Protein 1K1X (pdb70)

Radius of gyration: 34.46 Å; Cα contacts (8 Å, |Δi|>4): 2944; chains: 2; bounding box: 83×90×91 Å

Sequence (1272 aa):
MERINFIFGIHNHQPLGNFGWVFEEAYNRSYRPFMEILEEFPEMKVNVHFSGPLLEWIEENKPDYLDLLRSLIKRGQLEIVVAGFYEPVLAAIPKEDRLVQIEMLKDYARKLGYDAKGVWLTERVWQPELVKSLREAGIEYVVVDDYHFMSAGLSKEELFWPYYTEDGGEVITVFPIDEKLRYLIPFRPVKKTIEYLESLTSDDPSKVAVFHDDGEKFGVWPGTYEWVYEKGWLREFFDAITSNEKINLMTYSEYLSKFTPRGLVYLPIASYFEMSEWSLPAKQAKLFVEFVEQLKEEGKFEKYRVFVRGGIWKNFFFKYPESNFMHKRMLMVSKAVRDNPEARKYILKAQCNDAYWHGVFGGIYLPHLRRTVWENIIKAQRYLKPENKILDVDFDGRAEIMVENDGFIATIKPHYGGSIFELSSKRKAVNYNDVLPRRWEHYHEQIPEEIRRELAYDWQLRAILQDHFIKPEETLDNYRLVKYHELGDFVNQPYEYEMIENGVKLWREGGVYAEEKIPARVEKKIELTEDGFIAKYRVLLEKPYKALFGVEINLAVHSVMEKPEEFEAKEFEVNDPYGIGKVRIELDKAAKVWKFPIKTLSQSEAGWDFIQQGVSYTMLFPIEKELEFTVRFRELERINFIFGIHNHQPLGNFGWVFEEAYNRSYRPFMEILEEFPEMKVNVHFSGPLLEWIEENKPDYLDLLRSLIKRGQLEIVVAGFYEPVLAAIPKEDRLVQIEMLKDYARKLGYDAKGVWLTERVWQPELVKSLREAGIEYVVVDDYHFMSAGLSKEELFWPYYTEDGGEVITVFPIDEKLRYLIPFRPVKKTIEYLESLTSDDPSKVAVFHDDGEKFGVWPGTYEWVYEKGWLREFFDAITSNEKINLMTYSEYLSKFTPRGLVYLPIASYFEMSEWSLPAKQAKLFVEFVEQLKEEGKFEKYRVFVRGGIWKNFFFKYPESNFMHKRMLMVSKAVRDNPEARKYILKAQCNDAYWHGVFGGIYLPHLRRTVWENIIKAQRYLKPENKILDVDFDGRAEIMVENDGFIATIKPHYGGSIFELSSKRKAVNYNDVLPRRWEHYHEVQIPEEIRRELAYDWQLRAILQDHFIKPEETLDNYRLVKYHELGDFVNQPYEYEMIENGVKLWREGGVYAEEKIPARVEKKIELTEDGFIAKYRVLLEKPYKALFGVEINLAVHSVMEKPEEFEAKEFEVNDPYGIGKVRIELDKAAKVWKFPIKTLSQSEAGWDFIQQGVSYTMLFPIEKELEFTVRFREL

Structure (mmCIF, N/CA/C/O backbone):
data_1K1X
#
_entry.id   1K1X
#
_cell.length_a   137.682
_cell.length_b   161.494
_cell.length_c   70.384
_cell.angle_alpha   90.00
_cell.angle_beta   90.00
_cell.angle_gamma   90.00
#
_symmetry.space_group_name_H-M   'P 21 21 2'
#
loop_
_entity.id
_entity.type
_entity.pdbx_description
1 polymer 4-ALPHA-GLUCANOTRANSFERASE
2 non-polymer 'CALCIUM ION'
3 non-polymer 2-AMINO-2-HYDROXYMETHYL-PROPANE-1,3-DIOL
4 water water
#
loop_
_atom_site.group_PDB
_atom_site.id
_atom_site.type_symbol
_atom_site.label_atom_id
_atom_site.label_alt_id
_atom_site.label_comp_id
_atom_site.label_asym_id
_atom_site.label_entity_id
_atom_site.label_seq_id
_atom_site.pdbx_PDB_ins_code
_atom_site.Cartn_x
_atom_site.Cartn_y
_atom_site.Cartn_z
_atom_site.occupancy
_atom_site.B_iso_or_equiv
_atom_site.auth_seq_id
_atom_site.auth_comp_id
_atom_site.auth_asym_id
_atom_site.auth_atom_id
_atom_site.pdbx_PDB_model_num
ATOM 1 N N . MET A 1 1 ? 11.105 30.747 70.847 1.00 89.15 1 MET A N 1
ATOM 2 C CA . MET A 1 1 ? 9.735 30.829 70.264 1.00 89.15 1 MET A CA 1
ATOM 3 C C . MET A 1 1 ? 9.441 32.273 69.856 1.00 89.15 1 MET A C 1
ATOM 4 O O . MET A 1 1 ? 10.277 32.929 69.231 1.00 89.15 1 MET A O 1
ATOM 9 N N . GLU A 1 2 ? 8.255 32.764 70.201 1.00 43.64 2 GLU A N 1
ATOM 10 C CA . GLU A 1 2 ? 7.884 34.136 69.868 1.00 43.64 2 GLU A CA 1
ATOM 11 C C . GLU A 1 2 ? 8.428 35.112 70.898 1.00 43.64 2 GLU A C 1
ATOM 12 O O . GLU A 1 2 ? 8.640 34.743 72.057 1.00 43.64 2 GLU A O 1
ATOM 18 N N . ARG A 1 3 ? 8.650 36.354 70.470 1.00 27.55 3 ARG A N 1
ATOM 19 C CA . ARG A 1 3 ? 9.131 37.407 71.360 1.00 27.55 3 ARG A CA 1
ATOM 20 C C . ARG A 1 3 ? 7.938 37.899 72.160 1.00 27.55 3 ARG A C 1
ATOM 21 O O . ARG A 1 3 ? 6.798 37.762 71.718 1.00 27.55 3 ARG A O 1
ATOM 29 N N . ILE A 1 4 ? 8.186 38.463 73.335 1.00 22.12 4 ILE A N 1
ATOM 30 C CA . ILE A 1 4 ? 7.090 39.017 74.114 1.00 22.12 4 ILE A CA 1
ATOM 31 C C . ILE A 1 4 ? 7.128 40.512 73.809 1.00 22.12 4 ILE A C 1
ATOM 32 O O . ILE A 1 4 ? 8.201 41.109 73.744 1.00 22.12 4 ILE A O 1
ATOM 37 N N . ASN A 1 5 ? 5.967 41.104 73.565 1.00 19.86 5 ASN A N 1
ATOM 38 C CA . ASN A 1 5 ? 5.901 42.533 73.295 1.00 19.86 5 ASN A CA 1
ATOM 39 C C . ASN A 1 5 ? 5.799 43.227 74.659 1.00 19.86 5 ASN A C 1
ATOM 40 O O . ASN A 1 5 ? 5.157 42.714 75.586 1.00 19.86 5 ASN A O 1
ATOM 45 N N . PHE A 1 6 ? 6.445 44.381 74.783 1.00 11.89 6 PHE A N 1
ATOM 46 C CA . PHE A 1 6 ? 6.437 45.128 76.035 1.00 11.89 6 PHE A CA 1
ATOM 47 C C . PHE A 1 6 ? 6.105 46.605 75.802 1.00 11.89 6 PHE A C 1
ATOM 48 O O . PHE A 1 6 ? 6.704 47.277 74.951 1.00 11.89 6 PHE A O 1
ATOM 56 N N . ILE A 1 7 ? 5.127 47.095 76.556 1.00 12.14 7 ILE A N 1
ATOM 57 C CA . ILE A 1 7 ? 4.695 48.486 76.466 1.00 12.14 7 ILE A CA 1
ATOM 58 C C . ILE A 1 7 ? 5.081 49.166 77.777 1.00 12.14 7 ILE A C 1
ATOM 59 O O . ILE A 1 7 ? 4.729 48.696 78.866 1.00 12.14 7 ILE A O 1
ATOM 64 N N . PHE A 1 8 ? 5.838 50.253 77.665 1.00 10.32 8 PHE A N 1
ATOM 65 C CA . PHE A 1 8 ? 6.308 51.010 78.824 1.00 10.32 8 PHE A CA 1
ATOM 66 C C . PHE A 1 8 ? 5.655 52.389 78.874 1.00 10.32 8 PHE A C 1
ATOM 67 O O . PHE A 1 8 ? 5.769 53.171 77.933 1.00 10.32 8 PHE A O 1
ATOM 75 N N . GLY A 1 9 ? 4.975 52.703 79.967 1.00 13.30 9 GLY A N 1
ATOM 76 C CA . GLY A 1 9 ? 4.348 54.011 80.038 1.00 13.30 9 GLY A CA 1
ATOM 77 C C . GLY A 1 9 ? 4.380 54.664 81.398 1.00 13.30 9 GLY A C 1
ATOM 78 O O . GLY A 1 9 ? 4.433 53.987 82.426 1.00 13.30 9 GLY A O 1
ATOM 79 N N . ILE A 1 10 ? 4.367 55.992 81.398 1.00 14.11 10 ILE A N 1
ATOM 80 C CA . ILE A 1 10 ? 4.349 56.753 82.638 1.00 14.11 10 ILE A CA 1
ATOM 81 C C . ILE A 1 10 ? 3.204 57.760 82.594 1.00 14.11 10 ILE A C 1
ATOM 82 O O . ILE A 1 10 ? 2.691 58.111 81.529 1.00 14.11 10 ILE A O 1
ATOM 87 N N . HIS A 1 11 ? 2.815 58.211 83.778 1.00 12.17 11 HIS A N 1
ATOM 88 C CA . HIS A 1 11 ? 1.723 59.145 83.963 1.00 12.17 11 HIS A CA 1
ATOM 89 C C . HIS A 1 11 ? 2.234 60.273 84.874 1.00 12.17 11 HIS A C 1
ATOM 90 O O . HIS A 1 11 ? 2.610 60.036 86.028 1.00 12.17 11 HIS A O 1
ATOM 97 N N . ASN A 1 12 ? 2.259 61.491 84.341 1.00 11.52 12 ASN A N 1
ATOM 98 C CA . ASN A 1 12 ? 2.738 62.645 85.087 1.00 11.52 12 ASN A CA 1
ATOM 99 C C . ASN A 1 12 ? 1.606 63.619 85.349 1.00 11.52 12 ASN A C 1
ATOM 100 O O . ASN A 1 12 ? 1.030 64.198 84.418 1.00 11.52 12 ASN A O 1
ATOM 105 N N . HIS A 1 13 ? 1.292 63.806 86.623 1.00 19.50 13 HIS A N 1
ATOM 106 C CA . HIS A 1 13 ? 0.217 64.699 86.995 1.00 19.50 13 HIS A CA 1
ATOM 107 C C . HIS A 1 13 ? 0.559 65.501 88.236 1.00 19.50 13 HIS A C 1
ATOM 108 O O . HIS A 1 13 ? 1.205 65.009 89.164 1.00 19.50 13 HIS A O 1
ATOM 115 N N . GLN A 1 14 ? 0.113 66.747 88.233 1.00 17.76 14 GLN A N 1
ATOM 116 C CA . GLN A 1 14 ? 0.318 67.656 89.348 1.00 17.76 14 GLN A CA 1
ATOM 117 C C . GLN A 1 14 ? -1.035 68.355 89.482 1.00 17.76 14 GLN A C 1
ATOM 118 O O . GLN A 1 14 ? -1.492 69.028 88.557 1.00 17.76 14 GLN A O 1
ATOM 124 N N . PRO A 1 15 ? -1.716 68.171 90.621 1.00 21.64 15 PRO A N 1
ATOM 125 C CA . PRO A 1 15 ? -3.024 68.811 90.795 1.00 21.64 15 PRO A CA 1
ATOM 126 C C . PRO A 1 15 ? -3.026 70.337 90.898 1.00 21.64 15 PRO A C 1
ATOM 127 O O . PRO A 1 15 ? -2.063 70.944 91.386 1.00 21.64 15 PRO A O 1
ATOM 131 N N . LEU A 1 16 ? -4.110 70.947 90.413 1.00 17.24 16 LEU A N 1
ATOM 132 C CA . LEU A 1 16 ? -4.260 72.398 90.484 1.00 17.24 16 LEU A CA 1
ATOM 133 C C . LEU A 1 16 ? -4.247 72.719 91.966 1.00 17.24 16 LEU A C 1
ATOM 134 O O . LEU A 1 16 ? -4.878 72.014 92.757 1.00 17.24 16 LEU A O 1
ATOM 139 N N . GLY A 1 17 ? -3.528 73.769 92.342 1.00 20.97 17 GLY A N 1
ATOM 140 C CA . GLY A 1 17 ? -3.450 74.136 93.740 1.00 20.97 17 GLY A CA 1
ATOM 141 C C . GLY A 1 17 ? -2.163 73.693 94.413 1.00 20.97 17 GLY A C 1
ATOM 142 O O . GLY A 1 17 ? -1.863 74.135 95.525 1.00 20.97 17 GLY A O 1
ATOM 143 N N . ASN A 1 18 ? -1.392 72.820 93.771 1.00 21.98 18 ASN A N 1
ATOM 144 C CA . ASN A 1 18 ? -0.141 72.383 94.382 1.00 21.98 18 ASN A CA 1
ATOM 145 C C . ASN A 1 18 ? 0.825 73.559 94.517 1.00 21.98 18 ASN A C 1
ATOM 146 O O . ASN A 1 18 ? 0.786 74.505 93.722 1.00 21.98 18 ASN A O 1
ATOM 151 N N . PHE A 1 19 ? 1.677 73.510 95.537 1.00 26.05 19 PHE A N 1
ATOM 152 C CA . PHE A 1 19 ? 2.642 74.583 95.768 1.00 26.05 19 PHE A CA 1
ATOM 153 C C . PHE A 1 19 ? 3.604 74.676 94.592 1.00 26.05 19 PHE A C 1
ATOM 154 O O . PHE A 1 19 ? 3.862 73.686 93.904 1.00 26.05 19 PHE A O 1
ATOM 162 N N . GLY A 1 20 ? 4.126 75.874 94.360 1.00 23.32 20 GLY A N 1
ATOM 163 C CA . GLY A 1 20 ? 5.050 76.069 93.264 1.00 23.32 20 GLY A CA 1
ATOM 164 C C . GLY A 1 20 ? 6.251 75.149 93.332 1.00 23.32 20 GLY A C 1
ATOM 165 O O . GLY A 1 20 ? 6.620 74.547 92.323 1.00 23.32 20 GLY A O 1
ATOM 166 N N . TRP A 1 21 ? 6.852 75.019 94.515 1.00 19.59 21 TRP A N 1
ATOM 167 C CA . TRP A 1 21 ? 8.036 74.180 94.655 1.00 19.59 21 TRP A CA 1
ATOM 168 C C . TRP A 1 21 ? 7.759 72.713 94.356 1.00 19.59 21 TRP A C 1
ATOM 169 O O . TRP A 1 21 ? 8.657 71.982 93.940 1.00 19.59 21 TRP A O 1
ATOM 180 N N . VAL A 1 22 ? 6.522 72.276 94.552 1.00 20.55 22 VAL A N 1
ATOM 181 C CA . VAL A 1 22 ? 6.188 70.887 94.267 1.00 20.55 22 VAL A CA 1
ATOM 182 C C . VAL A 1 22 ? 6.341 70.582 92.766 1.00 20.55 22 VAL A C 1
ATOM 183 O O . VAL A 1 22 ? 6.841 69.520 92.402 1.00 20.55 22 VAL A O 1
ATOM 187 N N . PHE A 1 23 ? 5.924 71.506 91.900 1.00 15.02 23 PHE A N 1
ATOM 188 C CA . PHE A 1 23 ? 6.069 71.299 90.452 1.00 15.02 23 PHE A CA 1
ATOM 189 C C . PHE A 1 23 ? 7.552 71.300 90.110 1.00 15.02 23 PHE A C 1
ATOM 190 O O . PHE A 1 23 ? 8.034 70.461 89.354 1.00 15.02 23 PHE A O 1
ATOM 198 N N . GLU A 1 24 ? 8.265 72.277 90.663 1.00 20.79 24 GLU A N 1
ATOM 199 C CA . GLU A 1 24 ? 9.691 72.438 90.428 1.00 20.79 24 GLU A CA 1
ATOM 200 C C . GLU A 1 24 ? 10.464 71.173 90.818 1.00 20.79 24 GLU A C 1
ATOM 201 O O . GLU A 1 24 ? 11.310 70.691 90.068 1.00 20.79 24 GLU A O 1
ATOM 207 N N . GLU A 1 25 ? 10.168 70.637 91.994 1.00 18.07 25 GLU A N 1
ATOM 208 C CA . GLU A 1 25 ? 10.833 69.432 92.460 1.00 18.07 25 GLU A CA 1
ATOM 209 C C . GLU A 1 25 ? 10.491 68.238 91.557 1.00 18.07 25 GLU A C 1
ATOM 210 O O . GLU A 1 25 ? 11.371 67.463 91.195 1.00 18.07 25 GLU A O 1
ATOM 216 N N . ALA A 1 26 ? 9.218 68.093 91.194 1.00 13.66 26 ALA A N 1
ATOM 217 C CA . ALA A 1 26 ? 8.795 66.978 90.344 1.00 13.66 26 ALA A CA 1
ATOM 218 C C . ALA A 1 26 ? 9.500 67.021 88.995 1.00 13.66 26 ALA A C 1
ATOM 219 O O . ALA A 1 26 ? 9.840 65.983 88.423 1.00 13.66 26 ALA A O 1
ATOM 221 N N . TYR A 1 27 ? 9.723 68.231 88.495 1.00 15.82 27 TYR A N 1
ATOM 222 C CA . TYR A 1 27 ? 10.385 68.425 87.214 1.00 15.82 27 TYR A CA 1
ATOM 223 C C . TYR A 1 27 ? 11.882 68.084 87.241 1.00 15.82 27 TYR A C 1
ATOM 224 O O . TYR A 1 27 ? 12.381 67.362 86.375 1.00 15.82 27 TYR A O 1
ATOM 233 N N . ASN A 1 28 ? 12.592 68.615 88.230 1.00 23.07 28 ASN A N 1
ATOM 234 C CA . ASN A 1 28 ? 14.033 68.383 88.346 1.00 23.07 28 ASN A CA 1
ATOM 235 C C . ASN A 1 28 ? 14.371 66.994 88.883 1.00 23.07 28 ASN A C 1
ATOM 236 O O . ASN A 1 28 ? 15.447 66.463 88.618 1.00 23.07 28 ASN A O 1
ATOM 241 N N . ARG A 1 29 ? 13.436 66.406 89.619 1.00 17.46 29 ARG A N 1
ATOM 242 C CA . ARG A 1 29 ? 13.622 65.092 90.228 1.00 17.46 29 ARG A CA 1
ATOM 243 C C . ARG A 1 29 ? 13.173 63.936 89.335 1.00 17.46 29 ARG A C 1
ATOM 244 O O . ARG A 1 29 ? 13.659 62.813 89.490 1.00 17.46 29 ARG A O 1
ATOM 252 N N . SER A 1 30 ? 12.245 64.207 88.414 1.00 13.10 30 SER A N 1
ATOM 253 C CA . SER A 1 30 ? 11.701 63.150 87.568 1.00 13.10 30 SER A CA 1
ATOM 254 C C . SER A 1 30 ? 11.423 63.458 86.099 1.00 13.10 30 SER A C 1
ATOM 255 O O . SER A 1 30 ? 12.006 62.834 85.211 1.00 13.10 30 SER A O 1
ATOM 258 N N . TYR A 1 31 ? 10.529 64.407 85.841 1.00 14.76 31 TYR A N 1
ATOM 259 C CA . TYR A 1 31 ? 10.157 64.748 84.467 1.00 14.76 31 TYR A CA 1
ATOM 260 C C . TYR A 1 31 ? 11.352 65.032 83.564 1.00 14.76 31 TYR A C 1
ATOM 261 O O . TYR A 1 31 ? 11.416 64.531 82.439 1.00 14.76 31 TYR A O 1
ATOM 270 N N . ARG A 1 32 ? 12.302 65.826 84.051 1.00 12.76 32 ARG A N 1
ATOM 271 C CA . ARG A 1 32 ? 13.469 66.166 83.241 1.00 12.76 32 ARG A CA 1
ATOM 272 C C . ARG A 1 32 ? 14.503 65.039 83.100 1.00 12.76 32 ARG A C 1
ATOM 273 O O . ARG A 1 32 ? 14.824 64.629 81.988 1.00 12.76 32 ARG A O 1
ATOM 281 N N . PRO A 1 33 ? 15.029 64.520 84.226 1.00 14.06 33 PRO A N 1
ATOM 282 C CA . PRO A 1 33 ? 16.026 63.444 84.118 1.00 14.06 33 PRO A CA 1
ATOM 283 C C . PRO A 1 33 ? 15.553 62.219 83.327 1.00 14.06 33 PRO A C 1
ATOM 284 O O . PRO A 1 33 ? 16.297 61.676 82.502 1.00 14.06 33 PRO A O 1
ATOM 288 N N . PHE A 1 34 ? 14.313 61.798 83.556 1.00 15.17 34 PHE A N 1
ATOM 289 C CA . PHE A 1 34 ? 13.754 60.664 82.831 1.00 15.17 34 PHE A CA 1
ATOM 290 C C . PHE A 1 34 ? 13.855 60.867 81.311 1.00 15.17 34 PHE A C 1
ATOM 291 O O . PHE A 1 34 ? 14.281 59.971 80.582 1.00 15.17 34 PHE A O 1
ATOM 299 N N . MET A 1 35 ? 13.451 62.037 80.827 1.00 19.74 35 MET A N 1
ATOM 300 C CA . MET A 1 35 ? 13.497 62.298 79.388 1.00 19.74 35 MET A CA 1
ATOM 301 C C . MET A 1 35 ? 14.913 62.529 78.873 1.00 19.74 35 MET A C 1
ATOM 302 O O . MET A 1 35 ? 15.212 62.224 77.723 1.00 19.74 35 MET A O 1
ATOM 307 N N . GLU A 1 36 ? 15.784 63.077 79.714 1.00 26.79 36 GLU A N 1
ATOM 308 C CA . GLU A 1 36 ? 17.163 63.308 79.300 1.00 26.79 36 GLU A CA 1
ATOM 309 C C . GLU A 1 36 ? 17.840 61.955 79.111 1.00 26.79 36 GLU A C 1
ATOM 310 O O . GLU A 1 36 ? 18.618 61.757 78.175 1.00 26.79 36 GLU A O 1
ATOM 316 N N . ILE A 1 37 ? 17.528 61.017 79.999 1.00 23.79 37 ILE A N 1
ATOM 317 C CA . ILE A 1 37 ? 18.099 59.686 79.906 1.00 23.79 37 ILE A CA 1
ATOM 318 C C . ILE A 1 37 ? 17.448 58.921 78.765 1.00 23.79 37 ILE A C 1
ATOM 319 O O . ILE A 1 37 ? 18.080 58.066 78.146 1.00 23.79 37 ILE A O 1
ATOM 324 N N . LEU A 1 38 ? 16.189 59.238 78.476 1.00 16.57 38 LEU A N 1
ATOM 325 C CA . LEU A 1 38 ? 15.490 58.576 77.383 1.00 16.57 38 LEU A CA 1
ATOM 326 C C . LEU A 1 38 ? 16.156 58.946 76.064 1.00 16.57 38 LEU A C 1
ATOM 327 O O . LEU A 1 38 ? 16.257 58.120 75.154 1.00 16.57 38 LEU A O 1
ATOM 332 N N . GLU A 1 39 ? 16.613 60.189 75.962 1.00 20.19 39 GLU A N 1
ATOM 333 C CA . GLU A 1 39 ? 17.252 60.644 74.733 1.00 20.19 39 GLU A CA 1
ATOM 334 C C . GLU A 1 39 ? 18.562 59.914 74.435 1.00 20.19 39 GLU A C 1
ATOM 335 O O . GLU A 1 39 ? 19.023 59.908 73.294 1.00 20.19 39 GLU A O 1
ATOM 341 N N . GLU A 1 40 ? 19.155 59.299 75.454 1.00 29.15 40 GLU A N 1
ATOM 342 C CA . GLU A 1 40 ? 20.409 58.569 75.282 1.00 29.15 40 GLU A CA 1
ATOM 343 C C . GLU A 1 40 ? 20.213 57.180 74.670 1.00 29.15 40 GLU A C 1
ATOM 344 O O . GLU A 1 40 ? 21.181 56.547 74.263 1.00 29.15 40 GLU A O 1
ATOM 350 N N . PHE A 1 41 ? 18.970 56.707 74.624 1.00 23.46 41 PHE A N 1
ATOM 351 C CA . PHE A 1 41 ? 18.660 55.392 74.068 1.00 23.46 41 PHE A CA 1
ATOM 352 C C . PHE A 1 41 ? 17.643 55.484 72.928 1.00 23.46 41 PHE A C 1
ATOM 353 O O . PHE A 1 41 ? 16.460 55.219 73.113 1.00 23.46 41 PHE A O 1
ATOM 361 N N . PRO A 1 42 ? 18.105 55.847 71.725 1.00 26.71 42 PRO A N 1
ATOM 362 C CA . PRO A 1 42 ? 17.264 55.990 70.533 1.00 26.71 42 PRO A CA 1
ATOM 363 C C . PRO A 1 42 ? 16.229 54.895 70.273 1.00 26.71 42 PRO A C 1
ATOM 364 O O . PRO A 1 42 ? 15.208 55.150 69.637 1.00 26.71 42 PRO A O 1
ATOM 368 N N . GLU A 1 43 ? 16.482 53.683 70.754 1.00 26.40 43 GLU A N 1
ATOM 369 C CA . GLU A 1 43 ? 15.544 52.582 70.529 1.00 26.40 43 GLU A CA 1
ATOM 370 C C . GLU A 1 43 ? 14.472 52.422 71.610 1.00 26.40 43 GLU A C 1
ATOM 371 O O . GLU A 1 43 ? 13.540 51.632 71.458 1.00 26.40 43 GLU A O 1
ATOM 377 N N . MET A 1 44 ? 14.596 53.167 72.698 1.00 15.32 44 MET A N 1
ATOM 378 C CA . MET A 1 44 ? 13.625 53.070 73.776 1.00 15.32 44 MET A CA 1
ATOM 379 C C . MET A 1 44 ? 12.354 53.814 73.407 1.00 15.32 44 MET A C 1
ATOM 380 O O . MET A 1 44 ? 12.405 54.943 72.911 1.00 15.32 44 MET A O 1
ATOM 385 N N . LYS A 1 45 ? 11.215 53.168 73.632 1.00 18.70 45 LYS A N 1
ATOM 386 C CA . LYS A 1 45 ? 9.922 53.765 73.336 1.00 18.70 45 LYS A CA 1
ATOM 387 C C . LYS A 1 45 ? 9.152 53.879 74.650 1.00 18.70 45 LYS A C 1
ATOM 388 O O . LYS A 1 45 ? 9.135 52.946 75.453 1.00 18.70 45 LYS A O 1
ATOM 394 N N . VAL A 1 46 ? 8.528 55.029 74.866 1.00 15.54 46 VAL A N 1
ATOM 395 C CA . VAL A 1 46 ? 7.760 55.266 76.080 1.00 15.54 46 VAL A CA 1
ATOM 396 C C . VAL A 1 46 ? 6.401 55.856 75.721 1.00 15.54 46 VAL A C 1
ATOM 397 O O . VAL A 1 46 ? 6.279 56.619 74.768 1.00 15.54 46 VAL A O 1
ATOM 401 N N . ASN A 1 47 ? 5.381 55.474 76.477 1.00 15.69 47 ASN A N 1
ATOM 402 C CA . ASN A 1 47 ? 4.031 55.981 76.281 1.00 15.69 47 ASN A CA 1
ATOM 403 C C . ASN A 1 47 ? 3.809 56.911 77.472 1.00 15.69 47 ASN A C 1
ATOM 404 O O . ASN A 1 47 ? 3.670 56.463 78.606 1.00 15.69 47 ASN A O 1
ATOM 409 N N . VAL A 1 48 ? 3.780 58.211 77.223 1.00 8.89 48 VAL A N 1
ATOM 410 C CA . VAL A 1 48 ? 3.642 59.154 78.322 1.00 8.89 48 VAL A CA 1
ATOM 411 C C . VAL A 1 48 ? 2.405 60.019 78.304 1.00 8.89 48 VAL A C 1
ATOM 412 O O . VAL A 1 48 ? 1.913 60.423 77.247 1.00 8.89 48 VAL A O 1
ATOM 416 N N . HIS A 1 49 ? 1.904 60.288 79.504 1.00 11.35 49 HIS A N 1
ATOM 417 C CA . HIS A 1 49 ? 0.747 61.143 79.669 1.00 11.35 49 HIS A CA 1
ATOM 418 C C . HIS A 1 49 ? 1.103 62.293 80.607 1.00 11.35 49 HIS A C 1
ATOM 419 O O . HIS A 1 49 ? 1.654 62.071 81.684 1.00 11.35 49 HIS A O 1
ATOM 426 N N . PHE A 1 50 ? 0.803 63.516 80.174 1.00 4.46 50 PHE A N 1
ATOM 427 C CA . PHE A 1 50 ? 1.037 64.713 80.980 1.00 4.46 50 PHE A CA 1
ATOM 428 C C . PHE A 1 50 ? -0.332 65.349 81.211 1.00 4.46 50 PHE A C 1
ATOM 429 O O . PHE A 1 50 ? -1.126 65.454 80.279 1.00 4.46 50 PHE A O 1
ATOM 437 N N . SER A 1 51 ? -0.613 65.765 82.442 1.00 12.45 51 SER A N 1
ATOM 438 C CA . SER A 1 51 ? -1.886 66.408 82.726 1.00 12.45 51 SER A CA 1
ATOM 439 C C . SER A 1 51 ? -1.765 67.850 82.222 1.00 12.45 51 SER A C 1
ATOM 440 O O . SER A 1 51 ? -0.662 68.379 82.108 1.00 12.45 51 SER A O 1
ATOM 443 N N . GLY A 1 52 ? -2.898 68.472 81.913 1.00 16.36 52 GLY A N 1
ATOM 444 C CA . GLY A 1 52 ? -2.906 69.832 81.390 1.00 16.36 52 GLY A CA 1
ATOM 445 C C . GLY A 1 52 ? -2.176 70.897 82.195 1.00 16.36 52 GLY A C 1
ATOM 446 O O . GLY A 1 52 ? -1.345 71.626 81.651 1.00 16.36 52 GLY A O 1
ATOM 447 N N . PRO A 1 53 ? -2.486 71.034 83.488 1.00 16.01 53 PRO A N 1
ATOM 448 C CA . PRO A 1 53 ? -1.816 72.041 84.315 1.00 16.01 53 PRO A CA 1
ATOM 449 C C . PRO A 1 53 ? -0.302 71.869 84.267 1.00 16.01 53 PRO A C 1
ATOM 450 O O . PRO A 1 53 ? 0.437 72.851 84.193 1.00 16.01 53 PRO A O 1
ATOM 454 N N . LEU A 1 54 ? 0.151 70.618 84.301 1.00 12.28 54 LEU A N 1
ATOM 455 C CA . LEU A 1 54 ? 1.575 70.320 84.248 1.00 12.28 54 LEU A CA 1
ATOM 456 C C . LEU A 1 54 ? 2.157 70.864 82.950 1.00 12.28 54 LEU A C 1
ATOM 457 O O . LEU A 1 54 ? 3.177 71.542 82.954 1.00 12.28 54 LEU A O 1
ATOM 462 N N . LEU A 1 55 ? 1.510 70.566 81.832 1.00 17.01 55 LEU A N 1
ATOM 463 C CA . LEU A 1 55 ? 2.003 71.050 80.553 1.00 17.01 55 LEU A CA 1
ATOM 464 C C . LEU A 1 55 ? 2.015 72.576 80.498 1.00 17.01 55 LEU A C 1
ATOM 465 O O . LEU A 1 55 ? 2.847 73.172 79.808 1.00 17.01 55 LEU A O 1
ATOM 470 N N . GLU A 1 56 ? 1.098 73.216 81.213 1.00 15.72 56 GLU A N 1
ATOM 471 C CA . GLU A 1 56 ? 1.069 74.675 81.201 1.00 15.72 56 GLU A CA 1
ATOM 472 C C . GLU A 1 56 ? 2.173 75.262 82.077 1.00 15.72 56 GLU A C 1
ATOM 473 O O . GLU A 1 56 ? 2.774 76.282 81.733 1.00 15.72 56 GLU A O 1
ATOM 479 N N . TRP A 1 57 ? 2.447 74.606 83.200 1.00 15.80 57 TRP A N 1
ATOM 480 C CA . TRP A 1 57 ? 3.510 75.042 84.089 1.00 15.80 57 TRP A CA 1
ATOM 481 C C . TRP A 1 57 ? 4.823 74.910 83.315 1.00 15.80 57 TRP A C 1
ATOM 482 O O . TRP A 1 57 ? 5.696 75.775 83.396 1.00 15.80 57 TRP A O 1
ATOM 493 N N . ILE A 1 58 ? 4.942 73.826 82.550 1.00 13.29 58 ILE A N 1
ATOM 494 C CA . ILE A 1 58 ? 6.141 73.584 81.750 1.00 13.29 58 ILE A CA 1
ATOM 495 C C . ILE A 1 58 ? 6.339 74.595 80.617 1.00 13.29 58 ILE A C 1
ATOM 496 O O . ILE A 1 58 ? 7.465 75.011 80.333 1.00 13.29 58 ILE A O 1
ATOM 501 N N . GLU A 1 59 ? 5.248 74.975 79.961 1.00 22.71 59 GLU A N 1
ATOM 502 C CA . GLU A 1 59 ? 5.315 75.945 78.874 1.00 22.71 59 GLU A CA 1
ATOM 503 C C . GLU A 1 59 ? 5.857 77.275 79.417 1.00 22.71 59 GLU A C 1
ATOM 504 O O . GLU A 1 59 ? 6.755 77.881 78.839 1.00 22.71 59 GLU A O 1
ATOM 510 N N . GLU A 1 60 ? 5.310 77.708 80.544 1.00 18.77 60 GLU A N 1
ATOM 511 C CA . GLU A 1 60 ? 5.706 78.958 81.176 1.00 18.77 60 GLU A CA 1
ATOM 512 C C . GLU A 1 60 ? 7.102 78.970 81.806 1.00 18.77 60 GLU A C 1
ATOM 513 O O . GLU A 1 60 ? 7.758 80.007 81.826 1.00 18.77 60 GLU A O 1
ATOM 519 N N . ASN A 1 61 ? 7.558 77.826 82.305 1.00 16.97 61 ASN A N 1
ATOM 520 C CA . ASN A 1 61 ? 8.845 77.763 82.986 1.00 16.97 61 ASN A CA 1
ATOM 521 C C . ASN A 1 61 ? 9.965 77.005 82.295 1.00 16.97 61 ASN A C 1
ATOM 522 O O . ASN A 1 61 ? 11.113 77.452 82.297 1.00 16.97 61 ASN A O 1
ATOM 527 N N . LYS A 1 62 ? 9.641 75.860 81.705 1.00 20.06 62 LYS A N 1
ATOM 528 C CA . LYS A 1 62 ? 10.651 75.040 81.045 1.00 20.06 62 LYS A CA 1
ATOM 529 C C . LYS A 1 62 ? 10.365 74.769 79.568 1.00 20.06 62 LYS A C 1
ATOM 530 O O . LYS A 1 62 ? 10.313 73.618 79.131 1.00 20.06 62 LYS A O 1
ATOM 536 N N . PRO A 1 63 ? 10.205 75.835 78.776 1.00 17.66 63 PRO A N 1
ATOM 537 C CA . PRO A 1 63 ? 9.921 75.737 77.340 1.00 17.66 63 PRO A CA 1
ATOM 538 C C . PRO A 1 63 ? 10.824 74.755 76.598 1.00 17.66 63 PRO A C 1
ATOM 539 O O . PRO A 1 63 ? 10.374 74.046 75.706 1.00 17.66 63 PRO A O 1
ATOM 543 N N . ASP A 1 64 ? 12.100 74.734 76.962 1.00 19.08 64 ASP A N 1
ATOM 544 C CA . ASP A 1 64 ? 13.060 73.842 76.322 1.00 19.08 64 ASP A CA 1
ATOM 545 C C . ASP A 1 64 ? 12.637 72.382 76.437 1.00 19.08 64 ASP A C 1
ATOM 546 O O . ASP A 1 64 ? 12.901 71.584 75.543 1.00 19.08 64 ASP A O 1
ATOM 551 N N . TYR A 1 65 ? 11.986 72.038 77.543 1.00 14.73 65 TYR A N 1
ATOM 552 C CA . TYR A 1 65 ? 11.538 70.670 77.759 1.00 14.73 65 TYR A CA 1
ATOM 553 C C . TYR A 1 65 ? 10.588 70.243 76.640 1.00 14.73 65 TYR A C 1
ATOM 554 O O . TYR A 1 65 ? 10.684 69.129 76.134 1.00 14.73 65 TYR A O 1
ATOM 563 N N . LEU A 1 66 ? 9.695 71.138 76.229 1.00 12.23 66 LEU A N 1
ATOM 564 C CA . LEU A 1 66 ? 8.739 70.806 75.178 1.00 12.23 66 LEU A CA 1
ATOM 565 C C . LEU A 1 66 ? 9.420 70.547 73.837 1.00 12.23 66 LEU A C 1
ATOM 566 O O . LEU A 1 66 ? 8.976 69.694 73.053 1.00 12.23 66 LEU A O 1
ATOM 571 N N . ASP A 1 67 ? 10.499 71.265 73.551 1.00 18.22 67 ASP A N 1
ATOM 572 C CA . ASP A 1 67 ? 11.185 71.009 72.293 1.00 18.22 67 ASP A CA 1
ATOM 573 C C . ASP A 1 67 ? 11.810 69.626 72.399 1.00 18.22 67 ASP A C 1
ATOM 574 O O . ASP A 1 67 ? 11.893 68.889 71.417 1.00 18.22 67 ASP A O 1
ATOM 579 N N . LEU A 1 68 ? 12.232 69.263 73.604 1.00 17.66 68 LEU A N 1
ATOM 580 C CA . LEU A 1 68 ? 12.810 67.950 73.804 1.00 17.66 68 LEU A CA 1
ATOM 581 C C . LEU A 1 68 ? 11.734 66.899 73.536 1.00 17.66 68 LEU A C 1
ATOM 582 O O . LEU A 1 68 ? 11.995 65.903 72.860 1.00 17.66 68 LEU A O 1
ATOM 587 N N . LEU A 1 69 ? 10.525 67.125 74.049 1.00 16.21 69 LEU A N 1
ATOM 588 C CA . LEU A 1 69 ? 9.434 66.174 73.831 1.00 16.21 69 LEU A CA 1
ATOM 589 C C . LEU A 1 69 ? 9.068 66.097 72.351 1.00 16.21 69 LEU A C 1
ATOM 590 O O . LEU A 1 69 ? 8.749 65.019 71.848 1.00 16.21 69 LEU A O 1
ATOM 595 N N . ARG A 1 70 ? 9.116 67.229 71.652 1.00 23.80 70 ARG A N 1
ATOM 596 C CA . ARG A 1 70 ? 8.801 67.236 70.221 1.00 23.80 70 ARG A CA 1
ATOM 597 C C . ARG A 1 70 ? 9.840 66.416 69.474 1.00 23.80 70 ARG A C 1
ATOM 598 O O . ARG A 1 70 ? 9.517 65.644 68.570 1.00 23.80 70 ARG A O 1
ATOM 606 N N . SER A 1 71 ? 11.091 66.588 69.871 1.00 20.41 71 SER A N 1
ATOM 607 C CA . SER A 1 71 ? 12.200 65.873 69.252 1.00 20.41 71 SER A CA 1
ATOM 608 C C . SER A 1 71 ? 12.060 64.353 69.434 1.00 20.41 71 SER A C 1
ATOM 609 O O . SER A 1 71 ? 12.235 63.582 68.486 1.00 20.41 71 SER A O 1
ATOM 612 N N . LEU A 1 72 ? 11.735 63.928 70.651 1.00 15.12 72 LEU A N 1
ATOM 613 C CA . LEU A 1 72 ? 11.568 62.507 70.942 1.00 15.12 72 LEU A CA 1
ATOM 614 C C . LEU A 1 72 ? 10.324 61.956 70.239 1.00 15.12 72 LEU A C 1
ATOM 615 O O . LEU A 1 72 ? 10.281 60.784 69.865 1.00 15.12 72 LEU A O 1
ATOM 620 N N . ILE A 1 73 ? 9.308 62.793 70.059 1.00 18.59 73 ILE A N 1
ATOM 621 C CA . ILE A 1 73 ? 8.105 62.345 69.354 1.00 18.59 73 ILE A CA 1
ATOM 622 C C . ILE A 1 73 ? 8.532 62.050 67.918 1.00 18.59 73 ILE A C 1
ATOM 623 O O . ILE A 1 73 ? 8.227 60.994 67.359 1.00 18.59 73 ILE A O 1
ATOM 628 N N . LYS A 1 74 ? 9.259 62.999 67.338 1.00 24.96 74 LYS A N 1
ATOM 629 C CA . LYS A 1 74 ? 9.719 62.902 65.959 1.00 24.96 74 LYS A CA 1
ATOM 630 C C . LYS A 1 74 ? 10.589 61.685 65.644 1.00 24.96 74 LYS A C 1
ATOM 631 O O . LYS A 1 74 ? 10.563 61.181 64.521 1.00 24.96 74 LYS A O 1
ATOM 637 N N . ARG A 1 75 ? 11.363 61.206 66.614 1.00 26.68 75 ARG A N 1
ATOM 638 C CA . ARG A 1 75 ? 12.188 60.037 66.346 1.00 26.68 75 ARG A CA 1
ATOM 639 C C . ARG A 1 75 ? 11.501 58.738 66.769 1.00 26.68 75 ARG A C 1
ATOM 640 O O . ARG A 1 75 ? 12.140 57.698 66.930 1.00 26.68 75 ARG A O 1
ATOM 648 N N . GLY A 1 76 ? 10.181 58.814 66.926 1.00 19.13 76 GLY A N 1
ATOM 649 C CA . GLY A 1 76 ? 9.388 57.652 67.294 1.00 19.13 76 GLY A CA 1
ATOM 650 C C . GLY A 1 76 ? 9.669 57.075 68.665 1.00 19.13 76 GLY A C 1
ATOM 651 O O . GLY A 1 76 ? 9.485 55.880 68.881 1.00 19.13 76 GLY A O 1
ATOM 652 N N . GLN A 1 77 ? 10.104 57.911 69.599 1.00 15.48 77 GLN A N 1
ATOM 653 C CA . GLN A 1 77 ? 10.404 57.440 70.944 1.00 15.48 77 GLN A CA 1
ATOM 654 C C . GLN A 1 77 ? 9.286 57.697 71.959 1.00 15.48 77 GLN A C 1
ATOM 655 O O . GLN A 1 77 ? 9.318 57.183 73.078 1.00 15.48 77 GLN A O 1
ATOM 661 N N . LEU A 1 78 ? 8.299 58.493 71.572 1.00 17.57 78 LEU A N 1
ATOM 662 C CA . LEU A 1 78 ? 7.208 58.810 72.479 1.00 17.57 78 LEU A CA 1
ATOM 663 C C . LEU A 1 78 ? 5.826 58.823 71.864 1.00 17.57 78 LEU A C 1
ATOM 664 O O . LEU A 1 78 ? 5.614 59.383 70.786 1.00 17.57 78 LEU A O 1
ATOM 669 N N . GLU A 1 79 ? 4.884 58.192 72.549 1.00 15.29 79 GLU A N 1
ATOM 670 C CA . GLU A 1 79 ? 3.506 58.262 72.110 1.00 15.29 79 GLU A CA 1
ATOM 671 C C . GLU A 1 79 ? 2.879 59.098 73.222 1.00 15.29 79 GLU A C 1
ATOM 672 O O . GLU A 1 79 ? 3.068 58.797 74.399 1.00 15.29 79 GLU A O 1
ATOM 678 N N . ILE A 1 80 ? 2.171 60.163 72.856 1.00 13.79 80 ILE A N 1
ATOM 679 C CA . ILE A 1 80 ? 1.517 61.012 73.849 1.00 13.79 80 ILE A CA 1
ATOM 680 C C . ILE A 1 80 ? 0.142 60.429 74.160 1.00 13.79 80 ILE A C 1
ATOM 681 O O . ILE A 1 80 ? -0.648 60.155 73.251 1.00 13.79 80 ILE A O 1
ATOM 686 N N . VAL A 1 81 ? -0.129 60.246 75.449 1.00 12.61 81 VAL A N 1
ATOM 687 C CA . VAL A 1 81 ? -1.388 59.686 75.911 1.00 12.61 81 VAL A CA 1
ATOM 688 C C . VAL A 1 81 ? -2.147 60.802 76.614 1.00 12.61 81 VAL A C 1
ATOM 689 O O . VAL A 1 81 ? -1.554 61.562 77.378 1.00 12.61 81 VAL A O 1
ATOM 693 N N . VAL A 1 82 ? -3.451 60.906 76.365 1.00 14.20 82 VAL A N 1
ATOM 694 C CA . VAL A 1 82 ? -4.233 61.967 76.985 1.00 14.20 82 VAL A CA 1
ATOM 695 C C . VAL A 1 82 ? -5.246 61.489 78.023 1.00 14.20 82 VAL A C 1
ATOM 696 O O . VAL A 1 82 ? -5.248 60.325 78.419 1.00 14.20 82 VAL A O 1
ATOM 700 N N . ALA A 1 83 ? -6.091 62.421 78.455 1.00 12.89 83 ALA A N 1
ATOM 701 C CA . ALA A 1 83 ? -7.126 62.200 79.459 1.00 12.89 83 ALA A CA 1
ATOM 702 C C . ALA A 1 83 ? -7.852 63.536 79.535 1.00 12.89 83 ALA A C 1
ATOM 703 O O . ALA A 1 83 ? -7.759 64.335 78.607 1.00 12.89 83 ALA A O 1
ATOM 705 N N . GLY A 1 84 ? -8.583 63.776 80.621 1.00 10.10 84 GLY A N 1
ATOM 706 C CA . GLY A 1 84 ? -9.253 65.054 80.775 1.00 10.10 84 GLY A CA 1
ATOM 707 C C . GLY A 1 84 ? -8.184 66.076 81.153 1.00 10.10 84 GLY A C 1
ATOM 708 O O . GLY A 1 84 ? -7.385 65.834 82.057 1.00 10.10 84 GLY A O 1
ATOM 709 N N . PHE A 1 85 ? -8.158 67.213 80.464 1.00 9.29 85 PHE A N 1
ATOM 710 C CA . PHE A 1 85 ? -7.152 68.253 80.720 1.00 9.29 85 PHE A CA 1
ATOM 711 C C . PHE A 1 85 ? -6.800 68.495 82.193 1.00 9.29 85 PHE A C 1
ATOM 712 O O . PHE A 1 85 ? -5.623 68.500 82.550 1.00 9.29 85 PHE A O 1
ATOM 720 N N . TYR A 1 86 ? -7.803 68.687 83.049 1.00 13.21 86 TYR A N 1
ATOM 721 C CA . TYR A 1 86 ? -7.542 68.949 84.470 1.00 13.21 86 TYR A CA 1
ATOM 722 C C . TYR A 1 86 ? -7.595 67.725 85.391 1.00 13.21 86 TYR A C 1
ATOM 723 O O . TYR A 1 86 ? -7.905 67.847 86.583 1.00 13.21 86 TYR A O 1
ATOM 732 N N . GLU A 1 87 ? -7.278 66.556 84.845 1.00 18.85 87 GLU A N 1
ATOM 733 C CA . GLU A 1 87 ? -7.286 65.303 85.607 1.00 18.85 87 GLU A CA 1
ATOM 734 C C . GLU A 1 87 ? -8.549 64.997 86.400 1.00 18.85 87 GLU A C 1
ATOM 735 O O . GLU A 1 87 ? -8.485 64.660 87.578 1.00 18.85 87 GLU A O 1
ATOM 741 N N . PRO A 1 88 ? -9.717 65.118 85.770 1.00 10.36 88 PRO A N 1
ATOM 742 C CA . PRO A 1 88 ? -10.935 64.811 86.528 1.00 10.36 88 PRO A CA 1
ATOM 743 C C . PRO A 1 88 ? -11.170 63.312 86.415 1.00 10.36 88 PRO A C 1
ATOM 744 O O . PRO A 1 88 ? -10.626 62.676 85.518 1.00 10.36 88 PRO A O 1
ATOM 748 N N . VAL A 1 89 ? -11.931 62.730 87.335 1.00 9.02 89 VAL A N 1
ATOM 749 C CA . VAL A 1 89 ? -12.265 61.322 87.198 1.00 9.02 89 VAL A CA 1
ATOM 750 C C . VAL A 1 89 ? -13.422 61.399 86.206 1.00 9.02 89 VAL A C 1
ATOM 751 O O . VAL A 1 89 ? -14.495 61.904 86.529 1.00 9.02 89 VAL A O 1
ATOM 755 N N . LEU A 1 90 ? -13.192 60.937 84.985 1.00 15.16 90 LEU A N 1
ATOM 756 C CA . LEU A 1 90 ? -14.223 61.001 83.957 1.00 15.16 90 LEU A CA 1
ATOM 757 C C . LEU A 1 90 ? -15.626 60.549 84.404 1.00 15.16 90 LEU A C 1
ATOM 758 O O . LEU A 1 90 ? -16.613 61.236 84.134 1.00 15.16 90 LEU A O 1
ATOM 763 N N . ALA A 1 91 ? -15.723 59.408 85.085 1.00 20.87 91 ALA A N 1
ATOM 764 C CA . ALA A 1 91 ? -17.024 58.910 85.534 1.00 20.87 91 ALA A CA 1
ATOM 765 C C . ALA A 1 91 ? -17.758 59.836 86.511 1.00 20.87 91 ALA A C 1
ATOM 766 O O . ALA A 1 91 ? -18.967 59.694 86.712 1.00 20.87 91 ALA A O 1
ATOM 768 N N . ALA A 1 92 ? -17.041 60.783 87.111 1.00 16.45 92 ALA A N 1
ATOM 769 C CA . ALA A 1 92 ? -17.662 61.673 88.081 1.00 16.45 92 ALA A CA 1
ATOM 770 C C . ALA A 1 92 ? -18.028 63.063 87.573 1.00 16.45 92 ALA A C 1
ATOM 771 O O . ALA A 1 92 ? -18.393 63.926 88.364 1.00 16.45 92 ALA A O 1
ATOM 773 N N . ILE A 1 93 ? -17.937 63.288 86.267 1.00 11.82 93 ILE A N 1
ATOM 774 C CA . ILE A 1 93 ? -18.276 64.591 85.723 1.00 11.82 93 ILE A CA 1
ATOM 775 C C . ILE A 1 93 ? -19.250 64.424 84.571 1.00 11.82 93 ILE A C 1
ATOM 776 O O . ILE A 1 93 ? -19.246 63.394 83.905 1.00 11.82 93 ILE A O 1
ATOM 781 N N . PRO A 1 94 ? -20.086 65.442 84.317 1.00 21.84 94 PRO A N 1
ATOM 782 C CA . PRO A 1 94 ? -21.074 65.417 83.237 1.00 21.84 94 PRO A CA 1
ATOM 783 C C . PRO A 1 94 ? -20.446 64.961 81.928 1.00 21.84 94 PRO A C 1
ATOM 784 O O . PRO A 1 94 ? -19.314 65.333 81.618 1.00 21.84 94 PRO A O 1
ATOM 788 N N . LYS A 1 95 ? -21.179 64.156 81.166 1.00 24.31 95 LYS A N 1
ATOM 789 C CA . LYS A 1 95 ? -20.688 63.652 79.885 1.00 24.31 95 LYS A CA 1
ATOM 790 C C . LYS A 1 95 ? -20.220 64.779 78.962 1.00 24.31 95 LYS A C 1
ATOM 791 O O . LYS A 1 95 ? -19.212 64.642 78.267 1.00 24.31 95 LYS A O 1
ATOM 797 N N . GLU A 1 96 ? -20.950 65.891 78.948 1.00 19.71 96 GLU A N 1
ATOM 798 C CA . GLU A 1 96 ? -20.581 67.024 78.102 1.00 19.71 96 GLU A CA 1
ATOM 799 C C . GLU A 1 96 ? -19.207 67.580 78.494 1.00 19.71 96 GLU A C 1
ATOM 800 O O . GLU A 1 96 ? -18.432 68.011 77.636 1.00 19.71 96 GLU A O 1
ATOM 806 N N . ASP A 1 97 ? -18.912 67.578 79.790 1.00 17.97 97 ASP A N 1
ATOM 807 C CA . ASP A 1 97 ? -17.631 68.084 80.270 1.00 17.97 97 ASP A CA 1
ATOM 808 C C . ASP A 1 97 ? -16.505 67.125 79.889 1.00 17.97 97 ASP A C 1
ATOM 809 O O . ASP A 1 97 ? -15.365 67.549 79.674 1.00 17.97 97 ASP A O 1
ATOM 814 N N . ARG A 1 98 ? -16.823 65.835 79.803 1.00 13.33 98 ARG A N 1
ATOM 815 C CA . ARG A 1 98 ? -15.819 64.838 79.439 1.00 13.33 98 ARG A CA 1
ATOM 816 C C . ARG A 1 98 ? -15.231 65.154 78.080 1.00 13.33 98 ARG A C 1
ATOM 817 O O . ARG A 1 98 ? -14.014 65.097 77.896 1.00 13.33 98 ARG A O 1
ATOM 825 N N . LEU A 1 99 ? -16.107 65.483 77.135 1.00 17.73 99 LEU A N 1
ATOM 826 C CA . LEU A 1 99 ? -15.691 65.803 75.774 1.00 17.73 99 LEU A CA 1
ATOM 827 C C . LEU A 1 99 ? -14.753 67.004 75.724 1.00 17.73 99 LEU A C 1
ATOM 828 O O . LEU A 1 99 ? -13.657 66.919 75.181 1.00 17.73 99 LEU A O 1
ATOM 833 N N . VAL A 1 100 ? -15.190 68.118 76.292 1.00 19.27 100 VAL A N 1
ATOM 834 C CA . VAL A 1 100 ? -14.384 69.328 76.299 1.00 19.27 100 VAL A CA 1
ATOM 835 C C . VAL A 1 100 ? -13.048 69.100 77.004 1.00 19.27 100 VAL A C 1
ATOM 836 O O . VAL A 1 100 ? -12.007 69.530 76.512 1.00 19.27 100 VAL A O 1
ATOM 840 N N . GLN A 1 101 ? -13.081 68.416 78.146 1.00 18.59 101 GLN A N 1
ATOM 841 C CA . GLN A 1 101 ? -11.869 68.130 78.913 1.00 18.59 101 GLN A CA 1
ATOM 842 C C . GLN A 1 101 ? -10.851 67.343 78.093 1.00 18.59 101 GLN A C 1
ATOM 843 O O . GLN A 1 101 ? -9.674 67.701 78.042 1.00 18.59 101 GLN A O 1
ATOM 849 N N . ILE A 1 102 ? -11.304 66.272 77.449 1.00 16.26 102 ILE A N 1
ATOM 850 C CA . ILE A 1 102 ? -10.415 65.445 76.650 1.00 16.26 102 ILE A CA 1
ATOM 851 C C . ILE A 1 102 ? -9.899 66.186 75.415 1.00 16.26 102 ILE A C 1
ATOM 852 O O . ILE A 1 102 ? -8.710 66.126 75.096 1.00 16.26 102 ILE A O 1
ATOM 857 N N . GLU A 1 103 ? -10.792 66.888 74.727 1.00 12.04 103 GLU A N 1
ATOM 858 C CA . GLU A 1 103 ? -10.412 67.622 73.526 1.00 12.04 103 GLU A CA 1
ATOM 859 C C . GLU A 1 103 ? -9.366 68.707 73.811 1.00 12.04 103 GLU A C 1
ATOM 860 O O . GLU A 1 103 ? -8.541 69.026 72.951 1.00 12.04 103 GLU A O 1
ATOM 866 N N . MET A 1 104 ? -9.402 69.279 75.010 1.00 16.43 104 MET A N 1
ATOM 867 C CA . MET A 1 104 ? -8.429 70.307 75.374 1.00 16.43 104 MET A CA 1
ATOM 868 C C . MET A 1 104 ? -7.018 69.719 75.427 1.00 16.43 104 MET A C 1
ATOM 869 O O . MET A 1 104 ? -6.052 70.363 75.015 1.00 16.43 104 MET A O 1
ATOM 874 N N . LEU A 1 105 ? -6.909 68.495 75.939 1.00 15.88 105 LEU A N 1
ATOM 875 C CA . LEU A 1 105 ? -5.616 67.849 76.053 1.00 15.88 105 LEU A CA 1
ATOM 876 C C . LEU A 1 105 ? -5.184 67.267 74.708 1.00 15.88 105 LEU A C 1
ATOM 877 O O . LEU A 1 105 ? -3.985 67.139 74.437 1.00 15.88 105 LEU A O 1
ATOM 882 N N . LYS A 1 106 ? -6.153 66.919 73.860 1.00 14.81 106 LYS A N 1
ATOM 883 C CA . LYS A 1 106 ? -5.814 66.389 72.538 1.00 14.81 106 LYS A CA 1
ATOM 884 C C . LYS A 1 106 ? -5.255 67.543 71.723 1.00 14.81 106 LYS A C 1
ATOM 885 O O . LYS A 1 106 ? -4.402 67.368 70.844 1.00 14.81 106 LYS A O 1
ATOM 891 N N . ASP A 1 107 ? -5.743 68.739 72.018 1.00 16.48 107 ASP A N 1
ATOM 892 C CA . ASP A 1 107 ? -5.273 69.900 71.296 1.00 16.48 107 ASP A CA 1
ATOM 893 C C . ASP A 1 107 ? -3.823 70.157 71.709 1.00 16.48 107 ASP A C 1
ATOM 894 O O . ASP A 1 107 ? -2.979 70.505 70.884 1.00 16.48 107 ASP A O 1
ATOM 899 N N . TYR A 1 108 ? -3.529 69.961 72.986 1.00 11.27 108 TYR A N 1
ATOM 900 C CA . TYR A 1 108 ? -2.177 70.179 73.444 1.00 11.27 108 TYR A CA 1
ATOM 901 C C . TYR A 1 108 ? -1.212 69.135 72.875 1.00 11.27 108 TYR A C 1
ATOM 902 O O . TYR A 1 108 ? -0.110 69.478 72.445 1.00 11.27 108 TYR A O 1
ATOM 911 N N . ALA A 1 109 ? -1.627 67.873 72.863 1.00 20.16 109 ALA A N 1
ATOM 912 C CA . ALA A 1 109 ? -0.788 66.797 72.344 1.00 20.16 109 ALA A CA 1
ATOM 913 C C . ALA A 1 109 ? -0.489 67.079 70.885 1.00 20.16 109 ALA A C 1
ATOM 914 O O . ALA A 1 109 ? 0.603 66.800 70.380 1.00 20.16 109 ALA A O 1
ATOM 916 N N . ARG A 1 110 ? -1.486 67.636 70.215 1.00 21.38 110 ARG A N 1
ATOM 917 C CA . ARG A 1 110 ? -1.375 67.980 68.816 1.00 21.38 110 ARG A CA 1
ATOM 918 C C . ARG A 1 110 ? -0.262 69.013 68.644 1.00 21.38 110 ARG A C 1
ATOM 919 O O . ARG A 1 110 ? 0.515 68.947 67.689 1.00 21.38 110 ARG A O 1
ATOM 927 N N . LYS A 1 111 ? -0.171 69.951 69.585 1.00 21.50 111 LYS A N 1
ATOM 928 C CA . LYS A 1 111 ? 0.859 70.986 69.527 1.00 21.50 111 LYS A CA 1
ATOM 929 C C . LYS A 1 111 ? 2.256 70.424 69.765 1.00 21.50 111 LYS A C 1
ATOM 930 O O . LYS A 1 111 ? 3.252 71.094 69.498 1.00 21.50 111 LYS A O 1
ATOM 936 N N . LEU A 1 112 ? 2.332 69.199 70.282 1.00 27.31 112 LEU A N 1
ATOM 937 C CA . LEU A 1 112 ? 3.627 68.571 70.516 1.00 27.31 112 LEU A CA 1
ATOM 938 C C . LEU A 1 112 ? 3.988 67.737 69.294 1.00 27.31 112 LEU A C 1
ATOM 939 O O . LEU A 1 112 ? 5.085 67.194 69.197 1.00 27.31 112 LEU A O 1
ATOM 944 N N . GLY A 1 113 ? 3.055 67.652 68.353 1.00 13.98 113 GLY A N 1
ATOM 945 C CA . GLY A 1 113 ? 3.290 66.896 67.136 1.00 13.98 113 GLY A CA 1
ATOM 946 C C . GLY A 1 113 ? 2.794 65.459 67.172 1.00 13.98 113 GLY A C 1
ATOM 947 O O . GLY A 1 113 ? 3.340 64.598 66.477 1.00 13.98 113 GLY A O 1
ATOM 948 N N . TYR A 1 114 ? 1.766 65.181 67.970 1.00 17.27 114 TYR A N 1
ATOM 949 C CA . TYR A 1 114 ? 1.237 63.823 68.039 1.00 17.27 114 TYR A CA 1
ATOM 950 C C . TYR A 1 114 ? -0.296 63.797 68.039 1.00 17.27 114 TYR A C 1
ATOM 951 O O . TYR A 1 114 ? -0.935 64.606 68.707 1.00 17.27 114 TYR A O 1
ATOM 960 N N . ASP A 1 115 ? -0.876 62.867 67.282 1.00 15.42 115 ASP A N 1
ATOM 961 C CA . ASP A 1 115 ? -2.332 62.700 67.230 1.00 15.42 115 ASP A CA 1
ATOM 962 C C . ASP A 1 115 ? -2.738 61.638 68.250 1.00 15.42 115 ASP A C 1
ATOM 963 O O . ASP A 1 115 ? -2.766 60.448 67.934 1.00 15.42 115 ASP A O 1
ATOM 968 N N . ALA A 1 116 ? -3.069 62.066 69.462 1.00 13.94 116 ALA A N 1
ATOM 969 C CA . ALA A 1 116 ? -3.440 61.134 70.527 1.00 13.94 116 ALA A CA 1
ATOM 970 C C . ALA A 1 116 ? -4.628 60.237 70.210 1.00 13.94 116 ALA A C 1
ATOM 971 O O . ALA A 1 116 ? -5.671 60.699 69.760 1.00 13.94 116 ALA A O 1
ATOM 973 N N . LYS A 1 117 ? -4.459 58.944 70.466 1.00 18.14 117 LYS A N 1
ATOM 974 C CA . LYS A 1 117 ? -5.510 57.970 70.228 1.00 18.14 117 LYS A CA 1
ATOM 975 C C . LYS A 1 117 ? -5.826 57.218 71.514 1.00 18.14 117 LYS A C 1
ATOM 976 O O . LYS A 1 117 ? -6.800 56.474 71.580 1.00 18.14 117 LYS A O 1
ATOM 982 N N . GLY A 1 118 ? -5.007 57.429 72.542 1.00 9.09 118 GLY A N 1
ATOM 983 C CA . GLY A 1 118 ? -5.221 56.736 73.798 1.00 9.09 118 GLY A CA 1
ATOM 984 C C . GLY A 1 118 ? -5.485 57.607 75.011 1.00 9.09 118 GLY A C 1
ATOM 985 O O . GLY A 1 118 ? -5.079 58.771 75.084 1.00 9.09 118 GLY A O 1
ATOM 986 N N . VAL A 1 119 ? -6.173 57.026 75.981 1.00 10.42 119 VAL A N 1
ATOM 987 C CA . VAL A 1 119 ? -6.488 57.734 77.202 1.00 10.42 119 VAL A CA 1
ATOM 988 C C . VAL A 1 119 ? -5.983 57.011 78.435 1.00 10.42 119 VAL A C 1
ATOM 989 O O . VAL A 1 119 ? -6.168 55.799 78.581 1.00 10.42 119 VAL A O 1
ATOM 993 N N . TRP A 1 120 ? -5.323 57.755 79.313 1.00 10.34 120 TRP A N 1
ATOM 994 C CA . TRP A 1 120 ? -4.891 57.192 80.576 1.00 10.34 120 TRP A CA 1
ATOM 995 C C . TRP A 1 120 ? -6.106 57.476 81.462 1.00 10.34 120 TRP A C 1
ATOM 996 O O . TRP A 1 120 ? -6.479 58.632 81.640 1.00 10.34 120 TRP A O 1
ATOM 1007 N N . LEU A 1 121 ? -6.742 56.435 81.984 1.00 15.20 121 LEU A N 1
ATOM 1008 C CA . LEU A 1 121 ? -7.926 56.610 82.821 1.00 15.20 121 LEU A CA 1
ATOM 1009 C C . LEU A 1 121 ? -7.529 57.130 84.190 1.00 15.20 121 LEU A C 1
ATOM 1010 O O . LEU A 1 121 ? -6.877 56.429 84.967 1.00 15.20 121 LEU A O 1
ATOM 1015 N N . THR A 1 122 ? -7.936 58.357 84.493 1.00 16.13 122 THR A N 1
ATOM 1016 C CA . THR A 1 122 ? -7.599 58.969 85.769 1.00 16.13 122 THR A CA 1
ATOM 1017 C C . THR A 1 122 ? -8.096 58.125 86.938 1.00 16.13 122 THR A C 1
ATOM 1018 O O . THR A 1 122 ? -9.293 57.894 87.093 1.00 16.13 122 THR A O 1
ATOM 1022 N N . GLU A 1 123 ? -7.135 57.663 87.736 1.00 16.13 123 GLU A N 1
ATOM 1023 C CA . GLU A 1 123 ? -7.360 56.810 88.895 1.00 16.13 123 GLU A CA 1
ATOM 1024 C C . GLU A 1 123 ? -8.034 55.513 88.462 1.00 16.13 123 GLU A C 1
ATOM 1025 O O . GLU A 1 123 ? -8.626 54.796 89.272 1.00 16.13 123 GLU A O 1
ATOM 1031 N N . ARG A 1 124 ? -7.925 55.229 87.167 1.00 18.96 124 ARG A N 1
ATOM 1032 C CA . ARG A 1 124 ? -8.495 54.031 86.564 1.00 18.96 124 ARG A CA 1
ATOM 1033 C C . ARG A 1 124 ? -9.935 53.729 86.984 1.00 18.96 124 ARG A C 1
ATOM 1034 O O . ARG A 1 124 ? -10.315 52.572 87.147 1.00 18.96 124 ARG A O 1
ATOM 1042 N N . VAL A 1 125 ? -10.745 54.765 87.151 1.00 19.53 125 VAL A N 1
ATOM 1043 C CA . VAL A 1 125 ? -12.127 54.540 87.539 1.00 19.53 125 VAL A CA 1
ATOM 1044 C C . VAL A 1 125 ? -12.955 54.217 86.306 1.00 19.53 125 VAL A C 1
ATOM 1045 O O . VAL A 1 125 ? -13.275 55.095 85.505 1.00 19.53 125 VAL A O 1
ATOM 1049 N N . TRP A 1 126 ? -13.309 52.948 86.157 1.00 25.04 126 TRP A N 1
ATOM 1050 C CA . TRP A 1 126 ? -14.087 52.538 85.009 1.00 25.04 126 TRP A CA 1
ATOM 1051 C C . TRP A 1 126 ? -15.580 52.408 85.238 1.00 25.04 126 TRP A C 1
ATOM 1052 O O . TRP A 1 126 ? -16.036 51.948 86.288 1.00 25.04 126 TRP A O 1
ATOM 1063 N N . GLN A 1 127 ? -16.330 52.828 84.229 1.00 15.75 127 GLN A N 1
ATOM 1064 C CA . GLN A 1 127 ? -17.778 52.724 84.220 1.00 15.75 127 GLN A CA 1
ATOM 1065 C C . GLN A 1 127 ? -18.070 52.391 82.760 1.00 15.75 127 GLN A C 1
ATOM 1066 O O . GLN A 1 127 ? -17.471 52.974 81.863 1.00 15.75 127 GLN A O 1
ATOM 1072 N N . PRO A 1 128 ? -18.972 51.437 82.500 1.00 23.68 128 PRO A N 1
ATOM 1073 C CA . PRO A 1 128 ? -19.315 51.046 81.126 1.00 23.68 128 PRO A CA 1
ATOM 1074 C C . PRO A 1 128 ? -19.603 52.189 80.145 1.00 23.68 128 PRO A C 1
ATOM 1075 O O . PRO A 1 128 ? -19.127 52.174 79.013 1.00 23.68 128 PRO A O 1
ATOM 1079 N N . GLU A 1 129 ? -20.382 53.177 80.570 1.00 29.44 129 GLU A N 1
ATOM 1080 C CA . GLU A 1 129 ? -20.729 54.276 79.675 1.00 29.44 129 GLU A CA 1
ATOM 1081 C C . GLU A 1 129 ? -19.579 55.173 79.241 1.00 29.44 129 GLU A C 1
ATOM 1082 O O . GLU A 1 129 ? -19.765 56.056 78.401 1.00 29.44 129 GLU A O 1
ATOM 1088 N N . LEU A 1 130 ? -18.394 54.968 79.805 1.00 16.48 130 LEU A N 1
ATOM 1089 C CA . LEU A 1 130 ? -17.270 55.787 79.401 1.00 16.48 130 LEU A CA 1
ATOM 1090 C C . LEU A 1 130 ? -16.880 55.447 77.964 1.00 16.48 130 LEU A C 1
ATOM 1091 O O . LEU A 1 130 ? -16.150 56.202 77.321 1.00 16.48 130 LEU A O 1
ATOM 1096 N N . VAL A 1 131 ? -17.378 54.329 77.449 1.00 18.71 131 VAL A N 1
ATOM 1097 C CA . VAL A 1 131 ? -17.040 53.941 76.086 1.00 18.71 131 VAL A CA 1
ATOM 1098 C C . VAL A 1 131 ? -17.581 54.953 75.083 1.00 18.71 131 VAL A C 1
ATOM 1099 O O . VAL A 1 131 ? -16.896 55.325 74.133 1.00 18.71 131 VAL A O 1
ATOM 1103 N N . LYS A 1 132 ? -18.812 55.394 75.306 1.00 20.89 132 LYS A N 1
ATOM 1104 C CA . LYS A 1 132 ? -19.470 56.365 74.437 1.00 20.89 132 LYS A CA 1
ATOM 1105 C C . LYS A 1 132 ? -18.660 57.662 74.419 1.00 20.89 132 LYS A C 1
ATOM 1106 O O . LYS A 1 132 ? -18.258 58.150 73.363 1.00 20.89 132 LYS A O 1
ATOM 1112 N N . SER A 1 133 ? -18.423 58.200 75.609 1.00 18.65 133 SER A N 1
ATOM 1113 C CA . SER A 1 133 ? -17.671 59.440 75.783 1.00 18.65 133 SER A CA 1
ATOM 1114 C C . SER A 1 133 ? -16.302 59.427 75.106 1.00 18.65 133 SER A C 1
ATOM 1115 O O . SER A 1 133 ? -15.982 60.322 74.345 1.00 18.65 133 SER A O 1
ATOM 1118 N N . LEU A 1 134 ? -15.501 58.407 75.397 1.00 12.90 134 LEU A N 1
ATOM 1119 C CA . LEU A 1 134 ? -14.161 58.278 74.832 1.00 12.90 134 LEU A CA 1
ATOM 1120 C C . LEU A 1 134 ? -14.203 58.207 73.311 1.00 12.90 134 LEU A C 1
ATOM 1121 O O . LEU A 1 134 ? -13.364 58.782 72.612 1.00 12.90 134 LEU A O 1
ATOM 1126 N N . ARG A 1 135 ? -15.192 57.482 72.811 1.00 22.69 135 ARG A N 1
ATOM 1127 C CA . ARG A 1 135 ? -15.367 57.306 71.386 1.00 22.69 135 ARG A CA 1
ATOM 1128 C C . ARG A 1 135 ? -15.733 58.635 70.704 1.00 22.69 135 ARG A C 1
ATOM 1129 O O . ARG A 1 135 ? -15.242 58.939 69.612 1.00 22.69 135 ARG A O 1
ATOM 1137 N N . GLU A 1 136 ? -16.583 59.428 71.350 1.00 16.69 136 GLU A N 1
ATOM 1138 C CA . GLU A 1 136 ? -16.972 60.724 70.790 1.00 16.69 136 GLU A CA 1
ATOM 1139 C C . GLU A 1 136 ? -15.767 61.663 70.760 1.00 16.69 136 GLU A C 1
ATOM 1140 O O . GLU A 1 136 ? -15.719 62.602 69.957 1.00 16.69 136 GLU A O 1
ATOM 1146 N N . ALA A 1 137 ? -14.802 61.424 71.647 1.00 18.76 137 ALA A N 1
ATOM 1147 C CA . ALA A 1 137 ? -13.603 62.257 71.700 1.00 18.76 137 ALA A CA 1
ATOM 1148 C C . ALA A 1 137 ? -12.573 61.795 70.678 1.00 18.76 137 ALA A C 1
ATOM 1149 O O . ALA A 1 137 ? -11.534 62.430 70.507 1.00 18.76 137 ALA A O 1
ATOM 1151 N N . GLY A 1 138 ? -12.862 60.689 69.998 1.00 17.68 138 GLY A N 1
ATOM 1152 C CA . GLY A 1 138 ? -11.932 60.180 69.008 1.00 17.68 138 GLY A CA 1
ATOM 1153 C C . GLY A 1 138 ? -10.840 59.310 69.610 1.00 17.68 138 GLY A C 1
ATOM 1154 O O . GLY A 1 138 ? -9.779 59.140 69.012 1.00 17.68 138 GLY A O 1
ATOM 1155 N N . ILE A 1 139 ? -11.086 58.767 70.800 1.00 19.69 139 ILE A N 1
ATOM 1156 C CA . ILE A 1 139 ? -10.108 57.906 71.452 1.00 19.69 139 ILE A CA 1
ATOM 1157 C C . ILE A 1 139 ? -10.360 56.453 71.048 1.00 19.69 139 ILE A C 1
ATOM 1158 O O . ILE A 1 139 ? -11.496 55.979 71.090 1.00 19.69 139 ILE A O 1
ATOM 1163 N N . GLU A 1 140 ? -9.298 55.753 70.664 1.00 14.07 140 GLU A N 1
ATOM 1164 C CA . GLU A 1 140 ? -9.401 54.363 70.241 1.00 14.07 140 GLU A CA 1
ATOM 1165 C C . GLU A 1 140 ? -9.070 53.342 71.341 1.00 14.07 140 GLU A C 1
ATOM 1166 O O . GLU A 1 140 ? -9.472 52.176 71.249 1.00 14.07 140 GLU A O 1
ATOM 1172 N N . TYR A 1 141 ? -8.329 53.758 72.366 1.00 11.21 141 TYR A N 1
ATOM 1173 C CA . TYR A 1 141 ? -8.008 52.834 73.454 1.00 11.21 141 TYR A CA 1
ATOM 1174 C C . TYR A 1 141 ? -7.843 53.546 74.788 1.00 11.21 141 TYR A C 1
ATOM 1175 O O . TYR A 1 141 ? -7.507 54.730 74.850 1.00 11.21 141 TYR A O 1
ATOM 1184 N N . VAL A 1 142 ? -8.097 52.807 75.856 1.00 12.88 142 VAL A N 1
ATOM 1185 C CA . VAL A 1 142 ? -7.976 53.343 77.194 1.00 12.88 142 VAL A CA 1
ATOM 1186 C C . VAL A 1 142 ? -7.126 52.361 77.997 1.00 12.88 142 VAL A C 1
ATOM 1187 O O . VAL A 1 142 ? -7.147 51.152 77.746 1.00 12.88 142 VAL A O 1
ATOM 1191 N N . VAL A 1 143 ? -6.364 52.879 78.946 1.00 10.20 143 VAL A N 1
ATOM 1192 C CA . VAL A 1 143 ? -5.514 52.034 79.763 1.00 10.20 143 VAL A CA 1
ATOM 1193 C C . VAL A 1 143 ? -6.171 51.787 81.111 1.00 10.20 143 VAL A C 1
ATOM 1194 O O . VAL A 1 143 ? -6.616 52.720 81.784 1.00 10.20 143 VAL A O 1
ATOM 1198 N N . VAL A 1 144 ? -6.195 50.521 81.504 1.00 13.16 144 VAL A N 1
ATOM 1199 C CA . VAL A 1 144 ? -6.808 50.117 82.750 1.00 13.16 144 VAL A CA 1
ATOM 1200 C C . VAL A 1 144 ? -5.906 49.067 83.442 1.00 13.16 144 VAL A C 1
ATOM 1201 O O . VAL A 1 144 ? -4.809 48.785 82.966 1.00 13.16 144 VAL A O 1
ATOM 1205 N N . ASP A 1 145 ? -6.342 48.502 84.563 1.00 16.14 145 ASP A N 1
ATOM 1206 C CA . ASP A 1 145 ? -5.530 47.502 85.260 1.00 16.14 145 ASP A CA 1
ATOM 1207 C C . ASP A 1 145 ? -5.987 46.084 84.982 1.00 16.14 145 ASP A C 1
ATOM 1208 O O . ASP A 1 145 ? -7.122 45.858 84.560 1.00 16.14 145 ASP A O 1
ATOM 1213 N N . ASP A 1 146 ? -5.092 45.128 85.215 1.00 16.23 146 ASP A N 1
ATOM 1214 C CA . ASP A 1 146 ? -5.447 43.736 85.026 1.00 16.23 146 ASP A CA 1
ATOM 1215 C C . ASP A 1 146 ? -6.558 43.397 86.031 1.00 16.23 146 ASP A C 1
ATOM 1216 O O . ASP A 1 146 ? -7.421 42.561 85.759 1.00 16.23 146 ASP A O 1
ATOM 1221 N N . TYR A 1 147 ? -6.560 44.089 87.169 1.00 16.72 147 TYR A N 1
ATOM 1222 C CA . TYR A 1 147 ? -7.565 43.865 88.204 1.00 16.72 147 TYR A CA 1
ATOM 1223 C C . TYR A 1 147 ? -8.995 44.049 87.691 1.00 16.72 147 TYR A C 1
ATOM 1224 O O . TYR A 1 147 ? -9.904 43.352 88.145 1.00 16.72 147 TYR A O 1
ATOM 1233 N N . HIS A 1 148 ? -9.199 44.977 86.755 1.00 17.77 148 HIS A N 1
ATOM 1234 C CA . HIS A 1 148 ? -10.532 45.209 86.200 1.00 17.77 148 HIS A CA 1
ATOM 1235 C C . HIS A 1 148 ? -11.011 43.955 85.491 1.00 17.77 148 HIS A C 1
ATOM 1236 O O . HIS A 1 148 ? -12.186 43.589 85.576 1.00 17.77 148 HIS A O 1
ATOM 1243 N N . PHE A 1 149 ? -10.100 43.316 84.765 1.00 17.71 149 PHE A N 1
ATOM 1244 C CA . PHE A 1 149 ? -10.441 42.108 84.030 1.00 17.71 149 PHE A CA 1
ATOM 1245 C C . PHE A 1 149 ? -10.693 40.939 84.972 1.00 17.71 149 PHE A C 1
ATOM 1246 O O . PHE A 1 149 ? -11.554 40.098 84.713 1.00 17.71 149 PHE A O 1
ATOM 1254 N N . MET A 1 150 ? -9.941 40.887 86.065 1.00 27.36 150 MET A N 1
ATOM 1255 C CA . MET A 1 150 ? -10.102 39.826 87.045 1.00 27.36 150 MET A CA 1
ATOM 1256 C C . MET A 1 150 ? -11.456 39.980 87.735 1.00 27.36 150 MET A C 1
ATOM 1257 O O . MET A 1 150 ? -12.099 38.994 88.089 1.00 27.36 150 MET A O 1
ATOM 1262 N N . SER A 1 151 ? -11.894 41.222 87.917 1.00 31.52 151 SER A N 1
ATOM 1263 C CA . SER A 1 151 ? -13.177 41.477 88.560 1.00 31.52 151 SER A CA 1
ATOM 1264 C C . SER A 1 151 ? -14.324 41.085 87.633 1.00 31.52 151 SER A C 1
ATOM 1265 O O . SER A 1 151 ? -15.425 40.779 88.087 1.00 31.52 151 SER A O 1
ATOM 1268 N N . ALA A 1 152 ? -14.057 41.097 86.331 1.00 25.48 152 ALA A N 1
ATOM 1269 C CA . ALA A 1 152 ? -15.064 40.735 85.344 1.00 25.48 152 ALA A CA 1
ATOM 1270 C C . ALA A 1 152 ? -15.208 39.217 85.326 1.00 25.48 152 ALA A C 1
ATOM 1271 O O . ALA A 1 152 ? -16.281 38.685 85.018 1.00 25.48 152 ALA A O 1
ATOM 1273 N N . GLY A 1 153 ? -14.113 38.536 85.659 1.00 35.57 153 GLY A N 1
ATOM 1274 C CA . GLY A 1 153 ? -14.113 37.089 85.696 1.00 35.57 153 GLY A CA 1
ATOM 1275 C C . GLY A 1 153 ? -12.932 36.405 85.030 1.00 35.57 153 GLY A C 1
ATOM 1276 O O . GLY A 1 153 ? -12.809 35.185 85.123 1.00 35.57 153 GLY A O 1
ATOM 1277 N N . LEU A 1 154 ? -12.056 37.160 84.372 1.00 29.59 154 LEU A N 1
ATOM 1278 C CA . LEU A 1 154 ? -10.913 36.550 83.688 1.00 29.59 154 LEU A CA 1
ATOM 1279 C C . LEU A 1 154 ? -9.731 36.251 84.609 1.00 29.59 154 LEU A C 1
ATOM 1280 O O . LEU A 1 154 ? -9.539 36.906 85.638 1.00 29.59 154 LEU A O 1
ATOM 1285 N N . SER A 1 155 ? -8.934 35.258 84.224 1.00 32.86 155 SER A N 1
ATOM 1286 C CA . SER A 1 155 ? -7.762 34.877 85.000 1.00 32.86 155 SER A CA 1
ATOM 1287 C C . SER A 1 155 ? -6.559 35.651 84.467 1.00 32.86 155 SER A C 1
ATOM 1288 O O . SER A 1 155 ? -6.553 36.078 83.315 1.00 32.86 155 SER A O 1
ATOM 1291 N N . LYS A 1 156 ? -5.538 35.820 85.299 1.00 26.20 156 LYS A N 1
ATOM 1292 C CA . LYS A 1 156 ? -4.351 36.559 84.896 1.00 26.20 156 LYS A CA 1
ATOM 1293 C C . LYS A 1 156 ? -3.710 36.047 83.609 1.00 26.20 156 LYS A C 1
ATOM 1294 O O . LYS A 1 156 ? -3.189 36.829 82.814 1.00 26.20 156 LYS A O 1
ATOM 1300 N N . GLU A 1 157 ? -3.753 34.740 83.395 1.00 22.23 157 GLU A N 1
ATOM 1301 C CA . GLU A 1 157 ? -3.148 34.160 82.199 1.00 22.23 157 GLU A CA 1
ATOM 1302 C C . GLU A 1 157 ? -3.756 34.583 80.861 1.00 22.23 157 GLU A C 1
ATOM 1303 O O . GLU A 1 157 ? -3.134 34.408 79.810 1.00 22.23 157 GLU A O 1
ATOM 1309 N N . GLU A 1 158 ? -4.961 35.137 80.881 1.00 18.49 158 GLU A N 1
ATOM 1310 C CA . GLU A 1 158 ? -5.560 35.574 79.632 1.00 18.49 158 GLU A CA 1
ATOM 1311 C C . GLU A 1 158 ? -5.558 37.101 79.523 1.00 18.49 158 GLU A C 1
ATOM 1312 O O . GLU A 1 158 ? -6.256 37.683 78.688 1.00 18.49 158 GLU A O 1
ATOM 1318 N N . LEU A 1 159 ? -4.725 37.735 80.349 1.00 16.05 159 LEU A N 1
ATOM 1319 C CA . LEU A 1 159 ? -4.621 39.188 80.366 1.00 16.05 159 LEU A CA 1
ATOM 1320 C C . LEU A 1 159 ? -3.341 39.743 79.748 1.00 16.05 159 LEU A C 1
ATOM 1321 O O . LEU A 1 159 ? -2.916 40.846 80.081 1.00 16.05 159 LEU A O 1
ATOM 1326 N N . PHE A 1 160 ? -2.724 38.980 78.850 1.00 16.22 160 PHE A N 1
ATOM 1327 C CA . PHE A 1 160 ? -1.522 39.454 78.179 1.00 16.22 160 PHE A CA 1
ATOM 1328 C C . PHE A 1 160 ? -1.827 39.863 76.731 1.00 16.22 160 PHE A C 1
ATOM 1329 O O . PHE A 1 160 ? -1.024 39.675 75.817 1.00 16.22 160 PHE A O 1
ATOM 1337 N N . TRP A 1 161 ? -3.019 40.429 76.555 1.00 15.96 161 TRP A N 1
ATOM 1338 C CA . TRP A 1 161 ? -3.497 40.931 75.270 1.00 15.96 161 TRP A CA 1
ATOM 1339 C C . TRP A 1 161 ? -4.539 41.974 75.616 1.00 15.96 161 TRP A C 1
ATOM 1340 O O . TRP A 1 161 ? -5.184 41.893 76.667 1.00 15.96 161 TRP A O 1
ATOM 1351 N N . PRO A 1 162 ? -4.690 42.993 74.763 1.00 13.15 162 PRO A N 1
ATOM 1352 C CA . PRO A 1 162 ? -5.707 44.009 75.043 1.00 13.15 162 PRO A CA 1
ATOM 1353 C C . PRO A 1 162 ? -7.033 43.364 74.611 1.00 13.15 162 PRO A C 1
ATOM 1354 O O . PRO A 1 162 ? -7.026 42.353 73.903 1.00 13.15 162 PRO A O 1
ATOM 1358 N N . TYR A 1 163 ? -8.159 43.927 75.032 1.00 17.19 163 TYR A N 1
ATOM 1359 C CA . TYR A 1 163 ? -9.464 43.389 74.646 1.00 17.19 163 TYR A CA 1
ATOM 1360 C C . TYR A 1 163 ? -10.394 44.503 74.205 1.00 17.19 163 TYR A C 1
ATOM 1361 O O . TYR A 1 163 ? -10.116 45.684 74.419 1.00 17.19 163 TYR A O 1
ATOM 1370 N N . TYR A 1 164 ? -11.496 44.121 73.569 1.00 14.28 164 TYR A N 1
ATOM 1371 C CA . TYR A 1 164 ? -12.500 45.095 73.168 1.00 14.28 164 TYR A CA 1
ATOM 1372 C C . TYR A 1 164 ? -13.516 45.089 74.300 1.00 14.28 164 TYR A C 1
ATOM 1373 O O . TYR A 1 164 ? -13.593 44.135 75.078 1.00 14.28 164 TYR A O 1
ATOM 1382 N N . THR A 1 165 ? -14.291 46.160 74.390 1.00 7.69 165 THR A N 1
ATOM 1383 C CA . THR A 1 165 ? -15.349 46.250 75.381 1.00 7.69 165 THR A CA 1
ATOM 1384 C C . THR A 1 165 ? -16.385 47.123 74.683 1.00 7.69 165 THR A C 1
ATOM 1385 O O . THR A 1 165 ? -16.026 48.028 73.908 1.00 7.69 165 THR A O 1
ATOM 1389 N N . GLU A 1 166 ? -17.666 46.841 74.903 1.00 25.57 166 GLU A N 1
ATOM 1390 C CA . GLU A 1 166 ? -18.684 47.620 74.217 1.00 25.57 166 GLU A CA 1
ATOM 1391 C C . GLU A 1 166 ? -19.801 48.154 75.072 1.00 25.57 166 GLU A C 1
ATOM 1392 O O . GLU A 1 1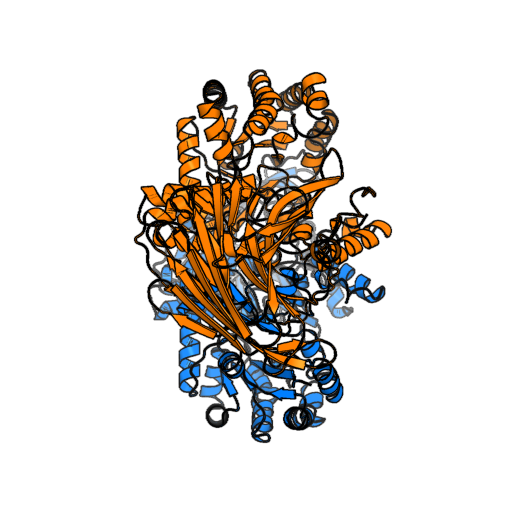66 ? -20.053 47.676 76.176 1.00 25.57 166 GLU A O 1
ATOM 1398 N N . ASP A 1 167 ? -20.460 49.170 74.530 1.00 29.59 167 ASP A N 1
ATOM 1399 C CA . ASP A 1 167 ? -21.576 49.827 75.183 1.00 29.59 167 ASP A CA 1
ATOM 1400 C C . ASP A 1 167 ? -22.223 50.771 74.174 1.00 29.59 167 ASP A C 1
ATOM 1401 O O . ASP A 1 167 ? -21.534 51.506 73.460 1.00 29.59 167 ASP A O 1
ATOM 1406 N N . GLY A 1 168 ? -23.549 50.738 74.110 1.00 38.29 168 GLY A N 1
ATOM 1407 C CA . GLY A 1 168 ? -24.253 51.597 73.180 1.00 38.29 168 GLY A CA 1
ATOM 1408 C C . GLY A 1 168 ? -23.926 51.209 71.753 1.00 38.29 168 GLY A C 1
ATOM 1409 O O . GLY A 1 168 ? -24.070 52.013 70.834 1.00 38.29 168 GLY A O 1
ATOM 1410 N N . GLY A 1 169 ? -23.481 49.970 71.570 1.00 42.07 169 GLY A N 1
ATOM 1411 C CA . GLY A 1 169 ? -23.140 49.498 70.240 1.00 42.07 169 GLY A CA 1
ATOM 1412 C C . GLY A 1 169 ? -21.768 49.965 69.791 1.00 42.07 169 GLY A C 1
ATOM 1413 O O . GLY A 1 169 ? -21.302 49.602 68.706 1.00 42.07 169 GLY A O 1
ATOM 1414 N N . GLU A 1 170 ? -21.123 50.781 70.622 1.00 36.71 170 GLU A N 1
ATOM 1415 C CA . GLU A 1 170 ? -19.793 51.281 70.306 1.00 36.71 170 GLU A CA 1
ATOM 1416 C C . GLU A 1 170 ? -18.743 50.507 71.091 1.00 36.71 170 GLU A C 1
ATOM 1417 O O . GLU A 1 170 ? -18.972 50.093 72.230 1.00 36.71 170 GLU A O 1
ATOM 1423 N N . VAL A 1 171 ? -17.593 50.299 70.463 1.00 20.87 171 VAL A N 1
ATOM 1424 C CA . VAL A 1 171 ? -16.519 49.559 71.095 1.00 20.87 171 VAL A CA 1
ATOM 1425 C C . VAL A 1 171 ? -15.235 50.363 71.196 1.00 20.87 171 VAL A C 1
ATOM 1426 O O . VAL A 1 171 ? -14.997 51.294 70.424 1.00 20.87 171 VAL A O 1
ATOM 1430 N N . ILE A 1 172 ? -14.407 49.983 72.158 1.00 14.99 172 ILE A N 1
ATOM 1431 C CA . ILE A 1 172 ? -13.124 50.633 72.363 1.00 14.99 172 ILE A CA 1
ATOM 1432 C C . ILE A 1 172 ? -12.167 49.561 72.862 1.00 14.99 172 ILE A C 1
ATOM 1433 O O . ILE A 1 172 ? -12.588 48.609 73.512 1.00 14.99 172 ILE A O 1
ATOM 1438 N N . THR A 1 173 ? -10.885 49.711 72.553 1.00 13.35 173 THR A N 1
ATOM 1439 C CA . THR A 1 173 ? -9.888 48.733 72.981 1.00 13.35 173 THR A CA 1
ATOM 1440 C C . THR A 1 173 ? -9.418 49.050 74.398 1.00 13.35 173 THR A C 1
ATOM 1441 O O . THR A 1 173 ? -9.369 50.218 74.786 1.00 13.35 173 THR A O 1
ATOM 1445 N N . VAL A 1 174 ? -9.083 48.011 75.162 1.00 10.80 174 VAL A N 1
ATOM 1446 C CA . VAL A 1 174 ? -8.636 48.166 76.549 1.00 10.80 174 VAL A CA 1
ATOM 1447 C C . VAL A 1 174 ? -7.377 47.365 76.873 1.00 10.80 174 VAL A C 1
ATOM 1448 O O . VAL A 1 174 ? -7.358 46.145 76.693 1.00 10.80 174 VAL A O 1
ATOM 1452 N N . PHE A 1 175 ? -6.342 48.054 77.361 1.00 14.01 175 PHE A N 1
ATOM 1453 C CA . PHE A 1 175 ? -5.075 47.425 77.745 1.00 14.01 175 PHE A CA 1
ATOM 1454 C C . PHE A 1 175 ? -4.997 47.294 79.257 1.00 14.01 175 PHE A C 1
ATOM 1455 O O . PHE A 1 175 ? -5.260 48.256 79.978 1.00 14.01 175 PHE A O 1
ATOM 1463 N N . PRO A 1 176 ? -4.624 46.106 79.761 1.00 16.48 176 PRO A N 1
ATOM 1464 C CA . PRO A 1 176 ? -4.520 45.920 81.214 1.00 16.48 176 PRO A CA 1
ATOM 1465 C C . PRO A 1 176 ? -3.091 46.144 81.714 1.00 16.48 176 PRO A C 1
ATOM 1466 O O . PRO A 1 176 ? -2.142 45.629 81.130 1.00 16.48 176 PRO A O 1
ATOM 1470 N N . ILE A 1 177 ? -2.931 46.925 82.776 1.00 15.65 177 ILE A N 1
ATOM 1471 C CA . ILE A 1 177 ? -1.598 47.144 83.334 1.00 15.65 177 ILE A CA 1
ATOM 1472 C C . ILE A 1 177 ? -1.281 45.920 84.193 1.00 15.65 177 ILE A C 1
ATOM 1473 O O . ILE A 1 177 ? -2.082 45.519 85.034 1.00 15.65 177 ILE A O 1
ATOM 1478 N N . ASP A 1 178 ? -0.126 45.318 83.958 1.00 16.52 178 ASP A N 1
ATOM 1479 C CA . ASP A 1 178 ? 0.298 44.148 84.704 1.00 16.52 178 ASP A CA 1
ATOM 1480 C C . ASP A 1 178 ? 0.731 44.572 86.106 1.00 16.52 178 ASP A C 1
ATOM 1481 O O . ASP A 1 178 ? 1.734 45.263 86.262 1.00 16.52 178 ASP A O 1
ATOM 1486 N N . GLU A 1 179 ? -0.017 44.159 87.124 1.00 20.99 179 GLU A N 1
ATOM 1487 C CA . GLU A 1 179 ? 0.326 44.520 88.498 1.00 20.99 179 GLU A CA 1
ATOM 1488 C C . GLU A 1 179 ? 1.758 44.126 88.869 1.00 20.99 179 GLU A C 1
ATOM 1489 O O . GLU A 1 179 ? 2.444 44.857 89.583 1.00 20.99 179 GLU A O 1
ATOM 1495 N N . LYS A 1 180 ? 2.206 42.971 88.391 1.00 21.23 180 LYS A N 1
ATOM 1496 C CA . LYS A 1 180 ? 3.560 42.518 88.686 1.00 21.23 180 LYS A CA 1
ATOM 1497 C C . LYS A 1 180 ? 4.575 43.563 88.224 1.00 21.23 180 LYS A C 1
ATOM 1498 O O . LYS A 1 180 ? 5.483 43.933 88.971 1.00 21.23 180 LYS A O 1
ATOM 1504 N N . LEU A 1 181 ? 4.419 44.041 86.994 1.00 22.88 181 LEU A N 1
ATOM 1505 C CA . LEU A 1 181 ? 5.339 45.039 86.463 1.00 22.88 181 LEU A CA 1
ATOM 1506 C C . LEU A 1 181 ? 5.353 46.302 87.321 1.00 22.88 181 LEU A C 1
ATOM 1507 O O . LEU A 1 181 ? 6.392 46.944 87.462 1.00 22.88 181 LEU A O 1
ATOM 1512 N N . ARG A 1 182 ? 4.207 46.656 87.898 1.00 18.71 182 ARG A N 1
ATOM 1513 C CA . ARG A 1 182 ? 4.157 47.827 88.761 1.00 18.71 182 ARG A CA 1
ATOM 1514 C C . ARG A 1 182 ? 5.019 47.545 89.994 1.00 18.71 182 ARG A C 1
ATOM 1515 O O . ARG A 1 182 ? 5.677 48.437 90.522 1.00 18.71 182 ARG A O 1
ATOM 1523 N N . TYR A 1 183 ? 5.029 46.296 90.442 1.00 20.53 183 TYR A N 1
ATOM 1524 C CA . TYR A 1 183 ? 5.838 45.918 91.598 1.00 20.53 183 TYR A CA 1
ATOM 1525 C C . TYR A 1 183 ? 7.326 45.949 91.258 1.00 20.53 183 TYR A C 1
ATOM 1526 O O . TYR A 1 183 ? 8.140 46.458 92.035 1.00 20.53 183 TYR A O 1
ATOM 1535 N N . LEU A 1 184 ? 7.672 45.407 90.092 1.00 14.90 184 LEU A N 1
ATOM 1536 C CA . LEU A 1 184 ? 9.066 45.330 89.646 1.00 14.90 184 LEU A CA 1
ATOM 1537 C C . LEU A 1 184 ? 9.716 46.644 89.218 1.00 14.90 184 LEU A C 1
ATOM 1538 O O . LEU A 1 184 ? 10.891 46.890 89.497 1.00 14.90 184 LEU A O 1
ATOM 1543 N N . ILE A 1 185 ? 8.948 47.484 88.535 1.00 19.51 185 ILE A N 1
ATOM 1544 C CA . ILE A 1 185 ? 9.462 48.733 88.011 1.00 19.51 185 ILE A CA 1
ATOM 1545 C C . ILE A 1 185 ? 9.047 49.958 88.812 1.00 19.51 185 ILE A C 1
ATOM 1546 O O . ILE A 1 185 ? 7.853 50.199 89.029 1.00 19.51 185 ILE A O 1
ATOM 1551 N N . PRO A 1 186 ? 10.034 50.755 89.263 1.00 23.44 186 PRO A N 1
ATOM 1552 C CA . PRO A 1 186 ? 11.459 50.508 89.024 1.00 23.44 186 PRO A CA 1
ATOM 1553 C C . PRO A 1 186 ? 12.202 50.177 90.328 1.00 23.44 186 PRO A C 1
ATOM 1554 O O . PRO A 1 186 ? 13.431 50.266 90.389 1.00 23.44 186 PRO A O 1
ATOM 1558 N N . PHE A 1 187 ? 11.460 49.783 91.360 1.00 21.44 187 PHE A N 1
ATOM 1559 C CA . PHE A 1 187 ? 12.059 49.500 92.663 1.00 21.44 187 PHE A CA 1
ATOM 1560 C C . PHE A 1 187 ? 12.788 48.167 92.866 1.00 21.44 187 PHE A C 1
ATOM 1561 O O . PHE A 1 187 ? 13.585 48.040 93.799 1.00 21.44 187 PHE A O 1
ATOM 1569 N N . ARG A 1 188 ? 12.528 47.172 92.022 1.00 22.65 188 ARG A N 1
ATOM 1570 C CA . ARG A 1 188 ? 13.230 45.901 92.167 1.00 22.65 188 ARG A CA 1
ATOM 1571 C C . ARG A 1 188 ? 14.394 45.937 91.188 1.00 22.65 188 ARG A C 1
ATOM 1572 O O . ARG A 1 188 ? 14.370 46.710 90.225 1.00 22.65 188 ARG A O 1
ATOM 1580 N N . PRO A 1 189 ? 15.444 45.128 91.429 1.00 33.48 189 PRO A N 1
ATOM 1581 C CA . PRO A 1 189 ? 16.591 45.123 90.512 1.00 33.48 189 PRO A CA 1
ATOM 1582 C C . PRO A 1 189 ? 16.202 44.818 89.063 1.00 33.48 189 PRO A C 1
ATOM 1583 O O . PRO A 1 189 ? 15.328 43.990 88.804 1.00 33.48 189 PRO A O 1
ATOM 1587 N N . VAL A 1 190 ? 16.858 45.510 88.133 1.00 25.95 190 VAL A N 1
ATOM 1588 C CA . VAL A 1 190 ? 16.607 45.385 86.700 1.00 25.95 190 VAL A CA 1
ATOM 1589 C C . VAL A 1 190 ? 16.462 43.968 86.164 1.00 25.95 190 VAL A C 1
ATOM 1590 O O . VAL A 1 190 ? 15.524 43.670 85.418 1.00 25.95 190 VAL A O 1
ATOM 1594 N N . LYS A 1 191 ? 17.392 43.098 86.532 1.00 25.73 191 LYS A N 1
ATOM 1595 C CA . LYS A 1 191 ? 17.357 41.727 86.040 1.00 25.73 191 LYS A CA 1
ATOM 1596 C C . LYS A 1 191 ? 16.079 40.983 86.428 1.00 25.73 191 LYS A C 1
ATOM 1597 O O . LYS A 1 191 ? 15.745 39.970 85.819 1.00 25.73 191 LYS A O 1
ATOM 1603 N N . LYS A 1 192 ? 15.362 41.488 87.429 1.00 27.58 192 LYS A N 1
ATOM 1604 C CA . LYS A 1 192 ? 14.119 40.855 87.867 1.00 27.58 192 LYS A CA 1
ATOM 1605 C C . LYS A 1 192 ? 13.014 41.059 86.832 1.00 27.58 192 LYS A C 1
ATOM 1606 O O . LYS A 1 192 ? 12.165 40.190 86.641 1.00 27.58 192 LYS A O 1
ATOM 1612 N N . THR A 1 193 ? 13.019 42.213 86.172 1.00 23.49 193 THR A N 1
ATOM 1613 C CA . THR A 1 193 ? 12.013 42.494 85.152 1.00 23.49 193 THR A CA 1
ATOM 1614 C C . THR A 1 193 ? 12.364 41.691 83.907 1.00 23.49 193 THR A C 1
ATOM 1615 O O . THR A 1 193 ? 11.496 41.070 83.280 1.00 23.49 193 THR A O 1
ATOM 1619 N N . ILE A 1 194 ? 13.647 41.703 83.558 1.00 26.81 194 ILE A N 1
ATOM 1620 C CA . ILE A 1 194 ? 14.124 40.966 82.398 1.00 26.81 194 ILE A CA 1
ATOM 1621 C C . ILE A 1 194 ? 13.744 39.494 82.562 1.00 26.81 194 ILE A C 1
ATOM 1622 O O . ILE A 1 194 ? 13.319 38.837 81.611 1.00 26.81 194 ILE A O 1
ATOM 1627 N N . GLU A 1 195 ? 13.890 38.983 83.779 1.00 27.30 195 GLU A N 1
ATOM 1628 C CA . GLU A 1 195 ? 13.561 37.589 84.055 1.00 27.30 195 GLU A CA 1
ATOM 1629 C C . GLU A 1 195 ? 12.065 37.326 83.943 1.00 27.30 195 GLU A C 1
ATOM 1630 O O . GLU A 1 195 ? 11.643 36.332 83.356 1.00 27.30 195 GLU A O 1
ATOM 1636 N N . TYR A 1 196 ? 11.270 38.216 84.525 1.00 19.90 196 TYR A N 1
ATOM 1637 C CA . TYR A 1 196 ? 9.824 38.086 84.488 1.00 19.90 196 TYR A CA 1
ATOM 1638 C C . TYR A 1 196 ? 9.291 38.155 83.060 1.00 19.90 196 TYR A C 1
ATOM 1639 O O . TYR A 1 196 ? 8.424 37.365 82.683 1.00 19.90 196 TYR A O 1
ATOM 1648 N N . LEU A 1 197 ? 9.801 39.103 82.272 1.00 21.78 197 LEU A N 1
ATOM 1649 C CA . LEU A 1 197 ? 9.357 39.257 80.888 1.00 21.78 197 LEU A CA 1
ATOM 1650 C C . LEU A 1 197 ? 9.784 38.077 80.015 1.00 21.78 197 LEU A C 1
ATOM 1651 O O . LEU A 1 197 ? 8.985 37.565 79.229 1.00 21.78 197 LEU A O 1
ATOM 1656 N N . GLU A 1 198 ? 11.033 37.642 80.144 1.00 23.84 198 GLU A N 1
ATOM 1657 C CA . GLU A 1 198 ? 11.495 36.513 79.342 1.00 23.84 198 GLU A CA 1
ATOM 1658 C C . GLU A 1 198 ? 10.637 35.268 79.573 1.00 23.84 198 GLU A C 1
ATOM 1659 O O . GLU A 1 198 ? 10.397 34.491 78.650 1.00 23.84 198 GLU A O 1
ATOM 1665 N N . SER A 1 199 ? 10.157 35.092 80.800 1.00 23.67 199 SER A N 1
ATOM 1666 C CA . SER A 1 199 ? 9.337 33.936 81.134 1.00 23.67 199 SER A CA 1
ATOM 1667 C C . SER A 1 199 ? 7.920 34.012 80.558 1.00 23.67 199 SER A C 1
ATOM 1668 O O . SER A 1 199 ? 7.160 33.050 80.650 1.00 23.67 199 SER A O 1
ATOM 1671 N N . LEU A 1 200 ? 7.560 35.150 79.970 1.00 31.26 200 LEU A N 1
ATOM 1672 C CA . LEU A 1 200 ? 6.223 35.313 79.400 1.00 31.26 200 LEU A CA 1
ATOM 1673 C C . LEU A 1 200 ? 6.136 34.899 77.934 1.00 31.26 200 LEU A C 1
ATOM 1674 O O . LEU A 1 200 ? 5.042 34.672 77.419 1.00 31.26 200 LEU A O 1
ATOM 1679 N N . THR A 1 201 ? 7.278 34.800 77.262 1.00 21.79 201 THR A N 1
ATOM 1680 C CA . THR A 1 201 ? 7.276 34.430 75.852 1.00 21.79 201 THR A CA 1
ATOM 1681 C C . THR A 1 201 ? 6.451 33.174 75.578 1.00 21.79 201 THR A C 1
ATOM 1682 O O . THR A 1 201 ? 6.238 32.349 76.465 1.00 21.79 201 THR A O 1
ATOM 1686 N N . SER A 1 202 ? 5.972 33.042 74.348 1.00 26.63 202 SER A N 1
ATOM 1687 C CA . SER A 1 202 ? 5.168 31.888 73.972 1.00 26.63 202 SER A CA 1
ATOM 1688 C C . SER A 1 202 ? 5.117 31.762 72.458 1.00 26.63 202 SER A C 1
ATOM 1689 O O . SER A 1 202 ? 5.874 32.424 71.740 1.00 26.63 202 SER A O 1
ATOM 1692 N N . ASP A 1 203 ? 4.218 30.911 71.978 1.00 32.55 203 ASP A N 1
ATOM 1693 C CA . ASP A 1 203 ? 4.058 30.696 70.547 1.00 32.55 203 ASP A CA 1
ATOM 1694 C C . ASP A 1 203 ? 3.143 31.742 69.913 1.00 32.55 203 ASP A C 1
ATOM 1695 O O . ASP A 1 203 ? 2.982 31.773 68.692 1.00 32.55 203 ASP A O 1
ATOM 1700 N N . ASP A 1 204 ? 2.546 32.593 70.745 1.00 28.76 204 ASP A N 1
ATOM 1701 C CA . ASP A 1 204 ? 1.652 33.642 70.261 1.00 28.76 204 ASP A CA 1
ATOM 1702 C C . ASP A 1 204 ? 2.452 34.934 70.106 1.00 28.76 204 ASP A C 1
ATOM 1703 O O . ASP A 1 204 ? 2.845 35.552 71.093 1.00 28.76 204 ASP A O 1
ATOM 1708 N N . PRO A 1 205 ? 2.697 35.366 68.861 1.00 29.16 205 PRO A N 1
ATOM 1709 C CA . PRO A 1 205 ? 3.463 36.595 68.631 1.00 29.16 205 PRO A CA 1
ATOM 1710 C C . PRO A 1 205 ? 2.796 37.898 69.083 1.00 29.16 205 PRO A C 1
ATOM 1711 O O . PRO A 1 205 ? 3.465 38.917 69.218 1.00 29.16 205 PRO A O 1
ATOM 1715 N N . SER A 1 206 ? 1.488 37.863 69.331 1.00 18.64 206 SER A N 1
ATOM 1716 C CA . SER A 1 206 ? 0.765 39.063 69.746 1.00 18.64 206 SER A CA 1
ATOM 1717 C C . SER A 1 206 ? 0.757 39.278 71.255 1.00 18.64 206 SER A C 1
ATOM 1718 O O . SER A 1 206 ? 0.304 40.317 71.732 1.00 18.64 206 SER A O 1
ATOM 1721 N N . LYS A 1 207 ? 1.249 38.301 72.007 1.00 20.56 207 LYS A N 1
ATOM 1722 C CA . LYS A 1 207 ? 1.269 38.416 73.464 1.00 20.56 207 LYS A CA 1
ATOM 1723 C C . LYS A 1 207 ? 2.003 39.692 73.874 1.00 20.56 207 LYS A C 1
ATOM 1724 O O . LYS A 1 207 ? 3.001 40.073 73.257 1.00 20.56 207 LYS A O 1
ATOM 1730 N N . VAL A 1 208 ? 1.508 40.353 74.915 1.00 12.87 208 VAL A N 1
ATOM 1731 C CA . VAL A 1 208 ? 2.102 41.595 75.362 1.00 12.87 208 VAL A CA 1
ATOM 1732 C C . VAL A 1 208 ? 1.930 41.830 76.864 1.00 12.87 208 VAL A C 1
ATOM 1733 O O . VAL A 1 208 ? 0.915 41.446 77.470 1.00 12.87 208 VAL A O 1
ATOM 1737 N N . ALA A 1 209 ? 2.941 42.459 77.456 1.00 14.60 209 ALA A N 1
ATOM 1738 C CA . ALA A 1 209 ? 2.933 42.772 78.878 1.00 14.60 209 ALA A CA 1
ATOM 1739 C C . ALA A 1 209 ? 2.990 44.286 78.979 1.00 14.60 209 ALA A C 1
ATOM 1740 O O . ALA A 1 209 ? 3.815 44.929 78.323 1.00 14.60 209 ALA A O 1
ATOM 1742 N N . VAL A 1 210 ? 2.118 44.854 79.804 1.00 11.72 210 VAL A N 1
ATOM 1743 C CA . VAL A 1 210 ? 2.061 46.300 79.940 1.00 11.72 210 VAL A CA 1
ATOM 1744 C C . VAL A 1 210 ? 2.458 46.873 81.279 1.00 11.72 210 VAL A C 1
ATOM 1745 O O . VAL A 1 210 ? 1.990 46.432 82.323 1.00 11.72 210 VAL A O 1
ATOM 1749 N N . PHE A 1 211 ? 3.337 47.864 81.236 1.00 13.87 211 PHE A N 1
ATOM 1750 C CA . PHE A 1 211 ? 3.705 48.570 82.441 1.00 13.87 211 PHE A CA 1
ATOM 1751 C C . PHE A 1 211 ? 3.301 50.025 82.236 1.00 13.87 211 PHE A C 1
ATOM 1752 O O . PHE A 1 211 ? 3.670 50.641 81.235 1.00 13.87 211 PHE A O 1
ATOM 1760 N N . HIS A 1 212 ? 2.534 50.571 83.168 1.00 13.12 212 HIS A N 1
ATOM 1761 C CA . HIS A 1 212 ? 2.163 51.976 83.100 1.00 13.12 212 HIS A CA 1
ATOM 1762 C C . HIS A 1 212 ? 1.930 52.438 84.527 1.00 13.12 212 HIS A C 1
ATOM 1763 O O . HIS A 1 212 ? 1.053 51.916 85.214 1.00 13.12 212 HIS A O 1
ATOM 1770 N N . ASP A 1 213 ? 2.724 53.405 84.981 1.00 9.31 213 ASP A N 1
ATOM 1771 C CA . ASP A 1 213 ? 2.583 53.892 86.346 1.00 9.31 213 ASP A CA 1
ATOM 1772 C C . ASP A 1 213 ? 2.954 55.366 86.485 1.00 9.31 213 ASP A C 1
ATOM 1773 O O . ASP A 1 213 ? 3.373 56.005 85.519 1.00 9.31 213 ASP A O 1
ATOM 1778 N N . ASP A 1 214 ? 2.802 55.885 87.702 1.00 13.36 214 ASP A N 1
ATOM 1779 C CA . ASP A 1 214 ? 3.131 57.268 88.034 1.00 13.36 214 ASP A CA 1
ATOM 1780 C C . ASP A 1 214 ? 4.590 57.605 87.711 1.00 13.36 214 ASP A C 1
ATOM 1781 O O . ASP A 1 214 ? 5.516 56.886 88.119 1.00 13.36 214 ASP A O 1
ATOM 1786 N N . GLY A 1 215 ? 4.788 58.703 86.986 1.00 15.87 215 GLY A N 1
ATOM 1787 C CA . GLY A 1 215 ? 6.132 59.125 86.654 1.00 15.87 215 GLY A CA 1
ATOM 1788 C C . GLY A 1 215 ? 6.831 59.614 87.909 1.00 15.87 215 GLY A C 1
ATOM 1789 O O . GLY A 1 215 ? 8.060 59.646 87.972 1.00 15.87 215 GLY A O 1
ATOM 1790 N N . GLU A 1 216 ? 6.050 59.990 88.919 1.00 17.50 216 GLU A N 1
ATOM 1791 C CA . GLU A 1 216 ? 6.613 60.485 90.164 1.00 17.50 216 GLU A CA 1
ATOM 1792 C C . GLU A 1 216 ? 7.418 59.391 90.857 1.00 17.50 216 GLU A C 1
ATOM 1793 O O . GLU A 1 216 ? 8.255 59.675 91.713 1.00 17.50 216 GLU A O 1
ATOM 1799 N N . LYS A 1 217 ? 7.155 58.141 90.487 1.00 22.29 217 LYS A N 1
ATOM 1800 C CA . LYS A 1 217 ? 7.873 57.006 91.053 1.00 22.29 217 LYS A CA 1
ATOM 1801 C C . LYS A 1 217 ? 9.327 57.023 90.619 1.00 22.29 217 LYS A C 1
ATOM 1802 O O . LYS A 1 217 ? 10.188 56.417 91.261 1.00 22.29 217 LYS A O 1
ATOM 1808 N N . PHE A 1 218 ? 9.594 57.696 89.508 1.00 20.55 218 PHE A N 1
ATOM 1809 C CA . PHE A 1 218 ? 10.948 57.764 88.999 1.00 20.55 218 PHE A CA 1
ATOM 1810 C C . PHE A 1 218 ? 11.680 59.026 89.436 1.00 20.55 218 PHE A C 1
ATOM 1811 O O . PHE A 1 218 ? 12.140 59.804 88.591 1.00 20.55 218 PHE A O 1
ATOM 1819 N N . GLY A 1 219 ? 11.771 59.237 90.753 1.00 22.76 219 GLY A N 1
ATOM 1820 C CA . GLY A 1 219 ? 12.492 60.393 91.259 1.00 22.76 219 GLY A CA 1
ATOM 1821 C C . GLY A 1 219 ? 11.921 61.231 92.391 1.00 22.76 219 GLY A C 1
ATOM 1822 O O . GLY A 1 219 ? 12.681 61.718 93.228 1.00 22.76 219 GLY A O 1
ATOM 1823 N N . VAL A 1 220 ? 10.602 61.410 92.427 1.00 24.73 220 VAL A N 1
ATOM 1824 C CA . VAL A 1 220 ? 9.972 62.236 93.452 1.00 24.73 220 VAL A CA 1
ATOM 1825 C C . VAL A 1 220 ? 9.757 61.560 94.802 1.00 24.73 220 VAL A C 1
ATOM 1826 O O . VAL A 1 220 ? 10.176 62.082 95.834 1.00 24.73 220 VAL A O 1
ATOM 1830 N N . TRP A 1 221 ? 9.079 60.417 94.807 1.00 27.78 221 TRP A N 1
ATOM 1831 C CA . TRP A 1 221 ? 8.838 59.707 96.056 1.00 27.78 221 TRP A CA 1
ATOM 1832 C C . TRP A 1 221 ? 10.168 59.576 96.795 1.00 27.78 221 TRP A C 1
ATOM 1833 O O . TRP A 1 221 ? 11.210 59.373 96.173 1.00 27.78 221 TRP A O 1
ATOM 1844 N N . PRO A 1 222 ? 10.145 59.699 98.133 1.00 27.82 222 PRO A N 1
ATOM 1845 C CA . PRO A 1 222 ? 11.353 59.599 98.958 1.00 27.82 222 PRO A CA 1
ATOM 1846 C C . PRO A 1 222 ? 12.275 58.407 98.684 1.00 27.82 222 PRO A C 1
ATOM 1847 O O . PRO A 1 222 ? 11.848 57.251 98.665 1.00 27.82 222 PRO A O 1
ATOM 1851 N N . GLY A 1 223 ? 13.548 58.717 98.461 1.00 21.55 223 GLY A N 1
ATOM 1852 C CA . GLY A 1 223 ? 14.546 57.699 98.191 1.00 21.55 223 GLY A CA 1
ATOM 1853 C C . GLY A 1 223 ? 14.631 57.231 96.749 1.00 21.55 223 GLY A C 1
ATOM 1854 O O . GLY A 1 223 ? 15.596 56.553 96.382 1.00 21.55 223 GLY A O 1
ATOM 1855 N N . THR A 1 224 ? 13.649 57.596 95.921 1.00 23.61 224 THR A N 1
ATOM 1856 C CA . THR A 1 224 ? 13.643 57.140 94.526 1.00 23.61 224 THR A CA 1
ATOM 1857 C C . THR A 1 224 ? 14.643 57.819 93.597 1.00 23.61 224 THR A C 1
ATOM 1858 O O . THR A 1 224 ? 15.156 57.184 92.674 1.00 23.61 224 THR A O 1
ATOM 1862 N N . TYR A 1 225 ? 14.925 59.096 93.824 1.00 16.32 225 TYR A N 1
ATOM 1863 C CA . TYR A 1 225 ? 15.898 59.782 92.981 1.00 16.32 225 TYR A CA 1
ATOM 1864 C C . TYR A 1 225 ? 17.279 59.099 93.071 1.00 16.32 225 TYR A C 1
ATOM 1865 O O . TYR A 1 225 ? 17.943 58.873 92.055 1.00 16.32 225 TYR A O 1
ATOM 1874 N N . GLU A 1 226 ? 17.705 58.778 94.291 1.00 18.56 226 GLU A N 1
ATOM 1875 C CA . GLU A 1 226 ? 18.996 58.127 94.493 1.00 18.56 226 GLU A CA 1
ATOM 1876 C C . GLU A 1 226 ? 18.996 56.765 93.810 1.00 18.56 226 GLU A C 1
ATOM 1877 O O . GLU A 1 226 ? 19.931 56.406 93.088 1.00 18.56 226 GLU A O 1
ATOM 1883 N N . TRP A 1 227 ? 17.919 56.020 94.036 1.00 20.36 227 TRP A N 1
ATOM 1884 C CA . TRP A 1 227 ? 17.763 54.690 93.466 1.00 20.36 227 TRP A CA 1
ATOM 1885 C C . TRP A 1 227 ? 17.677 54.675 91.943 1.00 20.36 227 TRP A C 1
ATOM 1886 O O . TRP A 1 227 ? 18.370 53.902 91.283 1.00 20.36 227 TRP A O 1
ATOM 1897 N N . VAL A 1 228 ? 16.835 55.541 91.387 1.00 20.64 228 VAL A N 1
ATOM 1898 C CA . VAL A 1 228 ? 16.635 55.587 89.943 1.00 20.64 228 VAL A CA 1
ATOM 1899 C C . VAL A 1 228 ? 17.725 56.276 89.139 1.00 20.64 228 VAL A C 1
ATOM 1900 O O . VAL A 1 228 ? 18.050 55.825 88.040 1.00 20.64 228 VAL A O 1
ATOM 1904 N N . TYR A 1 229 ? 18.297 57.354 89.671 1.00 22.56 229 TYR A N 1
ATOM 1905 C CA . TYR A 1 229 ? 19.334 58.075 88.931 1.00 22.56 229 TYR A CA 1
ATOM 1906 C C . TYR A 1 229 ? 20.765 57.957 89.456 1.00 22.56 229 TYR A C 1
ATOM 1907 O O . TYR A 1 229 ? 21.673 57.611 88.707 1.00 22.56 229 TYR A O 1
ATOM 1916 N N . GLU A 1 230 ? 20.969 58.241 90.736 1.00 29.88 230 GLU A N 1
ATOM 1917 C CA . GLU A 1 230 ? 22.309 58.183 91.300 1.00 29.88 230 GLU A CA 1
ATOM 1918 C C . GLU A 1 230 ? 22.880 56.781 91.227 1.00 29.88 230 GLU A C 1
ATOM 1919 O O . GLU A 1 230 ? 24.042 56.602 90.882 1.00 29.88 230 GLU A O 1
ATOM 1925 N N . LYS A 1 231 ? 22.054 55.786 91.529 1.00 21.66 231 LYS A N 1
ATOM 1926 C CA . LYS A 1 231 ? 22.486 54.394 91.486 1.00 21.66 231 LYS A CA 1
ATOM 1927 C C . LYS A 1 231 ? 22.215 53.772 90.115 1.00 21.66 231 LYS A C 1
ATOM 1928 O O . LYS A 1 231 ? 22.395 52.570 89.915 1.00 21.66 231 LYS A O 1
ATOM 1934 N N . GLY A 1 232 ? 21.766 54.616 89.188 1.00 22.00 232 GLY A N 1
ATOM 1935 C CA . GLY A 1 232 ? 21.517 54.224 87.809 1.00 22.00 232 GLY A CA 1
ATOM 1936 C C . GLY A 1 232 ? 20.525 53.159 87.374 1.00 22.00 232 GLY A C 1
ATOM 1937 O O . GLY A 1 232 ? 20.761 52.512 86.358 1.00 22.00 232 GLY A O 1
ATOM 1938 N N . TRP A 1 233 ? 19.419 52.977 88.087 1.00 19.76 233 TRP A N 1
ATOM 1939 C CA . TRP A 1 233 ? 18.447 51.961 87.686 1.00 19.76 233 TRP A CA 1
ATOM 1940 C C . TRP A 1 233 ? 17.887 52.194 86.274 1.00 19.76 233 TRP A C 1
ATOM 1941 O O . TRP A 1 233 ? 17.806 51.264 85.464 1.00 19.76 233 TRP A O 1
ATOM 1952 N N . LEU A 1 234 ? 17.506 53.436 85.984 1.00 21.99 234 LEU A N 1
ATOM 1953 C CA . LEU A 1 234 ? 16.914 53.781 84.694 1.00 21.99 234 LEU A CA 1
ATOM 1954 C C . LEU A 1 234 ? 17.819 53.558 83.478 1.00 21.99 234 LEU A C 1
ATOM 1955 O O . LEU A 1 234 ? 17.374 53.011 82.465 1.00 21.99 234 LEU A O 1
ATOM 1960 N N . ARG A 1 235 ? 19.079 53.971 83.563 1.00 25.12 235 ARG A N 1
ATOM 1961 C CA . ARG A 1 235 ? 19.994 53.774 82.438 1.00 25.12 235 ARG A CA 1
ATOM 1962 C C . ARG A 1 235 ? 20.294 52.287 82.235 1.00 25.12 235 ARG A C 1
ATOM 1963 O O . ARG A 1 235 ? 20.431 51.813 81.109 1.00 25.12 235 ARG A O 1
ATOM 1971 N N . GLU A 1 236 ? 20.378 51.555 83.337 1.00 21.58 236 GLU A N 1
ATOM 1972 C CA . GLU A 1 236 ? 20.648 50.129 83.288 1.00 21.58 236 GLU A CA 1
ATOM 1973 C C . GLU A 1 236 ? 19.443 49.403 82.685 1.00 21.58 236 GLU A C 1
ATOM 1974 O O . GLU A 1 236 ? 19.593 48.406 81.972 1.00 21.58 236 GLU A O 1
ATOM 1980 N N . PHE A 1 237 ? 18.249 49.911 82.969 1.00 18.41 237 PHE A N 1
ATOM 1981 C CA . PHE A 1 237 ? 17.032 49.303 82.450 1.00 18.41 237 PHE A CA 1
ATOM 1982 C C . PHE A 1 237 ? 16.846 49.583 80.963 1.00 18.41 237 PHE A C 1
ATOM 1983 O O . PHE A 1 237 ? 16.529 48.680 80.188 1.00 18.41 237 PHE A O 1
ATOM 1991 N N . PHE A 1 238 ? 17.044 50.836 80.568 1.00 21.83 238 PHE A N 1
ATOM 1992 C CA . PHE A 1 238 ? 16.892 51.225 79.170 1.00 21.83 238 PHE A CA 1
ATOM 1993 C C . PHE A 1 238 ? 17.877 50.468 78.296 1.00 21.83 238 PHE A C 1
ATOM 1994 O O . PHE A 1 238 ? 17.585 50.132 77.148 1.00 21.83 238 PHE A O 1
ATOM 2002 N N . ASP A 1 239 ? 19.048 50.194 78.850 1.00 21.63 239 ASP A N 1
ATOM 2003 C CA . ASP A 1 239 ? 20.070 49.481 78.110 1.00 21.63 239 ASP A CA 1
ATOM 2004 C C . ASP A 1 239 ? 19.686 48.015 77.957 1.00 21.63 239 ASP A C 1
ATOM 2005 O O . ASP A 1 239 ? 19.751 47.464 76.864 1.00 21.63 239 ASP A O 1
ATOM 2010 N N . ALA A 1 240 ? 19.263 47.396 79.053 1.00 21.36 240 ALA A N 1
ATOM 2011 C CA . ALA A 1 240 ? 18.877 45.990 79.027 1.00 21.36 240 ALA A CA 1
ATOM 2012 C C . ALA A 1 240 ? 17.628 45.743 78.194 1.00 21.36 240 ALA A C 1
ATOM 2013 O O . ALA A 1 240 ? 17.605 44.844 77.344 1.00 21.36 240 ALA A O 1
ATOM 2015 N N . ILE A 1 241 ? 16.595 46.548 78.442 1.00 20.14 241 ILE A N 1
ATOM 2016 C CA . ILE A 1 241 ? 15.321 46.403 77.753 1.00 20.14 241 ILE A CA 1
ATOM 2017 C C . ILE A 1 241 ? 15.385 46.601 76.242 1.00 20.14 241 ILE A C 1
ATOM 2018 O O . ILE A 1 241 ? 14.558 46.050 75.517 1.00 20.14 241 ILE A O 1
ATOM 2023 N N . THR A 1 242 ? 16.354 47.375 75.760 1.00 24.39 242 THR A N 1
ATOM 2024 C CA . THR A 1 242 ? 16.469 47.591 74.320 1.00 24.39 242 THR A CA 1
ATOM 2025 C C . THR A 1 242 ? 17.424 46.611 73.631 1.00 24.39 242 THR A C 1
ATOM 2026 O O . THR A 1 242 ? 17.514 46.595 72.403 1.00 24.39 242 THR A O 1
ATOM 2030 N N . SER A 1 243 ? 18.120 45.787 74.412 1.00 42.17 243 SER A N 1
ATOM 2031 C CA . SER A 1 243 ? 19.066 44.813 73.859 1.00 42.17 243 SER A CA 1
ATOM 2032 C C . SER A 1 243 ? 18.503 43.397 73.800 1.00 42.17 243 SER A C 1
ATOM 2033 O O . SER A 1 243 ? 18.758 42.652 72.859 1.00 42.17 243 SER A O 1
ATOM 2036 N N . ASN A 1 244 ? 17.737 43.032 74.817 1.00 36.31 244 ASN A N 1
ATOM 2037 C CA . ASN A 1 244 ? 17.148 41.707 74.909 1.00 36.31 244 ASN A CA 1
ATOM 2038 C C . ASN A 1 244 ? 16.420 41.295 73.627 1.00 36.31 244 ASN A C 1
ATOM 2039 O O . ASN A 1 244 ? 15.521 41.990 73.159 1.00 36.31 244 ASN A O 1
ATOM 2044 N N . GLU A 1 245 ? 16.804 40.152 73.065 1.00 25.64 245 GLU A N 1
ATOM 2045 C CA . GLU A 1 245 ? 16.189 39.683 71.828 1.00 25.64 245 GLU A CA 1
ATOM 2046 C C . GLU A 1 245 ? 14.845 38.978 71.995 1.00 25.64 245 GLU A C 1
ATOM 2047 O O . GLU A 1 245 ? 14.172 38.696 71.012 1.00 25.64 245 GLU A O 1
ATOM 2053 N N . LYS A 1 246 ? 14.443 38.705 73.231 1.00 25.46 246 LYS A N 1
ATOM 2054 C CA . LYS A 1 246 ? 13.160 38.051 73.463 1.00 25.46 246 LYS A CA 1
ATOM 2055 C C . LYS A 1 246 ? 12.069 39.084 73.800 1.00 25.46 246 LYS A C 1
ATOM 2056 O O . LYS A 1 246 ? 10.883 38.757 73.827 1.00 25.46 246 LYS A O 1
ATOM 2062 N N . ILE A 1 247 ? 12.483 40.330 74.027 1.00 21.52 247 ILE A N 1
ATOM 2063 C CA . ILE A 1 247 ? 11.566 41.404 74.396 1.00 21.52 247 ILE A CA 1
ATOM 2064 C C . ILE A 1 247 ? 11.413 42.470 73.319 1.00 21.52 247 ILE A C 1
ATOM 2065 O O . ILE A 1 247 ? 12.374 43.154 72.968 1.00 21.52 247 ILE A O 1
ATOM 2070 N N . ASN A 1 248 ? 10.197 42.622 72.803 1.00 19.73 248 ASN A N 1
ATOM 2071 C CA . ASN A 1 248 ? 9.953 43.607 71.764 1.00 19.73 248 ASN A CA 1
ATOM 2072 C C . ASN A 1 248 ? 9.211 44.833 72.268 1.00 19.73 248 ASN A C 1
ATOM 2073 O O . ASN A 1 248 ? 8.024 44.772 72.599 1.00 19.73 248 ASN A O 1
ATOM 2078 N N . LEU A 1 249 ? 9.926 45.951 72.296 1.00 22.34 249 LEU A N 1
ATOM 2079 C CA . LEU A 1 249 ? 9.399 47.233 72.747 1.00 22.34 249 LEU A CA 1
ATOM 2080 C C . LEU A 1 249 ? 8.480 47.883 71.725 1.00 22.34 249 LEU A C 1
ATOM 2081 O O . LEU A 1 249 ? 8.775 47.895 70.529 1.00 22.34 249 LEU A O 1
ATOM 2086 N N . MET A 1 250 ? 7.363 48.425 72.190 1.00 20.43 250 MET A N 1
ATOM 2087 C CA . MET A 1 250 ? 6.467 49.132 71.288 1.00 20.43 250 MET A CA 1
ATOM 2088 C C . MET A 1 250 ? 5.467 50.018 72.022 1.00 20.43 250 MET A C 1
ATOM 2089 O O . MET A 1 250 ? 5.264 49.881 73.225 1.00 20.43 250 MET A O 1
ATOM 2094 N N . THR A 1 251 ? 4.892 50.973 71.303 1.00 11.97 251 THR A N 1
ATOM 2095 C CA . THR A 1 251 ? 3.902 51.865 71.898 1.00 11.97 251 THR A CA 1
ATOM 2096 C C . THR A 1 251 ? 2.517 51.242 71.715 1.00 11.97 251 THR A C 1
ATOM 2097 O O . THR A 1 251 ? 2.356 50.312 70.921 1.00 11.97 251 THR A O 1
ATOM 2101 N N . TYR A 1 252 ? 1.523 51.731 72.452 1.00 14.15 252 TYR A N 1
ATOM 2102 C CA . TYR A 1 252 ? 0.169 51.188 72.323 1.00 14.15 252 TYR A CA 1
ATOM 2103 C C . TYR A 1 252 ? -0.300 51.248 70.857 1.00 14.15 252 TYR A C 1
ATOM 2104 O O . TYR A 1 252 ? -0.743 50.252 70.301 1.00 14.15 252 TYR A O 1
ATOM 2113 N N . SER A 1 253 ? -0.189 52.423 70.242 1.00 11.86 253 SER A N 1
ATOM 2114 C CA . SER A 1 253 ? -0.611 52.611 68.854 1.00 11.86 253 SER A CA 1
ATOM 2115 C C . SER A 1 253 ? 0.119 51.685 67.904 1.00 11.86 253 SER A C 1
ATOM 2116 O O . SER A 1 253 ? -0.470 51.186 66.946 1.00 11.86 253 SER A O 1
ATOM 2119 N N . GLU A 1 254 ? 1.403 51.458 68.161 1.00 22.27 254 GLU A N 1
ATOM 2120 C CA . GLU A 1 254 ? 2.175 50.550 67.323 1.00 22.27 254 GLU A CA 1
ATOM 2121 C C . GLU A 1 254 ? 1.585 49.138 67.460 1.00 22.27 254 GLU A C 1
ATOM 2122 O O . GLU A 1 254 ? 1.354 48.455 66.465 1.00 22.27 254 GLU A O 1
ATOM 2128 N N . TYR A 1 255 ? 1.334 48.707 68.692 1.00 19.45 255 TYR A N 1
ATOM 2129 C CA . TYR A 1 255 ? 0.768 47.382 68.925 1.00 19.45 255 TYR A CA 1
ATOM 2130 C C . TYR A 1 255 ? -0.539 47.194 68.162 1.00 19.45 255 TYR A C 1
ATOM 2131 O O . TYR A 1 255 ? -0.761 46.162 67.537 1.00 19.45 255 TYR A O 1
ATOM 2140 N N . LEU A 1 256 ? -1.413 48.191 68.239 1.00 22.06 256 LEU A N 1
ATOM 2141 C CA . LEU A 1 256 ? -2.695 48.110 67.564 1.00 22.06 256 LEU A CA 1
ATOM 2142 C C . LEU A 1 256 ? -2.578 48.148 66.047 1.00 22.06 256 LEU A C 1
ATOM 2143 O O . LEU A 1 256 ? -3.484 47.705 65.344 1.00 22.06 256 LEU A O 1
ATOM 2148 N N . SER A 1 257 ? -1.465 48.660 65.535 1.00 25.87 257 SER A N 1
ATOM 2149 C CA . SER A 1 257 ? -1.284 48.729 64.090 1.00 25.87 257 SER A CA 1
ATOM 2150 C C . SER A 1 257 ? -0.801 47.389 63.544 1.00 25.87 257 SER A C 1
ATOM 2151 O O . SER A 1 257 ? -0.719 47.203 62.332 1.00 25.87 257 SER A O 1
ATOM 2154 N N . LYS A 1 258 ? -0.484 46.458 64.440 1.00 25.45 258 LYS A N 1
ATOM 2155 C CA . LYS A 1 258 ? 0.025 45.159 64.018 1.00 25.45 258 LYS A CA 1
ATOM 2156 C C . LYS A 1 258 ? -0.774 43.960 64.516 1.00 25.45 258 LYS A C 1
ATOM 2157 O O . LYS A 1 258 ? -0.780 42.912 63.876 1.00 25.45 258 LYS A O 1
ATOM 2163 N N . PHE A 1 259 ? -1.442 44.113 65.655 1.00 20.98 259 PHE A N 1
ATOM 2164 C CA . PHE A 1 259 ? -2.243 43.034 66.222 1.00 20.98 259 PHE A CA 1
ATOM 2165 C C . PHE A 1 259 ? -3.636 43.526 66.598 1.00 20.98 259 PHE A C 1
ATOM 2166 O O . PHE A 1 259 ? -3.806 44.666 67.029 1.00 20.98 259 PHE A O 1
ATOM 2174 N N . THR A 1 260 ? -4.636 42.669 66.438 1.00 23.71 260 THR A N 1
ATOM 2175 C CA . THR A 1 260 ? -5.992 43.055 66.795 1.00 23.71 260 THR A CA 1
ATOM 2176 C C . THR A 1 260 ? -6.277 42.471 68.181 1.00 23.71 260 THR A C 1
ATOM 2177 O O . THR A 1 260 ? -5.761 41.410 68.526 1.00 23.71 260 THR A O 1
ATOM 2181 N N . PRO A 1 261 ? -7.075 43.176 69.002 1.00 18.79 261 PRO A N 1
ATOM 2182 C CA . PRO A 1 261 ? -7.420 42.711 70.354 1.00 18.79 261 PRO A CA 1
ATOM 2183 C C . PRO A 1 261 ? -7.872 41.246 70.343 1.00 18.79 261 PRO A C 1
ATOM 2184 O O . PRO A 1 261 ? -8.427 40.777 69.355 1.00 18.79 261 PRO A O 1
ATOM 2188 N N . ARG A 1 262 ? -7.635 40.539 71.444 1.00 26.99 262 ARG A N 1
ATOM 2189 C CA . ARG A 1 262 ? -7.976 39.122 71.564 1.00 26.99 262 ARG A CA 1
ATOM 2190 C C . ARG A 1 262 ? -9.468 38.782 71.464 1.00 26.99 262 ARG A C 1
ATOM 2191 O O . ARG A 1 262 ? -9.836 37.739 70.925 1.00 26.99 262 ARG A O 1
ATOM 2199 N N . GLY A 1 263 ? -10.323 39.656 71.983 1.00 24.11 263 GLY A N 1
ATOM 2200 C CA . GLY A 1 263 ? -11.746 39.390 71.939 1.00 24.11 263 GLY A CA 1
ATOM 2201 C C . GLY A 1 263 ? -12.559 40.432 72.680 1.00 24.11 263 GLY A C 1
ATOM 2202 O O . GLY A 1 263 ? -12.082 41.532 72.969 1.00 24.11 263 GLY A O 1
ATOM 2203 N N . LEU A 1 264 ? -13.796 40.075 72.997 1.00 20.65 264 LEU A N 1
ATOM 2204 C CA . LEU A 1 264 ? -14.706 40.972 73.689 1.00 20.65 264 LEU A CA 1
ATOM 2205 C C . LEU A 1 264 ? -14.838 40.631 75.169 1.00 20.65 264 LEU A C 1
ATOM 2206 O O . LEU A 1 264 ? -14.888 39.460 75.541 1.00 20.65 264 LEU A O 1
ATOM 2211 N N . VAL A 1 265 ? -14.904 41.663 76.008 1.00 16.35 265 VAL A N 1
ATOM 2212 C CA . VAL A 1 265 ? -15.038 41.471 77.449 1.00 16.35 265 VAL A CA 1
ATOM 2213 C C . VAL A 1 265 ? -15.833 42.628 78.058 1.00 16.35 265 VAL A C 1
ATOM 2214 O O . VAL A 1 265 ? -15.878 43.717 77.498 1.00 16.35 265 VAL A O 1
ATOM 2218 N N . TYR A 1 266 ? -16.479 42.394 79.192 1.00 15.68 266 TYR A N 1
ATOM 2219 C CA . TYR A 1 266 ? -17.245 43.456 79.841 1.00 15.68 266 TYR A CA 1
ATOM 2220 C C . TYR A 1 266 ? -16.646 43.706 81.205 1.00 15.68 266 TYR A C 1
ATOM 2221 O O . TYR A 1 266 ? -16.338 42.765 81.924 1.00 15.68 266 TYR A O 1
ATOM 2230 N N . LEU A 1 267 ? -16.476 44.971 81.566 1.00 22.53 267 LEU A N 1
ATOM 2231 C CA . LEU A 1 267 ? -15.867 45.280 82.848 1.00 22.53 267 LEU A CA 1
ATOM 2232 C C . LEU A 1 267 ? -16.833 45.888 83.849 1.00 22.53 267 LEU A C 1
ATOM 2233 O O . LEU A 1 267 ? -17.773 46.587 83.479 1.00 22.53 267 LEU A O 1
ATOM 2238 N N . PRO A 1 268 ? -16.619 45.610 85.140 1.00 13.50 268 PRO A N 1
ATOM 2239 C CA . PRO A 1 268 ? -17.469 46.142 86.205 1.00 13.50 268 PRO A CA 1
ATOM 2240 C C . PRO A 1 268 ? -16.922 47.503 86.611 1.00 13.50 268 PRO A C 1
ATOM 2241 O O . PRO A 1 268 ? -15.899 47.953 86.080 1.00 13.50 268 PRO A O 1
ATOM 2245 N N . ILE A 1 269 ? -17.613 48.167 87.530 1.00 23.72 269 ILE A N 1
ATOM 2246 C CA . ILE A 1 269 ? -17.132 49.439 88.023 1.00 23.72 269 ILE A CA 1
ATOM 2247 C C . ILE A 1 269 ? -15.943 49.053 88.902 1.00 23.72 269 ILE A C 1
ATOM 2248 O O . ILE A 1 269 ? -16.094 48.318 89.879 1.00 23.72 269 ILE A O 1
ATOM 2253 N N . ALA A 1 270 ? -14.757 49.522 88.542 1.00 12.26 270 ALA A N 1
ATOM 2254 C CA . ALA A 1 270 ? -13.570 49.187 89.312 1.00 12.26 270 ALA A CA 1
ATOM 2255 C C . ALA A 1 270 ? -12.460 50.199 89.114 1.00 12.26 270 ALA A C 1
ATOM 2256 O O . ALA A 1 270 ? -12.585 51.142 88.342 1.00 12.26 270 ALA A O 1
ATOM 2258 N N . SER A 1 271 ? -11.372 49.978 89.832 1.00 20.16 271 SER A N 1
ATOM 2259 C CA . SER A 1 271 ? -10.206 50.836 89.785 1.00 20.16 271 SER A CA 1
ATOM 2260 C C . SER A 1 271 ? -9.049 49.874 90.013 1.00 20.16 271 SER A C 1
ATOM 2261 O O . SER A 1 271 ? -9.258 48.659 90.000 1.00 20.16 271 SER A O 1
ATOM 2264 N N . TYR A 1 272 ? -7.836 50.385 90.195 1.00 10.90 272 TYR A N 1
ATOM 2265 C CA . TYR A 1 272 ? -6.723 49.487 90.453 1.00 10.90 272 TYR A CA 1
ATOM 2266 C C . TYR A 1 272 ? -7.010 48.930 91.842 1.00 10.90 272 TYR A C 1
ATOM 2267 O O . TYR A 1 272 ? -7.780 49.528 92.597 1.00 10.90 272 TYR A O 1
ATOM 2276 N N . PHE A 1 273 ? -6.421 47.781 92.159 1.00 21.97 273 PHE A N 1
ATOM 2277 C CA . PHE A 1 273 ? -6.656 47.105 93.432 1.00 21.97 273 PHE A CA 1
ATOM 2278 C C . PHE A 1 273 ? -6.592 47.936 94.709 1.00 21.97 273 PHE A C 1
ATOM 2279 O O . PHE A 1 273 ? -7.497 47.864 95.544 1.00 21.97 273 PHE A O 1
ATOM 2287 N N . GLU A 1 274 ? -5.520 48.700 94.872 1.00 14.79 274 GLU A N 1
ATOM 2288 C CA . GLU A 1 274 ? -5.334 49.518 96.067 1.00 14.79 274 GLU A CA 1
ATOM 2289 C C . GLU A 1 274 ? -6.550 50.381 96.412 1.00 14.79 274 GLU A C 1
ATOM 2290 O O . GLU A 1 274 ? -6.864 50.582 97.585 1.00 14.79 274 GLU A O 1
ATOM 2296 N N . MET A 1 275 ? -7.243 50.872 95.389 1.00 16.48 275 MET A N 1
ATOM 2297 C CA . MET A 1 275 ? -8.415 51.722 95.597 1.00 16.48 275 MET A CA 1
ATOM 2298 C C . MET A 1 275 ? -9.554 50.996 96.329 1.00 16.48 275 MET A C 1
ATOM 2299 O O . MET A 1 275 ? -10.379 51.632 96.990 1.00 16.48 275 MET A O 1
ATOM 2304 N N . SER A 1 276 ? -9.601 49.671 96.199 1.00 22.42 276 SER A N 1
ATOM 2305 C CA . SER A 1 276 ? -10.644 48.876 96.849 1.00 22.42 276 SER A CA 1
ATOM 2306 C C . SER A 1 276 ? -10.604 49.084 98.350 1.00 22.42 276 SER A C 1
ATOM 2307 O O . SER A 1 276 ? -11.626 49.002 99.030 1.00 22.42 276 SER A O 1
ATOM 2310 N N . GLU A 1 277 ? -9.409 49.350 98.866 1.00 21.54 277 GLU A N 1
ATOM 2311 C CA . GLU A 1 277 ? -9.227 49.561 100.292 1.00 21.54 277 GLU A CA 1
ATOM 2312 C C . GLU A 1 277 ? -9.722 50.933 100.732 1.00 21.54 277 GLU A C 1
ATOM 2313 O O . GLU A 1 277 ? -10.589 51.044 101.597 1.00 21.54 277 GLU A O 1
ATOM 2319 N N . TRP A 1 278 ? -9.163 51.972 100.120 1.00 17.00 278 TRP A N 1
ATOM 2320 C CA . TRP A 1 278 ? -9.484 53.348 100.475 1.00 17.00 278 TRP A CA 1
ATOM 2321 C C . TRP A 1 278 ? -10.930 53.783 100.248 1.00 17.00 278 TRP A C 1
ATOM 2322 O O . TRP A 1 278 ? -11.492 54.500 101.072 1.00 17.00 278 TRP A O 1
ATOM 2333 N N . SER A 1 279 ? -11.530 53.357 99.141 1.00 29.42 279 SER A N 1
ATOM 2334 C CA . SER A 1 279 ? -12.897 53.752 98.823 1.00 29.42 279 SER A CA 1
ATOM 2335 C C . SER A 1 279 ? -13.964 53.182 99.755 1.00 29.42 279 SER A C 1
ATOM 2336 O O . SER A 1 279 ? -15.154 53.414 99.551 1.00 29.42 279 SER A O 1
ATOM 2339 N N . LEU A 1 280 ? -13.541 52.450 100.781 1.00 16.79 280 LEU A N 1
ATOM 2340 C CA . LEU A 1 280 ? -14.466 51.856 101.751 1.00 16.79 280 LEU A CA 1
ATOM 2341 C C . LEU A 1 280 ? -14.596 52.697 103.010 1.00 16.79 280 LEU A C 1
ATOM 2342 O O . LEU A 1 280 ? -13.644 53.358 103.421 1.00 16.79 280 LEU A O 1
ATOM 2347 N N . PRO A 1 281 ? -15.781 52.695 103.640 1.00 18.30 281 PRO A N 1
ATOM 2348 C CA . PRO A 1 281 ? -15.888 53.495 104.862 1.00 18.30 281 PRO A CA 1
ATOM 2349 C C . PRO A 1 281 ? -14.874 52.950 105.878 1.00 18.30 281 PRO A C 1
ATOM 2350 O O . PRO A 1 281 ? -14.567 51.756 105.876 1.00 18.30 281 PRO A O 1
ATOM 2354 N N . ALA A 1 282 ? -14.351 53.831 106.723 1.00 23.05 282 ALA A N 1
ATOM 2355 C CA . ALA A 1 282 ? -13.327 53.481 107.709 1.00 23.05 282 ALA A CA 1
ATOM 2356 C C . ALA A 1 282 ? -13.371 52.071 108.307 1.00 23.05 282 ALA A C 1
ATOM 2357 O O . ALA A 1 282 ? -12.408 51.313 108.168 1.00 23.05 282 ALA A O 1
ATOM 2359 N N . LYS A 1 283 ? -14.474 51.726 108.969 1.00 27.38 283 LYS A N 1
ATOM 2360 C CA . LYS A 1 283 ? -14.622 50.413 109.594 1.00 27.38 283 LYS A CA 1
ATOM 2361 C C . LYS A 1 283 ? -14.383 49.244 108.651 1.00 27.38 283 LYS A C 1
ATOM 2362 O O . LYS A 1 283 ? -13.656 48.307 108.986 1.00 27.38 283 LYS A O 1
ATOM 2368 N N . GLN A 1 284 ? -14.991 49.295 107.472 1.00 18.09 284 GLN A N 1
ATOM 2369 C CA . GLN A 1 284 ? -14.831 48.213 106.512 1.00 18.09 284 GLN A CA 1
ATOM 2370 C C . GLN A 1 284 ? -13.435 48.132 105.908 1.00 18.09 284 GLN A C 1
ATOM 2371 O O . GLN A 1 284 ? -12.947 47.035 105.621 1.00 18.09 284 GLN A O 1
ATOM 2377 N N . ALA A 1 285 ? -12.796 49.285 105.711 1.00 21.55 285 ALA A N 1
ATOM 2378 C CA . ALA A 1 285 ? -11.451 49.316 105.142 1.00 21.55 285 ALA A CA 1
ATOM 2379 C C . ALA A 1 285 ? -10.493 48.569 106.059 1.00 21.55 285 ALA A C 1
ATOM 2380 O O . ALA A 1 285 ? -9.585 47.860 105.599 1.00 21.55 285 ALA A O 1
ATOM 2382 N N . LYS A 1 286 ? -10.688 48.732 107.363 1.00 22.24 286 LYS A N 1
ATOM 2383 C CA . LYS A 1 286 ? -9.839 48.049 108.326 1.00 22.24 286 LYS A CA 1
ATOM 2384 C C . LYS A 1 286 ? -9.997 46.549 108.110 1.00 22.24 286 LYS A C 1
ATOM 2385 O O . LYS A 1 286 ? -9.008 45.812 108.007 1.00 22.24 286 LYS A O 1
ATOM 2391 N N . LEU A 1 287 ? -11.247 46.104 108.021 1.00 22.79 287 LEU A N 1
ATOM 2392 C CA . LEU A 1 287 ? -11.545 44.693 107.808 1.00 22.79 287 LEU A CA 1
ATOM 2393 C C . LEU A 1 287 ? -10.905 44.223 106.515 1.00 22.79 287 LEU A C 1
ATOM 2394 O O . LEU A 1 287 ? -10.293 43.155 106.463 1.00 22.79 287 LEU A O 1
ATOM 2399 N N . PHE A 1 288 ? -11.045 45.034 105.472 1.00 21.57 288 PHE A N 1
ATOM 2400 C CA . PHE A 1 288 ? -10.482 44.700 104.172 1.00 21.57 288 PHE A CA 1
ATOM 2401 C C . PHE A 1 288 ? -8.978 44.469 104.273 1.00 21.57 288 PHE A C 1
ATOM 2402 O O . PHE A 1 288 ? -8.457 43.496 103.723 1.00 21.57 288 PHE A O 1
ATOM 2410 N N . VAL A 1 289 ? -8.289 45.371 104.970 1.00 23.47 289 VAL A N 1
ATOM 2411 C CA . VAL A 1 289 ? -6.839 45.276 105.149 1.00 23.47 289 VAL A CA 1
ATOM 2412 C C . VAL A 1 289 ? -6.498 44.010 105.932 1.00 23.47 289 VAL A C 1
ATOM 2413 O O . VAL A 1 289 ? -5.540 43.308 105.609 1.00 23.47 289 VAL A O 1
ATOM 2417 N N . GLU A 1 290 ? -7.285 43.719 106.959 1.00 26.78 290 GLU A N 1
ATOM 2418 C CA . GLU A 1 290 ? -7.071 42.519 107.757 1.00 26.78 290 GLU A CA 1
ATOM 2419 C C . GLU A 1 290 ? -7.159 41.290 106.838 1.00 26.78 290 GLU A C 1
ATOM 2420 O O . GLU A 1 290 ? -6.266 40.438 106.822 1.00 26.78 290 GLU A O 1
ATOM 2426 N N . PHE A 1 291 ? -8.238 41.216 106.064 1.00 22.27 291 PHE A N 1
ATOM 2427 C CA . PHE A 1 291 ? -8.446 40.108 105.144 1.00 22.27 291 PHE A CA 1
ATOM 2428 C C . PHE A 1 291 ? -7.256 39.963 104.204 1.00 22.27 291 PHE A C 1
ATOM 2429 O O . PHE A 1 291 ? -6.701 38.878 104.053 1.00 22.27 291 PHE A O 1
ATOM 2437 N N . VAL A 1 292 ? -6.860 41.061 103.576 1.00 32.35 292 VAL A N 1
ATOM 2438 C CA . VAL A 1 292 ? -5.743 41.020 102.651 1.00 32.35 292 VAL A CA 1
ATOM 2439 C C . VAL A 1 292 ? -4.437 40.588 103.313 1.00 32.35 292 VAL A C 1
ATOM 2440 O O . VAL A 1 292 ? -3.694 39.789 102.749 1.00 32.35 292 VAL A O 1
ATOM 2444 N N . GLU A 1 293 ? -4.154 41.108 104.504 1.00 45.33 293 GLU A N 1
ATOM 2445 C CA . GLU A 1 293 ? -2.927 40.737 105.205 1.00 45.33 293 GLU A CA 1
ATOM 2446 C C . GLU A 1 293 ? -2.973 39.288 105.661 1.00 45.33 293 GLU A C 1
ATOM 2447 O O . GLU A 1 293 ? -1.974 38.577 105.582 1.00 45.33 293 GLU A O 1
ATOM 2453 N N . GLN A 1 294 ? -4.136 38.852 106.136 1.00 49.64 294 GLN A N 1
ATOM 2454 C CA . GLN A 1 294 ? -4.292 37.483 106.605 1.00 49.64 294 GLN A CA 1
ATOM 2455 C C . GLN A 1 294 ? -4.293 36.489 105.447 1.00 49.64 294 GLN A C 1
ATOM 2456 O O . GLN A 1 294 ? -4.258 35.280 105.662 1.00 49.64 294 GLN A O 1
ATOM 2462 N N . LEU A 1 295 ? -4.334 37.000 104.220 1.00 48.24 295 LEU A N 1
ATOM 2463 C CA . LEU A 1 295 ? -4.305 36.144 103.036 1.00 48.24 295 LEU A CA 1
ATOM 2464 C C . LEU A 1 295 ? -2.859 35.917 102.628 1.00 48.24 295 LEU A C 1
ATOM 2465 O O . LEU A 1 295 ? -2.518 34.890 102.045 1.00 48.24 295 LEU A O 1
ATOM 2470 N N . LYS A 1 296 ? -2.013 36.891 102.935 1.00 70.19 296 LYS A N 1
ATOM 2471 C CA . LYS A 1 296 ? -0.599 36.802 102.609 1.00 70.19 296 LYS A CA 1
ATOM 2472 C C . LYS A 1 296 ? 0.138 36.025 103.694 1.00 70.19 296 LYS A C 1
ATOM 2473 O O . LYS A 1 296 ? 1.143 35.364 103.424 1.00 70.19 296 LYS A O 1
ATOM 2479 N N . GLU A 1 297 ? -0.376 36.100 104.919 1.00 84.72 297 GLU A N 1
ATOM 2480 C CA . GLU A 1 297 ? 0.224 35.395 106.043 1.00 84.72 297 GLU A CA 1
ATOM 2481 C C . GLU A 1 297 ? -0.013 33.895 105.901 1.00 84.72 297 GLU A C 1
ATOM 2482 O O . GLU A 1 297 ? 0.759 33.085 106.411 1.00 84.72 297 GLU A O 1
ATOM 2488 N N . GLU A 1 298 ? -1.089 33.534 105.208 1.00 43.66 298 GLU A N 1
ATOM 2489 C CA . GLU A 1 298 ? -1.421 32.134 104.969 1.00 43.66 298 GLU A CA 1
ATOM 2490 C C . GLU A 1 298 ? -1.009 31.771 103.543 1.00 43.66 298 GLU A C 1
ATOM 2491 O O . GLU A 1 298 ? -1.499 30.796 102.969 1.00 43.66 298 GLU A O 1
ATOM 2497 N N . GLY A 1 299 ? -0.105 32.574 102.984 1.00 59.21 299 GLY A N 1
ATOM 2498 C CA . GLY A 1 299 ? 0.388 32.349 101.637 1.00 59.21 299 GLY A CA 1
ATOM 2499 C C . GLY A 1 299 ? -0.645 31.841 100.648 1.00 59.21 299 GLY A C 1
ATOM 2500 O O . GLY A 1 299 ? -0.407 30.852 99.956 1.00 59.21 299 GLY A O 1
ATOM 2501 N N . LYS A 1 300 ? -1.791 32.513 100.577 1.00 69.51 300 LYS A N 1
ATOM 2502 C CA . LYS A 1 300 ? -2.855 32.115 99.660 1.00 69.51 300 LYS A CA 1
ATOM 2503 C C . LYS A 1 300 ? -3.494 33.322 98.963 1.00 69.51 300 LYS A C 1
ATOM 2504 O O . LYS A 1 300 ? -4.618 33.245 98.463 1.00 69.51 300 LYS A O 1
ATOM 2510 N N . PHE A 1 301 ? -2.763 34.432 98.926 1.00 47.51 301 PHE A N 1
ATOM 2511 C CA . PHE A 1 301 ? -3.244 35.653 98.294 1.00 47.51 301 PHE A CA 1
ATOM 2512 C C . PHE A 1 301 ? -3.194 35.520 96.778 1.00 47.51 301 PHE A C 1
ATOM 2513 O O . PHE A 1 301 ? -4.179 35.789 96.092 1.00 47.51 301 PHE A O 1
ATOM 2521 N N . GLU A 1 302 ? -2.044 35.094 96.263 1.00 51.33 302 GLU A N 1
ATOM 2522 C CA . GLU A 1 302 ? -1.846 34.938 94.823 1.00 51.33 302 GLU A CA 1
ATOM 2523 C C . GLU A 1 302 ? -2.918 34.149 94.076 1.00 51.33 302 GLU A C 1
ATOM 2524 O O . GLU A 1 302 ? -3.424 34.608 93.051 1.00 51.33 302 GLU A O 1
ATOM 2530 N N . LYS A 1 303 ? -3.268 32.970 94.579 1.00 66.25 303 LYS A N 1
ATOM 2531 C CA . LYS A 1 303 ? -4.273 32.148 93.914 1.00 66.25 303 LYS A CA 1
ATOM 2532 C C . LYS A 1 303 ? -5.712 32.557 94.225 1.00 66.25 303 LYS A C 1
ATOM 2533 O O . LYS A 1 303 ? -6.646 32.038 93.613 1.00 66.25 303 LYS A O 1
ATOM 2539 N N . TYR A 1 304 ? -5.901 33.488 95.159 1.00 40.53 304 TYR A N 1
ATOM 2540 C CA . TYR A 1 304 ? -7.249 33.908 95.526 1.00 40.53 304 TYR A CA 1
ATOM 2541 C C . TYR A 1 304 ? -7.522 35.408 95.411 1.00 40.53 304 TYR A C 1
ATOM 2542 O O . TYR A 1 304 ? -8.615 35.876 95.730 1.00 40.53 304 TYR A O 1
ATOM 2551 N N . ARG A 1 305 ? -6.537 36.162 94.945 1.00 35.84 305 ARG A N 1
ATOM 2552 C CA . ARG A 1 305 ? -6.705 37.604 94.813 1.00 35.84 305 ARG A CA 1
ATOM 2553 C C . ARG A 1 305 ? -7.793 37.951 93.793 1.00 35.84 305 ARG A C 1
ATOM 2554 O O . ARG A 1 305 ? -8.544 38.913 93.975 1.00 35.84 305 ARG A O 1
ATOM 2562 N N . VAL A 1 306 ? -7.877 37.158 92.729 1.00 23.89 306 VAL A N 1
ATOM 2563 C CA . VAL A 1 306 ? -8.867 37.380 91.673 1.00 23.89 306 VAL A CA 1
ATOM 2564 C C . VAL A 1 306 ? -10.302 37.461 92.192 1.00 23.89 306 VAL A C 1
ATOM 2565 O O . VAL A 1 306 ? -11.187 37.951 91.489 1.00 23.89 306 VAL A O 1
ATOM 2569 N N . PHE A 1 307 ? -10.519 36.997 93.424 1.00 23.23 307 PHE A N 1
ATOM 2570 C CA . PHE A 1 307 ? -11.845 37.003 94.033 1.00 23.23 307 PHE A CA 1
ATOM 2571 C C . PHE A 1 307 ? -12.021 38.024 95.147 1.00 23.23 307 PHE A C 1
ATOM 2572 O O . PHE A 1 307 ? -13.101 38.113 95.739 1.00 23.23 307 PHE A O 1
ATOM 2580 N N . VAL A 1 308 ? -10.973 38.790 95.443 1.00 27.24 308 VAL A N 1
ATOM 2581 C CA . VAL A 1 308 ? -11.066 39.787 96.502 1.00 27.24 308 VAL A CA 1
ATOM 2582 C C . VAL A 1 308 ? -11.662 41.083 95.965 1.00 27.24 308 VAL A C 1
ATOM 2583 O O . VAL A 1 308 ? -11.266 41.569 94.907 1.00 27.24 308 VAL A O 1
ATOM 2587 N N . ARG A 1 309 ? -12.614 41.638 96.708 1.00 25.24 309 ARG A N 1
ATOM 2588 C CA . ARG A 1 309 ? -13.288 42.866 96.304 1.00 25.24 309 ARG A CA 1
ATOM 2589 C C . ARG A 1 309 ? -13.403 43.837 97.467 1.00 25.24 309 ARG A C 1
ATOM 2590 O O . ARG A 1 309 ? -13.402 43.437 98.632 1.00 25.24 309 ARG A O 1
ATOM 2598 N N . GLY A 1 310 ? -13.517 45.114 97.130 1.00 18.82 310 GLY A N 1
ATOM 2599 C CA . GLY A 1 310 ? -13.645 46.158 98.130 1.00 18.82 310 GLY A CA 1
ATOM 2600 C C . GLY A 1 310 ? -14.628 47.210 97.646 1.00 18.82 310 GLY A C 1
ATOM 2601 O O . GLY A 1 310 ? -15.606 46.891 96.965 1.00 18.82 310 GLY A O 1
ATOM 2602 N N . GLY A 1 311 ? -14.361 48.469 97.975 1.00 15.58 311 GLY A N 1
ATOM 2603 C CA . GLY A 1 311 ? -15.256 49.538 97.585 1.00 15.58 311 GLY A CA 1
ATOM 2604 C C . GLY A 1 311 ? -15.042 50.028 96.173 1.00 15.58 311 GLY A C 1
ATOM 2605 O O . GLY A 1 311 ? -14.234 49.475 95.418 1.00 15.58 311 GLY A O 1
ATOM 2606 N N . ILE A 1 312 ? -15.809 51.051 95.810 1.00 10.91 312 ILE A N 1
ATOM 2607 C CA . ILE A 1 312 ? -15.701 51.678 94.504 1.00 10.91 312 ILE A CA 1
ATOM 2608 C C . ILE A 1 312 ? -15.455 53.157 94.794 1.00 10.91 312 ILE A C 1
ATOM 2609 O O . ILE A 1 312 ? -15.894 53.685 95.834 1.00 10.91 312 ILE A O 1
ATOM 2614 N N . TRP A 1 313 ? -14.745 53.814 93.880 1.00 11.11 313 TRP A N 1
ATOM 2615 C CA . TRP A 1 313 ? -14.368 55.217 94.042 1.00 11.11 313 TRP A CA 1
ATOM 2616 C C . TRP A 1 313 ? -15.500 56.196 94.357 1.00 11.11 313 TRP A C 1
ATOM 2617 O O . TRP A 1 313 ? -15.364 57.033 95.247 1.00 11.11 313 TRP A O 1
ATOM 2628 N N . LYS A 1 314 ? -16.612 56.102 93.638 1.00 13.31 314 LYS A N 1
ATOM 2629 C CA . LYS A 1 314 ? -17.729 57.028 93.863 1.00 13.31 314 LYS A CA 1
ATOM 2630 C C . LYS A 1 314 ? -18.168 57.117 95.330 1.00 13.31 314 LYS A C 1
ATOM 2631 O O . LYS A 1 314 ? -18.672 58.150 95.771 1.00 13.31 314 LYS A O 1
ATOM 2637 N N . ASN A 1 315 ? -17.975 56.052 96.097 1.00 13.96 315 ASN A N 1
ATOM 2638 C CA . ASN A 1 315 ? -18.398 56.090 97.491 1.00 13.96 315 ASN A CA 1
ATOM 2639 C C . ASN A 1 315 ? -17.560 56.957 98.428 1.00 13.96 315 ASN A C 1
ATOM 2640 O O . ASN A 1 315 ? -17.776 56.955 99.651 1.00 13.96 315 ASN A O 1
ATOM 2645 N N . PHE A 1 316 ? -16.600 57.690 97.863 1.00 12.07 316 PHE A N 1
ATOM 2646 C CA . PHE A 1 316 ? -15.821 58.611 98.679 1.00 12.07 316 PHE A CA 1
ATOM 2647 C C . PHE A 1 316 ? -16.820 59.720 99.024 1.00 12.07 316 PHE A C 1
ATOM 2648 O O . PHE A 1 316 ? -16.688 60.403 100.046 1.00 12.07 316 PHE A O 1
ATOM 2656 N N . PHE A 1 317 ? -17.833 59.872 98.169 1.00 11.04 317 PHE A N 1
ATOM 2657 C CA . PHE A 1 317 ? -18.877 60.867 98.382 1.00 11.04 317 PHE A CA 1
ATOM 2658 C C . PHE A 1 317 ? -19.720 60.466 99.605 1.00 11.04 317 PHE A C 1
ATOM 2659 O O . PHE A 1 317 ? -20.384 61.305 100.223 1.00 11.04 317 PHE A O 1
ATOM 2667 N N . PHE A 1 318 ? -19.685 59.181 99.958 1.00 15.44 318 PHE A N 1
ATOM 2668 C CA . PHE A 1 318 ? -20.416 58.693 101.128 1.00 15.44 318 PHE A CA 1
ATOM 2669 C C . PHE A 1 318 ? -19.514 58.844 102.351 1.00 15.44 318 PHE A C 1
ATOM 2670 O O . PHE A 1 318 ? -19.930 59.344 103.380 1.00 15.44 318 PHE A O 1
ATOM 2678 N N . LYS A 1 319 ? -18.268 58.406 102.214 1.00 20.25 319 LYS A N 1
ATOM 2679 C CA . LYS A 1 319 ? -17.282 58.470 103.289 1.00 20.25 319 LYS A CA 1
ATOM 2680 C C . LYS A 1 319 ? -17.031 59.907 103.741 1.00 20.25 319 LYS A C 1
ATOM 2681 O O . LYS A 1 319 ? -16.898 60.190 104.937 1.00 20.25 319 LYS A O 1
ATOM 2687 N N . TYR A 1 320 ? -16.963 60.810 102.769 1.00 20.04 320 TYR A N 1
ATOM 2688 C CA . TYR A 1 320 ? -16.710 62.212 103.040 1.00 20.04 320 TYR A CA 1
ATOM 2689 C C . TYR A 1 320 ? -17.822 63.116 102.524 1.00 20.04 320 TYR A C 1
ATOM 2690 O O . TYR A 1 320 ? -17.843 63.491 101.352 1.00 20.04 320 TYR A O 1
ATOM 2699 N N . PRO A 1 321 ? -18.765 63.478 103.405 1.00 17.22 321 PRO A N 1
ATOM 2700 C CA . PRO A 1 321 ? -19.908 64.349 103.086 1.00 17.22 321 PRO A CA 1
ATOM 2701 C C . PRO A 1 321 ? -19.442 65.672 102.465 1.00 17.22 321 PRO A C 1
ATOM 2702 O O . PRO A 1 321 ? -20.079 66.206 101.560 1.00 17.22 321 PRO A O 1
ATOM 2706 N N . GLU A 1 322 ? -18.333 66.202 102.973 1.00 17.46 322 GLU A N 1
ATOM 2707 C CA . GLU A 1 322 ? -17.786 67.457 102.472 1.00 17.46 322 GLU A CA 1
ATOM 2708 C C . GLU A 1 322 ? -17.393 67.330 100.999 1.00 17.46 322 GLU A C 1
ATOM 2709 O O . GLU A 1 322 ? -17.537 68.272 100.215 1.00 17.46 322 GLU A O 1
ATOM 2715 N N . SER A 1 323 ? -16.895 66.161 100.622 1.00 8.57 323 SER A N 1
ATOM 2716 C CA . SER A 1 323 ? -16.509 65.935 99.244 1.00 8.57 323 SER A CA 1
ATOM 2717 C C . SER A 1 323 ? -17.761 65.843 98.386 1.00 8.57 323 SER A C 1
ATOM 2718 O O . SER A 1 323 ? -17.813 66.372 97.265 1.00 8.57 323 SER A O 1
ATOM 2721 N N . ASN A 1 324 ? -18.772 65.164 98.917 1.00 12.03 324 ASN A N 1
ATOM 2722 C CA . ASN A 1 324 ? -20.029 65.002 98.200 1.00 12.03 324 ASN A CA 1
ATOM 2723 C C . ASN A 1 324 ? -20.676 66.375 97.974 1.00 12.03 324 ASN A C 1
ATOM 2724 O O . ASN A 1 324 ? -21.112 66.705 96.862 1.00 12.03 324 ASN A O 1
ATOM 2729 N N . PHE A 1 325 ? -20.734 67.169 99.035 1.00 14.81 325 PHE A N 1
ATOM 2730 C CA . PHE A 1 325 ? -21.316 68.499 98.939 1.00 14.81 325 PHE A CA 1
ATOM 2731 C C . PHE A 1 325 ? -20.593 69.298 97.848 1.00 14.81 325 PHE A C 1
ATOM 2732 O O . PHE A 1 325 ? -21.213 69.883 96.958 1.00 14.81 325 PHE A O 1
ATOM 2740 N N . MET A 1 326 ? -19.271 69.301 97.932 1.00 13.24 326 MET A N 1
ATOM 2741 C CA . MET A 1 326 ? -18.415 69.989 96.975 1.00 13.24 326 MET A CA 1
ATOM 2742 C C . MET A 1 326 ? -18.711 69.513 95.546 1.00 13.24 326 MET A C 1
ATOM 2743 O O . MET A 1 326 ? -18.892 70.318 94.635 1.00 13.24 326 MET A O 1
ATOM 2748 N N . HIS A 1 327 ? -18.763 68.197 95.367 1.00 12.12 327 HIS A N 1
ATOM 2749 C CA . HIS A 1 327 ? -19.025 67.584 94.069 1.00 12.12 327 HIS A CA 1
ATOM 2750 C C . HIS A 1 327 ? -20.384 68.001 93.490 1.00 12.12 327 HIS A C 1
ATOM 2751 O O . HIS A 1 327 ? -20.463 68.488 92.353 1.00 12.12 327 HIS A O 1
ATOM 2758 N N . LYS A 1 328 ? -21.449 67.839 94.274 1.00 13.90 328 LYS A N 1
ATOM 2759 C CA . LYS A 1 328 ? -22.787 68.183 93.803 1.00 13.90 328 LYS A CA 1
ATOM 2760 C C . LYS A 1 328 ? -22.937 69.672 93.529 1.00 13.90 328 LYS A C 1
ATOM 2761 O O . LYS A 1 328 ? -23.689 70.073 92.636 1.00 13.90 328 LYS A O 1
ATOM 2767 N N . ARG A 1 329 ? -22.222 70.493 94.291 1.00 14.53 329 ARG A N 1
ATOM 2768 C CA . ARG A 1 329 ? -22.270 71.930 94.060 1.00 14.53 329 ARG A CA 1
ATOM 2769 C C . ARG A 1 329 ? -21.641 72.188 92.695 1.00 14.53 329 ARG A C 1
ATOM 2770 O O . ARG A 1 329 ? -22.161 72.974 91.901 1.00 14.53 329 ARG A O 1
ATOM 2778 N N . MET A 1 330 ? -20.541 71.503 92.389 1.00 15.03 330 MET A N 1
ATOM 2779 C CA . MET A 1 330 ? -19.923 71.725 91.081 1.00 15.03 330 MET A CA 1
ATOM 2780 C C . MET A 1 330 ? -20.796 71.174 89.945 1.00 15.03 330 MET A C 1
ATOM 2781 O O . MET A 1 330 ? -20.833 71.750 88.860 1.00 15.03 330 MET A O 1
ATOM 2786 N N . LEU A 1 331 ? -21.502 70.070 90.175 1.00 15.17 331 LEU A N 1
ATOM 2787 C CA . LEU A 1 331 ? -22.377 69.543 89.122 1.00 15.17 331 LEU A CA 1
ATOM 2788 C C . LEU A 1 331 ? -23.477 70.564 88.851 1.00 15.17 331 LEU A C 1
ATOM 2789 O O . LEU A 1 331 ? -23.890 70.782 87.715 1.00 15.17 331 LEU A O 1
ATOM 2794 N N . MET A 1 332 ? -23.931 71.199 89.920 1.00 21.27 332 MET A N 1
ATOM 2795 C CA . MET A 1 332 ? -24.968 72.215 89.849 1.00 21.27 332 MET A CA 1
ATOM 2796 C C . MET A 1 332 ? -24.489 73.376 88.964 1.00 21.27 332 MET A C 1
ATOM 2797 O O . MET A 1 332 ? -25.179 73.789 88.033 1.00 21.27 332 MET A O 1
ATOM 2802 N N . VAL A 1 333 ? -23.296 73.888 89.253 1.00 12.82 333 VAL A N 1
ATOM 2803 C CA . VAL A 1 333 ? -22.744 75.010 88.497 1.00 12.82 333 VAL A CA 1
ATOM 2804 C C . VAL A 1 333 ? -22.363 74.637 87.070 1.00 12.82 333 VAL A C 1
ATOM 2805 O O . VAL A 1 333 ? -22.583 75.419 86.140 1.00 12.82 333 VAL A O 1
ATOM 2809 N N . SER A 1 334 ? -21.810 73.442 86.885 1.00 15.24 334 SER A N 1
ATOM 2810 C CA . SER A 1 334 ? -21.420 73.019 85.546 1.00 15.24 334 SER A CA 1
ATOM 2811 C C . SER A 1 334 ? -22.595 73.122 84.590 1.00 15.24 334 SER A C 1
ATOM 2812 O O . SER A 1 334 ? -22.460 73.636 83.479 1.00 15.24 334 SER A O 1
ATOM 2815 N N . LYS A 1 335 ? -23.750 72.633 85.027 1.00 18.68 335 LYS A N 1
ATOM 2816 C CA . LYS A 1 335 ? -24.951 72.657 84.197 1.00 18.68 335 LYS A CA 1
ATOM 2817 C C . LYS A 1 335 ? -25.418 74.082 83.875 1.00 18.68 335 LYS A C 1
ATOM 2818 O O . LYS A 1 335 ? -25.692 74.407 82.722 1.00 18.68 335 LYS A O 1
ATOM 2824 N N . ALA A 1 336 ? -25.498 74.920 84.902 1.00 19.79 336 ALA A N 1
ATOM 2825 C CA . ALA A 1 336 ? -25.949 76.299 84.746 1.00 19.79 336 ALA A CA 1
ATOM 2826 C C . ALA A 1 336 ? -24.980 77.177 83.967 1.00 19.79 336 ALA A C 1
ATOM 2827 O O . ALA A 1 336 ? -25.360 78.236 83.470 1.00 19.79 336 ALA A O 1
ATOM 2829 N N . VAL A 1 337 ? -23.738 76.724 83.851 1.00 17.38 337 VAL A N 1
ATOM 2830 C CA . VAL A 1 337 ? -22.686 77.485 83.187 1.00 17.38 337 VAL A CA 1
ATOM 2831 C C . VAL A 1 337 ? -22.225 76.869 81.847 1.00 17.38 337 VAL A C 1
ATOM 2832 O O . VAL A 1 337 ? -21.385 77.434 81.134 1.00 17.38 337 VAL A O 1
ATOM 2836 N N . ARG A 1 338 ? -22.815 75.730 81.496 1.00 21.91 338 ARG A N 1
ATOM 2837 C CA . ARG A 1 338 ? -22.468 75.003 80.280 1.00 21.91 338 ARG A CA 1
ATOM 2838 C C . ARG A 1 338 ? -22.373 75.796 78.982 1.00 21.91 338 ARG A C 1
ATOM 2839 O O . ARG A 1 338 ? -21.624 75.412 78.084 1.00 21.91 338 ARG A O 1
ATOM 2847 N N . ASP A 1 339 ? -23.117 76.891 78.870 1.00 22.88 339 ASP A N 1
ATOM 2848 C CA . ASP A 1 339 ? -23.084 77.675 77.640 1.00 22.88 339 ASP A CA 1
ATOM 2849 C C . ASP A 1 339 ? -22.169 78.897 77.665 1.00 22.88 339 ASP A C 1
ATOM 2850 O O . ASP A 1 339 ? -22.066 79.611 76.666 1.00 22.88 339 ASP A O 1
ATOM 2855 N N . ASN A 1 340 ? -21.506 79.137 78.797 1.00 19.11 340 ASN A N 1
ATOM 2856 C CA . ASN A 1 340 ? -20.587 80.271 78.919 1.00 19.11 340 ASN A CA 1
ATOM 2857 C C . ASN A 1 340 ? -19.145 79.737 78.973 1.00 19.11 340 ASN A C 1
ATOM 2858 O O . ASN A 1 340 ? -18.671 79.303 80.022 1.00 19.11 340 ASN A O 1
ATOM 2863 N N . PRO A 1 341 ? -18.436 79.767 77.834 1.00 20.93 341 PRO A N 1
ATOM 2864 C CA . PRO A 1 341 ? -17.052 79.290 77.715 1.00 20.93 341 PRO A CA 1
ATOM 2865 C C . PRO A 1 341 ? -16.104 79.795 78.803 1.00 20.93 341 PRO A C 1
ATOM 2866 O O . PRO A 1 341 ? -15.338 79.020 79.372 1.00 20.93 341 PRO A O 1
ATOM 2870 N N . GLU A 1 342 ? -16.154 81.092 79.086 1.00 16.03 342 GLU A N 1
ATOM 2871 C CA . GLU A 1 342 ? -15.286 81.674 80.104 1.00 16.03 342 GLU A CA 1
ATOM 2872 C C . GLU A 1 342 ? -15.600 81.122 81.500 1.00 16.03 342 GLU A C 1
ATOM 2873 O O . GLU A 1 342 ? -14.694 80.703 82.230 1.00 16.03 342 GLU A O 1
ATOM 2879 N N . ALA A 1 343 ? -16.881 81.122 81.863 1.00 13.02 343 ALA A N 1
ATOM 2880 C CA . ALA A 1 343 ? -17.298 80.627 83.170 1.00 13.02 343 ALA A CA 1
ATOM 2881 C C . ALA A 1 343 ? -17.004 79.138 83.285 1.00 13.02 343 ALA A C 1
ATOM 2882 O O . ALA A 1 343 ? -16.449 78.678 84.285 1.00 13.02 343 ALA A O 1
ATOM 2884 N N . ARG A 1 344 ? -17.362 78.401 82.240 1.00 13.32 344 ARG A N 1
ATOM 2885 C CA . ARG A 1 344 ? -17.157 76.960 82.187 1.00 13.32 344 ARG A CA 1
ATOM 2886 C C . ARG A 1 344 ? -15.713 76.506 82.424 1.00 13.32 344 ARG A C 1
ATOM 2887 O O . ARG A 1 344 ? -15.488 75.470 83.045 1.00 13.32 344 ARG A O 1
ATOM 2895 N N . LYS A 1 345 ? -14.738 77.261 81.926 1.00 14.78 345 LYS A N 1
ATOM 2896 C CA . LYS A 1 345 ? -13.339 76.879 82.121 1.00 14.78 345 LYS A CA 1
ATOM 2897 C C . LYS A 1 345 ? -13.039 76.731 83.615 1.00 14.78 345 LYS A C 1
ATOM 2898 O O . LYS A 1 345 ? -12.272 75.855 84.027 1.00 14.78 345 LYS A O 1
ATOM 2904 N N . TYR A 1 346 ? -13.660 77.578 84.429 1.00 14.47 346 TYR A N 1
ATOM 2905 C CA . TYR A 1 346 ? -13.465 77.512 85.878 1.00 14.47 346 TYR A CA 1
ATOM 2906 C C . TYR A 1 346 ? -14.044 76.234 86.459 1.00 14.47 346 TYR A C 1
ATOM 2907 O O . TYR A 1 346 ? -13.442 75.628 87.355 1.00 14.47 346 TYR A O 1
ATOM 2916 N N . ILE A 1 347 ? -15.204 75.813 85.953 1.00 9.24 347 ILE A N 1
ATOM 2917 C CA . ILE A 1 347 ? -15.831 74.613 86.490 1.00 9.24 347 ILE A CA 1
ATOM 2918 C C . ILE A 1 347 ? -15.067 73.363 86.053 1.00 9.24 347 ILE A C 1
ATOM 2919 O O . ILE A 1 347 ? -15.036 72.361 86.770 1.00 9.24 347 ILE A O 1
ATOM 2924 N N . LEU A 1 348 ? -14.434 73.426 84.884 1.00 13.36 348 LEU A N 1
ATOM 2925 C 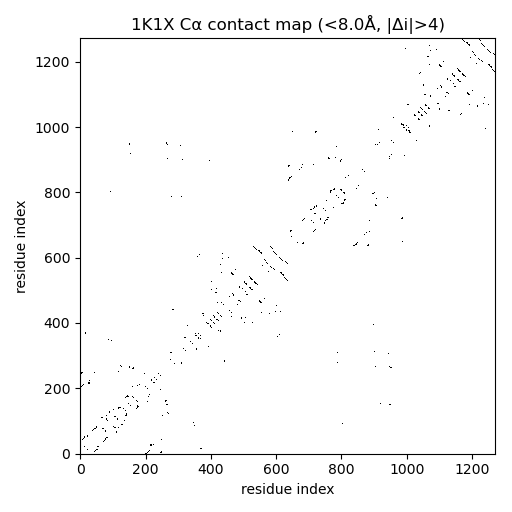CA . LEU A 1 348 ? -13.654 72.290 84.407 1.00 13.36 348 LEU A CA 1
ATOM 2926 C C . LEU A 1 348 ? -12.437 72.149 85.325 1.00 13.36 348 LEU A C 1
ATOM 2927 O O . LEU A 1 348 ? -12.045 71.036 85.673 1.00 13.36 348 LEU A O 1
ATOM 2932 N N . LYS A 1 349 ? -11.845 73.282 85.704 1.00 14.25 349 LYS A N 1
ATOM 2933 C CA . LYS A 1 349 ? -10.691 73.290 86.608 1.00 14.25 349 LYS A CA 1
ATOM 2934 C C . LYS A 1 349 ? -11.096 72.721 87.961 1.00 14.25 349 LYS A C 1
ATOM 2935 O O . LYS A 1 349 ? -10.316 72.022 88.605 1.00 14.25 349 LYS A O 1
ATOM 2941 N N . ALA A 1 350 ? -12.320 73.018 88.390 1.00 13.71 350 ALA A N 1
ATOM 2942 C CA . ALA A 1 350 ? -12.810 72.532 89.679 1.00 13.71 350 ALA A CA 1
ATOM 2943 C C . ALA A 1 350 ? -12.969 71.013 89.730 1.00 13.71 350 ALA A C 1
ATOM 2944 O O . ALA A 1 350 ? -13.091 70.434 90.810 1.00 13.71 350 ALA A O 1
ATOM 2946 N N . GLN A 1 351 ? -12.957 70.363 88.570 1.00 10.75 351 GLN A N 1
ATOM 2947 C CA . GLN A 1 351 ? -13.140 68.917 88.522 1.00 10.75 351 GLN A CA 1
ATOM 2948 C C . GLN A 1 351 ? -11.853 68.134 88.734 1.00 10.75 351 GLN A C 1
ATOM 2949 O O . GLN A 1 351 ? -11.842 66.914 88.593 1.00 10.75 351 GLN A O 1
ATOM 2955 N N . CYS A 1 352 ? -10.766 68.829 89.072 1.00 14.82 352 CYS A N 1
ATOM 2956 C CA . CYS A 1 352 ? -9.499 68.148 89.341 1.00 14.82 352 CYS A CA 1
ATOM 2957 C C . CYS A 1 352 ? -9.821 67.199 90.497 1.00 14.82 352 CYS A C 1
ATOM 2958 O O . CYS A 1 352 ? -10.251 67.633 91.560 1.00 14.82 352 CYS A O 1
ATOM 2961 N N . ASN A 1 353 ? -9.592 65.908 90.269 1.00 17.83 353 ASN A N 1
ATOM 2962 C CA . ASN A 1 353 ? -9.930 64.827 91.206 1.00 17.83 353 ASN A CA 1
ATOM 2963 C C . ASN A 1 353 ? -9.305 64.736 92.595 1.00 17.83 353 ASN A C 1
ATOM 2964 O O . ASN A 1 353 ? -9.972 64.358 93.557 1.00 17.83 353 ASN A O 1
ATOM 2969 N N . ASP A 1 354 ? -8.027 65.064 92.696 1.00 16.97 354 ASP A N 1
ATOM 2970 C CA . ASP A 1 354 ? -7.286 64.949 93.946 1.00 16.97 354 ASP A CA 1
ATOM 2971 C C . ASP A 1 354 ? -7.953 65.352 95.265 1.00 16.97 354 ASP A C 1
ATOM 2972 O O . ASP A 1 354 ? -7.866 64.616 96.253 1.00 16.97 354 ASP A O 1
ATOM 2977 N N . ALA A 1 355 ? -8.619 66.500 95.290 1.00 15.40 355 ALA A N 1
ATOM 2978 C CA . ALA A 1 355 ? -9.250 66.984 96.515 1.00 15.40 355 ALA A CA 1
ATOM 2979 C C . ALA A 1 355 ? -10.562 66.309 96.896 1.00 15.40 355 ALA A C 1
ATOM 2980 O O . ALA A 1 355 ? -11.092 66.558 97.974 1.00 15.40 355 ALA A O 1
ATOM 2982 N N . TYR A 1 356 ? -11.077 65.450 96.026 1.00 13.71 356 TYR A N 1
ATOM 2983 C CA . TYR A 1 356 ? -12.339 64.770 96.284 1.00 13.71 356 TYR A CA 1
ATOM 2984 C C . TYR A 1 356 ? -12.245 63.443 97.033 1.00 13.71 356 TYR A C 1
ATOM 2985 O O . TYR A 1 356 ? -13.269 62.867 97.411 1.00 13.71 356 TYR A O 1
ATOM 2994 N N . TRP A 1 357 ? -11.033 62.945 97.240 1.00 16.47 357 TRP A N 1
ATOM 2995 C CA . TRP A 1 357 ? -10.886 61.671 97.922 1.00 16.47 357 TRP A CA 1
ATOM 2996 C C . TRP A 1 357 ? -9.579 61.578 98.671 1.00 16.47 357 TRP A C 1
ATOM 2997 O O . TRP A 1 357 ? -8.753 62.504 98.655 1.00 16.47 357 TRP A O 1
ATOM 3008 N N . HIS A 1 358 ? -9.394 60.442 99.328 1.00 19.75 358 HIS A N 1
ATOM 3009 C CA . HIS A 1 358 ? -8.178 60.216 100.077 1.00 19.75 358 HIS A CA 1
ATOM 3010 C C . HIS A 1 358 ? -7.802 58.741 100.126 1.00 19.75 358 HIS A C 1
ATOM 3011 O O . HIS A 1 358 ? -8.560 57.904 100.611 1.00 19.75 358 HIS A O 1
ATOM 3018 N N . GLY A 1 359 ? -6.630 58.441 99.582 1.00 20.14 359 GLY A N 1
ATOM 3019 C CA . GLY A 1 359 ? -6.121 57.088 99.579 1.00 20.14 359 GLY A CA 1
ATOM 3020 C C . GLY A 1 359 ? -4.868 57.134 100.421 1.00 20.14 359 GLY A C 1
ATOM 3021 O O . GLY A 1 359 ? -4.928 56.971 101.639 1.00 20.14 359 GLY A O 1
ATOM 3022 N N . VAL A 1 360 ? -3.735 57.381 99.772 1.00 39.73 360 VAL A N 1
ATOM 3023 C CA . VAL A 1 360 ? -2.460 57.480 100.463 1.00 39.73 360 VAL A CA 1
ATOM 3024 C C . VAL A 1 360 ? -1.996 58.939 100.435 1.00 39.73 360 VAL A C 1
ATOM 3025 O O . VAL A 1 360 ? -1.526 59.466 101.446 1.00 39.73 360 VAL A O 1
ATOM 3029 N N . PHE A 1 361 ? -2.128 59.594 99.282 1.00 25.81 361 PHE A N 1
ATOM 3030 C CA . PHE A 1 361 ? -1.752 61.003 99.179 1.00 25.81 361 PHE A CA 1
ATOM 3031 C C . PHE A 1 361 ? -2.830 61.806 99.924 1.00 25.81 361 PHE A C 1
ATOM 3032 O O . PHE A 1 361 ? -4.003 61.420 99.929 1.00 25.81 361 PHE A O 1
ATOM 3040 N N . GLY A 1 362 ? -2.430 62.905 100.564 1.00 15.73 362 GLY A N 1
ATOM 3041 C CA . GLY A 1 362 ? -3.371 63.726 101.314 1.00 15.73 362 GLY A CA 1
ATOM 3042 C C . GLY A 1 362 ? -4.707 63.993 100.635 1.00 15.73 362 GLY A C 1
ATOM 3043 O O . GLY A 1 362 ? -5.772 63.843 101.238 1.00 15.73 362 GLY A O 1
ATOM 3044 N N . GLY A 1 363 ? -4.658 64.397 99.373 1.00 15.19 363 GLY A N 1
ATOM 3045 C CA . GLY A 1 363 ? -5.888 64.675 98.654 1.00 15.19 363 GLY A CA 1
ATOM 3046 C C . GLY A 1 363 ? -6.816 65.658 99.354 1.00 15.19 363 GLY A C 1
ATOM 3047 O O . GLY A 1 363 ? -6.440 66.801 99.643 1.00 15.19 363 GLY A O 1
ATOM 3048 N N . ILE A 1 364 ? -8.038 65.207 99.633 1.00 18.40 364 ILE A N 1
ATOM 3049 C CA . ILE A 1 364 ? -9.036 66.050 100.282 1.00 18.40 364 ILE A CA 1
ATOM 3050 C C . ILE A 1 364 ? -8.540 66.640 101.602 1.00 18.40 364 ILE A C 1
ATOM 3051 O O . ILE A 1 364 ? -9.011 67.694 102.040 1.00 18.40 364 ILE A O 1
ATOM 3056 N N . TYR A 1 365 ? -7.586 65.964 102.229 1.00 16.86 365 TYR A N 1
ATOM 3057 C CA . TYR A 1 365 ? -7.050 66.423 103.503 1.00 16.86 365 TYR A CA 1
ATOM 3058 C C . TYR A 1 365 ? -6.126 67.634 103.399 1.00 16.86 365 TYR A C 1
ATOM 3059 O O . TYR A 1 365 ? -5.794 68.259 104.408 1.00 16.86 365 TYR A O 1
ATOM 3068 N N . LEU A 1 366 ? -5.729 67.972 102.179 1.00 21.17 366 LEU A N 1
ATOM 3069 C CA . LEU A 1 366 ? -4.867 69.120 101.952 1.00 21.17 366 LEU A CA 1
ATOM 3070 C C . LEU A 1 366 ? -5.748 70.335 101.706 1.00 21.17 366 LEU A C 1
ATOM 3071 O O . LEU A 1 366 ? -6.433 70.424 100.687 1.00 21.17 366 LEU A O 1
ATOM 3076 N N . PRO A 1 367 ? -5.746 71.293 102.639 1.00 20.63 367 PRO A N 1
ATOM 3077 C CA . PRO A 1 367 ? -6.574 72.489 102.469 1.00 20.63 367 PRO A CA 1
ATOM 3078 C C . PRO A 1 367 ? -6.339 73.235 101.159 1.00 20.63 367 PRO A C 1
ATOM 3079 O O . PRO A 1 367 ? -7.298 73.691 100.527 1.00 20.63 367 PRO A O 1
ATOM 3083 N N . HIS A 1 368 ? -5.082 73.357 100.738 1.00 22.67 368 HIS A N 1
ATOM 3084 C CA . HIS A 1 368 ? -4.806 74.088 99.504 1.00 22.67 368 HIS A CA 1
ATOM 3085 C C . HIS A 1 368 ? -5.389 73.453 98.243 1.00 22.67 368 HIS A C 1
ATOM 3086 O O . HIS A 1 368 ? -5.642 74.155 97.264 1.00 22.67 368 HIS A O 1
ATOM 3093 N N . LEU A 1 369 ? -5.597 72.137 98.247 1.00 10.77 369 LEU A N 1
ATOM 3094 C CA . LEU A 1 369 ? -6.191 71.493 97.076 1.00 10.77 369 LEU A CA 1
ATOM 3095 C C . LEU A 1 369 ? -7.702 71.721 97.118 1.00 10.77 369 LEU A C 1
ATOM 3096 O O . LEU A 1 369 ? -8.346 71.922 96.085 1.00 10.77 369 LEU A O 1
ATOM 3101 N N . ARG A 1 370 ? -8.256 71.713 98.323 1.00 14.72 370 ARG A N 1
ATOM 3102 C CA . ARG A 1 370 ? -9.687 71.914 98.518 1.00 14.72 370 ARG A CA 1
ATOM 3103 C C . ARG A 1 370 ? -10.143 73.329 98.173 1.00 14.72 370 ARG A C 1
ATOM 3104 O O . ARG A 1 370 ? -11.154 73.519 97.493 1.00 14.72 370 ARG A O 1
ATOM 3112 N N . ARG A 1 371 ? -9.407 74.329 98.646 1.00 17.62 371 ARG A N 1
ATOM 3113 C CA . ARG A 1 371 ? -9.794 75.707 98.388 1.00 17.62 371 ARG A CA 1
ATOM 3114 C C . ARG A 1 371 ? -9.678 76.004 96.908 1.00 17.62 371 ARG A C 1
ATOM 3115 O O . ARG A 1 371 ? -10.330 76.908 96.397 1.00 17.62 371 ARG A O 1
ATOM 3123 N N . THR A 1 372 ? -8.843 75.241 96.214 1.00 12.28 372 THR A N 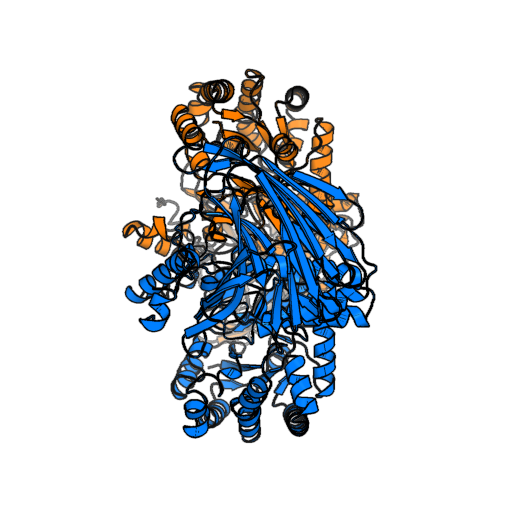1
ATOM 3124 C CA . THR A 1 372 ? -8.671 75.464 94.790 1.00 12.28 372 THR A CA 1
ATOM 3125 C C . THR A 1 372 ? -9.947 75.039 94.085 1.00 12.28 372 THR A C 1
ATOM 3126 O O . THR A 1 372 ? -10.436 75.746 93.200 1.00 12.28 372 THR A O 1
ATOM 3130 N N . VAL A 1 373 ? -10.494 73.893 94.482 1.00 12.94 373 VAL A N 1
ATOM 3131 C CA . VAL A 1 373 ? -11.746 73.412 93.903 1.00 12.94 373 VAL A CA 1
ATOM 3132 C C . VAL A 1 373 ? -12.863 74.429 94.182 1.00 12.94 373 VAL A C 1
ATOM 3133 O O . VAL A 1 373 ? -13.605 74.802 93.277 1.00 12.94 373 VAL A O 1
ATOM 3137 N N . TRP A 1 374 ? -12.981 74.868 95.435 1.00 11.90 374 TRP A N 1
ATOM 3138 C CA . TRP A 1 374 ? -14.022 75.834 95.804 1.00 11.90 374 TRP A CA 1
ATOM 3139 C C . TRP A 1 374 ? -13.815 77.139 95.068 1.00 11.90 374 TRP A C 1
ATOM 3140 O O . TRP A 1 374 ? -14.757 77.751 94.561 1.00 11.90 374 TRP A O 1
ATOM 3151 N N . GLU A 1 375 ? -12.564 77.555 95.013 1.00 14.90 375 GLU A N 1
ATOM 3152 C CA . GLU A 1 375 ? -12.202 78.768 94.323 1.00 14.90 375 GLU A CA 1
ATOM 3153 C C . GLU A 1 375 ? -12.811 78.736 92.915 1.00 14.90 375 GLU A C 1
ATOM 3154 O O . GLU A 1 375 ? -13.437 79.695 92.473 1.00 14.90 375 GLU A O 1
ATOM 3160 N N . ASN A 1 376 ? -12.638 77.615 92.226 1.00 11.69 376 ASN A N 1
ATOM 3161 C CA . ASN A 1 376 ? -13.127 77.498 90.865 1.00 11.69 376 ASN A CA 1
ATOM 3162 C C . ASN A 1 376 ? -14.627 77.338 90.725 1.00 11.69 376 ASN A C 1
ATOM 3163 O O . ASN A 1 376 ? -15.208 77.744 89.704 1.00 11.69 376 ASN A O 1
ATOM 3168 N N . ILE A 1 377 ? -15.257 76.754 91.740 1.00 11.82 377 ILE A N 1
ATOM 3169 C CA . ILE A 1 377 ? -16.699 76.596 91.706 1.00 11.82 377 ILE A CA 1
ATOM 3170 C C . ILE A 1 377 ? -17.301 77.985 91.876 1.00 11.82 377 ILE A C 1
ATOM 3171 O O . ILE A 1 377 ? -18.244 78.356 91.183 1.00 11.82 377 ILE A O 1
ATOM 3176 N N . ILE A 1 378 ? -16.738 78.753 92.800 1.00 20.68 378 ILE A N 1
ATOM 3177 C CA . ILE A 1 378 ? -17.229 80.095 93.076 1.00 20.68 378 ILE A CA 1
ATOM 3178 C C . ILE A 1 378 ? -17.053 81.035 91.882 1.00 20.68 378 ILE A C 1
ATOM 3179 O O . ILE A 1 378 ? -17.987 81.754 91.504 1.00 20.68 378 ILE A O 1
ATOM 3184 N N . LYS A 1 379 ? -15.874 81.022 91.272 1.00 16.84 379 LYS A N 1
ATOM 3185 C CA . LYS A 1 379 ? -15.652 81.884 90.122 1.00 16.84 379 LYS A CA 1
ATOM 3186 C C . LYS A 1 379 ? -16.577 81.523 88.969 1.00 16.84 379 LYS A C 1
ATOM 3187 O O . LYS A 1 379 ? -17.022 82.399 88.240 1.00 16.84 379 LYS A O 1
ATOM 3193 N N . ALA A 1 380 ? -16.887 80.242 88.797 1.00 18.52 380 ALA A N 1
ATOM 3194 C CA . ALA A 1 380 ? -17.791 79.875 87.716 1.00 18.52 380 ALA A CA 1
ATOM 3195 C C . ALA A 1 380 ? -19.200 80.361 88.029 1.00 18.52 380 ALA A C 1
ATOM 3196 O O . ALA A 1 380 ? -19.894 80.870 87.150 1.00 18.52 380 ALA A O 1
ATOM 3198 N N . GLN A 1 381 ? -19.620 80.221 89.284 1.00 22.15 381 GLN A N 1
ATOM 3199 C CA . GLN A 1 381 ? -20.966 80.637 89.666 1.00 22.15 381 GLN A CA 1
ATOM 3200 C C . GLN A 1 381 ? -21.148 82.155 89.691 1.00 22.15 381 GLN A C 1
ATOM 3201 O O . GLN A 1 381 ? -22.249 82.655 89.454 1.00 22.15 381 GLN A O 1
ATOM 3207 N N . ARG A 1 382 ? -20.072 82.887 89.969 1.00 25.01 382 ARG A N 1
ATOM 3208 C CA . ARG A 1 382 ? -20.163 84.339 90.038 1.00 25.01 382 ARG A CA 1
ATOM 3209 C C . ARG A 1 382 ? -20.756 84.939 88.771 1.00 25.01 382 ARG A C 1
ATOM 3210 O O . ARG A 1 382 ? -21.274 86.052 88.792 1.00 25.01 382 ARG A O 1
ATOM 3218 N N . TYR A 1 383 ? -20.682 84.202 87.668 1.00 27.07 383 TYR A N 1
ATOM 3219 C CA . TYR A 1 383 ? -21.226 84.679 86.400 1.00 27.07 383 TYR A CA 1
ATOM 3220 C C . TYR A 1 383 ? -22.754 84.602 86.342 1.00 27.07 383 TYR A C 1
ATOM 3221 O O . TYR A 1 383 ? -23.381 85.198 85.465 1.00 27.07 383 TYR A O 1
ATOM 3230 N N . LEU A 1 384 ? -23.351 83.871 87.273 1.00 23.07 384 LEU A N 1
ATOM 3231 C CA . LEU A 1 384 ? -24.795 83.711 87.277 1.00 23.07 384 LEU A CA 1
ATOM 3232 C C . LEU A 1 384 ? -25.514 84.743 88.136 1.00 23.07 384 LEU A C 1
ATOM 3233 O O . LEU A 1 384 ? -24.952 85.296 89.082 1.00 23.07 384 LEU A O 1
ATOM 3238 N N . LYS A 1 385 ? -26.766 85.005 87.784 1.00 31.94 385 LYS A N 1
ATOM 3239 C CA . LYS A 1 385 ? -27.582 85.933 88.543 1.00 31.94 385 LYS A CA 1
ATOM 3240 C C . LYS A 1 385 ? -27.845 85.267 89.892 1.00 31.94 385 LYS A C 1
ATOM 3241 O O . LYS A 1 385 ? -28.183 84.084 89.951 1.00 31.94 385 LYS A O 1
ATOM 3247 N N . PRO A 1 386 ? -27.677 86.011 90.993 1.00 26.44 386 PRO A N 1
ATOM 3248 C CA . PRO A 1 386 ? -27.921 85.423 92.315 1.00 26.44 386 PRO A CA 1
ATOM 3249 C C . PRO A 1 386 ? -29.406 85.091 92.454 1.00 26.44 386 PRO A C 1
ATOM 3250 O O . PRO A 1 386 ? -30.258 85.855 92.005 1.00 26.44 386 PRO A O 1
ATOM 3254 N N . GLU A 1 387 ? -29.718 83.957 93.068 1.00 44.28 387 GLU A N 1
ATOM 3255 C CA . GLU A 1 387 ? -31.111 83.581 93.256 1.00 44.28 387 GLU A CA 1
ATOM 3256 C C . GLU A 1 387 ? -31.271 82.621 94.423 1.00 44.28 387 GLU A C 1
ATOM 3257 O O . GLU A 1 387 ? -30.536 81.641 94.538 1.00 44.28 387 GLU A O 1
ATOM 3263 N N . ASN A 1 388 ? -32.227 82.910 95.296 1.00 35.08 388 ASN A N 1
ATOM 3264 C CA . ASN A 1 388 ? -32.465 82.042 96.433 1.00 35.08 388 ASN A CA 1
ATOM 3265 C C . ASN A 1 388 ? -33.253 80.832 95.959 1.00 35.08 388 ASN A C 1
ATOM 3266 O O . ASN A 1 388 ? -34.131 80.951 95.108 1.00 35.08 388 ASN A O 1
ATOM 3271 N N . LYS A 1 389 ? -32.935 79.665 96.506 1.00 39.57 389 LYS A N 1
ATOM 3272 C CA . LYS A 1 389 ? -33.638 78.447 96.126 1.00 39.57 389 LYS A CA 1
ATOM 3273 C C . LYS A 1 389 ? -33.580 77.368 97.206 1.00 39.57 389 LYS A C 1
ATOM 3274 O O . LYS A 1 389 ? -32.628 77.296 97.983 1.00 39.57 389 LYS A O 1
ATOM 3280 N N . ILE A 1 390 ? -34.626 76.551 97.263 1.00 28.88 390 ILE A N 1
ATOM 3281 C CA . ILE A 1 390 ? -34.717 75.461 98.227 1.00 28.88 390 ILE A CA 1
ATOM 3282 C C . ILE A 1 390 ? -34.608 74.173 97.427 1.00 28.88 390 ILE A C 1
ATOM 3283 O O . ILE A 1 390 ? -35.394 73.944 96.510 1.00 28.88 390 ILE A O 1
ATOM 3288 N N . LEU A 1 391 ? -33.632 73.337 97.761 1.00 22.18 391 LEU A N 1
ATOM 3289 C CA . LEU A 1 391 ? -33.462 72.082 97.046 1.00 22.18 391 LEU A CA 1
ATOM 3290 C C . LEU A 1 391 ? -32.484 71.163 97.754 1.00 22.18 391 LEU A C 1
ATOM 3291 O O . LEU A 1 391 ? -31.653 71.611 98.549 1.00 22.18 391 LEU A O 1
ATOM 3296 N N . ASP A 1 392 ? -32.595 69.871 97.463 1.00 33.88 392 ASP A N 1
ATOM 3297 C CA . ASP A 1 392 ? -31.707 68.881 98.051 1.00 33.88 392 ASP A CA 1
ATOM 3298 C C . ASP A 1 392 ? -30.429 68.865 97.212 1.00 33.88 392 ASP A C 1
ATOM 3299 O O . ASP A 1 392 ? -30.383 68.260 96.145 1.00 33.88 392 ASP A O 1
ATOM 3304 N N . VAL A 1 393 ? -29.393 69.537 97.698 1.00 27.64 393 VAL A N 1
ATOM 3305 C CA . VAL A 1 393 ? -28.128 69.611 96.974 1.00 27.64 393 VAL A CA 1
ATOM 3306 C C . VAL A 1 393 ? -27.286 68.340 97.033 1.00 27.64 393 VAL A C 1
ATOM 3307 O O . VAL A 1 393 ? -26.854 67.842 96.001 1.00 27.64 393 VAL A O 1
ATOM 3311 N N . ASP A 1 394 ? -27.064 67.813 98.231 1.00 30.49 394 ASP A N 1
ATOM 3312 C CA . ASP A 1 394 ? -26.240 66.619 98.403 1.00 30.49 394 ASP A CA 1
ATOM 3313 C C . ASP A 1 394 ? -27.010 65.289 98.456 1.00 30.49 394 ASP A C 1
ATOM 3314 O O . ASP A 1 394 ? -26.475 64.267 98.898 1.00 30.49 394 ASP A O 1
ATOM 3319 N N . PHE A 1 395 ? -28.263 65.315 98.012 1.00 28.03 395 PHE A N 1
ATOM 3320 C CA . PHE A 1 395 ? -29.127 64.136 97.960 1.00 28.03 395 PHE A CA 1
ATOM 3321 C C . PHE A 1 395 ? -29.262 63.279 99.212 1.00 28.03 395 PHE A C 1
ATOM 3322 O O . PHE A 1 395 ? -29.023 62.070 99.168 1.00 28.03 395 PHE A O 1
ATOM 3330 N N . ASP A 1 396 ? -29.659 63.884 100.323 1.00 30.78 396 ASP A N 1
ATOM 3331 C CA . ASP A 1 396 ? -29.849 63.116 101.549 1.00 30.78 396 ASP A CA 1
ATOM 3332 C C . ASP A 1 396 ? -31.325 63.137 101.964 1.00 30.78 396 ASP A C 1
ATOM 3333 O O . ASP A 1 396 ? -31.687 62.691 103.059 1.00 30.78 396 ASP A O 1
ATOM 3338 N N . GLY A 1 397 ? -32.168 63.668 101.080 1.00 35.25 397 GLY A N 1
ATOM 3339 C CA . GLY A 1 397 ? -33.597 63.729 101.338 1.00 35.25 397 GLY A CA 1
ATOM 3340 C C . GLY A 1 397 ? -34.068 64.851 102.244 1.00 35.25 397 GLY A C 1
ATOM 3341 O O . GLY A 1 397 ? -35.158 64.773 102.818 1.00 35.25 397 GLY A O 1
ATOM 3342 N N . ARG A 1 398 ? -33.260 65.898 102.375 1.00 35.67 398 ARG A N 1
ATOM 3343 C CA . ARG A 1 398 ? -33.616 67.027 103.227 1.00 35.67 398 ARG A CA 1
ATOM 3344 C C . ARG A 1 398 ? -33.093 68.310 102.591 1.00 35.67 398 ARG A C 1
ATOM 3345 O O . ARG A 1 398 ? -31.931 68.641 102.729 1.00 35.67 398 ARG A O 1
ATOM 3353 N N . ALA A 1 399 ? -33.970 69.034 101.905 1.00 32.42 399 ALA A N 1
ATOM 3354 C CA . ALA A 1 399 ? -33.607 70.267 101.210 1.00 32.42 399 ALA A CA 1
ATOM 3355 C C . ALA A 1 399 ? -32.685 71.255 101.926 1.00 32.42 399 ALA A C 1
ATOM 3356 O O . ALA A 1 399 ? -32.737 71.430 103.147 1.00 32.42 399 ALA A O 1
ATOM 3358 N N . GLU A 1 400 ? -31.831 71.894 101.132 1.00 24.24 400 GLU A N 1
ATOM 3359 C CA . GLU A 1 400 ? -30.906 72.914 101.626 1.00 24.24 400 GLU A CA 1
ATOM 3360 C C . GLU A 1 400 ? -31.521 74.247 101.242 1.00 24.24 400 GLU A C 1
ATOM 3361 O O . GLU A 1 400 ? -32.363 74.314 100.345 1.00 24.24 400 GLU A O 1
ATOM 3367 N N . ILE A 1 401 ? -31.104 75.305 101.919 1.00 19.40 401 ILE A N 1
ATOM 3368 C CA . ILE A 1 401 ? -31.595 76.632 101.584 1.00 19.40 401 ILE A CA 1
ATOM 3369 C C . ILE A 1 401 ? -30.387 77.435 101.131 1.00 19.40 401 ILE A C 1
ATOM 3370 O O . ILE A 1 401 ? -29.413 77.570 101.873 1.00 19.40 401 ILE A O 1
ATOM 3375 N N . MET A 1 402 ? -30.443 77.941 99.904 1.00 27.36 402 MET A N 1
ATOM 3376 C CA . MET A 1 402 ? -29.353 78.739 99.364 1.00 27.36 402 MET A CA 1
ATOM 3377 C C . MET A 1 402 ? -29.765 80.194 99.220 1.00 27.36 402 MET A C 1
ATOM 3378 O O . MET A 1 402 ? -30.587 80.541 98.371 1.00 27.36 402 MET A O 1
ATOM 3383 N N . VAL A 1 403 ? -29.198 81.037 100.073 1.00 25.65 403 VAL A N 1
ATOM 3384 C CA . VAL A 1 403 ? -29.470 82.466 100.050 1.00 25.65 403 VAL A CA 1
ATOM 3385 C C . VAL A 1 403 ? -28.236 83.129 99.460 1.00 25.65 403 VAL A C 1
ATOM 3386 O O . VAL A 1 403 ? -27.111 82.771 99.807 1.00 25.65 403 VAL A O 1
ATOM 3390 N N . GLU A 1 404 ? -28.435 84.086 98.566 1.00 29.83 404 GLU A N 1
ATOM 3391 C CA . GLU A 1 404 ? -27.295 84.751 97.967 1.00 29.83 404 GLU A CA 1
ATOM 3392 C C . GLU A 1 404 ? -27.559 86.164 97.476 1.00 29.83 404 GLU A C 1
ATOM 3393 O O . GLU A 1 404 ? -28.661 86.506 97.047 1.00 29.83 404 GLU A O 1
ATOM 3399 N N . ASN A 1 405 ? -26.533 86.995 97.583 1.00 29.78 405 ASN A N 1
ATOM 3400 C CA . ASN A 1 405 ? -26.622 88.356 97.112 1.00 29.78 405 ASN A CA 1
ATOM 3401 C C . ASN A 1 405 ? -25.431 88.561 96.185 1.00 29.78 405 ASN A C 1
ATOM 3402 O O . ASN A 1 405 ? -24.780 87.593 95.785 1.00 29.78 405 ASN A O 1
ATOM 3407 N N . ASP A 1 406 ? -25.136 89.806 95.842 1.00 32.29 406 ASP A N 1
ATOM 3408 C CA . ASP A 1 406 ? -24.040 90.075 94.926 1.00 32.29 406 ASP A CA 1
ATOM 3409 C C . ASP A 1 406 ? -22.658 89.679 95.420 1.00 32.29 406 ASP A C 1
ATOM 3410 O O . ASP A 1 406 ? -21.739 89.508 94.623 1.00 32.29 406 ASP A O 1
ATOM 3415 N N . GLY A 1 407 ? -22.506 89.508 96.725 1.00 20.55 407 GLY A N 1
ATOM 3416 C CA . GLY A 1 407 ? -21.198 89.150 97.236 1.00 20.55 407 GLY A CA 1
ATOM 3417 C C . GLY A 1 407 ? -21.062 87.803 97.924 1.00 20.55 407 GLY A C 1
ATOM 3418 O O . GLY A 1 407 ? -19.944 87.309 98.110 1.00 20.55 407 GLY A O 1
ATOM 3419 N N . PHE A 1 408 ? -22.183 87.196 98.297 1.00 22.14 408 PHE A N 1
ATOM 3420 C CA . PHE A 1 408 ? -22.117 85.923 98.992 1.00 22.14 408 PHE A CA 1
ATOM 3421 C C . PHE A 1 408 ? -23.131 84.866 98.583 1.00 22.14 408 PHE A C 1
ATOM 3422 O O . PHE A 1 408 ? -24.176 85.151 97.992 1.00 22.14 408 PHE A O 1
ATOM 3430 N N . ILE A 1 409 ? -22.778 83.630 98.913 1.00 29.53 409 ILE A N 1
ATOM 3431 C CA . ILE A 1 409 ? -23.608 82.467 98.667 1.00 29.53 409 ILE A CA 1
ATOM 3432 C C . ILE A 1 409 ? -23.527 81.668 99.957 1.00 29.53 409 ILE A C 1
ATOM 3433 O O . ILE A 1 409 ? -22.448 81.235 100.361 1.00 29.53 409 ILE A O 1
ATOM 3438 N N . ALA A 1 410 ? -24.664 81.510 100.622 1.00 19.99 410 ALA A N 1
ATOM 3439 C CA . ALA A 1 410 ? -24.722 80.760 101.870 1.00 19.99 410 ALA A CA 1
ATOM 3440 C C . ALA A 1 410 ? -25.652 79.583 101.676 1.00 19.99 410 ALA A C 1
ATOM 3441 O O . ALA A 1 410 ? -26.694 79.698 101.023 1.00 19.99 410 ALA A O 1
ATOM 3443 N N . THR A 1 411 ? -25.262 78.443 102.224 1.00 22.82 411 THR A N 1
ATOM 3444 C CA . THR A 1 411 ? -26.078 77.249 102.130 1.00 22.82 411 THR A CA 1
ATOM 3445 C C . THR A 1 411 ? -26.389 76.819 103.548 1.00 22.82 411 THR A C 1
ATOM 3446 O O . THR A 1 411 ? -25.490 76.553 104.355 1.00 22.82 411 THR A O 1
ATOM 3450 N N . ILE A 1 412 ? -27.678 76.770 103.849 1.00 28.98 412 ILE A N 1
ATOM 3451 C CA . ILE A 1 412 ? -28.130 76.403 105.173 1.00 28.98 412 ILE A CA 1
ATOM 3452 C C . ILE A 1 412 ? -28.774 75.028 105.199 1.00 28.98 412 ILE A C 1
ATOM 3453 O O . ILE A 1 412 ? -29.497 74.647 104.281 1.00 28.98 412 ILE A O 1
ATOM 3458 N N . LYS A 1 413 ? -28.494 74.284 106.259 1.00 25.47 413 LYS A N 1
ATOM 3459 C CA . LYS A 1 413 ? -29.069 72.960 106.428 1.00 25.47 413 LYS A CA 1
ATOM 3460 C C . LYS A 1 413 ? -29.985 72.973 107.645 1.00 25.47 413 LYS A C 1
ATOM 3461 O O . LYS A 1 413 ? -29.534 72.848 108.783 1.00 25.47 413 LYS A O 1
ATOM 3467 N N . PRO A 1 414 ? -31.292 73.163 107.414 1.00 31.53 414 PRO A N 1
ATOM 3468 C CA . PRO A 1 414 ? -32.269 73.190 108.506 1.00 31.53 414 PRO A CA 1
ATOM 3469 C C . PRO A 1 414 ? -32.205 71.889 109.302 1.00 31.53 414 PRO A C 1
ATOM 3470 O O . PRO A 1 414 ? -32.170 71.904 110.533 1.00 31.53 414 PRO A O 1
ATOM 3474 N N . HIS A 1 415 ? -32.166 70.767 108.590 1.00 32.27 415 HIS A N 1
ATOM 3475 C CA . HIS A 1 415 ? -32.111 69.458 109.236 1.00 32.27 415 HIS A CA 1
ATOM 3476 C C . HIS A 1 415 ? -30.916 69.253 110.166 1.00 32.27 415 HIS A C 1
ATOM 3477 O O . HIS A 1 415 ? -30.963 68.405 111.055 1.00 32.27 415 HIS A O 1
ATOM 3484 N N . TYR A 1 416 ? -29.844 70.018 109.978 1.00 31.76 416 TYR A N 1
ATOM 3485 C CA . TYR A 1 416 ? -28.690 69.859 110.855 1.00 31.76 416 TYR A CA 1
ATOM 3486 C C . TYR A 1 416 ? -28.360 71.128 111.638 1.00 31.76 416 TYR A C 1
ATOM 3487 O O . TYR A 1 416 ? -27.460 71.887 111.273 1.00 31.76 416 TYR A O 1
ATOM 3496 N N . GLY A 1 417 ? -29.099 71.343 112.724 1.00 28.46 417 GLY A N 1
ATOM 3497 C CA . GLY A 1 417 ? -28.869 72.494 113.578 1.00 28.46 417 GLY A CA 1
ATOM 3498 C C . GLY A 1 417 ? -29.146 73.838 112.939 1.00 28.46 417 GLY A C 1
ATOM 3499 O O . GLY A 1 417 ? -28.775 74.869 113.498 1.00 28.46 417 GLY A O 1
ATOM 3500 N N . GLY A 1 418 ? -29.801 73.835 111.779 1.00 33.80 418 GLY A N 1
ATOM 3501 C CA . GLY A 1 418 ? -30.097 75.084 111.096 1.00 33.80 418 GLY A CA 1
ATOM 3502 C C . GLY A 1 418 ? -28.842 75.919 110.907 1.00 33.80 418 GLY A C 1
ATOM 3503 O O . GLY A 1 418 ? -28.877 77.151 110.964 1.00 33.80 418 GLY A O 1
ATOM 3504 N N . SER A 1 419 ? -27.723 75.238 110.682 1.00 25.25 419 SER A N 1
ATOM 3505 C CA . SER A 1 419 ? -26.449 75.911 110.498 1.00 25.25 419 SER A CA 1
ATOM 3506 C C . SER A 1 419 ? -26.152 76.235 109.037 1.00 25.25 419 SER A C 1
ATOM 3507 O O . SER A 1 419 ? -26.826 75.751 108.122 1.00 25.25 419 SER A O 1
ATOM 3510 N N . ILE A 1 420 ? -25.147 77.080 108.840 1.00 22.89 420 ILE A N 1
ATOM 3511 C CA . ILE A 1 420 ? -24.706 77.479 107.513 1.00 22.89 420 ILE A CA 1
ATOM 3512 C C . ILE A 1 420 ? -23.563 76.524 107.169 1.00 22.89 420 ILE A C 1
ATOM 3513 O O . ILE A 1 420 ? -22.529 76.519 107.845 1.00 22.89 420 ILE A O 1
ATOM 3518 N N . PHE A 1 421 ? -23.748 75.701 106.144 1.00 20.70 421 PHE A N 1
ATOM 3519 C CA . PHE A 1 421 ? -22.698 74.762 105.775 1.00 20.70 421 PHE A CA 1
ATOM 3520 C C . PHE A 1 421 ? -21.763 75.289 104.700 1.00 20.70 421 PHE A C 1
ATOM 3521 O O . PHE A 1 421 ? -20.701 74.725 104.464 1.00 20.70 421 PHE A O 1
ATOM 3529 N N . GLU A 1 422 ? -22.166 76.374 104.053 1.00 23.93 422 GLU A N 1
ATOM 3530 C CA . GLU A 1 422 ? -21.346 77.002 103.031 1.00 23.93 422 GLU A CA 1
ATOM 3531 C C . GLU A 1 422 ? -21.524 78.510 103.077 1.00 23.93 422 GLU A C 1
ATOM 3532 O O . GLU A 1 422 ? -22.648 79.020 103.021 1.00 23.93 422 GLU A O 1
ATOM 3538 N N . LEU A 1 423 ? -20.412 79.222 103.201 1.00 17.38 423 LEU A N 1
ATOM 3539 C CA . LEU A 1 423 ? -20.448 80.676 103.184 1.00 17.38 423 LEU A CA 1
ATOM 3540 C C . LEU A 1 423 ? -19.366 81.052 102.182 1.00 17.38 423 LEU A C 1
ATOM 3541 O O . LEU A 1 423 ? -18.187 81.187 102.523 1.00 17.38 423 LEU A O 1
ATOM 3546 N N . SER A 1 424 ? -19.776 81.198 100.930 1.00 16.68 424 SER A N 1
ATOM 3547 C CA . SER A 1 424 ? -18.835 81.523 99.872 1.00 16.68 424 SER A CA 1
ATOM 3548 C C . SER A 1 424 ? -18.762 82.990 99.482 1.00 16.68 424 SER A C 1
ATOM 3549 O O . SER A 1 424 ? -19.761 83.609 99.107 1.00 16.68 424 SER A O 1
ATOM 3552 N N . SER A 1 425 ? -17.555 83.533 99.577 1.00 16.19 425 SER A N 1
ATOM 3553 C CA . SER A 1 425 ? -17.299 84.914 99.209 1.00 16.19 425 SER A CA 1
ATOM 3554 C C . SER A 1 425 ? -17.013 85.007 97.717 1.00 16.19 425 SER A C 1
ATOM 3555 O O . SER A 1 425 ? -16.084 84.374 97.216 1.00 16.19 425 SER A O 1
ATOM 3558 N N . LYS A 1 426 ? -17.800 85.797 97.004 1.00 20.43 426 LYS A N 1
ATOM 3559 C CA . LYS A 1 426 ? -17.577 85.957 95.574 1.00 20.43 426 LYS A CA 1
ATOM 3560 C C . LYS A 1 426 ? -16.370 86.855 95.310 1.00 20.43 426 LYS A C 1
ATOM 3561 O O . LYS A 1 426 ? -15.795 86.824 94.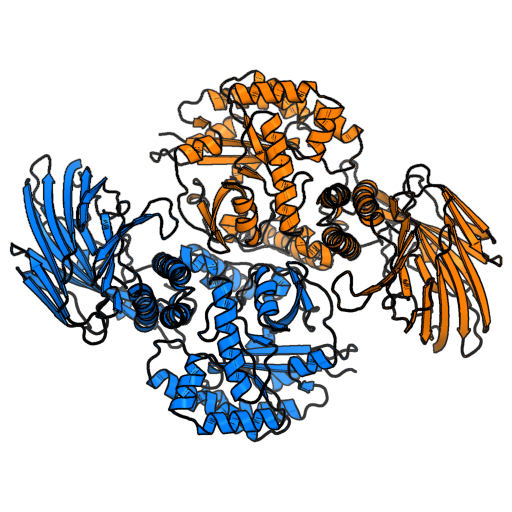222 1.00 20.43 426 LYS A O 1
ATOM 3567 N N . ARG A 1 427 ? -15.985 87.651 96.305 1.00 24.49 427 ARG A N 1
ATOM 3568 C CA . ARG A 1 427 ? -14.841 88.548 96.148 1.00 24.49 427 ARG A CA 1
ATOM 3569 C C . ARG A 1 427 ? -13.499 87.848 96.358 1.00 24.49 427 ARG A C 1
ATOM 3570 O O . ARG A 1 427 ? -12.551 88.077 95.606 1.00 24.49 427 ARG A O 1
ATOM 3578 N N . LYS A 1 428 ? -13.417 86.997 97.376 1.00 15.92 428 LYS A N 1
ATOM 3579 C CA . LYS A 1 428 ? -12.178 86.282 97.663 1.00 15.92 428 LYS A CA 1
ATOM 3580 C C . LYS A 1 428 ? -12.194 84.908 97.014 1.00 15.92 428 LYS A C 1
ATOM 3581 O O . LYS A 1 428 ? -11.169 84.240 96.933 1.00 15.92 428 LYS A O 1
ATOM 3587 N N . ALA A 1 429 ? -13.369 84.487 96.564 1.00 13.04 429 ALA A N 1
ATOM 3588 C CA . ALA A 1 429 ? -13.521 83.168 95.963 1.00 13.04 429 ALA A CA 1
ATOM 3589 C C . ALA A 1 429 ? -13.093 82.070 96.954 1.00 13.04 429 ALA A C 1
ATOM 3590 O O . ALA A 1 429 ? -12.384 81.121 96.599 1.00 13.04 429 ALA A O 1
ATOM 3592 N N . VAL A 1 430 ? -13.505 82.229 98.210 1.00 9.55 430 VAL A N 1
ATOM 3593 C CA . VAL A 1 430 ? -13.216 81.226 99.233 1.00 9.55 430 VAL A CA 1
ATOM 3594 C C . VAL A 1 430 ? -14.513 80.831 99.927 1.00 9.55 430 VAL A C 1
ATOM 3595 O O . VAL A 1 430 ? -15.475 81.594 99.950 1.00 9.55 430 VAL A O 1
ATOM 3599 N N . ASN A 1 431 ? -14.535 79.628 100.475 1.00 14.28 431 ASN A N 1
ATOM 3600 C CA . ASN A 1 431 ? -15.687 79.144 101.214 1.00 14.28 431 ASN A CA 1
ATOM 3601 C C . ASN A 1 431 ? -15.204 79.185 102.654 1.00 14.28 431 ASN A C 1
ATOM 3602 O O . ASN A 1 431 ? -14.300 78.447 103.026 1.00 14.28 431 ASN A O 1
ATOM 3607 N N . TYR A 1 432 ? -15.790 80.068 103.457 1.00 16.98 432 TYR A N 1
ATOM 3608 C CA . TYR A 1 432 ? -15.386 80.207 104.847 1.00 16.98 432 TYR A CA 1
ATOM 3609 C C . TYR A 1 432 ? -15.520 78.928 105.671 1.00 16.98 432 TYR A C 1
ATOM 3610 O O . TYR A 1 432 ? -14.851 78.781 106.699 1.00 16.98 432 TYR A O 1
ATOM 3619 N N . ASN A 1 433 ? -16.372 78.006 105.226 1.00 20.61 433 ASN A N 1
ATOM 3620 C CA . ASN A 1 433 ? -16.553 76.745 105.945 1.00 20.61 433 ASN A CA 1
ATOM 3621 C C . ASN A 1 433 ? -15.838 75.577 105.263 1.00 20.61 433 ASN A C 1
ATOM 3622 O O . ASN A 1 433 ? -16.201 74.417 105.463 1.00 20.61 433 ASN A O 1
ATOM 3627 N N . ASP A 1 434 ? -14.821 75.884 104.462 1.00 17.19 434 ASP A N 1
ATOM 3628 C CA . ASP A 1 434 ? -14.059 74.847 103.768 1.00 17.19 434 ASP A CA 1
ATOM 3629 C C . ASP A 1 434 ? -13.210 74.099 104.800 1.00 17.19 434 ASP A C 1
ATOM 3630 O O . ASP A 1 434 ? -11.983 74.107 104.742 1.00 17.19 434 ASP A O 1
ATOM 3635 N N . VAL A 1 435 ? -13.892 73.453 105.740 1.00 23.25 435 VAL A N 1
ATOM 3636 C CA . VAL A 1 435 ? -13.257 72.710 106.818 1.00 23.25 435 VAL A CA 1
ATOM 3637 C C . VAL A 1 435 ? -13.641 71.226 106.754 1.00 23.25 435 VAL A C 1
ATOM 3638 O O . VAL A 1 435 ? -14.522 70.827 105.985 1.00 23.25 435 VAL A O 1
ATOM 3642 N N . LEU A 1 436 ? -12.963 70.419 107.562 1.00 24.14 436 LEU A N 1
ATOM 3643 C CA . LEU A 1 436 ? -13.222 68.992 107.648 1.00 24.14 436 LEU A CA 1
ATOM 3644 C C . LEU A 1 436 ? -13.285 68.619 109.120 1.00 24.14 436 LEU A C 1
ATOM 3645 O O . LEU A 1 436 ? -12.469 69.088 109.911 1.00 24.14 436 LEU A O 1
ATOM 3650 N N . PRO A 1 437 ? -14.259 67.777 109.511 1.00 19.30 437 PRO A N 1
ATOM 3651 C CA . PRO A 1 437 ? -14.374 67.364 110.917 1.00 19.30 437 PRO A CA 1
ATOM 3652 C C . PRO A 1 437 ? -13.277 66.337 111.171 1.00 19.30 437 PRO A C 1
ATOM 3653 O O . PRO A 1 437 ? -12.723 65.774 110.228 1.00 19.30 437 PRO A O 1
ATOM 3657 N N . ARG A 1 438 ? -12.969 66.083 112.433 1.00 24.89 438 ARG A N 1
ATOM 3658 C CA . ARG A 1 438 ? -11.941 65.105 112.764 1.00 24.89 438 ARG A CA 1
ATOM 3659 C C . ARG A 1 438 ? -12.536 63.689 112.822 1.00 24.89 438 ARG A C 1
ATOM 3660 O O . ARG A 1 438 ? -13.407 63.399 113.642 1.00 24.89 438 ARG A O 1
ATOM 3668 N N . ARG A 1 439 ? -12.070 62.819 111.928 1.00 18.54 439 ARG A N 1
ATOM 3669 C CA . ARG A 1 439 ? -12.567 61.451 111.858 1.00 18.54 439 ARG A CA 1
ATOM 3670 C C . ARG A 1 439 ? -11.463 60.406 111.961 1.00 18.54 439 ARG A C 1
ATOM 3671 O O . ARG A 1 439 ? -10.296 60.665 111.658 1.00 18.54 439 ARG A O 1
ATOM 3679 N N . TRP A 1 440 ? -11.854 59.213 112.389 1.00 16.51 440 TRP A N 1
ATOM 3680 C CA . TRP A 1 440 ? -10.925 58.109 112.520 1.00 16.51 440 TRP A CA 1
ATOM 3681 C C . TRP A 1 440 ? -10.749 57.505 111.133 1.00 16.51 440 TRP A C 1
ATOM 3682 O O . TRP A 1 440 ? -11.712 57.398 110.378 1.00 16.51 440 TRP A O 1
ATOM 3693 N N . GLU A 1 441 ? -9.519 57.139 110.790 1.00 22.52 441 GLU A N 1
ATOM 3694 C CA . GLU A 1 441 ? -9.227 56.518 109.501 1.00 22.52 441 GLU A CA 1
ATOM 3695 C C . GLU A 1 441 ? -8.773 55.099 109.839 1.00 22.52 441 GLU A C 1
ATOM 3696 O O . GLU A 1 441 ? -8.115 54.888 110.864 1.00 22.52 441 GLU A O 1
ATOM 3702 N N . HIS A 1 442 ? -9.111 54.129 108.997 1.00 24.06 442 HIS A N 1
ATOM 3703 C CA . HIS A 1 442 ? -8.737 52.748 109.286 1.00 24.06 442 HIS A CA 1
ATOM 3704 C C . HIS A 1 442 ? -7.247 52.542 109.570 1.00 24.06 442 HIS A C 1
ATOM 3705 O O . HIS A 1 442 ? -6.875 51.557 110.208 1.00 24.06 442 HIS A O 1
ATOM 3712 N N . TYR A 1 443 ? -6.389 53.460 109.123 1.00 26.96 443 TYR A N 1
ATOM 3713 C CA . TYR A 1 443 ? -4.957 53.295 109.368 1.00 26.96 443 TYR A CA 1
ATOM 3714 C C . TYR A 1 443 ? -4.473 53.942 110.663 1.00 26.96 443 TYR A C 1
ATOM 3715 O O . TYR A 1 443 ? -3.271 54.011 110.916 1.00 26.96 443 TYR A O 1
ATOM 3724 N N . HIS A 1 444 ? -5.407 54.432 111.476 1.00 31.99 444 HIS A N 1
ATOM 3725 C CA . HIS A 1 444 ? -5.042 55.018 112.762 1.00 31.99 444 HIS A CA 1
ATOM 3726 C C . HIS A 1 444 ? -4.950 53.838 113.724 1.00 31.99 444 HIS A C 1
ATOM 3727 O O . HIS A 1 444 ? -5.769 52.916 113.662 1.00 31.99 444 HIS A O 1
ATOM 3734 N N . GLU A 1 445 ? -3.957 53.865 114.606 1.00 93.55 445 GLU A N 1
ATOM 3735 C CA . GLU A 1 445 ? -3.748 52.779 115.561 1.00 93.55 445 GLU A CA 1
ATOM 3736 C C . GLU A 1 445 ? -3.217 51.533 114.851 1.00 93.55 445 GLU A C 1
ATOM 3737 O O . GLU A 1 445 ? -2.035 51.447 114.515 1.00 93.55 445 GLU A O 1
ATOM 3743 N N . GLN A 1 469 ? 4.124 54.081 113.939 1.00 103.06 469 GLN A N 1
ATOM 3744 C CA . GLN A 1 469 ? 3.059 54.260 114.917 1.00 103.06 469 GLN A CA 1
ATOM 3745 C C . GLN A 1 469 ? 2.967 55.712 115.382 1.00 103.06 469 GLN A C 1
ATOM 3746 O O . GLN A 1 469 ? 3.983 56.378 115.574 1.00 103.06 469 GLN A O 1
ATOM 3752 N N . ILE A 1 470 ? 1.739 56.188 115.566 1.00 77.91 470 ILE A N 1
ATOM 3753 C CA . ILE A 1 470 ? 1.480 57.558 116.000 1.00 77.91 470 ILE A CA 1
ATOM 3754 C C . ILE A 1 470 ? 2.303 57.957 117.228 1.00 77.91 470 ILE A C 1
ATOM 3755 O O . ILE A 1 470 ? 2.221 57.318 118.277 1.00 77.91 470 ILE A O 1
ATOM 3760 N N . PRO A 1 471 ? 3.107 59.027 117.111 1.00 76.67 471 PRO A N 1
ATOM 3761 C CA . PRO A 1 471 ? 3.932 59.489 118.231 1.00 76.67 471 PRO A CA 1
ATOM 3762 C C . PRO A 1 471 ? 3.071 60.033 119.369 1.00 76.67 471 PRO A C 1
ATOM 3763 O O . PRO A 1 471 ? 1.871 60.243 119.200 1.00 76.67 471 PRO A O 1
ATOM 3767 N N . GLU A 1 472 ? 3.690 60.266 120.523 1.00 73.92 472 GLU A N 1
ATOM 3768 C CA . GLU A 1 472 ? 2.981 60.767 121.697 1.00 73.92 472 GLU A CA 1
ATOM 3769 C C . GLU A 1 472 ? 2.533 62.218 121.568 1.00 73.92 472 GLU A C 1
ATOM 3770 O O . GLU A 1 472 ? 1.434 62.572 121.995 1.00 73.92 472 GLU A O 1
ATOM 3776 N N . GLU A 1 473 ? 3.386 63.055 120.987 1.00 76.20 473 GLU A N 1
ATOM 3777 C CA . GLU A 1 473 ? 3.071 64.469 120.815 1.00 76.20 473 GLU A CA 1
ATOM 3778 C C . GLU A 1 473 ? 1.778 64.672 120.031 1.00 76.20 473 GLU A C 1
ATOM 3779 O O . GLU A 1 473 ? 0.949 65.507 120.396 1.00 76.20 473 GLU A O 1
ATOM 3785 N N . ILE A 1 474 ? 1.606 63.906 118.958 1.00 41.21 474 ILE A N 1
ATOM 3786 C CA . ILE A 1 474 ? 0.398 64.008 118.145 1.00 41.21 474 ILE A CA 1
ATOM 3787 C C . ILE A 1 474 ? -0.761 63.287 118.836 1.00 41.21 474 ILE A C 1
ATOM 3788 O O . ILE A 1 474 ? -1.903 63.739 118.781 1.00 41.21 474 ILE A O 1
ATOM 3793 N N . ARG A 1 475 ? -0.456 62.169 119.489 1.00 35.05 475 ARG A N 1
ATOM 3794 C CA . ARG A 1 475 ? -1.461 61.383 120.204 1.00 35.05 475 ARG A CA 1
ATOM 3795 C C . ARG A 1 475 ? -2.257 62.213 121.208 1.00 35.05 475 ARG A C 1
ATOM 3796 O O . ARG A 1 475 ? -3.480 62.106 121.281 1.00 35.05 475 ARG A O 1
ATOM 3804 N N . ARG A 1 476 ? -1.561 63.037 121.983 1.00 45.91 476 ARG A N 1
ATOM 3805 C CA . ARG A 1 476 ? -2.212 63.868 122.990 1.00 45.91 476 ARG A CA 1
ATOM 3806 C C . ARG A 1 476 ? -3.116 64.939 122.391 1.00 45.91 476 ARG A C 1
ATOM 3807 O O . ARG A 1 476 ? -3.970 65.497 123.082 1.00 45.91 476 ARG A O 1
ATOM 3815 N N . GLU A 1 477 ? -2.935 65.221 121.106 1.00 49.45 477 GLU A N 1
ATOM 3816 C CA . GLU A 1 477 ? -3.742 66.231 120.429 1.00 49.45 477 GLU A CA 1
ATOM 3817 C C . GLU A 1 477 ? -4.836 65.627 119.550 1.00 49.45 477 GLU A C 1
ATOM 3818 O O . GLU A 1 477 ? -5.632 66.353 118.955 1.00 49.45 477 GLU A O 1
ATOM 3824 N N . LEU A 1 478 ? -4.876 64.300 119.476 1.00 30.54 478 LEU A N 1
ATOM 3825 C CA . LEU A 1 478 ? -5.876 63.608 118.669 1.00 30.54 478 LEU A CA 1
ATOM 3826 C C . LEU A 1 478 ? -7.252 63.568 119.319 1.00 30.54 478 LEU A C 1
ATOM 3827 O O . LEU A 1 478 ? -7.393 63.279 120.509 1.00 30.54 478 LEU A O 1
ATOM 3832 N N . ALA A 1 479 ? -8.267 63.856 118.516 1.00 25.15 479 ALA A N 1
ATOM 3833 C CA . ALA A 1 479 ? -9.646 63.857 118.973 1.00 25.15 479 ALA A CA 1
ATOM 3834 C C . ALA A 1 479 ? -10.541 63.686 117.754 1.00 25.15 479 ALA A C 1
ATOM 3835 O O . ALA A 1 479 ? -10.261 64.239 116.684 1.00 25.15 479 ALA A O 1
ATOM 3837 N N . TYR A 1 480 ? -11.609 62.916 117.916 1.00 26.07 480 TYR A N 1
ATOM 3838 C CA . TYR A 1 480 ? -12.539 62.655 116.827 1.00 26.07 480 TYR A CA 1
ATOM 3839 C C . TYR A 1 480 ? -13.893 63.300 117.101 1.00 26.07 480 TYR A C 1
ATOM 3840 O O . TYR A 1 480 ? -14.429 63.173 118.196 1.00 26.07 480 TYR A O 1
ATOM 3849 N N . ASP A 1 481 ? -14.442 63.985 116.101 1.00 23.75 481 ASP A N 1
ATOM 3850 C CA . ASP A 1 481 ? -15.729 64.662 116.241 1.00 23.75 481 ASP A CA 1
ATOM 3851 C C . ASP A 1 481 ? -16.960 63.774 116.062 1.00 23.75 481 ASP A C 1
ATOM 3852 O O . ASP A 1 481 ? -16.909 62.733 115.411 1.00 23.75 481 ASP A O 1
ATOM 3857 N N . TRP A 1 482 ? -18.068 64.204 116.654 1.00 24.20 482 TRP A N 1
ATOM 3858 C CA . TRP A 1 482 ? -19.342 63.512 116.519 1.00 24.20 482 TRP A CA 1
ATOM 3859 C C . TRP A 1 482 ? -20.255 64.496 115.800 1.00 24.20 482 TRP A C 1
ATOM 3860 O O . TRP A 1 482 ? -21.347 64.146 115.351 1.00 24.20 482 TRP A O 1
ATOM 3871 N N . GLN A 1 483 ? -19.788 65.736 115.700 1.00 24.13 483 GLN A N 1
ATOM 3872 C CA . GLN A 1 483 ? -20.542 66.798 115.050 1.00 24.13 483 GLN A CA 1
ATOM 3873 C C . GLN A 1 483 ? -19.927 67.167 113.705 1.00 24.13 483 GLN A C 1
ATOM 3874 O O . GLN A 1 483 ? -18.707 67.120 113.533 1.00 24.13 483 GLN A O 1
ATOM 3880 N N . LEU A 1 484 ? -20.769 67.521 112.745 1.00 31.67 484 LEU A N 1
ATOM 3881 C CA . LEU A 1 484 ? -20.253 67.970 111.464 1.00 31.67 484 LEU A CA 1
ATOM 3882 C C . LEU A 1 484 ? -19.847 69.393 111.823 1.00 31.67 484 LEU A C 1
ATOM 3883 O O . LEU A 1 484 ? -20.315 69.922 112.828 1.00 31.67 484 LEU A O 1
ATOM 3888 N N . ARG A 1 485 ? -18.970 70.014 111.045 1.00 25.69 485 ARG A N 1
ATOM 3889 C CA . ARG A 1 485 ? -18.562 71.369 111.383 1.00 25.69 485 ARG A CA 1
ATOM 3890 C C . ARG A 1 485 ? -19.051 72.414 110.400 1.00 25.69 485 ARG A C 1
ATOM 3891 O O . ARG A 1 485 ? -18.770 72.349 109.201 1.00 25.69 485 ARG A O 1
ATOM 3899 N N . ALA A 1 486 ? -19.806 73.375 110.926 1.00 19.24 486 ALA A N 1
ATOM 3900 C CA . ALA A 1 486 ? -20.367 74.435 110.110 1.00 19.24 486 ALA A CA 1
ATOM 3901 C C . ALA A 1 486 ? -20.254 75.802 110.781 1.00 19.24 486 ALA A C 1
ATOM 3902 O O . ALA A 1 486 ? -19.355 76.034 111.592 1.00 19.24 486 ALA A O 1
ATOM 3904 N N . ILE A 1 487 ? -21.159 76.706 110.417 1.00 22.75 487 ILE A N 1
ATOM 3905 C CA . ILE A 1 487 ? -21.189 78.057 110.963 1.00 22.75 487 ILE A CA 1
ATOM 3906 C C . ILE A 1 487 ? -22.555 78.305 111.611 1.00 22.75 487 ILE A C 1
ATOM 3907 O O . ILE A 1 487 ? -23.599 78.142 110.969 1.00 22.75 487 ILE A O 1
ATOM 3912 N N . LEU A 1 488 ? -22.524 78.704 112.885 1.00 23.56 488 LEU A N 1
ATOM 3913 C CA . LEU A 1 488 ? -23.718 78.957 113.699 1.00 23.56 488 LEU A CA 1
ATOM 3914 C C . LEU A 1 488 ? -24.274 77.637 114.210 1.00 23.56 488 LEU A C 1
ATOM 3915 O O . LEU A 1 488 ? -25.389 77.237 113.870 1.00 23.56 488 LEU A O 1
ATOM 3920 N N . GLN A 1 489 ? -23.466 76.957 115.015 1.00 32.06 489 GLN A N 1
ATOM 3921 C CA . GLN A 1 489 ? -23.849 75.685 115.608 1.00 32.06 489 GLN A CA 1
ATOM 3922 C C . GLN A 1 489 ? -24.141 75.968 117.076 1.00 32.06 489 GLN A C 1
ATOM 3923 O O . GLN A 1 489 ? -23.255 76.366 117.835 1.00 32.06 489 GLN A O 1
ATOM 3929 N N . ASP A 1 490 ? -25.396 75.762 117.461 1.00 39.97 490 ASP A N 1
ATOM 3930 C CA . ASP A 1 490 ? -25.864 76.046 118.813 1.00 39.97 490 ASP A CA 1
ATOM 3931 C C . ASP A 1 490 ? -25.579 74.995 119.888 1.00 39.97 490 ASP A C 1
ATOM 3932 O O . ASP A 1 490 ? -26.084 73.874 119.838 1.00 39.97 490 ASP A O 1
ATOM 3937 N N . HIS A 1 491 ? -24.770 75.390 120.868 1.00 40.13 491 HIS A N 1
ATOM 3938 C CA . HIS A 1 491 ? -24.371 74.527 121.976 1.00 40.13 491 HIS A CA 1
ATOM 3939 C C . HIS A 1 491 ? -25.027 74.906 123.310 1.00 40.13 491 HIS A C 1
ATOM 3940 O O . HIS A 1 491 ? -25.703 75.930 123.426 1.00 40.13 491 HIS A O 1
ATOM 3947 N N . PHE A 1 492 ? -24.789 74.060 124.310 1.00 50.02 492 PHE A N 1
ATOM 3948 C CA . PHE A 1 492 ? -25.290 74.229 125.673 1.00 50.02 492 PHE A CA 1
ATOM 3949 C C . PHE A 1 492 ? -24.318 73.482 126.578 1.00 50.02 492 PHE A C 1
ATOM 3950 O O . PHE A 1 492 ? -24.313 72.254 126.597 1.00 50.02 492 PHE A O 1
ATOM 3958 N N . ILE A 1 493 ? -23.494 74.208 127.324 1.00 54.37 493 ILE A N 1
ATOM 3959 C CA . ILE A 1 493 ? -22.531 73.549 128.196 1.00 54.37 493 ILE A CA 1
ATOM 3960 C C . ILE A 1 493 ? -22.549 74.061 129.630 1.00 54.37 493 ILE A C 1
ATOM 3961 O O . ILE A 1 493 ? -23.062 75.141 129.908 1.00 54.37 493 ILE A O 1
ATOM 3966 N N . LYS A 1 494 ? -21.982 73.272 130.536 1.00 67.66 494 LYS A N 1
ATOM 3967 C CA . LYS A 1 494 ? -21.926 73.637 131.946 1.00 67.66 494 LYS A CA 1
ATOM 3968 C C . LYS A 1 494 ? -20.899 74.744 132.182 1.00 67.66 494 LYS A C 1
ATOM 3969 O O . LYS A 1 494 ? -19.796 74.712 131.632 1.00 67.66 494 LYS A O 1
ATOM 3975 N N . PRO A 1 495 ? -21.253 75.738 133.016 1.00 45.64 495 PRO A N 1
ATOM 3976 C CA . PRO A 1 495 ? -20.399 76.880 133.357 1.00 45.64 495 PRO A CA 1
ATOM 3977 C C . PRO A 1 495 ? -18.953 76.509 133.680 1.00 45.64 495 PRO A C 1
ATOM 3978 O O . PRO A 1 495 ? -18.017 77.197 133.264 1.00 45.64 495 PRO A O 1
ATOM 3982 N N . GLU A 1 496 ? -18.775 75.418 134.417 1.00 52.95 496 GLU A N 1
ATOM 3983 C CA . GLU A 1 496 ? -17.444 74.971 134.808 1.00 52.95 496 GLU A CA 1
ATOM 3984 C C . GLU A 1 496 ? -16.702 74.198 133.725 1.00 52.95 496 GLU A C 1
ATOM 3985 O O . GLU A 1 496 ? -15.563 73.776 133.929 1.00 52.95 496 GLU A O 1
ATOM 3991 N N . GLU A 1 497 ? -17.335 74.016 132.571 1.00 37.46 497 GLU A N 1
ATOM 3992 C CA . GLU A 1 497 ? -16.690 73.287 131.489 1.00 37.46 497 GLU A CA 1
ATOM 3993 C C . GLU A 1 497 ? -15.410 73.998 131.050 1.00 37.46 497 GLU A C 1
ATOM 3994 O O . GLU A 1 497 ? -15.359 75.231 131.007 1.00 37.46 497 GLU A O 1
ATOM 4000 N N . THR A 1 498 ? -14.377 73.220 130.730 1.00 42.68 498 THR A N 1
ATOM 4001 C CA . THR A 1 498 ? -13.099 73.784 130.302 1.00 42.68 498 THR A CA 1
ATOM 4002 C C . THR A 1 498 ? -12.881 73.717 128.792 1.00 42.68 498 THR A C 1
ATOM 4003 O O . THR A 1 498 ? -13.549 72.963 128.081 1.00 42.68 498 THR A O 1
ATOM 4007 N N . LEU A 1 499 ? -11.931 74.517 128.317 1.00 52.59 499 LEU A N 1
ATOM 4008 C CA . LEU A 1 499 ? -11.604 74.576 126.900 1.00 52.59 499 LEU A CA 1
ATOM 4009 C C . LEU A 1 499 ? -11.062 73.231 126.429 1.00 52.59 499 LEU A C 1
ATOM 4010 O O . LEU A 1 499 ? -11.588 72.649 125.485 1.00 52.59 499 LEU A O 1
ATOM 4015 N N . ASP A 1 500 ? -10.017 72.739 127.092 1.00 54.36 500 ASP A N 1
ATOM 4016 C CA . ASP A 1 500 ? -9.419 71.456 126.733 1.00 54.36 500 ASP A CA 1
ATOM 4017 C C . ASP A 1 500 ? -10.472 70.367 126.568 1.00 54.36 500 ASP A C 1
ATOM 4018 O O . ASP A 1 500 ? -10.430 69.593 125.612 1.00 54.36 500 ASP A O 1
ATOM 4023 N N . ASN A 1 501 ? -11.412 70.301 127.504 1.00 36.50 501 ASN A N 1
ATOM 4024 C CA . ASN A 1 501 ? -12.471 69.308 127.429 1.00 36.50 501 ASN A CA 1
ATOM 4025 C C . ASN A 1 501 ? -13.199 69.487 126.104 1.00 36.50 501 ASN A C 1
ATOM 4026 O O . ASN A 1 501 ? -13.434 68.525 125.372 1.00 36.50 501 ASN A O 1
ATOM 4031 N N . TYR A 1 502 ? -13.536 70.739 125.810 1.00 36.64 502 TYR A N 1
ATOM 4032 C CA . TYR A 1 502 ? -14.248 71.111 124.595 1.00 36.64 502 TYR A CA 1
ATOM 4033 C C . TYR A 1 502 ? -13.373 70.922 123.361 1.00 36.64 502 TYR A C 1
ATOM 4034 O O . TYR A 1 502 ? -13.810 70.348 122.366 1.00 36.64 502 TYR A O 1
ATOM 4043 N N . ARG A 1 503 ? -12.144 71.425 123.438 1.00 53.30 503 ARG A N 1
ATOM 4044 C CA . ARG A 1 503 ? -11.167 71.327 122.356 1.00 53.30 503 ARG A CA 1
ATOM 4045 C C . ARG A 1 503 ? -11.152 69.873 121.910 1.00 53.30 503 ARG A C 1
ATOM 4046 O O . ARG A 1 503 ? -11.390 69.555 120.740 1.00 53.30 503 ARG A O 1
ATOM 4054 N N . LEU A 1 504 ? -10.859 68.991 122.857 1.00 54.91 504 LEU A N 1
ATOM 4055 C CA . LEU A 1 504 ? -10.865 67.569 122.577 1.00 54.91 504 LEU A CA 1
ATOM 4056 C C . LEU A 1 504 ? -12.361 67.297 122.644 1.00 54.91 504 LEU A C 1
ATOM 4057 O O . LEU A 1 504 ? -13.128 68.200 122.961 1.00 54.91 504 LEU A O 1
ATOM 4062 N N . VAL A 1 505 ? -12.803 66.089 122.346 1.00 41.58 505 VAL A N 1
ATOM 4063 C CA . VAL A 1 505 ? -14.239 65.854 122.388 1.00 41.58 505 VAL A CA 1
ATOM 4064 C C . VAL A 1 505 ? -14.615 65.100 123.658 1.00 41.58 505 VAL A C 1
ATOM 4065 O O . VAL A 1 505 ? -15.092 63.969 123.611 1.00 41.58 505 VAL A O 1
ATOM 4069 N N . LYS A 1 506 ? -14.389 65.750 124.796 1.00 68.57 506 LYS A N 1
ATOM 4070 C CA . LYS A 1 506 ? -14.682 65.168 126.099 1.00 68.57 506 LYS A CA 1
ATOM 4071 C C . LYS A 1 506 ? -15.878 65.855 126.750 1.00 68.57 506 LYS A C 1
ATOM 4072 O O . LYS A 1 506 ? -16.785 65.198 127.256 1.00 68.57 506 LYS A O 1
ATOM 4078 N N . TYR A 1 507 ? -15.859 67.183 126.727 1.00 56.95 507 TYR A N 1
ATOM 4079 C CA . TYR A 1 507 ? -16.905 68.015 127.311 1.00 56.95 507 TYR A CA 1
ATOM 4080 C C . TYR A 1 507 ? -18.303 67.407 127.251 1.00 56.95 507 TYR A C 1
ATOM 4081 O O . TYR A 1 507 ? -18.589 66.554 126.413 1.00 56.95 507 TYR A O 1
ATOM 4090 N N . HIS A 1 508 ? -19.176 67.869 128.140 1.00 43.51 508 HIS A N 1
ATOM 4091 C CA . HIS A 1 508 ? -20.543 67.377 128.192 1.00 43.51 508 HIS A CA 1
ATOM 4092 C C . HIS A 1 508 ? -21.472 68.308 127.418 1.00 43.51 508 HIS A C 1
ATOM 4093 O O . HIS A 1 508 ? -21.718 69.442 127.833 1.00 43.51 508 HIS A O 1
ATOM 4100 N N . GLU A 1 509 ? -21.976 67.834 126.284 1.00 52.16 509 GLU A N 1
ATOM 4101 C CA . GLU A 1 509 ? -22.896 68.634 125.490 1.00 52.16 509 GLU A CA 1
ATOM 4102 C C . GLU A 1 509 ? -24.273 68.450 126.110 1.00 52.16 509 GLU A C 1
ATOM 4103 O O . GLU A 1 509 ? -24.825 67.349 126.098 1.00 52.16 509 GLU A O 1
ATOM 4109 N N . LEU A 1 510 ? -24.815 69.534 126.653 1.00 49.83 510 LEU A N 1
ATOM 4110 C CA . LEU A 1 510 ? -26.116 69.514 127.313 1.00 49.83 510 LEU A CA 1
ATOM 4111 C C . LEU A 1 510 ? -27.305 69.670 126.372 1.00 49.83 510 LEU A C 1
ATOM 4112 O O . LEU A 1 510 ? -28.364 69.096 126.611 1.00 49.83 510 LEU A O 1
ATOM 4117 N N . GLY A 1 511 ? -27.136 70.450 125.309 1.00 44.60 511 GLY A N 1
ATOM 4118 C CA . GLY A 1 511 ? -28.231 70.656 124.376 1.00 44.60 511 GLY A CA 1
ATOM 4119 C C . GLY A 1 511 ? -28.295 69.631 123.260 1.00 44.60 511 GLY A C 1
ATOM 4120 O O . GLY A 1 511 ? -27.361 68.853 123.059 1.00 44.60 511 GLY A O 1
ATOM 4121 N N . ASP A 1 512 ? -29.412 69.630 122.538 1.00 40.85 512 ASP A N 1
ATOM 4122 C CA . ASP A 1 512 ? -29.614 68.722 121.415 1.00 40.85 512 ASP A CA 1
ATOM 4123 C C . ASP A 1 512 ? -30.003 69.555 120.186 1.00 40.85 512 ASP A C 1
ATOM 4124 O O . ASP A 1 512 ? -30.942 69.219 119.455 1.00 40.85 512 ASP A O 1
ATOM 4129 N N . PHE A 1 513 ? -29.274 70.647 119.966 1.00 45.91 513 PHE A N 1
ATOM 4130 C CA . PHE A 1 513 ? -29.559 71.536 118.843 1.00 45.91 513 PHE A CA 1
ATOM 4131 C C . PHE A 1 513 ? -28.483 71.521 117.761 1.00 45.91 513 PHE A C 1
ATOM 4132 O O . PHE A 1 513 ? -28.718 71.967 116.640 1.00 45.91 513 PHE A O 1
ATOM 4140 N N . VAL A 1 514 ? -27.304 71.011 118.099 1.00 35.01 514 VAL A N 1
ATOM 4141 C CA . VAL A 1 514 ? -26.205 70.949 117.145 1.00 35.01 514 VAL A CA 1
ATOM 4142 C C . VAL A 1 514 ? -26.510 70.086 115.925 1.00 35.01 514 VAL A C 1
ATOM 4143 O O . VAL A 1 514 ? -26.404 70.553 114.792 1.00 35.01 514 VAL A O 1
ATOM 4147 N N . ASN A 1 515 ? -26.892 68.834 116.153 1.00 31.64 515 ASN A N 1
ATOM 4148 C CA . ASN A 1 515 ? -27.178 67.922 115.049 1.00 31.64 515 ASN A CA 1
ATOM 4149 C C . ASN A 1 515 ? -28.644 67.531 114.872 1.00 31.64 515 ASN A C 1
ATOM 4150 O O . ASN A 1 515 ? -28.943 66.452 114.362 1.00 31.64 515 ASN A O 1
ATOM 4155 N N . GLN A 1 516 ? -29.557 68.401 115.289 1.00 37.25 516 GLN A N 1
ATOM 4156 C CA . GLN A 1 516 ? -30.983 68.120 115.144 1.00 37.25 516 GLN A CA 1
ATOM 4157 C C . GLN A 1 516 ? -31.667 69.180 114.277 1.00 37.25 516 GLN A C 1
ATOM 4158 O O . GLN A 1 516 ? -31.208 70.315 114.185 1.00 37.25 516 GLN A O 1
ATOM 4164 N N . PRO A 1 517 ? -32.785 68.818 113.636 1.00 34.18 517 PRO A N 1
ATOM 4165 C CA . PRO A 1 517 ? -33.530 69.732 112.768 1.00 34.18 517 PRO A CA 1
ATOM 4166 C C . PRO A 1 517 ? -34.140 70.981 113.404 1.00 34.18 517 PRO A C 1
ATOM 4167 O O . PRO A 1 517 ? -34.407 71.029 114.605 1.00 34.18 517 PRO A O 1
ATOM 4171 N N . TYR A 1 518 ? -34.337 71.995 112.564 1.00 40.04 518 TYR A N 1
ATOM 4172 C CA . TYR A 1 518 ? -34.932 73.274 112.949 1.00 40.04 518 TYR A CA 1
ATOM 4173 C C . TYR A 1 518 ? -36.004 73.599 111.923 1.00 40.04 518 TYR A C 1
ATOM 4174 O O . TYR A 1 518 ? -35.888 73.219 110.759 1.00 40.04 518 TYR A O 1
ATOM 4183 N N . GLU A 1 519 ? -37.042 74.307 112.355 1.00 34.00 519 GLU A N 1
ATOM 4184 C CA . GLU A 1 519 ? -38.099 74.720 111.444 1.00 34.00 519 GLU A CA 1
ATOM 4185 C C . GLU A 1 519 ? -37.569 76.020 110.834 1.00 34.00 519 GLU A C 1
ATOM 4186 O O . GLU A 1 519 ? -36.672 76.649 111.402 1.00 34.00 519 GLU A O 1
ATOM 4192 N N . TYR A 1 520 ? -38.109 76.439 109.697 1.00 41.30 520 TYR A N 1
ATOM 4193 C CA . TYR A 1 520 ? -37.618 77.668 109.090 1.00 41.30 520 TYR A CA 1
ATOM 4194 C C . TYR A 1 520 ? -38.691 78.440 108.356 1.00 41.30 520 TYR A C 1
ATOM 4195 O O . TYR A 1 520 ? -39.724 77.886 107.981 1.00 41.30 520 TYR A O 1
ATOM 4204 N N . GLU A 1 521 ? -38.429 79.725 108.154 1.00 38.41 521 GLU A N 1
ATOM 4205 C CA . GLU A 1 521 ? -39.341 80.601 107.434 1.00 38.41 521 GLU A CA 1
ATOM 4206 C C . GLU A 1 521 ? -38.487 81.525 106.574 1.00 38.41 521 GLU A C 1
ATOM 4207 O O . GLU A 1 521 ? -37.577 82.195 107.079 1.00 38.41 521 GLU A O 1
ATOM 4213 N N . MET A 1 522 ? -38.764 81.542 105.275 1.00 44.74 522 MET A N 1
ATOM 4214 C CA . MET A 1 522 ? -38.017 82.391 104.360 1.00 44.74 522 MET A CA 1
ATOM 4215 C C . MET A 1 522 ? -38.364 83.861 104.579 1.00 44.74 522 MET A C 1
ATOM 4216 O O . MET A 1 522 ? -39.530 84.221 104.748 1.00 44.74 522 MET A O 1
ATOM 4221 N N . ILE A 1 523 ? -37.340 84.705 104.590 1.00 57.16 523 ILE A N 1
ATOM 4222 C CA . ILE A 1 523 ? -37.533 86.136 104.766 1.00 57.16 523 ILE A CA 1
ATOM 4223 C C . ILE A 1 523 ? -36.625 86.856 103.780 1.00 57.16 523 ILE A C 1
ATOM 4224 O O . ILE A 1 523 ? -35.599 86.320 103.365 1.00 57.16 523 ILE A O 1
ATOM 4229 N N . GLU A 1 524 ? -37.007 88.065 103.393 1.00 63.82 524 GLU A N 1
ATOM 4230 C CA . GLU A 1 524 ? -36.207 88.835 102.452 1.00 63.82 524 GLU A CA 1
ATOM 4231 C C . GLU A 1 524 ? -34.759 88.917 102.922 1.00 63.82 524 GLU A C 1
ATOM 4232 O O . GLU A 1 524 ? -34.479 89.400 104.021 1.00 63.82 524 GLU A O 1
ATOM 4238 N N . ASN A 1 525 ? -33.850 88.417 102.089 1.00 43.89 525 ASN A N 1
ATOM 4239 C CA . ASN A 1 525 ? -32.416 88.436 102.378 1.00 43.89 525 ASN A CA 1
ATOM 4240 C C . ASN A 1 525 ? -31.951 87.479 103.477 1.00 43.89 525 ASN A C 1
ATOM 4241 O O . ASN A 1 525 ? -30.869 87.652 104.040 1.00 43.89 525 ASN A O 1
ATOM 4246 N N . GLY A 1 526 ? -32.750 86.467 103.789 1.00 29.74 526 GLY A N 1
ATOM 4247 C CA . GLY A 1 526 ? -32.326 85.545 104.823 1.00 29.74 526 GLY A CA 1
ATOM 4248 C C . GLY A 1 526 ? -33.315 84.458 105.174 1.00 29.74 526 GLY A C 1
ATOM 4249 O O . GLY A 1 526 ? -34.179 84.102 104.372 1.00 29.74 526 GLY A O 1
ATOM 4250 N N . VAL A 1 527 ? -33.183 83.924 106.384 1.00 33.25 527 VAL A N 1
ATOM 4251 C CA . VAL A 1 527 ? -34.064 82.862 106.850 1.00 33.25 527 VAL A CA 1
ATOM 4252 C C . VAL A 1 527 ? -34.229 82.924 108.356 1.00 33.25 527 VAL A C 1
ATOM 4253 O O . VAL A 1 527 ? -33.315 83.322 109.078 1.00 33.25 527 VAL A O 1
ATOM 4257 N N . LYS A 1 528 ? -35.406 82.522 108.819 1.00 52.55 528 LYS A N 1
ATOM 4258 C CA . LYS A 1 528 ? -35.707 82.489 110.240 1.00 52.55 528 LYS A CA 1
ATOM 4259 C C . LYS A 1 528 ? -35.852 81.017 110.615 1.00 52.55 528 LYS A C 1
ATOM 4260 O O . LYS A 1 528 ? -36.657 80.293 110.026 1.00 52.55 528 LYS A O 1
ATOM 4266 N N . LEU A 1 529 ? -35.054 80.572 111.578 1.00 40.73 529 LEU A N 1
ATOM 4267 C CA . LEU A 1 529 ? -35.103 79.184 112.020 1.00 40.73 529 LEU A CA 1
ATOM 4268 C C . LEU A 1 529 ? -35.316 79.113 113.524 1.00 40.73 529 LEU A C 1
ATOM 4269 O O . LEU A 1 529 ? -34.950 80.034 114.257 1.00 40.73 529 LEU A O 1
ATOM 4274 N N . TRP A 1 530 ? -35.909 78.014 113.977 1.00 39.30 530 TRP A N 1
ATOM 4275 C CA . TRP A 1 530 ? -36.156 77.809 115.396 1.00 39.30 530 TRP A CA 1
ATOM 4276 C C . TRP A 1 530 ? -36.303 76.316 115.657 1.00 39.30 530 TRP A C 1
ATOM 4277 O O . TRP A 1 530 ? -36.742 75.564 114.783 1.00 39.30 530 TRP A O 1
ATOM 4288 N N . ARG A 1 531 ? -35.920 75.888 116.856 1.00 41.15 531 ARG A N 1
ATOM 4289 C CA . ARG A 1 531 ? -36.030 74.483 117.220 1.00 41.15 531 ARG A CA 1
ATOM 4290 C C . ARG A 1 531 ? -36.547 74.285 118.636 1.00 41.15 531 ARG A C 1
ATOM 4291 O O . ARG A 1 531 ? -36.016 74.861 119.588 1.00 41.15 531 ARG A O 1
ATOM 4299 N N . GLU A 1 532 ? -37.579 73.458 118.764 1.00 60.80 532 GLU A N 1
ATOM 4300 C CA . GLU A 1 532 ? -38.143 73.138 120.068 1.00 60.80 532 GLU A CA 1
ATOM 4301 C C . GLU A 1 532 ? -37.413 71.902 120.580 1.00 60.80 532 GLU A C 1
ATOM 4302 O O . GLU A 1 532 ? -37.851 70.774 120.361 1.00 60.80 532 GLU A O 1
ATOM 4308 N N . GLY A 1 533 ? -36.283 72.121 121.243 1.00 52.51 533 GLY A N 1
ATOM 4309 C CA . GLY A 1 533 ? -35.511 71.013 121.773 1.00 52.51 533 GLY A CA 1
ATOM 4310 C C . GLY A 1 533 ? -35.553 70.984 123.285 1.00 52.51 533 GLY A C 1
ATOM 4311 O O . GLY A 1 533 ? -36.613 71.173 123.887 1.00 52.51 533 GLY A O 1
ATOM 4312 N N . GLY A 1 534 ? -34.399 70.744 123.900 1.00 45.11 534 GLY A N 1
ATOM 4313 C CA . GLY A 1 534 ? -34.329 70.705 125.348 1.00 45.11 534 GLY A CA 1
ATOM 4314 C C . GLY A 1 534 ? -32.904 70.671 125.869 1.00 45.11 534 GLY A C 1
ATOM 4315 O O . GLY A 1 534 ? -31.977 70.317 125.141 1.00 45.11 534 GLY A O 1
ATOM 4316 N N . VAL A 1 535 ? -32.725 71.054 127.129 1.00 74.25 535 VAL A N 1
ATOM 4317 C CA . VAL A 1 535 ? -31.407 71.036 127.750 1.00 74.25 535 VAL A CA 1
ATOM 4318 C C . VAL A 1 535 ? -31.350 69.910 128.777 1.00 74.25 535 VAL A C 1
ATOM 4319 O O . VAL A 1 535 ? -31.833 70.048 129.903 1.00 74.25 535 VAL A O 1
ATOM 4323 N N . TYR A 1 536 ? -30.754 68.795 128.370 1.00 49.63 536 TYR A N 1
ATOM 4324 C CA . TYR A 1 536 ? -30.627 67.625 129.224 1.00 49.63 536 TYR A CA 1
ATOM 4325 C C . TYR A 1 536 ? -29.412 67.700 130.146 1.00 49.63 536 TYR A C 1
ATOM 4326 O O . TYR A 1 536 ? -28.283 67.916 129.702 1.00 49.63 536 TYR A O 1
ATOM 4335 N N . ALA A 1 537 ? -29.667 67.534 131.439 1.00 102.20 537 ALA A N 1
ATOM 4336 C CA . ALA A 1 537 ? -28.624 67.555 132.459 1.00 102.20 537 ALA A CA 1
ATOM 4337 C C . ALA A 1 537 ? -29.020 66.550 133.533 1.00 102.20 537 ALA A C 1
ATOM 4338 O O . ALA A 1 537 ? -28.663 65.379 133.453 1.00 102.20 537 ALA A O 1
ATOM 4340 N N . GLU A 1 538 ? -29.766 67.006 134.533 1.00 119.61 538 GLU A N 1
ATOM 4341 C CA . GLU A 1 538 ? -30.220 66.129 135.605 1.00 119.61 538 GLU A CA 1
ATOM 4342 C C . GLU A 1 538 ? -31.671 65.765 135.296 1.00 119.61 538 GLU A C 1
ATOM 4343 O O . GLU A 1 538 ? -32.220 64.815 135.859 1.00 119.61 538 GLU A O 1
ATOM 4349 N N . GLU A 1 539 ? -32.272 66.544 134.397 1.00 89.91 539 GLU A N 1
ATOM 4350 C CA . GLU A 1 539 ? -33.643 66.348 133.952 1.00 89.91 539 GLU A CA 1
ATOM 4351 C C . GLU A 1 539 ? -33.818 67.144 132.661 1.00 89.91 539 GLU A C 1
ATOM 4352 O O . GLU A 1 539 ? -33.091 68.113 132.419 1.00 89.91 539 GLU A O 1
ATOM 4358 N N . LYS A 1 540 ? -34.782 66.744 131.840 1.00 69.24 540 LYS A N 1
ATOM 4359 C CA . LYS A 1 540 ? -35.022 67.429 130.578 1.00 69.24 540 LYS A CA 1
ATOM 4360 C C . LYS A 1 540 ? -35.701 68.771 130.784 1.00 69.24 540 LYS A C 1
ATOM 4361 O O . LYS A 1 540 ? -36.887 68.829 131.094 1.00 69.24 540 LYS A O 1
ATOM 4367 N N . ILE A 1 541 ? -34.939 69.845 130.611 1.00 71.74 541 ILE A N 1
ATOM 4368 C CA . ILE A 1 541 ? -35.476 71.193 130.745 1.00 71.74 541 ILE A CA 1
ATOM 4369 C C . ILE A 1 541 ? -35.733 71.668 129.324 1.00 71.74 541 ILE A C 1
ATOM 4370 O O . ILE A 1 541 ? -34.844 72.214 128.677 1.00 71.74 541 ILE A O 1
ATOM 4375 N N . PRO A 1 542 ? -36.957 71.456 128.819 1.00 65.83 542 PRO A N 1
ATOM 4376 C CA . PRO A 1 542 ? -37.327 71.862 127.459 1.00 65.83 542 PRO A CA 1
ATOM 4377 C C . PRO A 1 542 ? -36.960 73.311 127.149 1.00 65.83 542 PRO A C 1
ATOM 4378 O O . PRO A 1 542 ? -37.315 74.228 127.890 1.00 65.83 542 PRO A O 1
ATOM 4382 N N . ALA A 1 543 ? -36.236 73.505 126.052 1.00 86.57 543 ALA A N 1
ATOM 4383 C CA . ALA A 1 543 ? -35.808 74.835 125.640 1.00 86.57 543 ALA A CA 1
ATOM 4384 C C . ALA A 1 543 ? -36.132 75.093 124.175 1.00 86.57 543 ALA A C 1
ATOM 4385 O O . ALA A 1 543 ? -36.552 74.191 123.450 1.00 86.57 543 ALA A O 1
ATOM 4387 N N . ARG A 1 544 ? -35.934 76.336 123.751 1.00 64.07 544 ARG A N 1
ATOM 4388 C CA . ARG A 1 544 ? -36.201 76.739 122.376 1.00 64.07 544 ARG A CA 1
ATOM 4389 C C . ARG A 1 544 ? -35.133 77.692 121.869 1.00 64.07 544 ARG A C 1
ATOM 4390 O O . ARG A 1 544 ? -34.768 78.650 122.554 1.00 64.07 544 ARG A O 1
ATOM 4398 N N . VAL A 1 545 ? -34.634 77.424 120.666 1.00 48.91 545 VAL A N 1
ATOM 4399 C CA . VAL A 1 545 ? -33.630 78.284 120.063 1.00 48.91 545 VAL A CA 1
ATOM 4400 C C . VAL A 1 545 ? -34.205 78.938 118.814 1.00 48.91 545 VAL A C 1
ATOM 4401 O O . VAL A 1 545 ? -34.789 78.271 117.955 1.00 48.91 545 VAL A O 1
ATOM 4405 N N . GLU A 1 546 ? -34.054 80.257 118.742 1.00 42.17 546 GLU A N 1
ATOM 4406 C CA . GLU A 1 546 ? -34.531 81.040 117.611 1.00 42.17 546 GLU A CA 1
ATOM 4407 C C . GLU A 1 546 ? -33.349 81.805 117.041 1.00 42.17 546 GLU A C 1
ATOM 4408 O O . GLU A 1 546 ? -32.611 82.464 117.776 1.00 42.17 546 GLU A O 1
ATOM 4414 N N . LYS A 1 547 ? -33.171 81.717 115.730 1.00 42.66 547 LYS A N 1
ATOM 4415 C CA . LYS A 1 547 ? -32.081 82.416 115.076 1.00 42.66 547 LYS A CA 1
ATOM 4416 C C . LYS A 1 547 ? -32.570 83.053 113.788 1.00 42.66 547 LYS A C 1
ATOM 4417 O O . LYS A 1 547 ? -33.192 82.393 112.948 1.00 42.66 547 LYS A O 1
ATOM 4423 N N . LYS A 1 548 ? -32.307 84.348 113.650 1.00 38.84 548 LYS A N 1
ATOM 4424 C CA . LYS A 1 548 ? -32.689 85.082 112.454 1.00 38.84 548 LYS A CA 1
ATOM 4425 C C . LYS A 1 548 ? -31.409 85.322 111.657 1.00 38.84 548 LYS A C 1
ATOM 4426 O O . LYS A 1 548 ? -30.519 86.049 112.100 1.00 38.84 548 LYS A O 1
ATOM 4432 N N . ILE A 1 549 ? -31.305 84.694 110.491 1.00 30.92 549 ILE A N 1
ATOM 4433 C CA . ILE A 1 549 ? -30.113 84.862 109.671 1.00 30.92 549 ILE A CA 1
ATOM 4434 C C . ILE A 1 549 ? -30.406 85.664 108.413 1.00 30.92 549 ILE A C 1
ATOM 4435 O O . ILE A 1 549 ? -31.292 85.325 107.625 1.00 30.92 549 ILE A O 1
ATOM 4440 N N . GLU A 1 550 ? -29.652 86.739 108.235 1.00 24.91 550 GLU A N 1
ATOM 4441 C CA . GLU A 1 550 ? -29.829 87.586 107.073 1.00 24.91 550 GLU A CA 1
ATOM 4442 C C . GLU A 1 550 ? -28.489 87.881 106.416 1.00 24.91 550 GLU A C 1
ATOM 4443 O O . GLU A 1 550 ? -27.476 88.072 107.094 1.00 24.91 550 GLU A O 1
ATOM 4449 N N . LEU A 1 551 ? -28.487 87.891 105.089 1.00 33.01 551 LEU A N 1
ATOM 4450 C CA . LEU A 1 551 ? -27.282 88.200 104.341 1.00 33.01 551 LEU A CA 1
ATOM 4451 C C . LEU A 1 551 ? -27.138 89.712 104.286 1.00 33.01 551 LEU A C 1
ATOM 4452 O O . LEU A 1 551 ? -28.126 90.439 104.145 1.00 33.01 551 LEU A O 1
ATOM 4457 N N . THR A 1 552 ? -25.901 90.172 104.403 1.00 38.81 552 THR A N 1
ATOM 4458 C CA . THR A 1 552 ? -25.593 91.588 104.345 1.00 38.81 552 THR A CA 1
ATOM 4459 C C . THR A 1 552 ? -24.586 91.753 103.213 1.00 38.81 552 THR A C 1
ATOM 4460 O O . THR A 1 552 ? -23.985 90.776 102.771 1.00 38.81 552 THR A O 1
ATOM 4464 N N . GLU A 1 553 ? -24.390 92.976 102.742 1.00 31.65 553 GLU A N 1
ATOM 4465 C CA . GLU A 1 553 ? -23.459 93.197 101.649 1.00 31.65 553 GLU A CA 1
ATOM 4466 C C . GLU A 1 553 ? -22.023 92.781 101.955 1.00 31.65 553 GLU A C 1
ATOM 4467 O O . GLU A 1 553 ? -21.207 92.651 101.039 1.00 31.65 553 GLU A O 1
ATOM 4473 N N . ASP A 1 554 ? -21.705 92.564 103.228 1.00 27.02 554 ASP A N 1
ATOM 4474 C CA . ASP A 1 554 ? -20.345 92.170 103.585 1.00 27.02 554 ASP A CA 1
ATOM 4475 C C . ASP A 1 554 ? -20.295 90.967 104.520 1.00 27.02 554 ASP A C 1
ATOM 4476 O O . ASP A 1 554 ? -19.362 90.820 105.310 1.00 27.02 554 ASP A O 1
ATOM 4481 N N . GLY A 1 555 ? -21.294 90.095 104.413 1.00 18.00 555 GLY A N 1
ATOM 4482 C CA . GLY A 1 555 ? -21.336 88.915 105.262 1.00 18.00 555 GLY A CA 1
ATOM 4483 C C . GLY A 1 555 ? -22.760 88.566 105.646 1.00 18.00 555 GLY A C 1
ATOM 4484 O O . GLY A 1 555 ? -23.643 88.468 104.786 1.00 18.00 555 GLY A O 1
ATOM 4485 N N . PHE A 1 556 ? -22.991 88.372 106.939 1.00 24.82 556 PHE A N 1
ATOM 4486 C CA . PHE A 1 556 ? -24.327 88.049 107.412 1.00 24.82 556 PHE A CA 1
ATOM 4487 C C . PHE A 1 556 ? -24.494 88.477 108.856 1.00 24.82 556 PHE A C 1
ATOM 4488 O O . PHE A 1 556 ? -23.514 88.740 109.565 1.00 24.82 556 PHE A O 1
ATOM 4496 N N . ILE A 1 557 ? -25.746 88.562 109.285 1.00 27.88 557 ILE A N 1
ATOM 4497 C CA . ILE A 1 557 ? -26.046 88.919 110.660 1.00 27.88 557 ILE A CA 1
ATOM 4498 C C . ILE A 1 557 ? -27.058 87.898 111.169 1.00 27.88 557 ILE A C 1
ATOM 4499 O O . ILE A 1 557 ? -27.988 87.513 110.451 1.00 27.88 557 ILE A O 1
ATOM 4504 N N . ALA A 1 558 ? -26.858 87.440 112.399 1.00 33.26 558 ALA A N 1
ATOM 4505 C CA . ALA A 1 558 ? -27.755 86.465 112.997 1.00 33.26 558 ALA A CA 1
ATOM 4506 C C . ALA A 1 558 ? -28.213 86.935 114.378 1.00 33.26 558 ALA A C 1
ATOM 4507 O O . ALA A 1 558 ? -27.395 87.136 115.281 1.00 33.26 558 ALA A O 1
ATOM 4509 N N . LYS A 1 559 ? -29.525 87.112 114.522 1.00 39.78 559 LYS A N 1
ATOM 4510 C CA . LYS A 1 559 ? -30.134 87.556 115.775 1.00 39.78 559 LYS A CA 1
ATOM 4511 C C . LYS A 1 559 ? -30.647 86.346 116.554 1.00 39.78 559 LYS A C 1
ATOM 4512 O O . LYS A 1 559 ? -31.550 85.637 116.097 1.00 39.78 559 LYS A O 1
ATOM 4518 N N . TYR A 1 560 ? -30.067 86.116 117.731 1.00 52.53 560 TYR A N 1
ATOM 4519 C CA . TYR A 1 560 ? -30.449 84.983 118.568 1.00 52.53 560 TYR A CA 1
ATOM 4520 C C . TYR A 1 560 ? -31.406 85.305 119.710 1.00 52.53 560 TYR A C 1
ATOM 4521 O O . TYR A 1 560 ? -31.434 86.422 120.227 1.00 52.53 560 TYR A O 1
ATOM 4530 N N . ARG A 1 561 ? -32.182 84.295 120.093 1.00 52.69 561 ARG A N 1
ATOM 4531 C CA . ARG A 1 561 ? -33.145 84.386 121.186 1.00 52.69 561 ARG A CA 1
ATOM 4532 C C . ARG A 1 561 ? -33.341 82.988 121.771 1.00 52.69 561 ARG A C 1
ATOM 4533 O O . ARG A 1 561 ? -34.089 82.179 121.224 1.00 52.69 561 ARG A O 1
ATOM 4541 N N . VAL A 1 562 ? -32.656 82.709 122.879 1.00 52.79 562 VAL A N 1
ATOM 4542 C CA . VAL A 1 562 ? -32.744 81.410 123.549 1.00 52.79 562 VAL A CA 1
ATOM 4543 C C . VAL A 1 562 ? -33.677 81.492 124.759 1.00 52.79 562 VAL A C 1
ATOM 4544 O O . VAL A 1 562 ? -33.562 82.409 125.579 1.00 52.79 562 VAL A O 1
ATOM 4548 N N . LEU A 1 563 ? -34.587 80.527 124.875 1.00 74.88 563 LEU A N 1
ATOM 4549 C CA . LEU A 1 563 ? -35.545 80.507 125.977 1.00 74.88 563 LEU A CA 1
ATOM 4550 C C . LEU A 1 563 ? -35.705 79.140 126.647 1.00 74.88 563 LEU A C 1
ATOM 4551 O O . LEU A 1 563 ? -36.089 78.163 126.003 1.00 74.88 563 LEU A O 1
ATOM 4556 N N . LEU A 1 564 ? -35.415 79.082 127.945 1.00 99.26 564 LEU A N 1
ATOM 4557 C CA . LEU A 1 564 ? -35.544 77.844 128.715 1.00 99.26 564 LEU A CA 1
ATOM 4558 C C . LEU A 1 564 ? -36.877 77.885 129.457 1.00 99.26 564 LEU A C 1
ATOM 4559 O O . LEU A 1 564 ? -37.211 78.891 130.080 1.00 99.26 564 LEU A O 1
ATOM 4564 N N . GLU A 1 565 ? -37.632 76.793 129.398 1.00 86.10 565 GLU A N 1
ATOM 4565 C CA . GLU A 1 565 ? -38.935 76.735 130.056 1.00 86.10 565 GLU A CA 1
ATOM 4566 C C . GLU A 1 565 ? -38.856 76.897 131.573 1.00 86.10 565 GLU A C 1
ATOM 4567 O O . GLU A 1 565 ? -39.817 77.334 132.207 1.00 86.10 565 GLU A O 1
ATOM 4573 N N . LYS A 1 566 ? -37.713 76.537 132.146 1.00 70.59 566 LYS A N 1
ATOM 4574 C CA . LYS A 1 566 ? -37.506 76.646 133.582 1.00 70.59 566 LYS A CA 1
ATOM 4575 C C . LYS A 1 566 ? -36.062 77.042 133.871 1.00 70.59 566 LYS A C 1
ATOM 4576 O O . LYS A 1 566 ? -35.149 76.691 133.124 1.00 70.59 566 LYS A O 1
ATOM 4582 N N . PRO A 1 567 ? -35.839 77.791 134.962 1.00 76.32 567 PRO A N 1
ATOM 4583 C CA . PRO A 1 567 ? -34.509 78.254 135.374 1.00 76.32 567 PRO A CA 1
ATOM 4584 C C . PRO A 1 567 ? -33.436 77.166 135.450 1.00 76.32 567 PRO A C 1
ATOM 4585 O O . PRO A 1 567 ? -33.689 76.067 135.937 1.00 76.32 567 PRO A O 1
ATOM 4589 N N . TYR A 1 568 ? -32.239 77.492 134.964 1.00 60.26 568 TYR A N 1
ATOM 4590 C CA . TYR A 1 568 ? -31.102 76.574 134.975 1.00 60.26 568 TYR A CA 1
ATOM 4591 C C . TYR A 1 568 ? -29.843 77.326 134.558 1.00 60.26 568 TYR A C 1
ATOM 4592 O O . TYR A 1 568 ? -29.800 77.920 133.481 1.00 60.26 568 TYR A O 1
ATOM 4601 N N . LYS A 1 569 ? -28.820 77.293 135.408 1.00 49.61 569 LYS A N 1
ATOM 4602 C CA . LYS A 1 569 ? -27.565 77.994 135.141 1.00 49.61 569 LYS A CA 1
ATOM 4603 C C . LYS A 1 569 ? -26.656 77.264 134.148 1.00 49.61 569 LYS A C 1
ATOM 4604 O O . LYS A 1 569 ? -26.039 76.250 134.479 1.00 49.61 569 LYS A O 1
ATOM 4610 N N . ALA A 1 570 ? -26.569 77.797 132.934 1.00 78.68 570 ALA A N 1
ATOM 4611 C CA . ALA A 1 570 ? -25.738 77.205 131.895 1.00 78.68 570 ALA A CA 1
ATOM 4612 C C . ALA A 1 570 ? -25.138 78.264 130.989 1.00 78.68 570 ALA A C 1
ATOM 4613 O O . ALA A 1 570 ? -25.343 79.459 131.186 1.00 78.68 570 ALA A O 1
ATOM 4615 N N . LEU A 1 571 ? -24.396 77.808 129.987 1.00 63.57 571 LEU A N 1
ATOM 4616 C CA . LEU A 1 571 ? -23.765 78.698 129.023 1.00 63.57 571 LEU A CA 1
ATOM 4617 C C . LEU A 1 571 ? -24.195 78.329 127.607 1.00 63.57 571 LEU A C 1
ATOM 4618 O O . LEU A 1 571 ? -23.919 77.223 127.138 1.00 63.57 571 LEU A O 1
ATOM 4623 N N . PHE A 1 572 ? -24.880 79.246 126.930 1.00 49.11 572 PHE A N 1
ATOM 4624 C CA . PHE A 1 572 ? -25.291 78.998 125.555 1.00 49.11 572 PHE A CA 1
ATOM 4625 C C . PHE A 1 572 ? -24.097 79.324 124.663 1.00 49.11 572 PHE A C 1
ATOM 4626 O O . PHE A 1 572 ? -23.409 80.324 124.872 1.00 49.11 572 PHE A O 1
ATOM 4634 N N . GLY A 1 573 ? -23.839 78.477 123.675 1.00 43.46 573 GLY A N 1
ATOM 4635 C CA . GLY A 1 573 ? -22.707 78.730 122.806 1.00 43.46 573 GLY A CA 1
ATOM 4636 C C . GLY A 1 573 ? -22.997 78.684 121.320 1.00 43.46 573 GLY A C 1
ATOM 4637 O O . GLY A 1 573 ? -23.647 77.763 120.820 1.00 43.46 573 GLY A O 1
ATOM 4638 N N . VAL A 1 574 ? -22.526 79.703 120.613 1.00 34.12 574 VAL A N 1
ATOM 4639 C CA . VAL A 1 574 ? -22.695 79.770 119.169 1.00 34.12 574 VAL A CA 1
ATOM 4640 C C . VAL A 1 574 ? -21.326 79.481 118.576 1.00 34.12 574 VAL A C 1
ATOM 4641 O O . VAL A 1 574 ? -20.383 80.247 118.783 1.00 34.12 574 VAL A O 1
ATOM 4645 N N . GLU A 1 575 ? -21.208 78.369 117.855 1.00 28.68 575 GLU A N 1
ATOM 4646 C CA . GLU A 1 575 ? -19.926 78.016 117.260 1.00 28.68 575 GLU A CA 1
ATOM 4647 C C . GLU A 1 575 ? -19.842 78.385 115.784 1.00 28.68 575 GLU A C 1
ATOM 4648 O O . GLU A 1 575 ? -20.796 78.219 115.024 1.00 28.68 575 GLU A O 1
ATOM 4654 N N . ILE A 1 576 ? -18.686 78.904 115.397 1.00 26.40 576 ILE A N 1
ATOM 4655 C CA . ILE A 1 576 ? -18.439 79.296 114.024 1.00 26.40 576 ILE A CA 1
ATOM 4656 C C . ILE A 1 576 ? -17.105 78.718 113.601 1.00 26.40 576 ILE A C 1
ATOM 4657 O O . ILE A 1 576 ? -16.053 79.135 114.095 1.00 26.40 576 ILE A O 1
ATOM 4662 N N . ASN A 1 577 ? -17.149 77.747 112.695 1.00 27.14 577 ASN A N 1
ATOM 4663 C CA . ASN A 1 577 ? -15.927 77.133 112.199 1.00 27.14 577 ASN A CA 1
ATOM 4664 C C . ASN A 1 577 ? -15.497 77.920 110.973 1.00 27.14 577 ASN A C 1
ATOM 4665 O O . ASN A 1 577 ? -16.334 78.357 110.186 1.00 27.14 577 ASN A O 1
ATOM 4670 N N . LEU A 1 578 ? -14.192 78.115 110.828 1.00 19.07 578 LEU A N 1
ATOM 4671 C CA . LEU A 1 578 ? -13.650 78.869 109.710 1.00 19.07 578 LEU A CA 1
ATOM 4672 C C . LEU A 1 578 ? -12.424 78.188 109.132 1.00 19.07 578 LEU A C 1
ATOM 4673 O O . LEU A 1 578 ? -11.595 77.639 109.863 1.00 19.07 578 LEU A O 1
ATOM 4678 N N . ALA A 1 579 ? -12.319 78.239 107.810 1.00 15.01 579 ALA A N 1
ATOM 4679 C CA . ALA A 1 579 ? -11.209 77.634 107.092 1.00 15.01 579 ALA A CA 1
ATOM 4680 C C . ALA A 1 579 ? -9.907 78.439 107.210 1.00 15.01 579 ALA A C 1
ATOM 4681 O O . ALA A 1 579 ? -9.288 78.783 106.197 1.00 15.01 579 ALA A O 1
ATOM 4683 N N . VAL A 1 580 ? -9.499 78.743 108.441 1.00 22.96 580 VAL A N 1
ATOM 4684 C CA . VAL A 1 580 ? -8.256 79.472 108.668 1.00 22.96 580 VAL A CA 1
ATOM 4685 C C . VAL A 1 580 ? -7.168 78.445 108.404 1.00 22.96 580 VAL A C 1
ATOM 4686 O O . VAL A 1 580 ? -7.087 77.444 109.110 1.00 22.96 580 VAL A O 1
ATOM 4690 N N . HIS A 1 581 ? -6.319 78.688 107.411 1.00 22.01 581 HIS A N 1
ATOM 4691 C CA . HIS A 1 581 ? -5.282 77.722 107.078 1.00 22.01 581 HIS A CA 1
ATOM 4692 C C . HIS A 1 581 ? -3.839 78.170 107.261 1.00 22.01 581 HIS A C 1
ATOM 4693 O O . HIS A 1 581 ? -2.946 77.336 107.465 1.00 22.01 581 HIS A O 1
ATOM 4700 N N . SER A 1 582 ? -3.606 79.475 107.208 1.00 35.98 582 SER A N 1
ATOM 4701 C CA . SER A 1 582 ? -2.257 79.999 107.358 1.00 35.98 582 SER A CA 1
ATOM 4702 C C . SER A 1 582 ? -2.047 80.667 108.706 1.00 35.98 582 SER A C 1
ATOM 4703 O O . SER A 1 582 ? -1.222 81.572 108.831 1.00 35.98 582 SER A O 1
ATOM 4706 N N . VAL A 1 583 ? -2.793 80.226 109.713 1.00 74.14 583 VAL A N 1
ATOM 4707 C CA . VAL A 1 583 ? -2.678 80.792 111.053 1.00 74.14 583 VAL A CA 1
ATOM 4708 C C . VAL A 1 583 ? -2.523 79.680 112.078 1.00 74.14 583 VAL A C 1
ATOM 4709 O O . VAL A 1 583 ? -3.508 79.219 112.648 1.00 74.14 583 VAL A O 1
ATOM 4713 N N . MET A 1 584 ? -1.289 79.242 112.304 1.00 57.06 584 MET A N 1
ATOM 4714 C CA . MET A 1 584 ? -1.049 78.191 113.272 1.00 57.06 584 MET A CA 1
ATOM 4715 C C . MET A 1 584 ? -1.573 78.660 114.613 1.00 57.06 584 MET A C 1
ATOM 4716 O O . MET A 1 584 ? -0.827 79.161 115.456 1.00 57.06 584 MET A O 1
ATOM 4721 N N . GLU A 1 585 ? -2.878 78.491 114.788 1.00 62.27 585 GLU A N 1
ATOM 4722 C CA . GLU A 1 585 ? -3.573 78.886 115.999 1.00 62.27 585 GLU A CA 1
ATOM 4723 C C . GLU A 1 585 ? -3.431 77.800 117.052 1.00 62.27 585 GLU A C 1
ATOM 4724 O O . GLU A 1 585 ? -3.182 76.640 116.730 1.00 62.27 585 GLU A O 1
ATOM 4730 N N . LYS A 1 586 ? -3.594 78.194 118.309 1.00 62.52 586 LYS A N 1
ATOM 4731 C CA . LYS A 1 586 ? -3.496 77.283 119.439 1.00 62.52 586 LYS A CA 1
ATOM 4732 C C . LYS A 1 586 ? -4.647 77.567 120.402 1.00 62.52 586 LYS A C 1
ATOM 4733 O O . LYS A 1 586 ? -5.253 78.636 120.353 1.00 62.52 586 LYS A O 1
ATOM 4739 N N . PRO A 1 587 ? -4.974 76.608 121.283 1.00 45.02 587 PRO A N 1
ATOM 4740 C CA . PRO A 1 587 ? -6.070 76.795 122.242 1.00 45.02 587 PRO A CA 1
ATOM 4741 C C . PRO A 1 587 ? -5.963 78.152 122.930 1.00 45.02 587 PRO A C 1
ATOM 4742 O O . PRO A 1 587 ? -4.889 78.543 123.384 1.00 45.02 587 PRO A O 1
ATOM 4746 N N . GLU A 1 588 ? -7.078 78.866 123.008 1.00 48.27 588 GLU A N 1
ATOM 4747 C CA . GLU A 1 588 ? -7.074 80.187 123.616 1.00 48.27 588 GLU A CA 1
ATOM 4748 C C . GLU A 1 588 ? -8.486 80.652 123.945 1.00 48.27 588 GLU A C 1
ATOM 4749 O O . GLU A 1 588 ? -9.409 80.470 123.152 1.00 48.27 588 GLU A O 1
ATOM 4755 N N . GLU A 1 589 ? -8.651 81.246 125.121 1.00 59.08 589 GLU A N 1
ATOM 4756 C CA . GLU A 1 589 ? -9.951 81.753 125.532 1.00 59.08 589 GLU A CA 1
ATOM 4757 C C . GLU A 1 589 ? -9.809 83.204 125.971 1.00 59.08 589 GLU A C 1
ATOM 4758 O O . GLU A 1 589 ? -8.769 83.609 126.497 1.00 59.08 589 GLU A O 1
ATOM 4764 N N . PHE A 1 590 ? -10.854 83.989 125.748 1.00 38.46 590 PHE A N 1
ATOM 4765 C CA . PHE A 1 590 ? -10.823 85.391 126.126 1.00 38.46 590 PHE A CA 1
ATOM 4766 C C . PHE A 1 590 ? -12.211 86.011 126.098 1.00 38.46 590 PHE A C 1
ATOM 4767 O O . PHE A 1 590 ? -13.132 85.467 125.492 1.00 38.46 590 PHE A O 1
ATOM 4775 N N . GLU A 1 591 ? -12.353 87.142 126.782 1.00 57.77 591 GLU A N 1
ATOM 4776 C CA . GLU A 1 591 ? -13.617 87.869 126.844 1.00 57.77 591 GLU A CA 1
ATOM 4777 C C . GLU A 1 591 ? -13.607 88.815 125.646 1.00 57.77 591 GLU A C 1
ATOM 4778 O O . GLU A 1 591 ? -12.606 89.493 125.405 1.00 57.77 591 GLU A O 1
ATOM 4784 N N . ALA A 1 592 ? -14.698 88.862 124.888 1.00 34.23 592 ALA A N 1
ATOM 4785 C CA . ALA A 1 592 ? -14.732 89.747 123.730 1.00 34.23 592 ALA A CA 1
ATOM 4786 C C . ALA A 1 592 ? -16.118 90.161 123.251 1.00 34.23 592 ALA A C 1
ATOM 4787 O O . ALA A 1 592 ? -17.087 89.399 123.328 1.00 34.23 592 ALA A O 1
ATOM 4789 N N . LYS A 1 593 ? -16.202 91.388 122.755 1.00 41.03 593 LYS A N 1
ATOM 4790 C CA . LYS A 1 593 ? -17.452 91.905 122.229 1.00 41.03 593 LYS A CA 1
ATOM 4791 C C . LYS A 1 593 ? -17.308 91.845 120.713 1.00 41.03 593 LYS A C 1
ATOM 4792 O O . LYS A 1 593 ? -18.286 91.711 119.978 1.00 41.03 593 LYS A O 1
ATOM 4798 N N . GLU A 1 594 ? -16.063 91.933 120.258 1.00 35.42 594 GLU A N 1
ATOM 4799 C CA . GLU A 1 594 ? -15.748 91.892 118.838 1.00 35.42 594 GLU A CA 1
ATOM 4800 C C . GLU A 1 594 ? -14.290 91.480 118.681 1.00 35.42 594 GLU A C 1
ATOM 4801 O O . GLU A 1 594 ? -13.449 91.861 119.492 1.00 35.42 594 GLU A O 1
ATOM 4807 N N . PHE A 1 595 ? -13.990 90.692 117.652 1.00 31.58 595 PHE A N 1
ATOM 4808 C CA . PHE A 1 595 ? -12.615 90.282 117.397 1.00 31.58 595 PHE A CA 1
ATOM 4809 C C . PHE A 1 595 ? -12.378 90.078 115.907 1.00 31.58 595 PHE A C 1
ATOM 4810 O O . PHE A 1 595 ? -13.319 89.892 115.135 1.00 31.58 595 PHE A O 1
ATOM 4818 N N . GLU A 1 596 ? -11.114 90.117 115.510 1.00 35.04 596 GLU A N 1
ATOM 4819 C CA . GLU A 1 596 ? -10.751 89.989 114.106 1.00 35.04 596 GLU A CA 1
ATOM 4820 C C . GLU A 1 596 ? -9.839 88.783 113.840 1.00 35.04 596 GLU A C 1
ATOM 4821 O O . GLU A 1 596 ? -9.091 88.349 114.722 1.00 35.04 596 GLU A O 1
ATOM 4827 N N . VAL A 1 597 ? -9.921 88.245 112.621 1.00 33.49 597 VAL A N 1
ATOM 4828 C CA . VAL A 1 597 ? -9.097 87.110 112.200 1.00 33.49 597 VAL A CA 1
ATOM 4829 C C . VAL A 1 597 ? -8.335 87.508 110.940 1.00 33.49 597 VAL A C 1
ATOM 4830 O O . VAL A 1 597 ? -8.912 88.098 110.029 1.00 33.49 597 VAL A O 1
ATOM 4834 N N . ASN A 1 598 ? -7.047 87.184 110.885 1.00 30.58 598 ASN A N 1
ATOM 4835 C CA . ASN A 1 598 ? -6.240 87.525 109.722 1.00 30.58 598 ASN A CA 1
ATOM 4836 C C . ASN A 1 598 ? -5.506 86.314 109.173 1.00 30.58 598 ASN A C 1
ATOM 4837 O O . ASN A 1 598 ? -4.472 85.907 109.694 1.00 30.58 598 ASN A O 1
ATOM 4842 N N . ASP A 1 599 ? -6.045 85.760 108.096 1.00 30.53 599 ASP A N 1
ATOM 4843 C CA . ASP A 1 599 ? -5.498 84.570 107.460 1.00 30.53 599 ASP A CA 1
ATOM 4844 C C . ASP A 1 599 ? -5.130 84.892 106.006 1.00 30.53 599 ASP A C 1
ATOM 4845 O O . ASP A 1 599 ? -5.855 84.546 105.074 1.00 30.53 599 ASP A O 1
ATOM 4850 N N . PRO A 1 600 ? -3.976 85.546 105.801 1.00 25.05 600 PRO A N 1
ATOM 4851 C CA . PRO A 1 600 ? -3.459 85.956 104.489 1.00 25.05 600 PRO A CA 1
ATOM 4852 C C . PRO A 1 600 ? -3.464 84.939 103.355 1.00 25.05 600 PRO A C 1
ATOM 4853 O O . PRO A 1 600 ? -3.776 85.283 102.215 1.00 25.05 600 PRO A O 1
ATOM 4857 N N . TYR A 1 601 ? -3.117 83.694 103.643 1.00 33.83 601 TYR A N 1
ATOM 4858 C CA . TYR A 1 601 ? -3.096 82.697 102.586 1.00 33.83 601 TYR A CA 1
ATOM 4859 C C . TYR A 1 601 ? -4.376 81.875 102.524 1.00 33.83 601 TYR A C 1
ATOM 4860 O O . TYR A 1 601 ? -4.531 81.031 101.645 1.00 33.83 601 TYR A O 1
ATOM 4869 N N . GLY A 1 602 ? -5.298 82.135 103.445 1.00 25.53 602 GLY A N 1
ATOM 4870 C CA . GLY A 1 602 ? -6.548 81.399 103.461 1.00 25.53 602 GLY A CA 1
ATOM 4871 C C . GLY A 1 602 ? -7.789 82.242 103.216 1.00 25.53 602 GLY A C 1
ATOM 4872 O O . GLY A 1 602 ? -8.033 82.676 102.095 1.00 25.53 602 GLY A O 1
ATOM 4873 N N . ILE A 1 603 ? -8.572 82.479 104.266 1.00 31.02 603 ILE A N 1
ATOM 4874 C CA . ILE A 1 603 ? -9.801 83.257 104.147 1.00 31.02 603 ILE A CA 1
ATOM 4875 C C . ILE A 1 603 ? -9.608 84.768 104.275 1.00 31.02 603 ILE A C 1
ATOM 4876 O O . ILE A 1 603 ? -10.581 85.519 104.338 1.00 31.02 603 ILE A O 1
ATOM 4881 N N . GLY A 1 604 ? -8.360 85.213 104.326 1.00 30.77 604 GLY A N 1
ATOM 4882 C CA . GLY A 1 604 ? -8.098 86.637 104.437 1.00 30.77 604 GLY A CA 1
ATOM 4883 C C . GLY A 1 604 ? -8.500 87.245 105.767 1.00 30.77 604 GLY A C 1
ATOM 4884 O O . GLY A 1 604 ? -8.261 86.665 106.827 1.00 30.77 604 GLY A O 1
ATOM 4885 N N . LYS A 1 605 ? -9.116 88.422 105.714 1.00 29.58 605 LYS A N 1
ATOM 4886 C CA . LYS A 1 605 ? -9.532 89.124 106.923 1.00 29.58 605 LYS A CA 1
ATOM 4887 C C . LYS A 1 605 ? -11.036 89.117 107.150 1.00 29.58 605 LYS A C 1
ATOM 4888 O O . LYS A 1 605 ? -11.816 89.408 106.245 1.00 29.58 605 LYS A O 1
ATOM 4894 N N . VAL A 1 606 ? -11.435 88.792 108.371 1.00 22.59 606 VAL A N 1
ATOM 4895 C CA . VAL A 1 606 ? -12.842 88.771 108.732 1.00 22.59 606 VAL A CA 1
ATOM 4896 C C . VAL A 1 606 ? -12.947 89.265 110.162 1.00 22.59 606 VAL A C 1
ATOM 4897 O O . VAL A 1 606 ? -11.970 89.239 110.908 1.00 22.59 606 VAL A O 1
ATOM 4901 N N . ARG A 1 607 ? -14.132 89.715 110.543 1.00 27.17 607 ARG A N 1
ATOM 4902 C CA . ARG A 1 607 ? -14.351 90.202 111.894 1.00 27.17 607 ARG A CA 1
ATOM 4903 C C . ARG A 1 607 ? -15.699 89.716 112.391 1.00 27.17 607 ARG A C 1
ATOM 4904 O O . ARG A 1 607 ? -16.686 89.711 111.650 1.00 27.17 607 ARG A O 1
ATOM 4912 N N . ILE A 1 608 ? -15.738 89.293 113.645 1.00 37.06 608 ILE A N 1
ATOM 4913 C CA . ILE A 1 608 ? -16.984 88.840 114.233 1.00 37.06 608 ILE A CA 1
ATOM 4914 C C . ILE A 1 608 ? -17.369 89.892 115.261 1.00 37.06 608 ILE A C 1
ATOM 4915 O O . ILE A 1 608 ? -16.584 90.223 116.155 1.00 37.06 608 ILE A O 1
ATOM 4920 N N . GLU A 1 609 ? -18.567 90.443 115.108 1.00 42.70 609 GLU A N 1
ATOM 4921 C CA . GLU A 1 609 ? -19.041 91.474 116.018 1.00 42.70 609 GLU A CA 1
ATOM 4922 C C . GLU A 1 609 ? -20.278 91.028 116.784 1.00 42.70 609 GLU A C 1
ATOM 4923 O O . GLU A 1 609 ? -21.246 90.538 116.202 1.00 42.70 609 GLU A O 1
ATOM 4929 N N . LEU A 1 610 ? -20.229 91.194 118.100 1.00 44.41 610 LEU A N 1
ATOM 4930 C CA . LEU A 1 610 ? -21.345 90.837 118.960 1.00 44.41 610 LEU A CA 1
ATOM 4931 C C . LEU A 1 610 ? -21.890 92.137 119.539 1.00 44.41 610 LEU A C 1
ATOM 4932 O O . LEU A 1 610 ? -21.195 93.152 119.556 1.00 44.41 610 LEU A O 1
ATOM 4937 N N . ASP A 1 611 ? -23.134 92.110 119.999 1.00 63.17 611 ASP A N 1
ATOM 4938 C CA . ASP A 1 611 ? -23.742 93.297 120.586 1.00 63.17 611 ASP A CA 1
ATOM 4939 C C . ASP A 1 611 ? -23.673 93.153 122.102 1.00 63.17 611 ASP A C 1
ATOM 4940 O O . ASP A 1 611 ? -24.412 93.803 122.838 1.00 63.17 611 ASP A O 1
ATOM 4945 N N . LYS A 1 612 ? -22.767 92.296 122.557 1.00 53.10 612 LYS A N 1
ATOM 4946 C CA . LYS A 1 612 ? -22.597 92.033 123.978 1.00 53.10 612 LYS A CA 1
ATOM 4947 C C . LYS A 1 612 ? -21.393 91.119 124.176 1.00 53.10 612 LYS A C 1
ATOM 4948 O O . LYS A 1 612 ? -21.274 90.097 123.505 1.00 53.10 612 LYS A O 1
ATOM 4954 N N . ALA A 1 613 ? -20.501 91.493 125.089 1.00 44.01 613 ALA A N 1
ATOM 4955 C CA . ALA A 1 613 ? -19.306 90.701 125.359 1.00 44.01 613 ALA A CA 1
ATOM 4956 C C . ALA A 1 613 ? -19.640 89.237 125.617 1.00 44.01 613 ALA A C 1
ATOM 4957 O O . ALA A 1 613 ? -20.730 88.906 126.086 1.00 44.01 613 ALA A O 1
ATOM 4959 N N . ALA A 1 614 ? -18.694 88.359 125.301 1.00 47.15 614 ALA A N 1
ATOM 4960 C CA . ALA A 1 614 ? -18.896 86.929 125.501 1.00 47.15 614 ALA A CA 1
ATOM 4961 C C . ALA A 1 614 ? -17.570 86.213 125.709 1.00 47.15 614 ALA A C 1
ATOM 4962 O O . ALA A 1 614 ? -16.506 86.760 125.420 1.00 47.15 614 ALA A O 1
ATOM 4964 N N . LYS A 1 615 ? -17.644 84.991 126.227 1.00 39.83 615 LYS A N 1
ATOM 4965 C CA . LYS A 1 615 ? -16.456 84.176 126.449 1.00 39.83 615 LYS A CA 1
ATOM 4966 C C . LYS A 1 615 ? -16.180 83.486 125.117 1.00 39.83 615 LYS A C 1
ATOM 4967 O O . LYS A 1 615 ? -17.027 82.756 124.602 1.00 39.83 615 LYS A O 1
ATOM 4973 N N . VAL A 1 616 ? -15.005 83.725 124.554 1.00 39.14 616 VAL A N 1
ATOM 4974 C CA . VAL A 1 616 ? -14.667 83.121 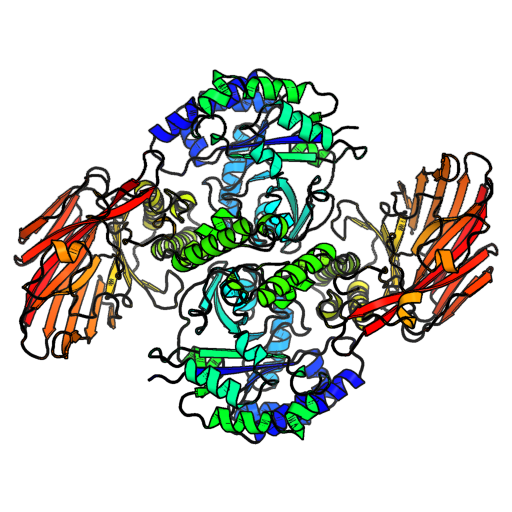123.279 1.00 39.14 616 VAL A CA 1
ATOM 4975 C C . VAL A 1 616 ? -13.619 82.019 123.370 1.00 39.14 616 VAL A C 1
ATOM 4976 O O . VAL A 1 616 ? -12.490 82.245 123.805 1.00 39.14 616 VAL A O 1
ATOM 4980 N N . TRP A 1 617 ? -14.017 80.818 122.959 1.00 42.70 617 TRP A N 1
ATOM 4981 C CA . TRP A 1 617 ? -13.124 79.666 122.947 1.00 42.70 617 TRP A CA 1
ATOM 4982 C C . TRP A 1 617 ? -12.650 79.463 121.514 1.00 42.70 617 TRP A C 1
ATOM 4983 O O . TRP A 1 617 ? -13.452 79.423 120.579 1.00 42.70 617 TRP A O 1
ATOM 4994 N N . LYS A 1 618 ? -11.339 79.343 121.353 1.00 28.54 618 LYS A N 1
ATOM 4995 C CA . LYS A 1 618 ? -10.729 79.169 120.043 1.00 28.54 618 LYS A CA 1
ATOM 4996 C C . LYS A 1 618 ? -9.729 78.017 120.029 1.00 28.54 618 LYS A C 1
ATOM 4997 O O . LYS A 1 618 ? -8.917 77.884 120.943 1.00 28.54 618 LYS A O 1
ATOM 5003 N N . PHE A 1 619 ? -9.791 77.190 118.987 1.00 28.32 619 PHE A N 1
ATOM 5004 C CA . PHE A 1 619 ? -8.876 76.062 118.858 1.00 28.32 619 PHE A CA 1
ATOM 5005 C C . PHE A 1 619 ? -8.824 75.563 117.420 1.00 28.32 619 PHE A C 1
ATOM 5006 O O . PHE A 1 619 ? -9.840 75.519 116.725 1.00 28.32 619 PHE A O 1
ATOM 5014 N N . PRO A 1 620 ? -7.631 75.174 116.955 1.00 31.32 620 PRO A N 1
ATOM 5015 C CA . PRO A 1 620 ? -7.482 74.682 115.588 1.00 31.32 620 PRO A CA 1
ATOM 5016 C C . PRO A 1 620 ? -8.066 73.277 115.441 1.00 31.32 620 PRO A C 1
ATOM 5017 O O . PRO A 1 620 ? -7.960 72.449 116.352 1.00 31.32 620 PRO A O 1
ATOM 5021 N N . ILE A 1 621 ? -8.689 73.022 114.297 1.00 27.06 621 ILE A N 1
ATOM 5022 C CA . ILE A 1 621 ? -9.263 71.719 114.018 1.00 27.06 621 ILE A CA 1
ATOM 5023 C C . ILE A 1 621 ? -8.132 70.912 113.400 1.00 27.06 621 ILE A C 1
ATOM 5024 O O . ILE A 1 621 ? -7.770 71.121 112.242 1.00 27.06 621 ILE A O 1
ATOM 5029 N N . LYS A 1 622 ? -7.573 70.003 114.196 1.00 27.33 622 LYS A N 1
ATOM 5030 C CA . LYS A 1 622 ? -6.442 69.173 113.794 1.00 27.33 622 LYS A CA 1
ATOM 5031 C C . LYS A 1 622 ? -6.786 67.763 113.322 1.00 27.33 622 LYS A C 1
ATOM 5032 O O . LYS A 1 622 ? -7.443 66.988 114.021 1.00 27.33 622 LYS A O 1
ATOM 5038 N N . THR A 1 623 ? -6.287 67.435 112.138 1.00 17.74 623 THR A N 1
ATOM 5039 C CA . THR A 1 623 ? -6.515 66.144 111.509 1.00 17.74 623 THR A CA 1
ATOM 5040 C C . THR A 1 623 ? -5.218 65.368 111.298 1.00 17.74 623 THR A C 1
ATOM 5041 O O . THR A 1 623 ? -4.187 65.947 110.951 1.00 17.74 623 THR A O 1
ATOM 5045 N N . LEU A 1 624 ? -5.279 64.055 111.498 1.00 27.90 624 LEU A N 1
ATOM 5046 C CA . LEU A 1 624 ? -4.118 63.189 111.308 1.00 27.90 624 LEU A CA 1
ATOM 5047 C C . LEU A 1 624 ? -4.284 62.499 109.961 1.00 27.90 624 LEU A C 1
ATOM 5048 O O . LEU A 1 624 ? -5.259 61.772 109.732 1.00 27.90 624 LEU A O 1
ATOM 5053 N N . SER A 1 625 ? -3.328 62.707 109.066 1.00 35.00 625 SER A N 1
ATOM 5054 C CA . SER A 1 625 ? -3.446 62.130 107.740 1.00 35.00 625 SER A CA 1
ATOM 5055 C C . SER A 1 625 ? -2.244 61.319 107.270 1.00 35.00 625 SER A C 1
ATOM 5056 O O . SER A 1 625 ? -1.113 61.518 107.716 1.00 35.00 625 SER A O 1
ATOM 5059 N N . GLN A 1 626 ? -2.520 60.401 106.354 1.00 30.21 626 GLN A N 1
ATOM 5060 C CA . GLN A 1 626 ? -1.513 59.535 105.768 1.00 30.21 626 GLN A CA 1
ATOM 5061 C C . GLN A 1 626 ? -1.023 60.193 104.477 1.00 30.21 626 GLN A C 1
ATOM 5062 O O . GLN A 1 626 ? -1.822 60.764 103.728 1.00 30.21 626 GLN A O 1
ATOM 5068 N N . SER A 1 627 ? 0.285 60.132 104.231 1.00 33.29 627 SER A N 1
ATOM 5069 C CA . SER A 1 627 ? 0.856 60.701 103.012 1.00 33.29 627 SER A CA 1
ATOM 5070 C C . SER A 1 627 ? 1.944 59.774 102.480 1.00 33.29 627 SER A C 1
ATOM 5071 O O . SER A 1 627 ? 2.223 58.728 103.066 1.00 33.29 627 SER A O 1
ATOM 5074 N N . GLU A 1 628 ? 2.556 60.159 101.365 1.00 42.30 628 GLU A N 1
ATOM 5075 C CA . GLU A 1 628 ? 3.608 59.349 100.770 1.00 42.30 628 GLU A CA 1
ATOM 5076 C C . GLU A 1 628 ? 4.928 59.559 101.505 1.00 42.30 628 GLU A C 1
ATOM 5077 O O . GLU A 1 628 ? 5.864 58.773 101.347 1.00 42.30 628 GLU A O 1
ATOM 5083 N N . ALA A 1 629 ? 4.986 60.606 102.329 1.00 48.21 629 ALA A N 1
ATOM 5084 C CA . ALA A 1 629 ? 6.193 60.924 103.091 1.00 48.21 629 ALA A CA 1
ATOM 5085 C C . ALA A 1 629 ? 5.936 61.207 104.577 1.00 48.21 629 ALA A C 1
ATOM 5086 O O . ALA A 1 629 ? 6.237 62.299 105.069 1.00 48.21 629 ALA A O 1
ATOM 5088 N N . GLY A 1 630 ? 5.389 60.220 105.284 1.00 44.64 630 GLY A N 1
ATOM 5089 C CA . GLY A 1 630 ? 5.121 60.372 106.704 1.00 44.64 630 GLY A CA 1
ATOM 5090 C C . GLY A 1 630 ? 3.728 60.850 107.057 1.00 44.64 630 GLY A C 1
ATOM 5091 O O . GLY A 1 630 ? 2.869 61.002 106.187 1.00 44.64 630 GLY A O 1
ATOM 5092 N N . TRP A 1 631 ? 3.507 61.086 108.347 1.00 57.34 631 TRP A N 1
ATOM 5093 C CA . TRP A 1 631 ? 2.220 61.558 108.845 1.00 57.34 631 TRP A CA 1
ATOM 5094 C C . TRP A 1 631 ? 1.958 63.005 108.442 1.00 57.34 631 TRP A C 1
ATOM 5095 O O . TRP A 1 631 ? 2.886 63.780 108.201 1.00 57.34 631 TRP A O 1
ATOM 5106 N N . ASP A 1 632 ? 0.683 63.362 108.374 1.00 36.40 632 ASP A N 1
ATOM 5107 C CA . ASP A 1 632 ? 0.286 64.721 108.045 1.00 36.40 632 ASP A CA 1
ATOM 5108 C C . ASP A 1 632 ? -0.686 65.215 109.105 1.00 36.40 632 ASP A C 1
ATOM 5109 O O . ASP A 1 632 ? -1.860 64.843 109.090 1.00 36.40 632 ASP A O 1
ATOM 5114 N N . PHE A 1 633 ? -0.193 66.024 110.042 1.00 33.99 633 PHE A N 1
ATOM 5115 C CA . PHE A 1 633 ? -1.054 66.575 111.083 1.00 33.99 633 PHE A CA 1
ATOM 5116 C C . PHE A 1 633 ? -1.388 67.991 110.624 1.00 33.99 633 PHE A C 1
ATOM 5117 O O . PHE A 1 633 ? -0.633 68.938 110.858 1.00 33.99 633 PHE A O 1
ATOM 5125 N N . ILE A 1 634 ? -2.537 68.119 109.971 1.00 27.46 634 ILE A N 1
ATOM 5126 C CA . ILE A 1 634 ? -2.960 69.385 109.386 1.00 27.46 634 ILE A CA 1
ATOM 5127 C C . ILE A 1 634 ? -4.112 70.124 110.052 1.00 27.46 634 ILE A C 1
ATOM 5128 O O . ILE A 1 634 ? -5.084 69.515 110.504 1.00 27.46 634 ILE A O 1
ATOM 5133 N N . GLN A 1 635 ? -3.982 71.449 110.106 1.00 21.49 635 GLN A N 1
ATOM 5134 C CA . GLN A 1 635 ? -5.023 72.313 110.650 1.00 21.49 635 GLN A CA 1
ATOM 5135 C C . GLN A 1 635 ? -6.003 72.569 109.496 1.00 21.49 635 GLN A C 1
ATOM 5136 O O . GLN A 1 635 ? -5.663 73.266 108.541 1.00 21.49 635 GLN A O 1
ATOM 5142 N N . GLN A 1 636 ? -7.202 71.998 109.587 1.00 18.00 636 GLN A N 1
ATOM 5143 C CA . GLN A 1 636 ? -8.221 72.154 108.548 1.00 18.00 636 GLN A CA 1
ATOM 5144 C C . GLN A 1 636 ? -9.058 73.413 108.765 1.00 18.00 636 GLN A C 1
ATOM 5145 O O . GLN A 1 636 ? -9.903 73.765 107.932 1.00 18.00 636 GLN A O 1
ATOM 5151 N N . GLY A 1 637 ? -8.822 74.084 109.887 1.00 22.97 637 GLY A N 1
ATOM 5152 C CA . GLY A 1 637 ? -9.558 75.291 110.198 1.00 22.97 637 GLY A CA 1
ATOM 5153 C C . GLY A 1 637 ? -9.491 75.607 111.678 1.00 22.97 637 GLY A C 1
ATOM 5154 O O . GLY A 1 637 ? -8.775 74.954 112.432 1.00 22.97 637 GLY A O 1
ATOM 5155 N N . VAL A 1 638 ? -10.231 76.623 112.097 1.00 24.60 638 VAL A N 1
ATOM 5156 C CA . VAL A 1 638 ? -10.251 77.007 113.499 1.00 24.60 638 VAL A CA 1
ATOM 5157 C C . VAL A 1 638 ? -11.684 77.199 113.954 1.00 24.60 638 VAL A C 1
ATOM 5158 O O . VAL A 1 638 ? -12.490 77.805 113.247 1.00 24.60 638 VAL A O 1
ATOM 5162 N N . SER A 1 639 ? -11.998 76.671 115.132 1.00 22.92 639 SER A N 1
ATOM 5163 C CA . SER A 1 639 ? -13.333 76.807 115.700 1.00 22.92 639 SER A CA 1
ATOM 5164 C C . SER A 1 639 ? -13.384 78.000 116.640 1.00 22.92 639 SER A C 1
ATOM 5165 O O . SER A 1 639 ? -12.492 78.184 117.469 1.00 22.92 639 SER A O 1
ATOM 5168 N N . TYR A 1 640 ? -14.420 78.816 116.495 1.00 22.80 640 TYR A N 1
ATOM 5169 C CA . TYR A 1 640 ? -14.617 79.980 117.350 1.00 22.80 640 TYR A CA 1
ATOM 5170 C C . TYR A 1 640 ? -16.018 79.841 117.890 1.00 22.80 640 TYR A C 1
ATOM 5171 O O . TYR A 1 640 ? -16.984 79.794 117.125 1.00 22.80 640 TYR A O 1
ATOM 5180 N N . THR A 1 641 ? -16.134 79.757 119.207 1.00 35.62 641 THR A N 1
ATOM 5181 C CA . THR A 1 641 ? -17.444 79.632 119.809 1.00 35.62 641 THR A CA 1
ATOM 5182 C C . THR A 1 641 ? -17.621 80.646 120.939 1.00 35.62 641 THR A C 1
ATOM 5183 O O . THR A 1 641 ? -16.859 80.679 121.907 1.00 35.62 641 THR A O 1
ATOM 5187 N N . MET A 1 642 ? -18.622 81.502 120.762 1.00 35.73 642 MET A N 1
ATOM 5188 C CA . MET A 1 642 ? -18.957 82.558 121.709 1.00 35.73 642 MET A CA 1
ATOM 5189 C C . MET A 1 642 ? -19.909 82.036 122.782 1.00 35.73 642 MET A C 1
ATOM 5190 O O . MET A 1 642 ? -21.016 81.590 122.475 1.00 35.73 642 MET A O 1
ATOM 5195 N N . LEU A 1 643 ? -19.475 82.100 124.038 1.00 42.01 643 LEU A N 1
ATOM 5196 C CA . LEU A 1 643 ? -20.287 81.628 125.157 1.00 42.01 643 LEU A CA 1
ATOM 5197 C C . LEU A 1 643 ? -20.996 82.759 125.902 1.00 42.01 643 LEU A C 1
ATOM 5198 O O . LEU A 1 643 ? -20.395 83.784 126.227 1.00 42.01 643 LEU A O 1
ATOM 5203 N N . PHE A 1 644 ? -22.279 82.557 126.178 1.00 51.35 644 PHE A N 1
ATOM 5204 C CA . PHE A 1 644 ? -23.073 83.534 126.907 1.00 51.35 644 PHE A CA 1
ATOM 5205 C C . PHE A 1 644 ? -23.815 82.805 128.019 1.00 51.35 644 PHE A C 1
ATOM 5206 O O . PHE A 1 644 ? -24.453 81.783 127.774 1.00 51.35 644 PHE A O 1
ATOM 5214 N N . PRO A 1 645 ? -23.739 83.316 129.259 1.00 51.68 645 PRO A N 1
ATOM 5215 C CA . PRO A 1 645 ? -24.431 82.672 130.381 1.00 51.68 645 PRO A CA 1
ATOM 5216 C C . PRO A 1 645 ? -25.945 82.806 130.248 1.00 51.68 645 PRO A C 1
ATOM 5217 O O . PRO A 1 645 ? -26.448 83.873 129.900 1.00 51.68 645 PRO A O 1
ATOM 5221 N N . ILE A 1 646 ? -26.664 81.719 130.516 1.00 55.73 646 ILE A N 1
ATOM 5222 C CA . ILE A 1 646 ? -28.123 81.722 130.426 1.00 55.73 646 ILE A CA 1
ATOM 5223 C C . ILE A 1 646 ? -28.754 80.973 131.602 1.00 55.73 646 ILE A C 1
ATOM 5224 O O . ILE A 1 646 ? -28.238 79.945 132.047 1.00 55.73 646 ILE A O 1
ATOM 5229 N N . GLU A 1 647 ? -29.871 81.494 132.100 1.00 76.54 647 GLU A N 1
ATOM 5230 C CA . GLU A 1 647 ? -30.571 80.878 133.222 1.00 76.54 647 GLU A CA 1
ATOM 5231 C C . GLU A 1 647 ? -32.053 80.714 132.914 1.00 76.54 647 GLU A C 1
ATOM 5232 O O . GLU A 1 647 ? -32.720 79.842 133.468 1.00 76.54 647 GLU A O 1
ATOM 5238 N N . LYS A 1 648 ? -32.562 81.553 132.020 1.00 50.14 648 LYS A N 1
ATOM 5239 C CA . LYS A 1 648 ? -33.970 81.509 131.645 1.00 50.14 648 LYS A CA 1
ATOM 5240 C C . LYS A 1 648 ? -34.205 82.177 130.289 1.00 50.14 648 LYS A C 1
ATOM 5241 O O . LYS A 1 648 ? -34.909 81.637 129.429 1.00 50.14 648 LYS A O 1
ATOM 5247 N N . GLU A 1 649 ? -33.606 83.352 130.109 1.00 63.46 649 GLU A N 1
ATOM 5248 C CA . GLU A 1 649 ? -33.744 84.121 128.877 1.00 63.46 649 GLU A CA 1
ATOM 5249 C C . GLU A 1 649 ? -32.383 84.607 128.384 1.00 63.46 649 GLU A C 1
ATOM 5250 O O . GLU A 1 649 ? -31.504 84.927 129.184 1.00 63.46 649 GLU A O 1
ATOM 5256 N N . LEU A 1 650 ? -32.217 84.657 127.063 1.00 65.02 650 LEU A N 1
ATOM 5257 C CA . LEU A 1 650 ? -30.969 85.114 126.454 1.00 65.02 650 LEU A CA 1
ATOM 5258 C C . LEU A 1 650 ? -31.210 85.738 125.081 1.00 65.02 650 LEU A C 1
ATOM 5259 O O . LEU A 1 650 ? -31.959 85.198 124.266 1.00 65.02 650 LEU A O 1
ATOM 5264 N N . GLU A 1 651 ? -30.576 86.881 124.832 1.00 49.27 651 GLU A N 1
ATOM 5265 C CA . GLU A 1 651 ? -30.715 87.569 123.553 1.00 49.27 651 GLU A CA 1
ATOM 5266 C C . GLU A 1 651 ? -29.439 88.284 123.128 1.00 49.27 651 GLU A C 1
ATOM 5267 O O . GLU A 1 651 ? -28.864 89.064 123.895 1.00 49.27 651 GLU A O 1
ATOM 5273 N N . PHE A 1 652 ? -29.002 88.014 121.898 1.00 44.05 652 PHE A N 1
ATOM 5274 C CA . PHE A 1 652 ? -27.795 88.637 121.361 1.00 44.05 652 PHE A CA 1
ATOM 5275 C C . PHE A 1 652 ? -27.761 88.610 119.836 1.00 44.05 652 PHE A C 1
ATOM 5276 O O . PHE A 1 652 ? -28.615 88.006 119.183 1.00 44.05 652 PHE A O 1
ATOM 5284 N N . THR A 1 653 ? -26.758 89.276 119.278 1.00 38.56 653 THR A N 1
ATOM 5285 C CA . THR A 1 653 ? -26.586 89.346 117.837 1.00 38.56 653 THR A CA 1
ATOM 5286 C C . THR A 1 653 ? -25.141 89.061 117.433 1.00 38.56 653 THR A C 1
ATOM 5287 O O . THR A 1 653 ? -24.196 89.577 118.035 1.00 38.56 653 THR A O 1
ATOM 5291 N N . VAL A 1 654 ? -24.975 88.225 116.416 1.00 30.58 654 VAL A N 1
ATOM 5292 C CA . VAL A 1 654 ? -23.646 87.896 115.913 1.00 30.58 654 VAL A CA 1
ATOM 5293 C C . VAL A 1 654 ? -23.592 88.349 114.462 1.00 30.58 654 VAL A C 1
ATOM 5294 O O . VAL A 1 654 ? -24.463 87.999 113.657 1.00 30.58 654 VAL A O 1
ATOM 5298 N N . ARG A 1 655 ? -22.583 89.143 114.133 1.00 26.54 655 ARG A N 1
ATOM 5299 C CA . ARG A 1 655 ? -22.428 89.623 112.768 1.00 26.54 655 ARG A CA 1
ATOM 5300 C C . ARG A 1 655 ? -21.074 89.195 112.210 1.00 26.54 655 ARG A C 1
ATOM 5301 O O . ARG A 1 655 ? -20.031 89.396 112.845 1.00 26.54 655 ARG A O 1
ATOM 5309 N N . PHE A 1 656 ? -21.094 88.598 111.024 1.00 19.88 656 PHE A N 1
ATOM 5310 C CA . PHE A 1 656 ? -19.863 88.147 110.382 1.00 19.88 656 PHE A CA 1
ATOM 5311 C C . PHE A 1 656 ? -19.510 89.185 109.330 1.00 19.88 656 PHE A C 1
ATOM 5312 O O . PHE A 1 656 ? -20.337 89.520 108.487 1.00 19.88 656 PHE A O 1
ATOM 5320 N N . ARG A 1 657 ? -18.285 89.690 109.360 1.00 29.25 657 ARG A N 1
ATOM 5321 C CA . ARG A 1 657 ? -17.913 90.719 108.401 1.00 29.25 657 ARG A CA 1
ATOM 5322 C C . ARG A 1 657 ? -16.661 90.429 107.593 1.00 29.25 657 ARG A C 1
ATOM 5323 O O . ARG A 1 657 ? -15.598 90.132 108.139 1.00 29.25 657 ARG A O 1
ATOM 5331 N N . GLU A 1 658 ? -16.807 90.533 106.280 1.00 34.04 658 GLU A N 1
ATOM 5332 C CA . GLU A 1 658 ? -15.709 90.309 105.360 1.00 34.04 658 GLU A CA 1
ATOM 5333 C C . GLU A 1 658 ? -14.918 91.609 105.212 1.00 34.04 658 GLU A C 1
ATOM 5334 O O . GLU A 1 658 ? -15.481 92.653 104.877 1.00 34.04 658 GLU A O 1
ATOM 5340 N N . LEU A 1 659 ? -13.617 91.542 105.473 1.00 41.74 659 LEU A N 1
ATOM 5341 C CA . LEU A 1 659 ? -12.750 92.711 105.353 1.00 41.74 659 LEU A CA 1
ATOM 5342 C C . LEU A 1 659 ? -11.788 92.533 104.177 1.00 41.74 659 LEU A C 1
ATOM 5343 O O . LEU A 1 659 ? -11.799 91.441 103.568 1.00 41.74 659 LEU A O 1
ATOM 5349 N N . GLU B 1 2 ? -43.385 52.621 119.753 1.00 55.37 2 GLU B N 1
ATOM 5350 C CA . GLU B 1 2 ? -42.288 52.301 118.793 1.00 55.37 2 GLU B CA 1
ATOM 5351 C C . GLU B 1 2 ? -42.718 51.225 117.800 1.00 55.37 2 GLU B C 1
ATOM 5352 O O . GLU B 1 2 ? -43.195 50.157 118.193 1.00 55.37 2 GLU B O 1
ATOM 5358 N N . ARG B 1 3 ? -42.544 51.507 116.512 1.00 35.68 3 ARG B N 1
ATOM 5359 C CA . ARG B 1 3 ? -42.939 50.560 115.480 1.00 35.68 3 ARG B CA 1
ATOM 5360 C C . ARG B 1 3 ? -41.890 50.360 114.388 1.00 35.68 3 ARG B C 1
ATOM 5361 O O . ARG B 1 3 ? -40.802 50.931 114.427 1.00 35.68 3 ARG B O 1
ATOM 5369 N N . ILE B 1 4 ? -42.239 49.528 113.417 1.00 23.88 4 ILE B N 1
ATOM 5370 C CA . ILE B 1 4 ? -41.371 49.226 112.296 1.00 23.88 4 ILE B CA 1
ATOM 5371 C C . ILE B 1 4 ? -42.256 49.060 111.072 1.00 23.88 4 ILE B C 1
ATOM 5372 O O . ILE B 1 4 ? -43.283 48.372 111.120 1.00 23.88 4 ILE B O 1
ATOM 5377 N N . ASN B 1 5 ? -41.880 49.734 109.991 1.00 17.78 5 ASN B N 1
ATOM 5378 C CA . ASN B 1 5 ? -42.623 49.634 108.745 1.00 17.78 5 ASN B CA 1
ATOM 5379 C C . ASN B 1 5 ? -42.157 48.358 108.061 1.00 17.78 5 ASN B C 1
ATOM 5380 O O . ASN B 1 5 ? -40.972 48.012 108.106 1.00 17.78 5 ASN B O 1
ATOM 5385 N N . PHE B 1 6 ? -43.098 47.652 107.446 1.00 21.12 6 PHE B N 1
ATOM 5386 C CA . PHE B 1 6 ? -42.787 46.412 106.752 1.00 21.12 6 PHE B CA 1
ATOM 5387 C C . PHE B 1 6 ? -43.399 46.457 105.363 1.00 21.12 6 PHE B C 1
ATOM 5388 O O . PHE B 1 6 ? -44.565 46.835 105.193 1.00 21.12 6 PHE B O 1
ATOM 5396 N N . ILE B 1 7 ? -42.583 46.103 104.373 1.00 21.28 7 ILE B N 1
ATOM 5397 C CA . ILE B 1 7 ? -43.004 46.069 102.981 1.00 21.28 7 ILE B CA 1
ATOM 5398 C C . ILE B 1 7 ? -42.791 44.636 102.507 1.00 21.28 7 ILE B C 1
ATOM 5399 O O . ILE B 1 7 ? -41.698 44.088 102.642 1.00 21.28 7 ILE B O 1
ATOM 5404 N N . PHE B 1 8 ? -43.859 44.037 101.980 1.00 11.53 8 PHE B N 1
ATOM 5405 C CA . PHE B 1 8 ? -43.865 42.649 101.507 1.00 11.53 8 PHE B CA 1
ATOM 5406 C C . PHE B 1 8 ? -44.110 42.594 100.007 1.00 11.53 8 PHE B C 1
ATOM 5407 O O . PHE B 1 8 ? -45.118 43.108 99.509 1.00 11.53 8 PHE B O 1
ATOM 5415 N N . GLY B 1 9 ? -43.189 41.963 99.287 1.00 11.63 9 GLY B N 1
ATOM 5416 C CA . GLY B 1 9 ? -43.331 41.866 97.848 1.00 11.63 9 GLY B CA 1
ATOM 5417 C C . GLY B 1 9 ? -42.906 40.530 97.276 1.00 11.63 9 GLY B C 1
ATOM 5418 O O . GLY B 1 9 ? -42.172 39.760 97.916 1.00 11.63 9 GLY B O 1
ATOM 5419 N N . ILE B 1 10 ? -43.380 40.252 96.063 1.00 13.21 10 ILE B N 1
ATOM 5420 C CA . ILE B 1 10 ? -43.034 39.019 95.374 1.00 13.21 10 ILE B CA 1
ATOM 5421 C C . ILE B 1 10 ? -42.766 39.311 93.903 1.00 13.21 10 ILE B C 1
ATOM 5422 O O . ILE B 1 10 ? -43.279 40.287 93.345 1.00 13.21 10 ILE B O 1
ATOM 5427 N N . HIS B 1 11 ? -41.948 38.455 93.296 1.00 18.58 11 HIS B N 1
ATOM 5428 C CA . HIS B 1 11 ? -41.557 38.559 91.891 1.00 18.58 11 HIS B CA 1
ATOM 5429 C C . HIS B 1 11 ? -41.993 37.270 91.191 1.00 18.58 11 HIS B C 1
ATOM 5430 O O . HIS B 1 11 ? -41.465 36.194 91.483 1.00 18.58 11 HIS B O 1
ATOM 5437 N N . ASN B 1 12 ? -42.973 37.381 90.293 1.00 24.72 12 ASN B N 1
ATOM 5438 C CA . ASN B 1 12 ? -43.484 36.220 89.557 1.00 24.72 12 ASN B CA 1
ATOM 5439 C C . ASN B 1 12 ? -43.012 36.245 88.108 1.00 24.72 12 ASN B C 1
ATOM 5440 O O . ASN B 1 12 ? -43.278 37.198 87.375 1.00 24.72 12 ASN B O 1
ATOM 5445 N N . HIS B 1 13 ? -42.330 35.185 87.691 1.00 19.66 13 HIS B N 1
ATOM 5446 C CA . HIS B 1 13 ? -41.822 35.121 86.333 1.00 19.66 13 HIS B CA 1
ATOM 5447 C C . HIS B 1 13 ? -41.751 33.726 85.750 1.00 19.66 13 HIS B C 1
ATOM 5448 O O . HIS B 1 13 ? -41.574 32.738 86.454 1.00 19.66 13 HIS B O 1
ATOM 5455 N N . GLN B 1 14 ? -41.873 33.671 84.434 1.00 28.25 14 GLN B N 1
ATOM 5456 C CA . GLN B 1 14 ? -41.783 32.430 83.696 1.00 28.25 14 GLN B CA 1
ATOM 5457 C C . GLN B 1 14 ? -41.183 32.908 82.378 1.00 28.25 14 GLN B C 1
ATOM 5458 O O . GLN B 1 14 ? -41.722 33.816 81.743 1.00 28.25 14 GLN B O 1
ATOM 5464 N N . PRO B 1 15 ? -40.044 32.329 81.965 1.00 27.72 15 PRO B N 1
ATOM 5465 C CA . PRO B 1 15 ? -39.378 32.720 80.714 1.00 27.72 15 PRO B CA 1
ATOM 5466 C C . PRO B 1 15 ? -40.211 32.546 79.440 1.00 27.72 15 PRO B C 1
ATOM 5467 O O . PRO B 1 15 ? -41.005 31.607 79.328 1.00 27.72 15 PRO B O 1
ATOM 5471 N N . LEU B 1 16 ? -40.020 33.458 78.486 1.00 24.76 16 LEU B N 1
ATOM 5472 C CA . LEU B 1 16 ? -40.743 33.416 77.213 1.00 24.76 16 LEU B CA 1
ATOM 5473 C C . LEU B 1 16 ? -40.525 32.086 76.497 1.00 24.76 16 LEU B C 1
ATOM 5474 O O . LEU B 1 16 ? -39.386 31.653 76.294 1.00 24.76 16 LEU B O 1
ATOM 5479 N N . GLY B 1 17 ? -41.623 31.439 76.120 1.00 29.50 17 GLY B N 1
ATOM 5480 C CA . GLY B 1 17 ? -41.521 30.174 75.423 1.00 29.50 17 GLY B CA 1
ATOM 5481 C C . GLY B 1 17 ? -41.343 28.975 76.330 1.00 29.50 17 GLY B C 1
ATOM 5482 O O . GLY B 1 17 ? -40.873 27.929 75.893 1.00 29.50 17 GLY B O 1
ATOM 5483 N N . ASN B 1 18 ? -41.702 29.114 77.599 1.00 29.44 18 ASN B N 1
ATOM 5484 C CA . ASN B 1 18 ? -41.572 27.989 78.516 1.00 29.44 18 ASN B CA 1
ATOM 5485 C C . ASN B 1 18 ? -42.747 27.042 78.246 1.00 29.44 18 ASN B C 1
ATOM 5486 O O . ASN B 1 18 ? -43.810 27.475 77.794 1.00 29.44 18 ASN B O 1
ATOM 5491 N N . PHE B 1 19 ? -42.541 25.752 78.489 1.00 27.62 19 PHE B N 1
ATOM 5492 C CA . PHE B 1 19 ? -43.585 24.756 78.267 1.00 27.62 19 PHE B CA 1
ATOM 5493 C C . PHE B 1 19 ? -44.898 25.210 78.882 1.00 27.62 19 PHE B C 1
ATOM 5494 O O . PHE B 1 19 ? -44.932 25.695 80.015 1.00 27.62 19 PHE B O 1
ATOM 5502 N N . GLY B 1 20 ? -45.978 25.065 78.124 1.00 29.20 20 GLY B N 1
ATOM 5503 C CA . GLY B 1 20 ? -47.278 25.474 78.612 1.00 29.20 20 GLY B CA 1
ATOM 5504 C C . GLY B 1 20 ? -47.647 24.858 79.947 1.00 29.20 20 GLY B C 1
ATOM 5505 O O . GLY B 1 20 ? -48.299 25.510 80.765 1.00 29.20 20 GLY B O 1
ATOM 5506 N N . TRP B 1 21 ? -47.225 23.616 80.187 1.00 27.85 21 TRP B N 1
ATOM 5507 C CA . TRP B 1 21 ? -47.568 22.951 81.436 1.00 27.85 21 TRP B CA 1
ATOM 5508 C C . TRP B 1 21 ? -46.841 23.510 82.651 1.00 27.85 21 TRP B C 1
ATOM 5509 O O . TRP B 1 21 ? -47.341 23.408 83.775 1.00 27.85 21 TRP B O 1
ATOM 5520 N N . VAL B 1 22 ? -45.666 24.099 82.441 1.00 36.17 22 VAL B N 1
ATOM 5521 C CA . VAL B 1 22 ? -44.939 24.682 83.563 1.00 36.17 22 VAL B CA 1
ATOM 5522 C C . VAL B 1 22 ? -45.713 25.917 84.030 1.00 36.17 22 VAL B C 1
ATOM 5523 O O . VAL B 1 22 ? -45.853 26.147 85.230 1.00 36.17 22 VAL B O 1
ATOM 5527 N N . PHE B 1 23 ? -46.229 26.703 83.087 1.00 27.41 23 PHE B N 1
ATOM 5528 C CA . PHE B 1 23 ? -47.020 27.883 83.444 1.00 27.41 23 PHE B CA 1
ATOM 5529 C C . PHE B 1 23 ? -48.231 27.407 84.244 1.00 27.41 23 PHE B C 1
ATOM 5530 O O . PHE B 1 23 ? -48.609 28.014 85.249 1.00 27.41 23 PHE B O 1
ATOM 5538 N N . GLU B 1 24 ? -48.845 26.320 83.773 1.00 27.21 24 GLU B N 1
ATOM 5539 C CA . GLU B 1 24 ? -50.024 25.751 84.421 1.00 27.21 24 GLU B CA 1
ATOM 5540 C C . GLU B 1 24 ? -49.701 25.345 85.851 1.00 27.21 24 GLU B C 1
ATOM 5541 O O . GLU B 1 24 ? -50.445 25.658 86.774 1.00 27.21 24 GLU B O 1
ATOM 5547 N N . GLU B 1 25 ? -48.581 24.651 86.024 1.00 33.18 25 GLU B N 1
ATOM 5548 C CA . GLU B 1 25 ? -48.149 24.203 87.341 1.00 33.18 25 GLU B CA 1
ATOM 5549 C C . GLU B 1 25 ? -47.879 25.381 88.285 1.00 33.18 25 GLU B C 1
ATOM 5550 O O . GLU B 1 25 ? -48.400 25.421 89.397 1.00 33.18 25 GLU B O 1
ATOM 5556 N N . ALA B 1 26 ? -47.079 26.345 87.837 1.00 27.22 26 ALA B N 1
ATOM 5557 C CA . ALA B 1 26 ? -46.751 27.506 88.659 1.00 27.22 26 ALA B CA 1
ATOM 5558 C C . ALA B 1 26 ? -47.999 28.318 88.979 1.00 27.22 26 ALA B C 1
ATOM 5559 O O . ALA B 1 26 ? -48.072 29.000 90.005 1.00 27.22 26 ALA B O 1
ATOM 5561 N N . TYR B 1 27 ? -48.985 28.246 88.096 1.00 24.84 27 TYR B N 1
ATOM 5562 C CA . TYR B 1 27 ? -50.214 28.982 88.303 1.00 24.84 27 TYR B CA 1
ATOM 5563 C C . TYR B 1 27 ? -51.065 28.381 89.427 1.00 24.84 27 TYR B C 1
ATOM 5564 O O . TYR B 1 27 ? -51.525 29.100 90.320 1.00 24.84 27 TYR B O 1
ATOM 5573 N N . ASN B 1 28 ? -51.270 27.066 89.382 1.00 28.59 28 ASN B N 1
ATOM 5574 C CA . ASN B 1 28 ? -52.088 26.391 90.386 1.00 28.59 28 ASN B CA 1
ATOM 5575 C C . ASN B 1 28 ? -51.430 26.199 91.748 1.00 28.59 28 ASN B C 1
ATOM 5576 O O . ASN B 1 28 ? -52.110 26.223 92.769 1.00 28.59 28 ASN B O 1
ATOM 5581 N N . ARG B 1 29 ? -50.115 26.010 91.768 1.00 30.84 29 ARG B N 1
ATOM 5582 C CA . ARG B 1 29 ? -49.398 25.797 93.019 1.00 30.84 29 ARG B CA 1
ATOM 5583 C C . ARG B 1 29 ? -48.907 27.080 93.692 1.00 30.84 29 ARG B C 1
ATOM 5584 O O . ARG B 1 29 ? -48.511 27.047 94.855 1.00 30.84 29 ARG B O 1
ATOM 5592 N N . SER B 1 30 ? -48.934 28.208 92.984 1.00 25.93 30 SER B N 1
ATOM 5593 C CA . SER B 1 30 ? -48.438 29.450 93.582 1.00 25.93 30 SER B CA 1
ATOM 5594 C C . SER B 1 30 ? -49.166 30.747 93.242 1.00 25.93 30 SER B C 1
ATOM 5595 O O . SER B 1 30 ? -49.773 31.364 94.116 1.00 25.93 30 SER B O 1
ATOM 5598 N N . TYR B 1 31 ? -49.094 31.173 91.984 1.00 22.60 31 TYR B N 1
ATOM 5599 C CA . TYR B 1 31 ? -49.738 32.422 91.571 1.00 22.60 31 TYR B CA 1
ATOM 5600 C C . TYR B 1 31 ? -51.201 32.490 91.997 1.00 22.60 31 TYR B C 1
ATOM 5601 O O . TYR B 1 31 ? -51.642 33.482 92.582 1.00 22.60 31 TYR B O 1
ATOM 5610 N N . ARG B 1 32 ? -51.950 31.431 91.703 1.00 23.41 32 ARG B N 1
ATOM 5611 C CA . ARG B 1 32 ? -53.369 31.381 92.039 1.00 23.41 32 ARG B CA 1
ATOM 5612 C C . ARG B 1 32 ? -53.633 31.311 93.555 1.00 23.41 32 ARG B C 1
ATOM 5613 O O . ARG B 1 32 ? -54.320 32.169 94.106 1.00 23.41 32 ARG B O 1
ATOM 5621 N N . PRO B 1 33 ? -53.073 30.303 94.249 1.00 27.19 33 PRO B N 1
ATOM 5622 C CA . PRO B 1 33 ? -53.283 30.170 95.698 1.00 27.19 33 PRO B CA 1
ATOM 5623 C C . PRO B 1 33 ? -52.930 31.444 96.464 1.00 27.19 33 PRO B C 1
ATOM 5624 O O . PRO B 1 33 ? -53.685 31.902 97.321 1.00 27.19 33 PRO B O 1
ATOM 5628 N N . PHE B 1 34 ? -51.770 32.006 96.147 1.00 22.24 34 PHE B N 1
ATOM 5629 C CA . PHE B 1 34 ? -51.298 33.216 96.799 1.00 22.24 34 PHE B CA 1
ATOM 5630 C C . PHE B 1 34 ? -52.342 34.324 96.814 1.00 22.24 34 PHE B C 1
ATOM 5631 O O . PHE B 1 34 ? -52.658 34.868 97.871 1.00 22.24 34 PHE B O 1
ATOM 5639 N N . MET B 1 35 ? -52.868 34.666 95.641 1.00 24.19 35 MET B N 1
ATOM 5640 C CA . MET B 1 35 ? -53.852 35.741 95.537 1.00 24.19 35 MET B CA 1
ATOM 5641 C C . MET B 1 35 ? -55.208 35.403 96.134 1.00 24.19 35 MET B C 1
ATOM 5642 O O . MET B 1 35 ? -55.923 36.292 96.608 1.00 24.19 35 MET B O 1
ATOM 5647 N N . GLU B 1 36 ? -55.576 34.126 96.107 1.00 28.53 36 GLU B N 1
ATOM 5648 C CA . GLU B 1 36 ? -56.852 33.726 96.684 1.00 28.53 36 GLU B CA 1
ATOM 5649 C C . GLU B 1 36 ? -56.794 34.026 98.180 1.00 28.53 36 GLU B C 1
ATOM 5650 O O . GLU B 1 36 ? -57.724 34.600 98.745 1.00 28.53 36 GLU B O 1
ATOM 5656 N N . ILE B 1 37 ? -55.682 33.654 98.809 1.00 27.02 37 ILE B N 1
ATOM 5657 C CA . ILE B 1 37 ? -55.499 33.894 100.235 1.00 27.02 37 ILE B CA 1
ATOM 5658 C C . ILE B 1 37 ? -55.337 35.380 100.547 1.00 27.02 37 ILE B C 1
ATOM 5659 O O . ILE B 1 37 ? -55.830 35.858 101.571 1.00 27.02 37 ILE B O 1
ATOM 5664 N N . LEU B 1 38 ? -54.659 36.118 99.671 1.00 21.07 38 LEU B N 1
ATOM 5665 C CA . LEU B 1 38 ? -54.485 37.551 99.906 1.00 21.07 38 LEU B CA 1
ATOM 5666 C C . LEU B 1 38 ? -55.851 38.210 100.022 1.00 21.07 38 LEU B C 1
ATOM 5667 O O . LEU B 1 38 ? -56.043 39.131 100.814 1.00 21.07 38 LEU B O 1
ATOM 5672 N N . GLU B 1 39 ? -56.797 37.723 99.225 1.00 32.58 39 GLU B N 1
ATOM 5673 C CA . GLU B 1 39 ? -58.159 38.246 99.202 1.00 32.58 39 GLU B CA 1
ATOM 5674 C C . GLU B 1 39 ? -58.857 38.109 100.559 1.00 32.58 39 GLU B C 1
ATOM 5675 O O . GLU B 1 39 ? -59.732 38.906 100.888 1.00 32.58 39 GLU B O 1
ATOM 5681 N N . GLU B 1 40 ? -58.457 37.115 101.352 1.00 35.06 40 GLU B N 1
ATOM 5682 C CA . GLU B 1 40 ? -59.059 36.887 102.668 1.00 35.06 40 GLU B CA 1
ATOM 5683 C C . GLU B 1 40 ? -58.647 37.903 103.734 1.00 35.06 40 GLU B C 1
ATOM 5684 O O . GLU B 1 40 ? -59.336 38.055 104.748 1.00 35.06 40 GLU B O 1
ATOM 5690 N N . PHE B 1 41 ? -57.521 38.582 103.524 1.00 33.70 41 PHE B N 1
ATOM 5691 C CA . PHE B 1 41 ? -57.054 39.568 104.491 1.00 33.70 41 PHE B CA 1
ATOM 5692 C C . PHE B 1 41 ? -56.963 40.970 103.885 1.00 33.70 41 PHE B C 1
ATOM 5693 O O . PHE B 1 41 ? -55.911 41.397 103.406 1.00 33.70 41 PHE B O 1
ATOM 5701 N N . PRO B 1 42 ? -58.082 41.709 103.915 1.00 33.41 42 PRO B N 1
ATOM 5702 C CA . PRO B 1 42 ? -58.235 43.069 103.395 1.00 33.41 42 PRO B CA 1
ATOM 5703 C C . PRO B 1 42 ? -57.170 44.052 103.861 1.00 33.41 42 PRO B C 1
ATOM 5704 O O . PRO B 1 42 ? -56.936 45.068 103.211 1.00 33.41 42 PRO B O 1
ATOM 5708 N N . GLU B 1 43 ? -56.539 43.751 104.990 1.00 30.86 43 GLU B N 1
ATOM 5709 C CA . GLU B 1 43 ? -55.512 44.622 105.550 1.00 30.86 43 GLU B CA 1
ATOM 5710 C C . GLU B 1 43 ? -54.131 44.374 104.959 1.00 30.86 43 GLU B C 1
ATOM 5711 O O . GLU B 1 43 ? -53.272 45.253 104.981 1.00 30.86 43 GLU B O 1
ATOM 5717 N N . MET B 1 44 ? -53.918 43.174 104.435 1.00 22.00 44 MET B N 1
ATOM 5718 C CA . MET B 1 44 ? -52.626 42.812 103.879 1.00 22.00 44 MET B CA 1
ATOM 5719 C C . MET B 1 44 ? -52.274 43.551 102.591 1.00 22.00 44 MET B C 1
ATOM 5720 O O . MET B 1 44 ? -53.041 43.559 101.629 1.00 22.00 44 MET B O 1
ATOM 5725 N N . LYS B 1 45 ? -51.102 44.178 102.585 1.00 21.66 45 LYS B N 1
ATOM 5726 C CA . LYS B 1 45 ? -50.627 44.907 101.414 1.00 21.66 45 LYS B CA 1
ATOM 5727 C C . LYS B 1 45 ? -49.446 44.142 100.816 1.00 21.66 45 LYS B C 1
ATOM 5728 O O . LYS B 1 45 ? -48.536 43.725 101.535 1.00 21.66 45 LYS B O 1
ATOM 5734 N N . VAL B 1 46 ? -49.476 43.947 99.501 1.00 19.70 46 VAL B N 1
ATOM 5735 C CA . VAL B 1 46 ? -48.424 43.222 98.799 1.00 19.70 46 VAL B CA 1
ATOM 5736 C C . VAL B 1 46 ? -47.955 43.989 97.558 1.00 19.70 46 VAL B C 1
ATOM 5737 O O . VAL B 1 46 ? -48.766 44.574 96.839 1.00 19.70 46 VAL B O 1
ATOM 5741 N N . ASN B 1 47 ? -46.646 43.991 97.320 1.00 19.47 47 ASN B N 1
ATOM 5742 C CA . ASN B 1 47 ? -46.064 44.665 96.155 1.00 19.47 47 ASN B CA 1
ATOM 5743 C C . ASN B 1 47 ? -45.644 43.541 95.219 1.00 19.47 47 ASN B C 1
ATOM 5744 O O . ASN B 1 47 ? -44.743 42.756 95.528 1.00 19.47 47 ASN B O 1
ATOM 5749 N N . VAL B 1 48 ? -46.295 43.456 94.069 1.00 14.51 48 VAL B N 1
ATOM 5750 C CA . VAL B 1 48 ? -45.995 42.364 93.168 1.00 14.51 48 VAL B CA 1
ATOM 5751 C C . VAL B 1 48 ? -45.522 42.739 91.786 1.00 14.51 48 VAL B C 1
ATOM 5752 O O . VAL B 1 48 ? -45.963 43.728 91.191 1.00 14.51 48 VAL B O 1
ATOM 5756 N N . HIS B 1 49 ? -44.592 41.938 91.287 1.00 18.44 49 HIS B N 1
ATOM 5757 C CA . HIS B 1 49 ? -44.092 42.131 89.948 1.00 18.44 49 HIS B CA 1
ATOM 5758 C C . HIS B 1 49 ? -44.408 40.881 89.151 1.00 18.44 49 HIS B C 1
ATOM 5759 O O . HIS B 1 49 ? -43.990 39.779 89.517 1.00 18.44 49 HIS B O 1
ATOM 5766 N N . PHE B 1 50 ? -45.179 41.056 88.084 1.00 16.65 50 PHE B N 1
ATOM 5767 C CA . PHE B 1 50 ? -45.507 39.956 87.189 1.00 16.65 50 PHE B CA 1
ATOM 5768 C C . PHE B 1 50 ? -44.701 40.300 85.947 1.00 16.65 50 PHE B C 1
ATOM 5769 O O . PHE B 1 50 ? -44.720 41.448 85.502 1.00 16.65 50 PHE B O 1
ATOM 5777 N N . SER B 1 51 ? -43.986 39.332 85.394 1.00 21.11 51 SER B N 1
ATOM 5778 C CA . SER B 1 51 ? -43.224 39.612 84.200 1.00 21.11 51 SER B CA 1
ATOM 5779 C C . SER B 1 51 ? -44.194 39.569 83.025 1.00 21.11 51 SER B C 1
ATOM 5780 O O . SER B 1 51 ? -45.254 38.931 83.104 1.00 21.11 51 SER B O 1
ATOM 5783 N N . GLY B 1 52 ? -43.836 40.258 81.946 1.00 25.55 52 GLY B N 1
ATOM 5784 C CA . GLY B 1 52 ? -44.679 40.300 80.763 1.00 25.55 52 GLY B CA 1
ATOM 5785 C C . GLY B 1 52 ? -45.073 38.939 80.211 1.00 25.55 52 GLY B C 1
ATOM 5786 O O . GLY B 1 52 ? -46.245 38.730 79.900 1.00 25.55 52 GLY B O 1
ATOM 5787 N N . PRO B 1 53 ? -44.127 37.998 80.068 1.00 29.29 53 PRO B N 1
ATOM 5788 C CA . PRO B 1 53 ? -44.436 36.665 79.543 1.00 29.29 53 PRO B CA 1
ATOM 5789 C C . PRO B 1 53 ? -45.545 35.993 80.345 1.00 29.29 53 PRO B C 1
ATOM 5790 O O . PRO B 1 53 ? -46.490 35.448 79.776 1.00 29.29 53 PRO B O 1
ATOM 5794 N N . LEU B 1 54 ? -45.425 36.047 81.667 1.00 27.58 54 LEU B N 1
ATOM 5795 C CA . LEU B 1 54 ? -46.408 35.437 82.555 1.00 27.58 54 LEU B CA 1
ATOM 5796 C C . LEU B 1 54 ? -47.777 36.076 82.355 1.00 27.58 54 LEU B C 1
ATOM 5797 O O . LEU B 1 54 ? -48.785 35.375 82.285 1.00 27.58 54 LEU B O 1
ATOM 5802 N N . LEU B 1 55 ? -47.806 37.405 82.279 1.00 28.30 55 LEU B N 1
ATOM 5803 C CA . LEU B 1 55 ? -49.049 38.149 82.095 1.00 28.30 55 LEU B CA 1
ATOM 5804 C C . LEU B 1 55 ? -49.737 37.831 80.767 1.00 28.30 55 LEU B C 1
ATOM 5805 O O . LEU B 1 55 ? -50.967 37.816 80.688 1.00 28.30 55 LEU B O 1
ATOM 5810 N N . GLU B 1 56 ? -48.947 37.593 79.724 1.00 31.33 56 GLU B N 1
ATOM 5811 C CA . GLU B 1 56 ? -49.506 37.264 78.421 1.00 31.33 56 GLU B CA 1
ATOM 5812 C C . GLU B 1 56 ? -50.209 35.912 78.519 1.00 31.33 56 GLU B C 1
ATOM 5813 O O . GLU B 1 56 ? -51.303 35.726 77.984 1.00 31.33 56 GLU B O 1
ATOM 5819 N N . TRP B 1 57 ? -49.579 34.977 79.222 1.00 29.98 57 TRP B N 1
ATOM 5820 C CA . TRP B 1 57 ? -50.138 33.647 79.391 1.00 29.98 57 TRP B CA 1
ATOM 5821 C C . TRP B 1 57 ? -51.426 33.699 80.209 1.00 29.98 57 TRP B C 1
ATOM 5822 O O . TRP B 1 57 ? -52.434 33.084 79.852 1.00 29.98 57 TRP B O 1
ATOM 5833 N N . ILE B 1 58 ? -51.381 34.439 81.311 1.00 27.15 58 ILE B N 1
ATOM 5834 C CA . ILE B 1 58 ? -52.528 34.566 82.195 1.00 27.15 58 ILE B CA 1
ATOM 5835 C C . ILE B 1 58 ? -53.729 35.170 81.471 1.00 27.15 58 ILE B C 1
ATOM 5836 O O . ILE B 1 58 ? -54.844 34.659 81.573 1.00 27.15 58 ILE B O 1
ATOM 5841 N N . GLU B 1 59 ? -53.500 36.253 80.739 1.00 35.81 59 GLU B N 1
ATOM 5842 C CA . GLU B 1 59 ? -54.578 36.910 80.013 1.00 35.81 59 GLU B CA 1
ATOM 5843 C C . GLU B 1 59 ? -55.229 35.995 78.970 1.00 35.81 59 GLU B C 1
ATOM 5844 O O . GLU B 1 59 ? -56.401 36.168 78.634 1.00 35.81 59 GLU B O 1
ATOM 5850 N N . GLU B 1 60 ? -54.466 35.026 78.470 1.00 34.62 60 GLU B N 1
ATOM 5851 C CA . GLU B 1 60 ? -54.955 34.092 77.461 1.00 34.62 60 GLU B CA 1
ATOM 5852 C C . GLU B 1 60 ? -55.600 32.834 78.052 1.00 34.62 60 GLU B C 1
ATOM 5853 O O . GLU B 1 60 ? -56.647 32.386 77.585 1.00 34.62 60 GLU B O 1
ATOM 5859 N N . ASN B 1 61 ? -54.974 32.275 79.083 1.00 36.72 61 ASN B N 1
ATOM 5860 C CA . ASN B 1 61 ? -55.463 31.057 79.714 1.00 36.72 61 ASN B CA 1
ATOM 5861 C C . ASN B 1 61 ? -56.319 31.239 80.966 1.00 36.72 61 ASN B C 1
ATOM 5862 O O . ASN B 1 61 ? -57.212 30.432 81.224 1.00 36.72 61 ASN B O 1
ATOM 5867 N N . LYS B 1 62 ? -56.049 32.285 81.741 1.00 34.07 62 LYS B N 1
ATOM 5868 C CA . LYS B 1 62 ? -56.792 32.537 82.977 1.00 34.07 62 LYS B CA 1
ATOM 5869 C C . LYS B 1 62 ? -57.217 33.995 83.152 1.00 34.07 62 LYS B C 1
ATOM 5870 O O . LYS B 1 62 ? -56.915 34.614 84.169 1.00 34.07 62 LYS B O 1
ATOM 5876 N N . PRO B 1 63 ? -57.949 34.553 82.178 1.00 37.40 63 PRO B N 1
ATOM 5877 C CA . PRO B 1 63 ? -58.398 35.948 82.253 1.00 37.40 63 PRO B CA 1
ATOM 5878 C C . PRO B 1 63 ? -59.100 36.374 83.540 1.00 37.40 63 PRO B C 1
ATOM 5879 O O . PRO B 1 63 ? -59.123 37.559 83.868 1.00 37.40 63 PRO B O 1
ATOM 5883 N N . ASP B 1 64 ? -59.679 35.420 84.262 1.00 37.07 64 ASP B N 1
ATOM 5884 C CA . ASP B 1 64 ? -60.375 35.736 85.512 1.00 37.07 64 ASP B CA 1
ATOM 5885 C C . ASP B 1 64 ? -59.391 36.192 86.593 1.00 37.07 64 ASP B C 1
ATOM 5886 O O . ASP B 1 64 ? -59.744 36.945 87.509 1.00 37.07 64 ASP B O 1
ATOM 5891 N N . TYR B 1 65 ? -58.154 35.725 86.481 1.00 28.34 65 TYR B N 1
ATOM 5892 C CA . TYR B 1 65 ? -57.107 36.094 87.421 1.00 28.34 65 TYR B CA 1
ATOM 5893 C C . TYR B 1 65 ? -56.926 37.613 87.371 1.00 28.34 65 TYR B C 1
ATOM 5894 O O . TYR B 1 65 ? -56.803 38.265 88.407 1.00 28.34 65 TYR B O 1
ATOM 5903 N N . LEU B 1 66 ? -56.939 38.172 86.160 1.00 25.16 66 LEU B N 1
ATOM 5904 C CA . LEU B 1 66 ? -56.754 39.611 85.981 1.00 25.16 66 LEU B CA 1
ATOM 5905 C C . LEU B 1 66 ? -57.872 40.427 86.630 1.00 25.16 66 LEU B C 1
ATOM 5906 O O . LEU B 1 66 ? -57.653 41.567 87.062 1.00 25.16 66 LEU B O 1
ATOM 5911 N N . ASP B 1 67 ? -59.067 39.847 86.701 1.00 30.48 67 ASP B N 1
ATOM 5912 C CA . ASP B 1 67 ? -60.191 40.533 87.330 1.00 30.48 67 ASP B CA 1
ATOM 5913 C C . ASP B 1 67 ? -59.931 40.613 88.830 1.00 30.48 67 ASP B C 1
ATOM 5914 O O . ASP B 1 67 ? -60.240 41.613 89.477 1.00 30.48 67 ASP B O 1
ATOM 5919 N N . LEU B 1 68 ? -59.351 39.548 89.372 1.00 36.76 68 LEU B N 1
ATOM 5920 C CA . LEU B 1 68 ? -59.026 39.489 90.787 1.00 36.76 68 LEU B CA 1
ATOM 5921 C C . LEU B 1 68 ? -57.966 40.543 91.117 1.00 36.76 68 LEU B C 1
ATOM 5922 O O . LEU B 1 68 ? -58.091 41.278 92.103 1.00 36.76 68 LEU B O 1
ATOM 5927 N N . LEU B 1 69 ? -56.927 40.618 90.288 1.00 28.23 69 LEU B N 1
ATOM 5928 C CA . LEU B 1 69 ? -55.862 41.596 90.499 1.00 28.23 69 LEU B CA 1
ATOM 5929 C C . LEU B 1 69 ? -56.462 42.998 90.478 1.00 28.23 69 LEU B C 1
ATOM 5930 O O . LEU B 1 69 ? -56.100 43.849 91.294 1.00 28.23 69 LEU B O 1
ATOM 5935 N N . ARG B 1 70 ? -57.391 43.237 89.557 1.00 28.65 70 ARG B N 1
ATOM 5936 C CA . ARG B 1 70 ? -58.023 44.551 89.472 1.00 28.65 70 ARG B CA 1
ATOM 5937 C C . ARG B 1 70 ? -58.686 44.925 90.785 1.00 28.65 70 ARG B C 1
ATOM 5938 O O . ARG B 1 70 ? -58.612 46.076 91.224 1.00 28.65 70 ARG B O 1
ATOM 5946 N N . SER B 1 71 ? -59.339 43.946 91.406 1.00 24.36 71 SER B N 1
ATOM 5947 C CA . SER B 1 71 ? -60.034 44.165 92.672 1.00 24.36 71 SER B CA 1
ATOM 5948 C C . SER B 1 71 ? -59.048 44.438 93.794 1.00 24.36 71 SER B C 1
ATOM 5949 O O . SER B 1 71 ? -59.185 45.417 94.530 1.00 24.36 71 SER B O 1
ATOM 5952 N N . LEU B 1 72 ? -58.058 43.561 93.927 1.00 24.02 72 LEU B N 1
ATOM 5953 C CA . LEU B 1 72 ? -57.046 43.721 94.961 1.00 24.02 72 LEU B CA 1
ATOM 5954 C C . LEU B 1 72 ? -56.361 45.082 94.839 1.00 24.02 72 LEU B C 1
ATOM 5955 O O . LEU B 1 72 ? -55.991 45.696 95.843 1.00 24.02 72 LEU B O 1
ATOM 5960 N N . ILE B 1 73 ? -56.206 45.552 93.605 1.00 25.95 73 ILE B N 1
ATOM 5961 C CA . ILE B 1 73 ? -55.586 46.848 93.362 1.00 25.95 73 ILE B CA 1
ATOM 5962 C C . ILE B 1 73 ? -56.554 47.948 93.778 1.00 25.95 73 ILE B C 1
ATOM 5963 O O . ILE B 1 73 ? -56.168 48.920 94.426 1.00 25.95 73 ILE B O 1
ATOM 5968 N N . LYS B 1 74 ? -57.820 47.780 93.412 1.00 36.68 74 LYS B N 1
ATOM 5969 C CA . LYS B 1 74 ? -58.835 48.774 93.733 1.00 36.68 74 LYS B CA 1
ATOM 5970 C C . LYS B 1 74 ? -59.074 48.920 95.239 1.00 36.68 74 LYS B C 1
ATOM 5971 O O . LYS B 1 74 ? -59.460 49.992 95.712 1.00 36.68 74 LYS B O 1
ATOM 5977 N N . ARG B 1 75 ? -58.840 47.853 95.994 1.00 35.36 75 ARG B N 1
ATOM 5978 C CA . ARG B 1 75 ? -59.033 47.921 97.439 1.00 35.36 75 ARG B CA 1
ATOM 5979 C C . ARG B 1 75 ? -57.722 48.187 98.190 1.00 35.36 75 ARG B C 1
ATOM 5980 O O . ARG B 1 75 ? -57.606 47.894 99.382 1.00 35.36 75 ARG B O 1
ATOM 5988 N N . GLY B 1 76 ? -56.741 48.741 97.478 1.00 29.18 76 GLY B N 1
ATOM 5989 C CA . GLY B 1 76 ? -55.453 49.071 98.074 1.00 29.18 76 GLY B CA 1
ATOM 5990 C C . GLY B 1 76 ? -54.588 47.936 98.601 1.00 29.18 76 GLY B C 1
ATOM 5991 O O . GLY B 1 76 ? -53.669 48.174 99.385 1.00 29.18 76 GLY B O 1
ATOM 5992 N N . GLN B 1 77 ? -54.856 46.706 98.182 1.00 30.54 77 GLN B N 1
ATOM 5993 C CA . GLN B 1 77 ? -54.066 45.575 98.652 1.00 30.54 77 GLN B CA 1
ATOM 5994 C C . GLN B 1 77 ? -52.869 45.248 97.764 1.00 30.54 77 GLN B C 1
ATOM 5995 O O . GLN B 1 77 ? -51.978 44.492 98.164 1.00 30.54 77 GLN B O 1
ATOM 6001 N N . LEU B 1 78 ? -52.841 45.808 96.562 1.00 30.78 78 LEU B N 1
ATOM 6002 C CA . LEU B 1 78 ? -51.748 45.519 95.648 1.00 30.78 78 LEU B CA 1
ATOM 6003 C C . LEU B 1 78 ? -51.104 46.715 94.978 1.00 30.78 78 LEU B C 1
ATOM 6004 O O . LEU B 1 78 ? -51.778 47.631 94.515 1.00 30.78 78 LEU B O 1
ATOM 6009 N N . GLU B 1 79 ? -49.782 46.691 94.939 1.00 23.26 79 GLU B N 1
ATOM 6010 C CA . GLU B 1 79 ? -49.016 47.714 94.249 1.00 23.26 79 GLU B CA 1
ATOM 6011 C C . GLU B 1 79 ? -48.381 46.891 93.134 1.00 23.26 79 GLU B C 1
ATOM 6012 O O . GLU B 1 79 ? -47.809 45.828 93.400 1.00 23.26 79 GLU B O 1
ATOM 6018 N N . ILE B 1 80 ? -48.525 47.338 91.889 1.00 18.36 80 ILE B N 1
ATOM 6019 C CA . ILE B 1 80 ? -47.930 46.606 90.778 1.00 18.36 80 ILE B CA 1
ATOM 6020 C C . ILE B 1 80 ? -46.525 47.138 90.527 1.00 18.36 80 ILE B C 1
ATOM 6021 O O . ILE B 1 80 ? -46.322 48.338 90.326 1.00 18.36 80 ILE B O 1
ATOM 6026 N N . VAL B 1 81 ? -45.547 46.243 90.561 1.00 20.42 81 VAL B N 1
ATOM 6027 C CA . VAL B 1 81 ? -44.171 46.644 90.338 1.00 20.42 81 VAL B CA 1
ATOM 6028 C C . VAL B 1 81 ? -43.800 46.248 88.919 1.00 20.42 81 VAL B C 1
ATOM 6029 O O . VAL B 1 81 ? -44.159 45.167 88.444 1.00 20.42 81 VAL B O 1
ATOM 6033 N N . VAL B 1 82 ? -43.068 47.131 88.251 1.00 15.20 82 VAL B N 1
ATOM 6034 C CA . VAL B 1 82 ? -42.698 46.929 86.863 1.00 15.20 82 VAL B CA 1
ATOM 6035 C C . VAL B 1 82 ? -41.234 46.529 86.601 1.00 15.20 82 VAL B C 1
ATOM 6036 O O . VAL B 1 82 ? -40.475 46.271 87.535 1.00 15.20 82 VAL B O 1
ATOM 6040 N N . ALA B 1 83 ? -40.873 46.454 85.322 1.00 15.15 83 ALA B N 1
ATOM 6041 C CA . ALA B 1 83 ? -39.543 46.083 84.844 1.00 15.15 83 ALA B CA 1
ATOM 6042 C C . ALA B 1 83 ? -39.645 46.130 83.322 1.00 15.15 83 ALA B C 1
ATOM 6043 O O . ALA B 1 83 ? -40.526 46.802 82.772 1.00 15.15 83 ALA B O 1
ATOM 6045 N N . GLY B 1 84 ? -38.748 45.424 82.638 1.00 18.22 84 GLY B N 1
ATOM 6046 C CA . GLY B 1 84 ? -38.837 45.361 81.190 1.00 18.22 84 GLY B CA 1
ATOM 6047 C C . GLY B 1 84 ? -39.873 44.282 80.865 1.00 18.22 84 GLY B C 1
ATOM 6048 O O . GLY B 1 84 ? -39.759 43.148 81.342 1.00 18.22 84 GLY B O 1
ATOM 6049 N N . PHE B 1 85 ? -40.873 44.619 80.050 1.00 18.34 85 PHE B N 1
ATOM 6050 C CA . PHE B 1 85 ? -41.948 43.676 79.706 1.00 18.34 85 PHE B CA 1
ATOM 6051 C C . PHE B 1 85 ? -41.546 42.223 79.487 1.00 18.34 85 PHE B C 1
ATOM 6052 O O . PHE B 1 85 ? -42.125 41.330 80.094 1.00 18.34 85 PHE B O 1
ATOM 6060 N N . TYR B 1 86 ? -40.573 41.967 78.620 1.00 15.91 86 TYR B N 1
ATOM 6061 C CA . TYR B 1 86 ? -40.171 40.592 78.365 1.00 15.91 86 TYR B CA 1
ATOM 6062 C C . TYR B 1 86 ? -39.063 40.071 79.265 1.00 15.91 86 TYR B C 1
ATOM 6063 O O . TYR B 1 86 ? -38.336 39.138 78.903 1.00 15.91 86 TYR B O 1
ATOM 6072 N N . GLU B 1 87 ? -38.942 40.680 80.439 1.00 16.51 87 GLU B N 1
ATOM 6073 C CA . GLU B 1 87 ? -37.948 40.288 81.436 1.00 16.51 87 GLU B CA 1
ATOM 6074 C C . GLU B 1 87 ? -36.486 40.282 80.958 1.00 16.51 87 GLU B C 1
ATOM 6075 O O . GLU B 1 87 ? -35.760 39.311 81.149 1.00 16.51 87 GLU B O 1
ATOM 6081 N N . PRO B 1 88 ? -36.037 41.365 80.312 1.00 12.79 88 PRO B N 1
ATOM 6082 C CA . PRO B 1 88 ? -34.642 41.393 79.852 1.00 12.79 88 PRO B CA 1
ATOM 6083 C C . PRO B 1 88 ? -33.754 41.919 80.981 1.00 12.79 88 PRO B C 1
ATOM 6084 O O . PRO B 1 88 ? -34.238 42.586 81.897 1.00 12.79 88 PRO B O 1
ATOM 6088 N N . VAL B 1 89 ? -32.469 41.599 80.942 1.00 15.90 89 VAL B N 1
ATOM 6089 C CA . VAL B 1 89 ? -31.570 42.172 81.923 1.00 15.90 89 VAL B CA 1
ATOM 6090 C C . VAL B 1 89 ? -31.389 43.548 81.275 1.00 15.90 89 VAL B C 1
ATOM 6091 O O . VAL B 1 89 ? -30.737 43.673 80.240 1.00 15.90 89 VAL B O 1
ATOM 6095 N N . LEU B 1 90 ? -32.015 44.564 81.855 1.00 16.56 90 LEU B N 1
ATOM 6096 C CA . LEU B 1 90 ? -31.970 45.912 81.309 1.00 16.56 90 LEU B CA 1
ATOM 6097 C C . LEU B 1 90 ? -30.604 46.410 80.850 1.00 16.56 90 LEU B C 1
ATOM 6098 O O . LEU B 1 90 ? -30.497 47.050 79.797 1.00 16.56 90 LEU B O 1
ATOM 6103 N N . ALA B 1 91 ? -29.564 46.117 81.621 1.00 27.86 91 ALA B N 1
ATOM 6104 C CA . ALA B 1 91 ? -28.223 46.563 81.265 1.00 27.86 91 ALA B CA 1
ATOM 6105 C C . ALA B 1 91 ? -27.675 45.842 80.033 1.00 27.86 91 ALA B C 1
ATOM 6106 O O . ALA B 1 91 ? -26.624 46.208 79.512 1.00 27.86 91 ALA B O 1
ATOM 6108 N N . ALA B 1 92 ? -28.394 44.831 79.555 1.00 22.99 92 ALA B N 1
ATOM 6109 C CA . ALA B 1 92 ? -27.937 44.058 78.408 1.00 22.99 92 ALA B CA 1
ATOM 6110 C C . ALA B 1 92 ? -28.651 44.347 77.094 1.00 22.99 92 ALA B C 1
ATOM 6111 O O . ALA B 1 92 ? -28.471 43.618 76.117 1.00 22.99 92 ALA B O 1
ATOM 6113 N N . ILE B 1 93 ? -29.468 45.392 77.059 1.00 18.48 93 ILE B N 1
ATOM 6114 C CA . ILE B 1 93 ? -30.159 45.739 75.828 1.00 18.48 93 ILE B CA 1
ATOM 6115 C C . ILE B 1 93 ? -29.960 47.234 75.581 1.00 18.48 93 ILE B C 1
ATOM 6116 O O . ILE B 1 93 ? -29.658 47.983 76.511 1.00 18.48 93 ILE B O 1
ATOM 6121 N N . PRO B 1 94 ? -30.113 47.683 74.323 1.00 35.52 94 PRO B N 1
ATOM 6122 C CA . PRO B 1 94 ? -29.945 49.098 73.970 1.00 35.52 94 PRO B CA 1
ATOM 6123 C C . PRO B 1 94 ? -30.808 49.988 74.864 1.00 35.52 94 PRO B C 1
ATOM 6124 O O . PRO B 1 94 ? -31.894 49.581 75.288 1.00 35.52 94 PRO B O 1
ATOM 6128 N N . LYS B 1 95 ? -30.335 51.196 75.151 1.00 27.20 95 LYS B N 1
ATOM 6129 C CA . LYS B 1 95 ? -31.086 52.113 76.007 1.00 27.20 95 LYS B CA 1
ATOM 6130 C C . LYS B 1 95 ? -32.453 52.471 75.423 1.00 27.20 95 LYS B C 1
ATOM 6131 O O . LYS B 1 95 ? -33.392 52.775 76.164 1.00 27.20 95 LYS B O 1
ATOM 6137 N N . GLU B 1 96 ? -32.558 52.442 74.095 1.00 27.21 96 GLU B N 1
ATOM 6138 C CA . GLU B 1 96 ? -33.817 52.750 73.420 1.00 27.21 96 GLU B CA 1
ATOM 6139 C C . GLU B 1 96 ? -34.850 51.669 73.741 1.00 27.21 96 GLU B C 1
ATOM 6140 O O . GLU B 1 96 ? -36.019 51.965 74.021 1.00 27.21 96 GLU B O 1
ATOM 6146 N N . ASP B 1 97 ? -34.409 50.415 73.696 1.00 23.34 97 ASP B N 1
ATOM 6147 C CA . ASP B 1 97 ? -35.285 49.290 73.975 1.00 23.34 97 ASP B CA 1
ATOM 6148 C C . ASP B 1 97 ? -35.693 49.230 75.447 1.00 23.34 97 ASP B C 1
ATOM 6149 O O . ASP B 1 97 ? -36.787 48.766 75.764 1.00 23.34 97 ASP B O 1
ATOM 6154 N N . ARG B 1 98 ? -34.823 49.703 76.338 1.00 20.32 98 ARG B N 1
ATOM 6155 C CA . ARG B 1 98 ? -35.125 49.706 77.771 1.00 20.32 98 ARG B CA 1
ATOM 6156 C C . ARG B 1 98 ? -36.399 50.499 78.000 1.00 20.32 98 ARG B C 1
ATOM 6157 O O . ARG B 1 98 ? -37.256 50.117 78.797 1.00 20.32 98 ARG B O 1
ATOM 6165 N N . LEU B 1 99 ? -36.500 51.614 77.287 1.00 25.90 99 LEU B N 1
ATOM 6166 C CA . LEU B 1 99 ? -37.639 52.512 77.385 1.00 25.90 99 LEU B CA 1
ATOM 6167 C C . LEU B 1 99 ? -38.956 51.849 76.987 1.00 25.90 99 LEU B C 1
ATOM 6168 O O . LEU B 1 99 ? -39.916 51.846 77.758 1.00 25.90 99 LEU B O 1
ATOM 6173 N N . VAL B 1 100 ? -38.997 51.299 75.779 1.00 23.60 100 VAL B N 1
ATOM 6174 C CA . VAL B 1 100 ? -40.191 50.630 75.278 1.00 23.60 100 VAL B CA 1
ATOM 6175 C C . VAL B 1 100 ? -40.526 49.423 76.151 1.00 23.60 100 VAL B C 1
ATOM 6176 O O . VAL B 1 100 ? -41.683 49.200 76.488 1.00 23.60 100 VAL B O 1
ATOM 6180 N N . GLN B 1 101 ? -39.507 48.649 76.513 1.00 25.85 101 GLN B N 1
ATOM 6181 C CA . GLN B 1 101 ? -39.689 47.475 77.362 1.00 25.85 101 GLN B CA 1
ATOM 6182 C C . GLN B 1 101 ? -40.419 47.834 78.665 1.00 25.85 101 GLN B C 1
ATOM 6183 O O . GLN B 1 101 ? -41.366 47.154 79.070 1.00 25.85 101 GLN B O 1
ATOM 6189 N N . ILE B 1 102 ? -39.984 48.910 79.310 1.00 21.61 102 ILE B N 1
ATOM 6190 C CA . ILE B 1 102 ? -40.589 49.326 80.564 1.00 21.61 102 ILE B CA 1
ATOM 6191 C C . ILE B 1 102 ? -41.941 49.977 80.353 1.00 21.61 102 ILE B C 1
ATOM 6192 O O . ILE B 1 102 ? -42.896 49.687 81.082 1.00 21.61 102 ILE B O 1
ATOM 6197 N N . GLU B 1 103 ? -42.026 50.857 79.361 1.00 24.39 103 GLU B N 1
ATOM 6198 C CA . GLU B 1 103 ? -43.283 51.534 79.071 1.00 24.39 103 GLU B CA 1
ATOM 6199 C C . GLU B 1 103 ? -44.394 50.518 78.786 1.00 24.39 103 GLU B C 1
ATOM 6200 O O . GLU B 1 103 ? -45.551 50.736 79.143 1.00 24.39 103 GLU B O 1
ATOM 6206 N N . MET B 1 104 ? -44.035 49.412 78.140 1.00 23.11 104 MET B N 1
ATOM 6207 C CA . MET B 1 104 ? -44.999 48.368 77.819 1.00 23.11 104 MET B CA 1
ATOM 6208 C C . MET B 1 104 ? -45.654 47.772 79.065 1.00 23.11 104 MET B C 1
ATOM 6209 O O . MET B 1 104 ? -46.877 47.650 79.130 1.00 23.11 104 MET B O 1
ATOM 6214 N N . LEU B 1 105 ? -44.839 47.393 80.045 1.00 23.27 105 LEU B N 1
ATOM 6215 C CA . LEU B 1 105 ? -45.347 46.798 81.278 1.00 23.27 105 LEU B CA 1
ATOM 6216 C C . LEU B 1 105 ? -45.998 47.855 82.171 1.00 23.27 105 LEU B C 1
ATOM 6217 O O . LEU B 1 105 ? -46.861 47.557 82.989 1.00 23.27 105 LEU B O 1
ATOM 6222 N N . LYS B 1 106 ? -45.583 49.099 81.997 1.00 24.20 106 LYS B N 1
ATOM 6223 C CA . LYS B 1 106 ? -46.121 50.207 82.767 1.00 24.20 106 LYS B CA 1
ATOM 6224 C C . LYS B 1 106 ? -47.556 50.422 82.281 1.00 24.20 106 LYS B C 1
ATOM 6225 O O . LYS B 1 106 ? -48.480 50.668 83.065 1.00 24.20 106 LYS B O 1
ATOM 6231 N N . ASP B 1 107 ? -47.725 50.305 80.972 1.00 24.89 107 ASP B N 1
ATOM 6232 C CA . ASP B 1 107 ? -49.020 50.469 80.336 1.00 24.89 107 ASP B CA 1
ATOM 6233 C C . ASP B 1 107 ? -49.919 49.286 80.697 1.00 24.89 107 ASP B C 1
ATOM 6234 O O . ASP B 1 107 ? -51.130 49.446 80.871 1.00 24.89 107 ASP B O 1
ATOM 6239 N N . TYR B 1 108 ? -49.328 48.103 80.818 1.00 24.10 108 TYR B N 1
ATOM 6240 C CA . TYR B 1 108 ? -50.103 46.923 81.172 1.00 24.10 108 TYR B CA 1
ATOM 6241 C C . TYR B 1 108 ? -50.612 47.066 82.611 1.00 24.10 108 TYR B C 1
ATOM 6242 O O . TYR B 1 108 ? -51.731 46.665 82.934 1.00 24.10 108 TYR B O 1
ATOM 6251 N N . ALA B 1 109 ? -49.774 47.639 83.467 1.00 28.31 109 ALA B N 1
ATOM 6252 C CA . ALA B 1 109 ? -50.120 47.860 84.865 1.00 28.31 109 ALA B CA 1
ATOM 6253 C C . ALA B 1 109 ? -51.255 48.873 84.940 1.00 28.31 109 ALA B C 1
ATOM 6254 O O . ALA B 1 109 ? -52.096 48.821 85.836 1.00 28.31 109 ALA B O 1
ATOM 6256 N N . ARG B 1 110 ? -51.269 49.802 83.994 1.00 27.07 110 ARG B N 1
ATOM 6257 C CA . ARG B 1 110 ? -52.302 50.823 83.971 1.00 27.07 110 ARG B CA 1
ATOM 6258 C C . ARG B 1 110 ? -53.643 50.170 83.609 1.00 27.07 110 ARG B C 1
ATOM 6259 O O . ARG B 1 110 ? -54.690 50.541 84.145 1.00 27.07 110 ARG B O 1
ATOM 6267 N N . LYS B 1 111 ? -53.602 49.190 82.709 1.00 33.47 111 LYS B N 1
ATOM 6268 C CA . LYS B 1 111 ? -54.809 48.480 82.301 1.00 33.47 111 LYS B CA 1
ATOM 6269 C C . LYS B 1 111 ? -55.417 47.748 83.492 1.00 33.47 111 LYS B C 1
ATOM 6270 O O . LYS B 1 111 ? -56.624 47.506 83.529 1.00 33.47 111 LYS B O 1
ATOM 6276 N N . LEU B 1 112 ? -54.575 47.395 84.460 1.00 27.92 112 LEU B N 1
ATOM 6277 C CA . LEU B 1 112 ? -55.030 46.693 85.652 1.00 27.92 112 LEU B CA 1
ATOM 6278 C C . LEU B 1 112 ? -55.546 47.660 86.699 1.00 27.92 112 LEU B C 1
ATOM 6279 O O . LEU B 1 112 ? -56.184 47.254 87.667 1.00 27.92 112 LEU B O 1
ATOM 6284 N N . GLY B 1 113 ? -55.247 48.940 86.511 1.00 29.72 113 GLY B N 1
ATOM 6285 C CA . GLY B 1 113 ? -55.700 49.948 87.450 1.00 29.72 113 GLY B CA 1
ATOM 6286 C C . GLY B 1 113 ? -54.617 50.554 88.321 1.00 29.72 113 GLY B C 1
ATOM 6287 O O . GLY B 1 113 ? -54.927 51.277 89.264 1.00 29.72 113 GLY B O 1
ATOM 6288 N N . TYR B 1 114 ? -53.350 50.280 88.026 1.00 26.38 114 TYR B N 1
ATOM 6289 C CA . TYR B 1 114 ? -52.279 50.841 88.850 1.00 26.38 114 TYR B CA 1
ATOM 6290 C C . TYR B 1 114 ? -51.240 51.663 88.086 1.00 26.38 114 TYR B C 1
ATOM 6291 O O . TYR B 1 114 ? -50.788 51.271 87.011 1.00 26.38 114 TYR B O 1
ATOM 6300 N N . ASP B 1 115 ? -50.868 52.804 88.661 1.00 30.59 115 ASP B N 1
ATOM 6301 C CA . ASP B 1 115 ? -49.864 53.692 88.076 1.00 30.59 115 ASP B CA 1
ATOM 6302 C C . ASP B 1 115 ? -48.510 53.299 88.679 1.00 30.59 115 ASP B C 1
ATOM 6303 O O . ASP B 1 115 ? -48.119 53.809 89.737 1.00 30.59 115 ASP B O 1
ATOM 6308 N N . ALA B 1 116 ? -47.805 52.393 88.005 1.00 19.95 116 ALA B N 1
ATOM 6309 C CA . ALA B 1 116 ? -46.514 51.896 88.481 1.00 19.95 116 ALA B CA 1
ATOM 6310 C C . ALA B 1 116 ? -45.430 52.962 88.620 1.00 19.95 116 ALA B C 1
ATOM 6311 O O . ALA B 1 116 ? -45.274 53.826 87.755 1.00 19.95 116 ALA B O 1
ATOM 6313 N N . LYS B 1 117 ? -44.680 52.886 89.719 1.00 26.57 117 LYS B N 1
ATOM 6314 C CA . LYS B 1 117 ? -43.602 53.834 89.994 1.00 26.57 117 LYS B CA 1
ATOM 6315 C C . LYS B 1 117 ? -42.316 53.102 90.350 1.00 26.57 117 LYS B C 1
ATOM 6316 O O . LYS B 1 117 ? -41.240 53.699 90.406 1.00 26.57 117 LYS B O 1
ATOM 6322 N N . GLY B 1 118 ? -42.426 51.801 90.585 1.00 19.67 118 GLY B N 1
ATOM 6323 C CA . GLY B 1 118 ? -41.252 51.038 90.952 1.00 19.67 118 GLY B CA 1
ATOM 6324 C C . GLY B 1 118 ? -40.839 49.969 89.968 1.00 19.67 118 GLY B C 1
ATOM 6325 O O . GLY B 1 118 ? -41.634 49.511 89.145 1.00 19.67 118 GLY B O 1
ATOM 6326 N N . VAL B 1 119 ? -39.578 49.565 90.063 1.00 15.00 119 VAL B N 1
ATOM 6327 C CA . VAL B 1 119 ? -39.040 48.543 89.184 1.00 15.00 119 VAL B CA 1
ATOM 6328 C C . VAL B 1 119 ? -38.289 47.476 89.953 1.00 15.00 119 VAL B C 1
ATOM 6329 O O . VAL B 1 119 ? -37.651 47.748 90.970 1.00 15.00 119 VAL B O 1
ATOM 6333 N N . TRP B 1 120 ? -38.393 46.253 89.440 1.00 14.87 120 TRP B N 1
ATOM 6334 C CA . TRP B 1 120 ? -37.725 45.088 89.985 1.00 14.87 120 TRP B CA 1
ATOM 6335 C C . TRP B 1 120 ? -36.550 44.808 89.055 1.00 14.87 120 TRP B C 1
ATOM 6336 O O . TRP B 1 120 ? -36.709 44.806 87.834 1.00 14.87 120 TRP B O 1
ATOM 6347 N N . LEU B 1 121 ? -35.373 44.575 89.625 1.00 21.21 121 LEU B N 1
ATOM 6348 C CA . LEU B 1 121 ? -34.192 44.288 88.820 1.00 21.21 121 LEU B CA 1
ATOM 6349 C C . LEU B 1 121 ? -34.147 42.823 88.454 1.00 21.21 121 LEU B C 1
ATOM 6350 O O . LEU B 1 121 ? -33.983 41.970 89.323 1.00 21.21 121 LEU B O 1
ATOM 6355 N N . THR B 1 122 ? -34.275 42.534 87.164 1.00 19.20 122 THR B N 1
ATOM 6356 C CA . THR B 1 122 ? -34.251 41.160 86.694 1.00 19.20 122 THR B CA 1
ATOM 6357 C C . THR B 1 122 ? -32.893 40.548 87.014 1.00 19.20 122 THR B C 1
ATOM 6358 O O . THR B 1 122 ? -31.861 41.133 86.724 1.00 19.20 122 THR B O 1
ATOM 6362 N N . GLU B 1 123 ? -32.907 39.365 87.619 1.00 24.30 123 GLU B N 1
ATOM 6363 C CA . GLU B 1 123 ? -31.682 38.683 88.028 1.00 24.30 123 GLU B CA 1
ATOM 6364 C C . GLU B 1 123 ? -30.811 39.559 88.940 1.00 24.30 123 GLU B C 1
ATOM 6365 O O . GLU B 1 123 ? -29.614 39.312 89.096 1.00 24.30 123 GLU B O 1
ATOM 6371 N N . ARG B 1 124 ? -31.424 40.585 89.530 1.00 29.43 124 ARG B N 1
ATOM 6372 C CA . ARG B 1 124 ? -30.727 41.474 90.460 1.00 29.43 124 ARG B CA 1
ATOM 6373 C C . ARG B 1 124 ? -29.493 42.180 89.879 1.00 29.43 124 ARG B C 1
ATOM 6374 O O . ARG B 1 124 ? -28.627 42.625 90.632 1.00 29.43 124 ARG B O 1
ATOM 6382 N N . VAL B 1 125 ? -29.414 42.303 88.557 1.00 17.76 125 VAL B N 1
ATOM 6383 C CA . VAL B 1 125 ? -28.254 42.930 87.928 1.00 17.76 125 VAL B CA 1
ATOM 6384 C C . VAL B 1 125 ? -28.279 44.462 87.894 1.00 17.76 125 VAL B C 1
ATOM 6385 O O . VAL B 1 125 ? -29.128 45.078 87.242 1.00 17.76 125 VAL B O 1
ATOM 6389 N N . TRP B 1 126 ? -27.330 45.078 88.592 1.00 18.78 126 TRP B N 1
ATOM 6390 C CA . TRP B 1 126 ? -27.255 46.531 88.613 1.00 18.78 126 TRP B CA 1
ATOM 6391 C C . TRP B 1 126 ? -26.068 47.099 87.849 1.00 18.78 126 TRP B C 1
ATOM 6392 O O . TRP B 1 126 ? -24.955 46.580 87.930 1.00 18.78 126 TRP B O 1
ATOM 6403 N N . GLN B 1 127 ? -26.337 48.163 87.098 1.00 19.77 127 GLN B N 1
ATOM 6404 C CA . GLN B 1 127 ? -25.330 48.905 86.340 1.00 19.77 127 GLN B CA 1
ATOM 6405 C C . GLN B 1 127 ? -25.843 50.352 86.401 1.00 19.77 127 GLN B C 1
ATOM 6406 O O . GLN B 1 127 ? -27.005 50.617 86.096 1.00 19.77 127 GLN B O 1
ATOM 6412 N N . PRO B 1 128 ? -24.978 51.303 86.800 1.00 18.73 128 PRO B N 1
ATOM 6413 C CA . PRO B 1 128 ? -25.305 52.733 86.933 1.00 18.73 128 PRO B CA 1
ATOM 6414 C C . PRO B 1 128 ? -26.081 53.412 85.804 1.00 18.73 128 PRO B C 1
ATOM 6415 O O . PRO B 1 128 ? -26.902 54.295 86.060 1.00 18.73 128 PRO B O 1
ATOM 6419 N N . GLU B 1 129 ? -25.822 53.014 84.565 1.00 20.92 129 GLU B N 1
ATOM 6420 C CA . GLU B 1 129 ? -26.514 53.612 83.424 1.00 20.92 129 GLU B CA 1
ATOM 6421 C C . GLU B 1 129 ? -28.032 53.426 83.483 1.00 20.92 129 GLU B C 1
ATOM 6422 O O . GLU B 1 129 ? -28.768 54.073 82.744 1.00 20.92 129 GLU B O 1
ATOM 6428 N N . LEU B 1 130 ? -28.503 52.552 84.363 1.00 23.40 130 LEU B N 1
ATOM 6429 C CA . LEU B 1 130 ? -29.934 52.310 84.480 1.00 23.40 130 LEU B CA 1
ATOM 6430 C C . LEU B 1 130 ? -30.690 53.483 85.083 1.00 23.40 130 LEU B C 1
ATOM 6431 O O . LEU B 1 130 ? -31.864 53.679 84.777 1.00 23.40 130 LEU B O 1
ATOM 6436 N N . VAL B 1 131 ? -30.024 54.265 85.932 1.00 18.51 131 VAL B N 1
ATOM 6437 C CA . VAL B 1 131 ? -30.674 55.413 86.565 1.00 18.51 131 VAL B CA 1
ATOM 6438 C C . VAL B 1 131 ? -31.352 56.302 85.525 1.00 18.51 131 VAL B C 1
ATOM 6439 O O . VAL B 1 131 ? -32.510 56.670 85.684 1.00 18.51 131 VAL B O 1
ATOM 6443 N N . LYS B 1 132 ? -30.626 56.632 84.460 1.00 26.84 132 LYS B N 1
ATOM 6444 C CA . LYS B 1 132 ? -31.138 57.477 83.380 1.00 26.84 132 LYS B CA 1
ATOM 6445 C C . LYS B 1 132 ? -32.359 56.861 82.689 1.00 26.84 132 LYS B C 1
ATOM 6446 O O . LYS B 1 132 ? -33.409 57.503 82.559 1.00 26.84 132 LYS B O 1
ATOM 6452 N N . SER B 1 133 ? -32.208 55.621 82.235 1.00 18.27 133 SER B N 1
ATOM 6453 C CA . SER B 1 133 ? -33.284 54.907 81.559 1.00 18.27 133 SER B CA 1
ATOM 6454 C C . SER B 1 133 ? -34.538 54.820 82.430 1.00 18.27 133 SER B C 1
ATOM 6455 O O . SER B 1 133 ? -35.645 55.106 81.969 1.00 18.27 133 SER B O 1
ATOM 6458 N N . LEU B 1 134 ? -34.362 54.424 83.690 1.00 15.28 134 LEU B N 1
ATOM 6459 C CA . LEU B 1 134 ? -35.490 54.297 84.607 1.00 15.28 134 LEU B CA 1
ATOM 6460 C C . LEU B 1 134 ? -36.205 55.626 84.755 1.00 15.28 134 LEU B C 1
ATOM 6461 O O . LEU B 1 134 ? -37.420 55.691 84.622 1.00 15.28 134 LEU B O 1
ATOM 6466 N N . ARG B 1 135 ? -35.452 56.691 85.011 1.00 16.19 135 ARG B N 1
ATOM 6467 C CA . ARG B 1 135 ? -36.053 58.012 85.176 1.00 16.19 135 ARG B CA 1
ATOM 6468 C C . ARG B 1 135 ? -36.749 58.500 83.906 1.00 16.19 135 ARG B C 1
ATOM 6469 O O . ARG B 1 135 ? -37.797 59.149 83.972 1.00 16.19 135 ARG B O 1
ATOM 6477 N N . GLU B 1 136 ? -36.180 58.191 82.745 1.00 31.04 136 GLU B N 1
ATOM 6478 C CA . GLU B 1 136 ? -36.816 58.601 81.495 1.00 31.04 136 GLU B CA 1
ATOM 6479 C C . GLU B 1 136 ? -38.166 57.899 81.357 1.00 31.04 136 GLU B C 1
ATOM 6480 O O . GLU B 1 136 ? -39.110 58.456 80.809 1.00 31.04 136 GLU B O 1
ATOM 6486 N N . ALA B 1 137 ? -38.254 56.674 81.861 1.00 21.77 137 ALA B N 1
ATOM 6487 C CA . ALA B 1 137 ? -39.499 55.920 81.768 1.00 21.77 137 ALA B CA 1
ATOM 6488 C C . ALA B 1 137 ? -40.485 56.233 82.886 1.00 21.77 137 ALA B C 1
ATOM 6489 O O . ALA B 1 137 ? -41.501 55.563 83.014 1.00 21.77 137 ALA B O 1
ATOM 6491 N N . GLY B 1 138 ? -40.184 57.243 83.698 1.00 20.35 138 GLY B N 1
ATOM 6492 C CA . GLY B 1 138 ? -41.085 57.625 84.778 1.00 20.35 138 GLY B CA 1
ATOM 6493 C C . GLY B 1 138 ? -41.042 56.788 86.048 1.00 20.35 138 GLY B C 1
ATOM 6494 O O . GLY B 1 138 ? -41.974 56.825 86.849 1.00 20.35 138 GLY B O 1
ATOM 6495 N N . ILE B 1 139 ? -39.966 56.036 86.244 1.00 21.26 139 ILE B N 1
ATOM 6496 C CA . ILE B 1 139 ? -39.826 55.198 87.431 1.00 21.26 139 ILE B CA 1
ATOM 6497 C C . ILE B 1 139 ? -39.192 56.001 88.570 1.00 21.26 139 ILE B C 1
ATOM 6498 O O . ILE B 1 139 ? -38.211 56.706 88.365 1.00 21.26 139 ILE B O 1
ATOM 6503 N N . GLU B 1 140 ? -39.749 55.883 89.768 1.00 24.62 140 GLU B N 1
ATOM 6504 C CA . GLU B 1 140 ? -39.241 56.619 90.919 1.00 24.62 140 GLU B CA 1
ATOM 6505 C C . GLU B 1 140 ? -38.336 55.807 91.843 1.00 24.62 140 GLU B C 1
ATOM 6506 O O . GLU B 1 140 ? -37.576 56.378 92.626 1.00 24.62 140 GLU B O 1
ATOM 6512 N N . TYR B 1 141 ? -38.401 54.482 91.758 1.00 18.12 141 TYR B N 1
ATOM 6513 C CA . TYR B 1 141 ? -37.579 53.662 92.638 1.00 18.12 141 TYR B CA 1
ATOM 6514 C C . TYR B 1 141 ? -37.278 52.286 92.075 1.00 18.12 141 TYR B C 1
ATOM 6515 O O . TYR B 1 141 ? -37.936 51.813 91.146 1.00 18.12 141 TYR B O 1
ATOM 6524 N N . VAL B 1 142 ? -36.280 51.641 92.663 1.00 15.70 142 VAL B N 1
ATOM 6525 C CA . VAL B 1 142 ? -35.874 50.316 92.241 1.00 15.70 142 VAL B CA 1
ATOM 6526 C C . VAL B 1 142 ? -35.560 49.469 93.468 1.00 15.70 142 VAL B C 1
ATOM 6527 O O . VAL B 1 142 ? -35.020 49.958 94.465 1.00 15.70 142 VAL B O 1
ATOM 6531 N N . VAL B 1 143 ? -35.922 48.195 93.379 1.00 16.24 143 VAL B N 1
ATOM 6532 C CA . VAL B 1 143 ? -35.725 47.233 94.452 1.00 16.24 143 VAL B CA 1
ATOM 6533 C C . VAL B 1 143 ? -34.399 46.496 94.282 1.00 16.24 143 VAL B C 1
ATOM 6534 O O . VAL B 1 143 ? -34.162 45.871 93.249 1.00 16.24 143 VAL B O 1
ATOM 6538 N N . VAL B 1 144 ? -33.547 46.561 95.304 1.00 19.95 144 VAL B N 1
ATOM 6539 C CA . VAL B 1 144 ? -32.245 45.904 95.254 1.00 19.95 144 VAL B CA 1
ATOM 6540 C C . VAL B 1 144 ? -31.837 45.275 96.588 1.00 19.95 144 VAL B C 1
ATOM 6541 O O . VAL B 1 144 ? -32.082 45.826 97.656 1.00 19.95 144 VAL B O 1
ATOM 6545 N N . ASP B 1 145 ? -31.188 44.124 96.510 1.00 23.25 145 ASP B N 1
ATOM 6546 C CA . ASP B 1 145 ? -30.740 43.414 97.699 1.00 23.25 145 ASP B CA 1
ATOM 6547 C C . ASP B 1 145 ? -29.723 44.205 98.498 1.00 23.25 145 ASP B C 1
ATOM 6548 O O . ASP B 1 145 ? -28.948 44.975 97.929 1.00 23.25 145 ASP B O 1
ATOM 6553 N N . ASP B 1 146 ? -29.723 44.022 99.818 1.00 20.82 146 ASP B N 1
ATOM 6554 C CA . ASP B 1 146 ? -28.753 44.732 100.641 1.00 20.82 146 ASP B CA 1
ATOM 6555 C C . ASP B 1 146 ? -27.349 44.277 100.235 1.00 20.82 146 ASP B C 1
ATOM 6556 O O . ASP B 1 146 ? -26.353 44.948 100.510 1.00 20.82 146 ASP B O 1
ATOM 6561 N N . TYR B 1 147 ? -27.289 43.140 99.553 1.00 23.03 147 TYR B N 1
ATOM 6562 C CA . TYR B 1 147 ? -26.035 42.584 99.065 1.00 23.03 147 TYR B CA 1
ATOM 6563 C C . TYR B 1 147 ? -25.244 43.666 98.321 1.00 23.03 147 TYR B C 1
ATOM 6564 O O . TYR B 1 147 ? -24.028 43.770 98.472 1.00 23.03 147 TYR B O 1
ATOM 6573 N N . HIS B 1 148 ? -25.942 44.466 97.518 1.00 21.67 148 HIS B N 1
ATOM 6574 C CA . HIS B 1 148 ? -25.290 45.531 96.764 1.00 21.67 148 HIS B CA 1
ATOM 6575 C C . HIS B 1 148 ? -24.748 46.607 97.706 1.00 21.67 148 HIS B C 1
ATOM 6576 O O . HIS B 1 148 ? -23.600 47.029 97.572 1.00 21.67 148 HIS B O 1
ATOM 6583 N N . PHE B 1 149 ? -25.576 47.062 98.643 1.00 17.41 149 PHE B N 1
ATOM 6584 C CA . PHE B 1 149 ? -25.158 48.098 99.584 1.00 17.41 149 PHE B CA 1
ATOM 6585 C C . PHE B 1 149 ? -23.987 47.619 100.436 1.00 17.41 149 PHE B C 1
ATOM 6586 O O . PHE B 1 149 ? -23.094 48.393 100.777 1.00 17.41 149 PHE B O 1
ATOM 6594 N N . MET B 1 150 ? -23.997 46.339 100.779 1.00 16.15 150 MET B N 1
ATOM 6595 C CA . MET B 1 150 ? -22.940 45.791 101.611 1.00 16.15 150 MET B CA 1
ATOM 6596 C C . MET B 1 150 ? -21.616 45.718 100.873 1.00 16.15 150 MET B C 1
ATOM 6597 O O . MET B 1 150 ? -20.553 45.899 101.476 1.00 16.15 150 MET B O 1
ATOM 6602 N N . SER B 1 151 ? -21.679 45.470 99.571 1.00 28.83 151 SER B N 1
ATOM 6603 C CA . SER B 1 151 ? -20.469 45.429 98.763 1.00 28.83 151 SER B CA 1
ATOM 6604 C C . SER B 1 151 ? -19.911 46.851 98.748 1.00 28.83 151 SER B C 1
ATOM 6605 O O . SER B 1 151 ? -18.701 47.053 98.739 1.00 28.83 151 SER B O 1
ATOM 6608 N N . ALA B 1 152 ? -20.811 47.831 98.748 1.00 27.63 152 ALA B N 1
ATOM 6609 C CA . ALA B 1 152 ? -20.423 49.236 98.737 1.00 27.63 152 ALA B CA 1
ATOM 6610 C C . ALA B 1 152 ? -19.675 49.609 100.010 1.00 27.63 152 ALA B C 1
ATOM 6611 O O . ALA B 1 152 ? -18.960 50.610 100.047 1.00 27.63 152 ALA B O 1
ATOM 6613 N N . GLY B 1 153 ? -19.855 48.806 101.054 1.00 21.06 153 GLY B N 1
ATOM 6614 C CA . GLY B 1 153 ? -19.188 49.074 102.315 1.00 21.06 153 GLY B CA 1
ATOM 6615 C C . GLY B 1 153 ? -20.120 49.487 103.439 1.00 21.06 153 GLY B C 1
ATOM 6616 O O . GLY B 1 153 ? -19.657 49.884 104.509 1.00 21.06 153 GLY B O 1
ATOM 6617 N N . LEU B 1 154 ? -21.427 49.403 103.202 1.00 21.82 154 LEU B N 1
ATOM 6618 C CA . LEU B 1 154 ? -22.428 49.755 104.213 1.00 21.82 154 LEU B CA 1
ATOM 6619 C C . LEU B 1 154 ? -22.722 48.568 105.137 1.00 21.82 154 LEU B C 1
ATOM 6620 O O . LEU B 1 154 ? -22.714 47.411 104.701 1.00 21.82 154 LEU B O 1
ATOM 6625 N N . SER B 1 155 ? -22.981 48.856 106.410 1.00 21.17 155 SER B N 1
ATOM 6626 C CA . SER B 1 155 ? -23.295 47.812 107.388 1.00 21.17 155 SER B CA 1
ATOM 6627 C C . SER B 1 155 ? -24.807 47.618 107.406 1.00 21.17 155 SER B C 1
ATOM 6628 O O . SER B 1 155 ? -25.555 48.526 107.034 1.00 21.17 155 SER B O 1
ATOM 6631 N N . LYS B 1 156 ? -25.257 46.450 107.855 1.00 26.13 156 LYS B N 1
ATOM 6632 C CA . LYS B 1 156 ? -26.684 46.147 107.897 1.00 26.13 156 LYS B CA 1
ATOM 6633 C C . LYS B 1 156 ? -27.528 47.170 108.654 1.00 26.13 156 LYS B C 1
ATOM 6634 O O . LYS B 1 156 ? -28.618 47.533 108.205 1.00 26.13 156 LYS B O 1
ATOM 6640 N N . GLU B 1 157 ? -27.034 47.644 109.794 1.00 25.17 157 GLU B N 1
ATOM 6641 C CA . GLU B 1 157 ? -27.789 48.613 110.590 1.00 25.17 157 GLU B CA 1
ATOM 6642 C C . GLU B 1 157 ? -28.100 49.920 109.853 1.00 25.17 157 GLU B C 1
ATOM 6643 O O . GLU B 1 157 ? -28.972 50.690 110.271 1.00 25.17 157 GLU B O 1
ATOM 6649 N N . GLU B 1 158 ? -27.410 50.179 108.749 1.00 20.07 158 GLU B N 1
ATOM 6650 C CA . GLU B 1 158 ? -27.670 51.412 108.003 1.00 20.07 158 GLU B CA 1
ATOM 6651 C C . GLU B 1 158 ? -28.675 51.170 106.874 1.00 20.07 158 GLU B C 1
ATOM 6652 O O . GLU B 1 158 ? -29.134 52.113 106.229 1.00 20.07 158 GLU B O 1
ATOM 6658 N N . LEU B 1 159 ? -29.030 49.904 106.662 1.00 20.45 159 LEU B N 1
ATOM 6659 C CA . LEU B 1 159 ? -29.928 49.523 105.577 1.00 20.45 159 LEU B CA 1
ATOM 6660 C C . LEU B 1 159 ? -31.425 49.329 105.882 1.00 20.45 159 LEU B C 1
ATOM 6661 O O . LEU B 1 159 ? -32.087 48.501 105.253 1.00 20.45 159 LEU B O 1
ATOM 6666 N N . PHE B 1 160 ? -31.964 50.083 106.830 1.00 15.59 160 PHE B N 1
ATOM 6667 C CA . PHE B 1 160 ? -33.383 49.975 107.147 1.00 15.59 160 PHE B CA 1
ATOM 6668 C C . PHE B 1 160 ? -34.105 51.248 106.741 1.00 15.59 160 PHE B C 1
ATOM 6669 O O . PHE B 1 160 ? -35.051 51.695 107.386 1.00 15.59 160 PHE B O 1
ATOM 6677 N N . TRP B 1 161 ? -33.626 51.815 105.640 1.00 14.47 161 TRP B N 1
ATOM 6678 C CA . TRP B 1 161 ? -34.159 53.034 105.043 1.00 14.47 161 TRP B CA 1
ATOM 6679 C C . TRP B 1 161 ? -33.739 52.960 103.582 1.00 14.47 161 TRP B C 1
ATOM 6680 O O . TRP B 1 161 ? -32.691 52.385 103.260 1.00 14.47 161 TRP B O 1
ATOM 6691 N N . PRO B 1 162 ? -34.560 53.506 102.672 1.00 16.69 162 PRO B N 1
ATOM 6692 C CA . PRO B 1 162 ? -34.160 53.454 101.263 1.00 16.69 162 PRO B CA 1
ATOM 6693 C C . PRO B 1 162 ? -33.092 54.536 101.081 1.00 16.69 162 PRO B C 1
ATOM 6694 O O . PRO B 1 162 ? -32.929 55.396 101.948 1.00 16.69 162 PRO B O 1
ATOM 6698 N N . TYR B 1 163 ? -32.366 54.489 99.974 1.00 15.47 163 TYR B N 1
ATOM 6699 C CA . TYR B 1 163 ? -31.341 55.489 99.701 1.00 15.47 163 TYR B CA 1
ATOM 6700 C C . TYR B 1 163 ? -31.489 56.014 98.290 1.00 15.47 163 TYR B C 1
ATOM 6701 O O . TYR B 1 163 ? -32.280 55.503 97.496 1.00 15.47 163 TYR B O 1
ATOM 6710 N N . TYR B 1 164 ? -30.712 57.050 97.995 1.00 13.56 164 TYR B N 1
ATOM 6711 C CA . TYR B 1 164 ? -30.665 57.632 96.665 1.00 13.56 164 TYR B CA 1
ATOM 6712 C C . TYR B 1 164 ? -29.375 57.108 96.049 1.00 13.56 164 TYR B C 1
ATOM 6713 O O . TYR B 1 164 ? -28.451 56.692 96.756 1.00 13.56 164 TYR B O 1
ATOM 6722 N N . THR B 1 165 ? -29.323 57.131 94.729 1.00 19.63 165 THR B N 1
ATOM 6723 C CA . THR B 1 165 ? -28.127 56.747 94.009 1.00 19.63 165 THR B CA 1
ATOM 6724 C C . THR B 1 165 ? -28.188 57.611 92.750 1.00 19.63 165 THR B C 1
ATOM 6725 O O . THR B 1 165 ? -29.276 57.903 92.244 1.00 19.63 165 THR B O 1
ATOM 6729 N N . GLU B 1 166 ? -27.041 58.072 92.263 1.00 18.51 166 GLU B N 1
ATOM 6730 C CA . GLU B 1 166 ? -27.079 58.905 91.072 1.00 18.51 166 GLU B CA 1
ATOM 6731 C C . GLU B 1 166 ? -26.097 58.495 89.999 1.00 18.51 166 GLU B C 1
ATOM 6732 O O . GLU B 1 166 ? -25.105 57.807 90.258 1.00 18.51 166 GLU B O 1
ATOM 6738 N N . ASP B 1 167 ? -26.421 58.908 88.780 1.00 17.06 167 ASP B N 1
ATOM 6739 C CA . ASP B 1 167 ? -25.609 58.642 87.611 1.00 17.06 167 ASP B CA 1
ATOM 6740 C C . ASP B 1 167 ? -26.161 59.517 86.498 1.00 17.06 167 ASP B C 1
ATOM 6741 O O . ASP B 1 167 ? -27.370 59.768 86.436 1.00 17.06 167 ASP B O 1
ATOM 6746 N N . GLY B 1 168 ? -25.277 60.003 85.631 1.00 44.31 168 GLY B N 1
ATOM 6747 C CA . GLY B 1 168 ? -25.718 60.874 84.560 1.00 44.31 168 GLY B CA 1
ATOM 6748 C C . GLY B 1 168 ? -26.297 62.151 85.147 1.00 44.31 168 GLY B C 1
ATOM 6749 O O . GLY B 1 168 ? -27.024 62.880 84.477 1.00 44.31 168 GLY B O 1
ATOM 6750 N N . GLY B 1 169 ? -25.986 62.420 86.411 1.00 47.22 169 GLY B N 1
ATOM 6751 C CA . GLY B 1 169 ? -26.488 63.624 87.048 1.00 47.22 169 GLY B CA 1
ATOM 6752 C C . GLY B 1 169 ? -27.845 63.461 87.709 1.00 47.22 169 GLY B C 1
ATOM 6753 O O . GLY B 1 169 ? -28.192 64.232 88.612 1.00 47.22 169 GLY B O 1
ATOM 6754 N N . GLU B 1 170 ? -28.614 62.467 87.259 1.00 44.35 170 GLU B N 1
ATOM 6755 C CA . GLU B 1 170 ? -29.935 62.199 87.821 1.00 44.35 170 GLU B CA 1
ATOM 6756 C C . GLU B 1 170 ? -29.897 61.161 88.936 1.00 44.35 170 GLU B C 1
ATOM 6757 O O . GLU B 1 170 ? -28.965 60.362 89.026 1.00 44.35 170 GLU B O 1
ATOM 6763 N N . VAL B 1 171 ? -30.915 61.183 89.790 1.00 19.82 171 VAL B N 1
ATOM 6764 C CA . VAL B 1 171 ? -30.994 60.245 90.902 1.00 19.82 171 VAL B CA 1
ATOM 6765 C C . VAL B 1 171 ? -32.280 59.427 90.875 1.00 19.82 171 VAL B C 1
ATOM 6766 O O . VAL B 1 171 ? -33.259 59.797 90.228 1.00 19.82 171 VAL B O 1
ATOM 6770 N N . ILE B 1 172 ? -32.258 58.310 91.596 1.00 20.49 172 ILE B N 1
ATOM 6771 C CA . ILE B 1 172 ? -33.416 57.439 91.720 1.00 20.49 172 ILE B CA 1
ATOM 6772 C C . ILE B 1 172 ? -33.347 56.795 93.095 1.00 20.49 172 ILE B C 1
ATOM 6773 O O . ILE B 1 172 ? -32.272 56.678 93.683 1.00 20.49 172 ILE B O 1
ATOM 6778 N N . THR B 1 173 ? -34.499 56.386 93.610 1.00 16.84 173 THR B N 1
ATOM 6779 C CA . THR B 1 173 ? -34.573 55.763 94.921 1.00 16.84 173 THR B CA 1
ATOM 6780 C C . THR B 1 173 ? -34.338 54.259 94.815 1.00 16.84 173 THR B C 1
ATOM 6781 O O . THR B 1 173 ? -34.786 53.614 93.864 1.00 16.84 173 THR B O 1
ATOM 6785 N N . VAL B 1 174 ? -33.612 53.707 95.781 1.00 14.96 174 VAL B N 1
ATOM 6786 C CA . VAL B 1 174 ? -33.326 52.279 95.801 1.00 14.96 174 VAL B CA 1
ATOM 6787 C C . VAL B 1 174 ? -33.644 51.706 97.185 1.00 14.96 174 VAL B C 1
ATOM 6788 O O . VAL B 1 174 ? -33.180 52.226 98.207 1.00 14.96 174 VAL B O 1
ATOM 6792 N N . PHE B 1 175 ? -34.441 50.638 97.210 1.00 17.64 175 PHE B N 1
ATOM 6793 C CA . PHE B 1 175 ? -34.820 49.983 98.460 1.00 17.64 175 PHE B CA 1
ATOM 6794 C C . PHE B 1 175 ? -34.016 48.723 98.705 1.00 17.64 175 PHE B C 1
ATOM 6795 O O . PHE B 1 175 ? -34.061 47.798 97.904 1.00 17.64 175 PHE B O 1
ATOM 6803 N N . PRO B 1 176 ? -33.281 48.660 99.823 1.00 30.33 176 PRO B N 1
ATOM 6804 C CA . PRO B 1 176 ? -32.505 47.448 100.093 1.00 30.33 176 PRO B CA 1
ATOM 6805 C C . PRO B 1 176 ? -33.431 46.338 100.597 1.00 30.33 176 PRO B C 1
ATOM 6806 O O . PRO B 1 176 ? -34.330 46.582 101.405 1.00 30.33 176 PRO B O 1
ATOM 6810 N N . ILE B 1 177 ? -33.217 45.127 100.095 1.00 15.09 177 ILE B N 1
ATOM 6811 C CA . ILE B 1 177 ? -34.011 43.977 100.495 1.00 15.09 177 ILE B CA 1
ATOM 6812 C C . ILE B 1 177 ? -33.264 43.225 101.586 1.00 15.09 177 ILE B C 1
ATOM 6813 O O . ILE B 1 177 ? -32.130 42.787 101.383 1.00 15.09 177 ILE B O 1
ATOM 6818 N N . ASP B 1 178 ? -33.918 43.069 102.731 1.00 19.30 178 ASP B N 1
ATOM 6819 C CA . ASP B 1 178 ? -33.347 42.388 103.883 1.00 19.30 178 ASP B CA 1
ATOM 6820 C C . ASP B 1 178 ? -33.016 40.927 103.596 1.00 19.30 178 ASP B C 1
ATOM 6821 O O . ASP B 1 178 ? -33.896 40.128 103.262 1.00 19.30 178 ASP B O 1
ATOM 6826 N N . GLU B 1 179 ? -31.747 40.576 103.746 1.00 19.65 179 GLU B N 1
ATOM 6827 C CA . GLU B 1 179 ? -31.291 39.212 103.499 1.00 19.65 179 GLU B CA 1
ATOM 6828 C C . GLU B 1 179 ? -31.881 38.183 104.482 1.00 19.65 179 GLU B C 1
ATOM 6829 O O . GLU B 1 179 ? -32.253 37.073 104.084 1.00 19.65 179 GLU B O 1
ATOM 6835 N N . LYS B 1 180 ? -31.957 38.549 105.759 1.00 18.07 180 LYS B N 1
ATOM 6836 C CA . LYS B 1 180 ? -32.485 37.653 106.778 1.00 18.07 180 LYS B CA 1
ATOM 6837 C C . LYS B 1 180 ? -33.943 37.265 106.494 1.00 18.07 180 LYS B C 1
ATOM 6838 O O . LYS B 1 180 ? -34.316 36.100 106.624 1.00 18.07 180 LYS B O 1
ATOM 6844 N N . LEU B 1 181 ? -34.760 38.237 106.101 1.00 17.77 181 LEU B N 1
ATOM 6845 C CA . LEU B 1 181 ? -36.164 37.967 105.795 1.00 17.77 181 LEU B CA 1
ATOM 6846 C C . LEU B 1 181 ? -36.340 36.927 104.682 1.00 17.77 181 LEU B C 1
ATOM 6847 O O . LEU B 1 181 ? -37.340 36.215 104.660 1.00 17.77 181 LEU B O 1
ATOM 6852 N N . ARG B 1 182 ? -35.384 36.845 103.761 1.00 29.47 182 ARG B N 1
ATOM 6853 C CA . ARG B 1 182 ? -35.479 35.870 102.674 1.00 29.47 182 ARG B CA 1
ATOM 6854 C C . ARG B 1 182 ? -35.316 34.457 103.224 1.00 29.47 182 ARG B C 1
ATOM 6855 O O . ARG B 1 182 ? -35.879 33.500 102.683 1.00 29.47 182 ARG B O 1
ATOM 6863 N N . TYR B 1 183 ? -34.542 34.334 104.299 1.00 24.46 183 TYR B N 1
ATOM 6864 C CA . TYR B 1 183 ? -34.327 33.047 104.943 1.00 24.46 183 TYR B CA 1
ATOM 6865 C C . TYR B 1 183 ? -35.524 32.685 105.829 1.00 24.46 183 TYR B C 1
ATOM 6866 O O . TYR B 1 183 ? -35.863 31.519 105.971 1.00 24.46 183 TYR B O 1
ATOM 6875 N N . LEU B 1 184 ? -36.164 33.691 106.416 1.00 23.31 184 LEU B N 1
ATOM 6876 C CA . LEU B 1 184 ? -37.305 33.464 107.300 1.00 23.31 184 LEU B CA 1
ATOM 6877 C C . LEU B 1 184 ? -38.622 33.202 106.570 1.00 23.31 184 LEU B C 1
ATOM 6878 O O . LEU B 1 184 ? -39.443 32.392 107.011 1.00 23.31 184 LEU B O 1
ATOM 6883 N N . ILE B 1 185 ? -38.804 33.901 105.454 1.00 31.88 185 ILE B N 1
ATOM 6884 C CA . ILE B 1 185 ? -40.011 33.814 104.655 1.00 31.88 185 ILE B CA 1
ATOM 6885 C C . ILE B 1 185 ? -39.803 33.018 103.369 1.00 31.88 185 ILE B C 1
ATOM 6886 O O . ILE B 1 185 ? -38.980 33.388 102.530 1.00 31.88 185 ILE B O 1
ATOM 6891 N N . PRO B 1 186 ? -40.561 31.924 103.187 1.00 24.28 186 PRO B N 1
ATOM 6892 C CA . PRO B 1 186 ? -41.581 31.423 104.113 1.00 24.28 186 PRO B CA 1
ATOM 6893 C C . PRO B 1 186 ? -41.127 30.112 104.749 1.00 24.28 186 PRO B C 1
ATOM 6894 O O . PRO B 1 186 ? -41.923 29.388 105.329 1.00 24.28 186 PRO B O 1
ATOM 6898 N N . PHE B 1 187 ? -39.844 29.811 104.629 1.00 27.57 187 PHE B N 1
ATOM 6899 C CA . PHE B 1 187 ? -39.292 28.571 105.157 1.00 27.57 187 PHE B CA 1
ATOM 6900 C C . PHE B 1 187 ? -39.341 28.384 106.671 1.00 27.57 187 PHE B C 1
ATOM 6901 O O . PHE B 1 187 ? -39.471 27.258 107.152 1.00 27.57 187 PHE B O 1
ATOM 6909 N N . ARG B 1 188 ? -39.233 29.466 107.432 1.00 25.10 188 ARG B N 1
ATOM 6910 C CA . ARG B 1 188 ? -39.258 29.331 108.883 1.00 25.10 188 ARG B CA 1
ATOM 6911 C C . ARG B 1 188 ? -40.634 29.629 109.464 1.00 25.10 188 ARG B C 1
ATOM 6912 O O . ARG B 1 188 ? -41.505 30.159 108.773 1.00 25.10 188 ARG B O 1
ATOM 6920 N N . PRO B 1 189 ? -40.849 29.275 110.744 1.00 26.59 189 PRO B N 1
ATOM 6921 C CA . PRO B 1 189 ? -42.123 29.498 111.437 1.00 26.59 189 PRO B CA 1
ATOM 6922 C C . PRO B 1 189 ? -42.507 30.973 111.458 1.00 26.59 189 PRO B C 1
ATOM 6923 O O . PRO B 1 189 ? -41.662 31.840 111.691 1.00 26.59 189 PRO B O 1
ATOM 6927 N N . VAL B 1 190 ? -43.784 31.248 111.214 1.00 21.84 190 VAL B N 1
ATOM 6928 C CA . VAL B 1 190 ? -44.295 32.612 111.190 1.00 21.84 190 VAL B CA 1
ATOM 6929 C C . VAL B 1 190 ? -43.800 33.519 112.322 1.00 21.84 190 VAL B C 1
ATOM 6930 O O . VAL B 1 190 ? -43.422 34.662 112.074 1.00 21.84 190 VAL B O 1
ATOM 6934 N N . LYS B 1 191 ? -43.802 33.019 113.556 1.00 26.88 191 LYS B N 1
ATOM 6935 C CA . LYS B 1 191 ? -43.363 33.824 114.697 1.00 26.88 191 LYS B CA 1
ATOM 6936 C C . LYS B 1 191 ? -41.906 34.260 114.584 1.00 26.88 191 LYS B C 1
ATOM 6937 O O . LYS B 1 191 ? -41.517 35.294 115.116 1.00 26.88 191 LYS B O 1
ATOM 6943 N N . LYS B 1 192 ? -41.107 33.466 113.884 1.00 25.64 192 LYS B N 1
ATOM 6944 C CA . LYS B 1 192 ? -39.695 33.766 113.692 1.00 25.64 192 LYS B CA 1
ATOM 6945 C C . LYS B 1 192 ? -39.538 35.107 112.953 1.00 25.64 192 LYS B C 1
ATOM 6946 O O . LYS B 1 192 ? -38.613 35.874 113.223 1.00 25.64 192 LYS B O 1
ATOM 6952 N N . THR B 1 193 ? -40.452 35.384 112.027 1.00 19.92 193 THR B N 1
ATOM 6953 C CA . THR B 1 193 ? -40.444 36.632 111.276 1.00 19.92 193 THR B CA 1
ATOM 6954 C C . THR B 1 193 ? -40.985 37.767 112.140 1.00 19.92 193 THR B C 1
ATOM 6955 O O . THR B 1 193 ? -40.492 38.899 112.084 1.00 19.92 193 THR B O 1
ATOM 6959 N N . ILE B 1 194 ? -42.024 37.470 112.916 1.00 16.20 194 ILE B N 1
ATOM 6960 C CA . ILE B 1 194 ? -42.618 38.476 113.784 1.00 16.20 194 ILE B CA 1
ATOM 6961 C C . ILE B 1 194 ? -41.591 38.916 114.821 1.00 16.20 194 ILE B C 1
ATOM 6962 O O . ILE B 1 194 ? -41.458 40.103 115.112 1.00 16.20 194 ILE B O 1
ATOM 6967 N N . GLU B 1 195 ? -40.861 37.953 115.368 1.00 25.55 195 GLU B N 1
ATOM 6968 C CA . GLU B 1 195 ? -39.854 38.262 116.365 1.00 25.55 195 GLU B CA 1
ATOM 6969 C C . GLU B 1 195 ? -38.790 39.169 115.764 1.00 25.55 195 GLU B C 1
ATOM 6970 O O . GLU B 1 195 ? -38.461 40.208 116.332 1.00 25.55 195 GLU B O 1
ATOM 6976 N N . TYR B 1 196 ? -38.262 38.785 114.605 1.00 20.23 196 TYR B N 1
ATOM 6977 C CA . TYR B 1 196 ? -37.239 39.583 113.955 1.00 20.23 196 TYR B CA 1
ATOM 6978 C C . TYR B 1 196 ? -37.675 41.032 113.724 1.00 20.23 196 TYR B C 1
ATOM 6979 O O . TYR B 1 196 ? -36.935 41.963 114.038 1.00 20.23 196 TYR B O 1
ATOM 6988 N N . LEU B 1 197 ? -38.871 41.223 113.173 1.00 16.34 197 LEU B N 1
ATOM 6989 C CA . LEU B 1 197 ? -39.363 42.571 112.909 1.00 16.34 197 LEU B CA 1
ATOM 6990 C C . LEU B 1 197 ? -39.571 43.369 114.197 1.00 16.34 197 LEU B C 1
ATOM 6991 O O . LEU B 1 197 ? -39.164 44.533 114.290 1.00 16.34 197 LEU B O 1
ATOM 6996 N N . GLU B 1 198 ? -40.211 42.749 115.187 1.00 23.96 198 GLU B N 1
ATOM 6997 C CA . GLU B 1 198 ? -40.451 43.419 116.459 1.00 23.96 198 GLU B CA 1
ATOM 6998 C C . GLU B 1 198 ? -39.130 43.869 117.066 1.00 23.96 198 GLU B C 1
ATOM 6999 O O . GLU B 1 198 ? -39.076 44.865 117.778 1.00 23.96 198 GLU B O 1
ATOM 7005 N N . SER B 1 199 ? -38.064 43.139 116.761 1.00 27.31 199 SER B N 1
ATOM 7006 C CA . SER B 1 199 ? -36.740 43.466 117.264 1.00 27.31 199 SER B CA 1
ATOM 7007 C C . SER B 1 199 ? -36.134 44.694 116.567 1.00 27.31 199 SER B C 1
ATOM 7008 O O . SER B 1 199 ? -35.209 45.310 117.094 1.00 27.31 199 SER B O 1
ATOM 7011 N N . LEU B 1 200 ? -36.647 45.046 115.390 1.00 27.41 200 LEU B N 1
ATOM 7012 C CA . LEU B 1 200 ? -36.131 46.192 114.641 1.00 27.41 200 LEU B CA 1
ATOM 7013 C C . LEU B 1 200 ? -36.799 47.488 115.077 1.00 27.41 200 LEU B C 1
ATOM 7014 O O . LEU B 1 200 ? -36.375 48.581 114.696 1.00 27.41 200 LEU B O 1
ATOM 7019 N N . THR B 1 201 ? -37.856 47.344 115.868 1.00 29.43 201 THR B N 1
ATOM 7020 C CA . THR B 1 201 ? -38.623 48.461 116.414 1.00 29.43 201 THR B CA 1
ATOM 7021 C C . THR B 1 201 ? -37.765 49.661 116.866 1.00 29.43 201 THR B C 1
ATOM 7022 O O . THR B 1 201 ? -36.639 49.488 117.335 1.00 29.43 201 THR B O 1
ATOM 7026 N N . SER B 1 202 ? -38.308 50.871 116.727 1.00 28.94 202 SER B N 1
ATOM 7027 C CA . SER B 1 202 ? -37.592 52.090 117.114 1.00 28.94 202 SER B CA 1
ATOM 7028 C C . SER B 1 202 ? -38.499 53.307 117.257 1.00 28.94 202 SER B C 1
ATOM 7029 O O . SER B 1 202 ? -39.704 53.244 117.013 1.00 28.94 202 SER B O 1
ATOM 7032 N N . ASP B 1 203 ? -37.893 54.421 117.649 1.00 55.79 203 ASP B N 1
ATOM 7033 C CA . ASP B 1 203 ? -38.601 55.683 117.813 1.00 55.79 203 ASP B CA 1
ATOM 7034 C C . ASP B 1 203 ? -38.736 56.349 116.446 1.00 55.79 203 ASP B C 1
ATOM 7035 O O . ASP B 1 203 ? -39.687 57.089 116.193 1.00 55.79 203 ASP B O 1
ATOM 7040 N N . ASP B 1 204 ? -37.769 56.076 115.572 1.00 31.59 204 ASP B N 1
ATOM 7041 C CA . ASP B 1 204 ? -37.752 56.611 114.211 1.00 31.59 204 ASP B CA 1
ATOM 7042 C C . ASP B 1 204 ? -38.924 55.987 113.450 1.00 31.59 204 ASP B C 1
ATOM 7043 O O . ASP B 1 204 ? -38.905 54.804 113.136 1.00 31.59 204 ASP B O 1
ATOM 7048 N N . PRO B 1 205 ? -39.957 56.784 113.138 1.00 38.79 205 PRO B N 1
ATOM 7049 C CA . PRO B 1 205 ? -41.144 56.303 112.423 1.00 38.79 205 PRO B CA 1
ATOM 7050 C C . PRO B 1 205 ? -40.953 55.969 110.950 1.00 38.79 205 PRO B C 1
ATOM 7051 O O . PRO B 1 205 ? -41.899 55.565 110.276 1.00 38.79 205 PRO B O 1
ATOM 7055 N N . SER B 1 206 ? -39.738 56.123 110.448 1.00 21.06 206 SER B N 1
ATOM 7056 C CA . SER B 1 206 ? -39.497 55.852 109.039 1.00 21.06 206 SER B CA 1
ATOM 7057 C C . SER B 1 206 ? -38.662 54.609 108.799 1.00 21.06 206 SER B C 1
ATOM 7058 O O . SER B 1 206 ? -38.457 54.211 107.655 1.00 21.06 206 SER B O 1
ATOM 7061 N N . LYS B 1 207 ? -38.170 53.993 109.866 1.00 20.79 207 LYS B N 1
ATOM 7062 C CA . LYS B 1 207 ? -37.366 52.789 109.704 1.00 20.79 207 LYS B CA 1
ATOM 7063 C C . LYS B 1 207 ? -38.251 51.729 109.026 1.00 20.79 207 LYS B C 1
ATOM 7064 O O . LYS B 1 207 ? -39.434 51.594 109.351 1.00 20.79 207 LYS B O 1
ATOM 7070 N N . VAL B 1 208 ? -37.688 50.989 108.076 1.00 20.18 208 VAL B N 1
ATOM 7071 C CA . VAL B 1 208 ? -38.469 49.982 107.375 1.00 20.18 208 VAL B CA 1
ATOM 7072 C C . VAL B 1 208 ? -37.665 48.739 107.021 1.00 20.18 208 VAL B C 1
ATOM 7073 O O . VAL B 1 208 ? -36.462 48.813 106.791 1.00 20.18 208 VAL B O 1
ATOM 7077 N N . ALA B 1 209 ? -38.344 47.595 106.997 1.00 19.32 209 ALA B N 1
ATOM 7078 C CA . ALA B 1 209 ? -37.723 46.322 106.653 1.00 19.32 209 ALA B CA 1
ATOM 7079 C C . ALA B 1 209 ? -38.434 45.838 105.393 1.00 19.32 209 ALA B C 1
ATOM 7080 O O . ALA B 1 209 ? -39.665 45.879 105.314 1.00 19.32 209 ALA B O 1
ATOM 7082 N N . VAL B 1 210 ? -37.664 45.356 104.423 1.00 16.96 210 VAL B N 1
ATOM 7083 C CA . VAL B 1 210 ? -38.237 44.919 103.159 1.00 16.96 210 VAL B CA 1
ATOM 7084 C C . VAL B 1 210 ? -38.008 43.474 102.741 1.00 16.96 210 VAL B C 1
ATOM 7085 O O . VAL B 1 210 ? -36.880 42.969 102.726 1.00 16.96 210 VAL B O 1
ATOM 7089 N N . PHE B 1 211 ? -39.098 42.800 102.401 1.00 14.67 211 PHE B N 1
ATOM 7090 C CA . PHE B 1 211 ? -38.989 41.441 101.905 1.00 14.67 211 PHE B CA 1
ATOM 7091 C C . PHE B 1 211 ? -39.453 41.481 100.447 1.00 14.67 211 PHE B C 1
ATOM 7092 O O . PHE B 1 211 ? -40.492 42.073 100.134 1.00 14.67 211 PHE B O 1
ATOM 7100 N N . HIS B 1 212 ? -38.678 40.877 99.558 1.00 15.19 212 HIS B N 1
ATOM 7101 C CA . HIS B 1 212 ? -39.057 40.823 98.152 1.00 15.19 212 HIS B CA 1
ATOM 7102 C C . HIS B 1 212 ? -38.243 39.735 97.467 1.00 15.19 212 HIS B C 1
ATOM 7103 O O . HIS B 1 212 ? -37.060 39.912 97.159 1.00 15.19 212 HIS B O 1
ATOM 7110 N N . ASP B 1 213 ? -38.885 38.593 97.258 1.00 19.98 213 ASP B N 1
ATOM 7111 C CA . ASP B 1 213 ? -38.228 37.449 96.646 1.00 19.98 213 ASP B CA 1
ATOM 7112 C C . ASP B 1 213 ? -39.129 36.793 95.598 1.00 19.98 213 ASP B C 1
ATOM 7113 O O . ASP B 1 213 ? -40.259 37.235 95.367 1.00 19.98 213 ASP B O 1
ATOM 7118 N N . ASP B 1 214 ? -38.618 35.735 94.974 1.00 22.95 214 ASP B N 1
ATOM 7119 C CA . ASP B 1 214 ? -39.361 35.020 93.943 1.00 22.95 214 ASP B CA 1
ATOM 7120 C C . ASP B 1 214 ? -40.700 34.513 94.469 1.00 22.95 214 ASP B C 1
ATOM 7121 O O . ASP B 1 214 ? -40.782 33.968 95.568 1.00 22.95 214 ASP B O 1
ATOM 7126 N N . GLY B 1 215 ? -41.749 34.711 93.676 1.00 26.33 215 GLY B N 1
ATOM 7127 C CA . GLY B 1 215 ? -43.074 34.274 94.068 1.00 26.33 215 GLY B CA 1
ATOM 7128 C C . GLY B 1 215 ? -43.202 32.768 94.058 1.00 26.33 215 GLY B C 1
ATOM 7129 O O . GLY B 1 215 ? -44.060 32.215 94.738 1.00 26.33 215 GLY B O 1
ATOM 7130 N N . GLU B 1 216 ? -42.345 32.095 93.298 1.00 21.51 216 GLU B N 1
ATOM 7131 C CA . GLU B 1 216 ? -42.395 30.639 93.218 1.00 21.51 216 GLU B CA 1
ATOM 7132 C C . GLU B 1 216 ? -42.032 29.960 94.548 1.00 21.51 216 GLU B C 1
ATOM 7133 O O . GLU B 1 216 ? -42.279 28.766 94.729 1.00 21.51 216 GLU B O 1
ATOM 7139 N N . LYS B 1 217 ? -41.444 30.707 95.479 1.00 20.90 217 LYS B N 1
ATOM 7140 C CA . LYS B 1 217 ? -41.102 30.121 96.775 1.00 20.90 217 LYS B CA 1
ATOM 7141 C C . LYS B 1 217 ? -42.386 29.755 97.516 1.00 20.90 217 LYS B C 1
ATOM 7142 O O . LYS B 1 217 ? -42.388 28.884 98.374 1.00 20.90 217 LYS B O 1
ATOM 7148 N N . PHE B 1 218 ? -43.478 30.427 97.166 1.00 17.34 218 PHE B N 1
ATOM 7149 C CA . PHE B 1 218 ? -44.763 30.192 97.801 1.00 17.34 218 PHE B CA 1
ATOM 7150 C C . PHE B 1 218 ? -45.652 29.216 97.031 1.00 17.34 218 PHE B C 1
ATOM 7151 O O . PHE B 1 218 ? -46.752 29.575 96.586 1.00 17.34 218 PHE B O 1
ATOM 7159 N N . GLY B 1 219 ? -45.171 27.984 96.876 1.00 23.11 219 GLY B N 1
ATOM 7160 C CA . GLY B 1 219 ? -45.954 26.984 96.183 1.00 23.11 219 GLY B CA 1
ATOM 7161 C C . GLY B 1 219 ? -45.237 26.075 95.202 1.00 23.11 219 GLY B C 1
ATOM 7162 O O . GLY B 1 219 ? -45.489 24.872 95.197 1.00 23.11 219 GLY B O 1
ATOM 7163 N N . VAL B 1 220 ? -44.355 26.631 94.370 1.00 35.54 220 VAL B N 1
ATOM 7164 C CA . VAL B 1 220 ? -43.642 25.833 93.369 1.00 35.54 220 VAL B CA 1
ATOM 7165 C C . VAL B 1 220 ? -42.394 25.110 93.871 1.00 35.54 220 VAL B C 1
ATOM 7166 O O . VAL B 1 220 ? -42.256 23.905 93.660 1.00 35.54 220 VAL B O 1
ATOM 7170 N N . TRP B 1 221 ? -41.482 25.836 94.516 1.00 35.40 221 TRP B N 1
ATOM 7171 C CA . TRP B 1 221 ? -40.251 25.233 95.038 1.00 35.40 221 TRP B CA 1
ATOM 7172 C C . TRP B 1 221 ? -40.547 23.969 95.845 1.00 35.40 221 TRP B C 1
ATOM 7173 O O . TRP B 1 221 ? -41.583 23.869 96.500 1.00 35.40 221 TRP B O 1
ATOM 7184 N N . PRO B 1 222 ? -39.623 22.994 95.816 1.00 53.14 222 PRO B N 1
ATOM 7185 C CA . PRO B 1 222 ? -39.717 21.706 96.513 1.00 53.14 222 PRO B CA 1
ATOM 7186 C C . PRO B 1 222 ? -40.305 21.740 97.921 1.00 53.14 222 PRO B C 1
ATOM 7187 O O . PRO B 1 222 ? -39.722 22.322 98.832 1.00 53.14 222 PRO B O 1
ATOM 7191 N N . GLY B 1 223 ? -41.463 21.107 98.084 1.00 46.80 223 GLY B N 1
ATOM 7192 C CA . GLY B 1 223 ? -42.115 21.041 99.382 1.00 46.80 223 GLY B CA 1
ATOM 7193 C C . GLY B 1 223 ? -42.714 22.318 99.945 1.00 46.80 223 GLY B C 1
ATOM 7194 O O . GLY B 1 223 ? -43.059 22.365 101.126 1.00 46.80 223 GLY B O 1
ATOM 7195 N N . THR B 1 224 ? -42.854 23.352 99.121 1.00 38.27 224 THR B N 1
ATOM 7196 C CA . THR B 1 224 ? -43.417 24.605 99.606 1.00 38.27 224 THR B CA 1
ATOM 7197 C C . THR B 1 224 ? -44.931 24.664 99.496 1.00 38.27 224 THR B C 1
ATOM 7198 O O . THR B 1 224 ? -45.574 25.433 100.209 1.00 38.27 224 THR B O 1
ATOM 7202 N N . TYR B 1 225 ? -45.515 23.864 98.613 1.00 29.52 225 TYR B N 1
ATOM 7203 C CA . TYR B 1 225 ? -46.966 23.889 98.486 1.00 29.52 225 TYR B CA 1
ATOM 7204 C C . TYR B 1 225 ? -47.604 23.321 99.755 1.00 29.52 225 TYR B C 1
ATOM 7205 O O . TYR B 1 225 ? -48.628 23.817 100.234 1.00 29.52 225 TYR B O 1
ATOM 7214 N N . GLU B 1 226 ? -46.992 22.280 100.302 1.00 32.52 226 GLU B N 1
ATOM 7215 C CA . GLU B 1 226 ? -47.518 21.661 101.509 1.00 32.52 226 GLU B CA 1
ATOM 7216 C C . GLU B 1 226 ? -47.284 22.563 102.715 1.00 32.52 226 GLU B C 1
ATOM 7217 O O . GLU B 1 226 ? -48.160 22.729 103.565 1.00 32.52 226 GLU B O 1
ATOM 7223 N N . TRP B 1 227 ? -46.099 23.155 102.787 1.00 29.76 227 TRP B N 1
ATOM 7224 C CA . TRP B 1 227 ? -45.781 24.012 103.913 1.00 29.76 227 TRP B CA 1
ATOM 7225 C C . TRP B 1 227 ? -46.515 25.347 103.890 1.00 29.76 227 TRP B C 1
ATOM 7226 O O . TRP B 1 227 ? -46.958 25.830 104.929 1.00 29.76 227 TRP B O 1
ATOM 7237 N N . VAL B 1 228 ? -46.670 25.930 102.707 1.00 25.33 228 VAL B N 1
ATOM 7238 C CA . VAL B 1 228 ? -47.327 27.228 102.587 1.00 25.33 228 VAL B CA 1
ATOM 7239 C C . VAL B 1 228 ? -48.854 27.209 102.529 1.00 25.33 228 VAL B C 1
ATOM 7240 O O . VAL B 1 228 ? -49.512 28.039 103.163 1.00 25.33 228 VAL B O 1
ATOM 7244 N N . TYR B 1 229 ? -49.430 26.278 101.776 1.00 35.49 229 TYR B N 1
ATOM 7245 C CA . TYR B 1 229 ? -50.885 26.229 101.673 1.00 35.49 229 TYR B CA 1
ATOM 7246 C C . TYR B 1 229 ? -51.557 25.102 102.450 1.00 35.49 229 TYR B C 1
ATOM 7247 O O . TYR B 1 229 ? -52.507 25.349 103.183 1.00 35.49 229 TYR B O 1
ATOM 7256 N N . GLU B 1 230 ? -51.070 23.875 102.301 1.00 35.19 230 GLU B N 1
ATOM 7257 C CA . GLU B 1 230 ? -51.667 22.755 103.016 1.00 35.19 230 GLU B CA 1
ATOM 7258 C C . GLU B 1 230 ? -51.540 22.916 104.537 1.00 35.19 230 GLU B C 1
ATOM 7259 O O . GLU B 1 230 ? -52.440 22.524 105.285 1.00 35.19 230 GLU B O 1
ATOM 7265 N N . LYS B 1 231 ? -50.437 23.505 104.995 1.00 27.03 231 LYS B N 1
ATOM 7266 C CA . LYS B 1 231 ? -50.239 23.698 106.429 1.00 27.03 231 LYS B CA 1
ATOM 7267 C C . LYS B 1 231 ? -50.538 25.113 106.910 1.00 27.03 231 LYS B C 1
ATOM 7268 O O . LYS B 1 231 ? -50.365 25.432 108.083 1.00 27.03 231 LYS B O 1
ATOM 7274 N N . GLY B 1 232 ? -50.994 25.955 105.988 1.00 27.04 232 GLY B N 1
ATOM 7275 C CA . GLY B 1 232 ? -51.376 27.318 106.322 1.00 27.04 232 GLY B CA 1
ATOM 7276 C C . GLY B 1 232 ? -50.365 28.379 106.730 1.00 27.04 232 GLY B C 1
ATOM 7277 O O . GLY B 1 232 ? -50.757 29.356 107.374 1.00 27.04 232 GLY B O 1
ATOM 7278 N N . TRP B 1 233 ? -49.094 28.223 106.370 1.00 18.68 233 TRP B N 1
ATOM 7279 C CA . TRP B 1 233 ? -48.086 29.233 106.726 1.00 18.68 233 TRP B CA 1
ATOM 7280 C C . TRP B 1 233 ? -48.485 30.620 106.220 1.00 18.68 233 TRP B C 1
ATOM 7281 O O . TRP B 1 233 ? -48.429 31.611 106.953 1.00 18.68 233 TRP B O 1
ATOM 7292 N N . LEU B 1 234 ? -48.895 30.687 104.960 1.00 22.49 234 LEU B N 1
ATOM 7293 C CA . LEU B 1 234 ? -49.272 31.955 104.357 1.00 22.49 234 LEU B CA 1
ATOM 7294 C C . LEU B 1 234 ? -50.439 32.597 105.092 1.00 22.49 234 LEU B C 1
ATOM 7295 O O . LEU B 1 234 ? -50.426 33.801 105.373 1.00 22.49 234 LEU B O 1
ATOM 7300 N N . ARG B 1 235 ? -51.445 31.793 105.414 1.00 19.22 235 ARG B N 1
ATOM 7301 C CA . ARG B 1 235 ? -52.629 32.283 106.118 1.00 19.22 235 ARG B CA 1
ATOM 7302 C C . ARG B 1 235 ? -52.234 32.788 107.515 1.00 19.22 235 ARG B C 1
ATOM 7303 O O . ARG B 1 235 ? -52.617 33.881 107.932 1.00 19.22 235 ARG B O 1
ATOM 7311 N N . GLU B 1 236 ? -51.451 31.986 108.227 1.00 23.52 236 GLU B N 1
ATOM 7312 C CA . GLU B 1 236 ? -50.993 32.344 109.563 1.00 23.52 236 GLU B CA 1
ATOM 7313 C C . GLU B 1 236 ? -50.165 33.631 109.492 1.00 23.52 236 GLU B C 1
ATOM 7314 O O . GLU B 1 236 ? -50.284 34.512 110.351 1.00 23.52 236 GLU B O 1
ATOM 7320 N N . PHE B 1 237 ? -49.336 33.736 108.454 1.00 23.57 237 PHE B N 1
ATOM 7321 C CA . PHE B 1 237 ? -48.483 34.905 108.264 1.00 23.57 237 PHE B CA 1
ATOM 7322 C C . PHE B 1 237 ? -49.261 36.187 107.991 1.00 23.57 237 PHE B C 1
ATOM 7323 O O . PHE B 1 237 ? -49.029 37.201 108.646 1.00 23.57 237 PHE B O 1
ATOM 7331 N N . PHE B 1 238 ? -50.168 36.154 107.017 1.00 21.69 238 PHE B N 1
ATOM 7332 C CA . PHE B 1 238 ? -50.959 37.343 106.689 1.00 21.69 238 PHE B CA 1
ATOM 7333 C C . PHE B 1 238 ? -51.752 37.787 107.903 1.00 21.69 238 PHE B C 1
ATOM 7334 O O . PHE B 1 238 ? -52.014 38.977 108.097 1.00 21.69 238 PHE B O 1
ATOM 7342 N N . ASP B 1 239 ? -52.140 36.821 108.724 1.00 27.17 239 ASP B N 1
ATOM 7343 C CA . ASP B 1 239 ? -52.912 37.127 109.916 1.00 27.17 239 ASP B CA 1
ATOM 7344 C C . ASP B 1 239 ? -52.070 37.834 110.986 1.00 27.17 239 ASP B C 1
ATOM 7345 O O . ASP B 1 239 ? -52.488 38.859 111.534 1.00 27.17 239 ASP B O 1
ATOM 7350 N N . ALA B 1 240 ? -50.889 37.290 111.274 1.00 28.23 240 ALA B N 1
ATOM 7351 C CA . ALA B 1 240 ? -50.003 37.878 112.282 1.00 28.23 240 ALA B CA 1
ATOM 7352 C C . ALA B 1 240 ? -49.517 39.248 111.843 1.00 28.23 240 ALA B C 1
ATOM 7353 O O . ALA B 1 240 ? -49.530 40.197 112.621 1.00 28.23 240 ALA B O 1
ATOM 7355 N N . ILE B 1 241 ? -49.092 39.337 110.588 1.00 22.06 241 ILE B N 1
ATOM 7356 C CA . ILE B 1 241 ? -48.591 40.576 110.014 1.00 22.06 241 ILE B CA 1
ATOM 7357 C C . ILE B 1 241 ? -49.598 41.723 110.035 1.00 22.06 241 ILE B C 1
ATOM 7358 O O . ILE B 1 241 ? -49.213 42.882 110.195 1.00 22.06 241 ILE B O 1
ATOM 7363 N N . THR B 1 242 ? -50.882 41.413 109.875 1.00 26.12 242 THR B N 1
ATOM 7364 C CA . THR B 1 242 ? -51.900 42.463 109.849 1.00 26.12 242 THR B CA 1
ATOM 7365 C C . THR B 1 242 ? -52.555 42.805 111.178 1.00 26.12 242 THR B C 1
ATOM 7366 O O . THR B 1 242 ? -53.455 43.646 111.224 1.00 26.12 242 THR B O 1
ATOM 7370 N N . SER B 1 243 ? -52.117 42.174 112.259 1.00 27.91 243 SER B N 1
ATOM 7371 C CA . SER B 1 243 ? -52.716 42.470 113.555 1.00 27.91 243 SER B CA 1
ATOM 7372 C C . SER B 1 243 ? -51.688 42.641 114.674 1.00 27.91 243 SER B C 1
ATOM 7373 O O . SER B 1 243 ? -51.952 42.328 115.831 1.00 27.91 243 SER B O 1
ATOM 7376 N N . ASN B 1 244 ? -50.514 43.146 114.313 1.00 34.81 244 ASN B N 1
ATOM 7377 C CA . ASN B 1 244 ? -49.455 43.389 115.280 1.00 34.81 244 ASN B CA 1
ATOM 7378 C C . ASN B 1 244 ? -49.285 44.904 115.375 1.00 34.81 244 ASN B C 1
ATOM 7379 O O . ASN B 1 244 ? -48.924 45.559 114.397 1.00 34.81 244 ASN B O 1
ATOM 7384 N N . GLU B 1 245 ? -49.574 45.450 116.552 1.00 32.59 245 GLU B N 1
ATOM 7385 C CA . GLU B 1 245 ? -49.487 46.886 116.805 1.00 32.59 245 GLU B CA 1
ATOM 7386 C C . GLU B 1 245 ? -48.108 47.510 116.554 1.00 32.59 245 GLU B C 1
ATOM 7387 O O . GLU B 1 245 ? -48.009 48.709 116.285 1.00 32.59 245 GLU B O 1
ATOM 7393 N N . LYS B 1 246 ? -47.051 46.708 116.637 1.00 30.21 246 LYS B N 1
ATOM 7394 C CA . LYS B 1 246 ? -45.699 47.223 116.429 1.00 30.21 246 LYS B CA 1
ATOM 7395 C C . LYS B 1 246 ? -45.226 47.169 114.973 1.00 30.21 246 LYS B C 1
ATOM 7396 O O . LYS B 1 246 ? -44.132 47.630 114.659 1.00 30.21 246 LYS B O 1
ATOM 7402 N N . ILE B 1 247 ? -46.051 46.612 114.093 1.00 30.00 247 ILE B N 1
ATOM 7403 C CA . ILE B 1 247 ? -45.695 46.475 112.688 1.00 30.00 247 ILE B CA 1
ATOM 7404 C C . ILE B 1 247 ? -46.663 47.195 111.761 1.00 30.00 247 ILE B C 1
ATOM 7405 O O . ILE B 1 247 ? -47.843 46.854 111.686 1.00 30.00 247 ILE B O 1
ATOM 7410 N N . ASN B 1 248 ? -46.162 48.202 111.057 1.00 23.43 248 ASN B N 1
ATOM 7411 C CA . ASN B 1 248 ? -46.995 48.955 110.135 1.00 23.43 248 ASN B CA 1
ATOM 7412 C C . ASN B 1 248 ? -46.704 48.509 108.709 1.00 23.43 248 ASN B C 1
ATOM 7413 O O . ASN B 1 248 ? -45.657 48.828 108.144 1.00 23.43 248 ASN B O 1
ATOM 7418 N N . LEU B 1 249 ? -47.648 47.776 108.133 1.00 25.82 249 LEU B N 1
ATOM 7419 C CA . LEU B 1 249 ? -47.514 47.254 106.780 1.00 25.82 249 LEU B CA 1
ATOM 7420 C C . LEU B 1 249 ? -47.829 48.318 105.737 1.00 25.82 249 LEU B C 1
ATOM 7421 O O . LEU B 1 249 ? -48.758 49.108 105.909 1.00 25.82 249 LEU B O 1
ATOM 7426 N N . MET B 1 250 ? -47.053 48.345 104.657 1.00 23.78 250 MET B N 1
ATOM 7427 C CA . MET B 1 250 ? -47.300 49.317 103.598 1.00 23.78 250 MET B CA 1
ATOM 7428 C C . MET B 1 250 ? -46.666 48.944 102.265 1.00 23.78 250 MET B C 1
ATOM 7429 O O . MET B 1 250 ? -45.943 47.951 102.162 1.00 23.78 250 MET B O 1
ATOM 7434 N N . THR B 1 251 ? -46.982 49.721 101.233 1.00 20.82 251 THR B N 1
ATOM 7435 C CA . THR B 1 251 ? -46.431 49.482 99.907 1.00 20.82 251 THR B CA 1
ATOM 7436 C C . THR B 1 251 ? -45.304 50.477 99.667 1.00 20.82 251 THR B C 1
ATOM 7437 O O . THR B 1 251 ? -45.229 51.507 100.335 1.00 20.82 251 THR B O 1
ATOM 7441 N N . TYR B 1 252 ? -44.435 50.171 98.710 1.00 21.78 252 TYR B N 1
ATOM 7442 C CA . TYR B 1 252 ? -43.324 51.056 98.380 1.00 21.78 252 TYR B CA 1
ATOM 7443 C C . TYR B 1 252 ? -43.777 52.495 98.103 1.00 21.78 252 TYR B C 1
ATOM 7444 O O . TYR B 1 252 ? -43.192 53.452 98.611 1.00 21.78 252 TYR B O 1
ATOM 7453 N N . SER B 1 253 ? -44.818 52.645 97.292 1.00 21.39 253 SER B N 1
ATOM 7454 C CA . SER B 1 253 ? -45.315 53.972 96.948 1.00 21.39 253 SER B CA 1
ATOM 7455 C C . SER B 1 253 ? -45.909 54.722 98.141 1.00 21.39 253 SER B C 1
ATOM 7456 O O . SER B 1 253 ? -45.814 55.952 98.217 1.00 21.39 253 SER B O 1
ATOM 7459 N N . GLU B 1 254 ? -46.512 53.986 99.070 1.00 25.15 254 GLU B N 1
ATOM 7460 C CA . GLU B 1 254 ? -47.083 54.604 100.254 1.00 25.15 254 GLU B CA 1
ATOM 7461 C C . GLU B 1 254 ? -45.935 55.135 101.101 1.00 25.15 254 GLU B C 1
ATOM 7462 O O . GLU B 1 254 ? -45.996 56.246 101.624 1.00 25.15 254 GLU B O 1
ATOM 7468 N N . TYR B 1 255 ? -44.889 54.328 101.233 1.00 24.24 255 TYR B N 1
ATOM 7469 C CA . TYR B 1 255 ? -43.727 54.713 102.018 1.00 24.24 255 TYR B CA 1
ATOM 7470 C C . TYR B 1 255 ? -43.115 55.997 101.487 1.00 24.24 255 TYR B C 1
ATOM 7471 O O . TYR B 1 255 ? -42.891 56.944 102.243 1.00 24.24 255 TYR B O 1
ATOM 7480 N N . LEU B 1 256 ? -42.842 56.024 100.185 1.00 31.51 256 LEU B N 1
ATOM 7481 C CA . LEU B 1 256 ? -42.233 57.193 99.566 1.00 31.51 256 LEU B CA 1
ATOM 7482 C C . LEU B 1 256 ? -43.141 58.417 99.570 1.00 31.51 256 LEU B C 1
ATOM 7483 O O . LEU B 1 256 ? -42.689 59.529 99.296 1.00 31.51 256 LEU B O 1
ATOM 7488 N N . SER B 1 257 ? -44.418 58.223 99.886 1.00 30.60 257 SER B N 1
ATOM 7489 C CA . SER B 1 257 ? -45.341 59.355 99.938 1.00 30.60 257 SER B CA 1
ATOM 7490 C C . SER B 1 257 ? -45.251 59.987 101.324 1.00 30.60 257 SER B C 1
ATOM 7491 O O . SER B 1 257 ? -45.687 61.120 101.531 1.00 30.60 257 SER B O 1
ATOM 7494 N N . LYS B 1 258 ? -44.681 59.244 102.266 1.00 31.58 258 LYS B N 1
ATOM 7495 C CA . LYS B 1 258 ? -44.557 59.718 103.635 1.00 31.58 258 LYS B CA 1
ATOM 7496 C C . LYS B 1 258 ? -43.124 60.052 104.041 1.00 31.58 258 LYS B C 1
ATOM 7497 O O . LYS B 1 258 ? -42.888 61.029 104.745 1.00 31.58 258 LYS B O 1
ATOM 7503 N N . PHE B 1 259 ? -42.167 59.242 103.600 1.00 38.01 259 PHE B N 1
ATOM 7504 C CA . PHE B 1 259 ? -40.775 59.476 103.949 1.00 38.01 259 PHE B CA 1
ATOM 7505 C C . PHE B 1 259 ? -39.875 59.577 102.724 1.00 38.01 259 PHE B C 1
ATOM 7506 O O . PHE B 1 259 ? -40.185 59.038 101.661 1.00 38.01 259 PHE B O 1
ATOM 7514 N N . THR B 1 260 ? -38.759 60.282 102.884 1.00 18.09 260 THR B N 1
ATOM 7515 C CA . THR B 1 260 ? -37.790 60.458 101.811 1.00 18.09 260 THR B CA 1
ATOM 7516 C C . THR B 1 260 ? -36.572 59.589 102.102 1.00 18.09 260 THR B C 1
ATOM 7517 O O . THR B 1 260 ? -36.354 59.180 103.245 1.00 18.09 260 THR B O 1
ATOM 7521 N N . PRO B 1 261 ? -35.775 59.277 101.069 1.00 21.77 261 PRO B N 1
ATOM 7522 C CA . PRO B 1 261 ? -34.583 58.455 101.284 1.00 21.77 261 PRO B CA 1
ATOM 7523 C C . PRO B 1 261 ? -33.663 59.104 102.324 1.00 21.77 261 PRO B C 1
ATOM 7524 O O . PRO B 1 261 ? -33.674 60.323 102.521 1.00 21.77 261 PRO B O 1
ATOM 7528 N N . ARG B 1 262 ? -32.869 58.268 102.975 1.00 27.88 262 ARG B N 1
ATOM 7529 C CA . ARG B 1 262 ? -31.973 58.669 104.052 1.00 27.88 262 ARG B CA 1
ATOM 7530 C C . ARG B 1 262 ? -30.586 59.173 103.645 1.00 27.88 262 ARG B C 1
ATOM 7531 O O . ARG B 1 262 ? -29.854 59.699 104.481 1.00 27.88 262 ARG B O 1
ATOM 7539 N N . GLY B 1 263 ? -30.223 59.014 102.373 1.00 17.48 263 GLY B N 1
ATOM 7540 C CA . GLY B 1 263 ? -28.914 59.450 101.936 1.00 17.48 263 GLY B CA 1
ATOM 7541 C C . GLY B 1 263 ? -28.544 58.994 100.537 1.00 17.48 263 GLY B C 1
ATOM 7542 O O . GLY B 1 263 ? -29.369 58.453 99.794 1.00 17.48 263 GLY B O 1
ATOM 7543 N N . LEU B 1 264 ? -27.285 59.209 100.176 1.00 16.20 264 LEU B N 1
ATOM 7544 C CA . LEU B 1 264 ? -26.807 58.854 98.851 1.00 16.20 264 LEU B CA 1
ATOM 7545 C C . LEU B 1 264 ? -25.732 57.790 98.895 1.00 16.20 264 LEU B C 1
ATOM 7546 O O . LEU B 1 264 ? -24.823 57.834 99.716 1.00 16.20 264 LEU B O 1
ATOM 7551 N N . VAL B 1 265 ? -25.836 56.828 97.993 1.00 14.08 265 VAL B N 1
ATOM 7552 C CA . VAL B 1 265 ? -24.861 55.760 97.924 1.00 14.08 265 VAL B CA 1
ATOM 7553 C C . VAL B 1 265 ? -24.690 55.369 96.464 1.00 14.08 265 VAL B C 1
ATOM 7554 O O . VAL B 1 265 ? -25.585 55.575 95.654 1.00 14.08 265 VAL B O 1
ATOM 7558 N N . TYR B 1 266 ? -23.531 54.818 96.134 1.00 12.18 266 TYR B N 1
ATOM 7559 C CA . TYR B 1 266 ? -23.261 54.372 94.781 1.00 12.18 266 TYR B CA 1
ATOM 7560 C C . TYR B 1 266 ? -23.102 52.869 94.843 1.00 12.18 266 TYR B C 1
ATOM 7561 O O . TYR B 1 266 ? -22.327 52.349 95.644 1.00 12.18 266 TYR B O 1
ATOM 7570 N N . LEU B 1 267 ? -23.850 52.165 94.007 1.00 17.02 267 LEU B N 1
ATOM 7571 C CA . LEU B 1 267 ? -23.798 50.707 93.998 1.00 17.02 267 LEU B CA 1
ATOM 7572 C C . LEU B 1 267 ? -22.842 50.177 92.945 1.00 17.02 267 LEU B C 1
ATOM 7573 O O . LEU B 1 267 ? -22.770 50.704 91.832 1.00 17.02 267 LEU B O 1
ATOM 7578 N N . PRO B 1 268 ? -22.091 49.121 93.282 1.00 15.13 268 PRO B N 1
ATOM 7579 C CA . PRO B 1 268 ? -21.149 48.536 92.323 1.00 15.13 268 PRO B CA 1
ATOM 7580 C C . PRO B 1 268 ? -21.925 47.678 91.334 1.00 15.13 268 PRO B C 1
ATOM 7581 O O . PRO B 1 268 ? -23.132 47.478 91.493 1.00 15.13 268 PRO B O 1
ATOM 7585 N N . ILE B 1 269 ? -21.251 47.181 90.308 1.00 17.04 269 ILE B N 1
ATOM 7586 C CA . ILE B 1 269 ? -21.925 46.316 89.354 1.00 17.04 269 ILE B CA 1
ATOM 7587 C C . ILE B 1 269 ? -21.901 44.906 89.937 1.00 17.04 269 ILE B C 1
ATOM 7588 O O . ILE B 1 269 ? -20.858 44.258 90.001 1.00 17.04 269 ILE B O 1
ATOM 7593 N N . ALA B 1 270 ? -23.063 44.454 90.393 1.00 21.32 270 ALA B N 1
ATOM 7594 C CA . ALA B 1 270 ? -23.191 43.133 90.983 1.00 21.32 270 ALA B CA 1
ATOM 7595 C C . ALA B 1 270 ? -24.642 42.701 90.880 1.00 21.32 270 ALA B C 1
ATOM 7596 O O . ALA B 1 270 ? -25.492 43.475 90.449 1.00 21.32 270 ALA B O 1
ATOM 7598 N N . SER B 1 271 ? -24.913 41.463 91.277 1.00 16.16 271 SER B N 1
ATOM 7599 C CA . SER B 1 271 ? -26.256 40.900 91.237 1.00 16.16 271 SER B CA 1
ATOM 7600 C C . SER B 1 271 ? -26.424 40.110 92.532 1.00 16.16 271 SER B C 1
ATOM 7601 O O . SER B 1 271 ? -27.028 40.608 93.489 1.00 16.16 271 SER B O 1
ATOM 7604 N N . TYR B 1 272 ? -25.909 38.883 92.562 1.00 16.30 272 TYR B N 1
ATOM 7605 C CA . TYR B 1 272 ? -25.947 38.086 93.779 1.00 16.30 272 TYR B CA 1
ATOM 7606 C C . TYR B 1 272 ? -24.782 37.103 93.833 1.00 16.30 272 TYR B C 1
ATOM 7607 O O . TYR B 1 272 ? -24.180 36.778 92.804 1.00 16.30 272 TYR B O 1
ATOM 7616 N N . PHE B 1 273 ? -24.433 36.665 95.037 1.00 17.44 273 PHE B N 1
ATOM 7617 C CA . PHE B 1 273 ? -23.308 35.760 95.227 1.00 17.44 273 PHE B CA 1
ATOM 7618 C C . PHE B 1 273 ? -23.206 34.584 94.237 1.00 17.44 273 PHE B C 1
ATOM 7619 O O . PHE B 1 273 ? -22.181 34.396 93.584 1.00 17.44 273 PHE B O 1
ATOM 7627 N N . GLU B 1 274 ? -24.265 33.793 94.129 1.00 24.32 274 GLU B N 1
ATOM 7628 C CA . GLU B 1 274 ? -24.267 32.644 93.229 1.00 24.32 274 GLU B CA 1
ATOM 7629 C C . GLU B 1 274 ? -24.027 33.053 91.779 1.00 24.32 274 GLU B C 1
ATOM 7630 O O . GLU B 1 274 ? -23.275 32.392 91.061 1.00 24.32 274 GLU B O 1
ATOM 7636 N N . MET B 1 275 ? -24.669 34.137 91.346 1.00 20.90 275 MET B N 1
ATOM 7637 C CA . MET B 1 275 ? -24.508 34.617 89.971 1.00 20.90 275 MET B CA 1
ATOM 7638 C C . MET B 1 275 ? -23.039 34.875 89.664 1.00 20.90 275 MET B C 1
ATOM 7639 O O . MET B 1 275 ? -22.557 34.522 88.586 1.00 20.90 275 MET B O 1
ATOM 7644 N N . SER B 1 276 ? -22.337 35.494 90.617 1.00 18.99 276 SER B N 1
ATOM 7645 C CA . SER B 1 276 ? -20.924 35.813 90.448 1.00 18.99 276 SER B CA 1
ATOM 7646 C C . SER B 1 276 ? -20.096 34.546 90.288 1.00 18.99 276 SER B C 1
ATOM 7647 O O . SER B 1 276 ? -19.012 34.565 89.700 1.00 18.99 276 SER B O 1
ATOM 7650 N N . GLU B 1 277 ? -20.613 33.445 90.816 1.00 19.17 277 GLU B N 1
ATOM 7651 C CA . GLU B 1 277 ? -19.926 32.172 90.710 1.00 19.17 277 GLU B CA 1
ATOM 7652 C C . GLU B 1 277 ? -20.182 31.624 89.321 1.00 19.17 277 GLU B C 1
ATOM 7653 O O . GLU B 1 277 ? -19.247 31.300 88.589 1.00 19.17 277 GLU B O 1
ATOM 7659 N N . TRP B 1 278 ? -21.460 31.545 88.962 1.00 15.33 278 TRP B N 1
ATOM 7660 C CA . TRP B 1 278 ? -21.870 31.012 87.669 1.00 15.33 278 TRP B CA 1
ATOM 7661 C C . TRP B 1 278 ? -21.316 31.760 86.460 1.00 15.33 278 TRP B C 1
ATOM 7662 O O . TRP B 1 278 ? -21.032 31.146 85.430 1.00 15.33 278 TRP B O 1
ATOM 7673 N N . SER B 1 279 ? -21.165 33.077 86.584 1.00 22.50 279 SER B N 1
ATOM 7674 C CA . SER B 1 279 ? -20.665 33.896 85.478 1.00 22.50 279 SER B CA 1
ATOM 7675 C C . SER B 1 279 ? -19.187 33.686 85.159 1.00 22.50 279 SER B C 1
ATOM 7676 O O . SER B 1 279 ? -18.698 34.137 84.121 1.00 22.50 279 SER B O 1
ATOM 7679 N N . LEU B 1 280 ? -18.476 33.008 86.051 1.00 25.05 280 LEU B N 1
ATOM 7680 C CA . LEU B 1 280 ? -17.057 32.756 85.847 1.00 25.05 280 LEU B CA 1
ATOM 7681 C C . LEU B 1 280 ? -16.821 31.593 84.900 1.00 25.05 280 LEU B C 1
ATOM 7682 O O . LEU B 1 280 ? -17.577 30.624 84.891 1.00 25.05 280 LEU B O 1
ATOM 7687 N N . PRO B 1 281 ? -15.783 31.682 84.064 1.00 27.88 281 PRO B N 1
ATOM 7688 C CA . PRO B 1 281 ? -15.590 30.524 83.192 1.00 27.88 281 PRO B CA 1
ATOM 7689 C C . PRO B 1 281 ? -15.395 29.326 84.132 1.00 27.88 281 PRO B C 1
ATOM 7690 O O . PRO B 1 281 ? -14.806 29.475 85.202 1.00 27.88 281 PRO B O 1
ATOM 7694 N N . ALA B 1 282 ? -15.904 28.160 83.741 1.00 30.20 282 ALA B N 1
ATOM 7695 C CA . ALA B 1 282 ? -15.829 26.946 84.560 1.00 30.20 282 ALA B CA 1
ATOM 7696 C C . ALA B 1 282 ? -14.558 26.756 85.396 1.00 30.20 282 ALA B C 1
ATOM 7697 O O . ALA B 1 282 ? -14.635 26.535 86.605 1.00 30.20 282 ALA B O 1
ATOM 7699 N N . LYS B 1 283 ? -13.399 26.843 84.753 1.00 35.54 283 LYS B N 1
ATOM 7700 C CA . LYS B 1 283 ? -12.127 26.658 85.445 1.00 35.54 283 LYS B CA 1
ATOM 7701 C C . LYS B 1 283 ? -11.970 27.621 86.624 1.00 35.54 283 LYS B C 1
ATOM 7702 O O . LYS B 1 283 ? -11.486 27.244 87.696 1.00 35.54 283 LYS B O 1
ATOM 7708 N N . GLN B 1 284 ? -12.390 28.865 86.426 1.00 26.07 284 GLN B N 1
ATOM 7709 C CA . GLN B 1 284 ? -12.286 29.875 87.471 1.00 26.07 284 GLN B CA 1
ATOM 7710 C C . GLN B 1 284 ? -13.361 29.664 88.539 1.00 26.07 284 GLN B C 1
ATOM 7711 O O . GLN B 1 284 ? -13.145 29.948 89.715 1.00 26.07 284 GLN B O 1
ATOM 7717 N N . ALA B 1 285 ? -14.519 29.159 88.131 1.00 22.82 285 ALA B N 1
ATOM 7718 C CA . ALA B 1 285 ? -15.611 28.911 89.071 1.00 22.82 285 ALA B CA 1
ATOM 7719 C C . ALA B 1 285 ? -15.213 27.775 90.014 1.00 22.82 285 ALA B C 1
ATOM 7720 O O . ALA B 1 285 ? -15.645 27.720 91.169 1.00 22.82 285 ALA B O 1
ATOM 7722 N N . LYS B 1 286 ? -14.393 26.860 89.504 1.00 33.52 286 LYS B N 1
ATOM 7723 C CA . LYS B 1 286 ? -13.908 25.748 90.305 1.00 33.52 286 LYS B CA 1
ATOM 7724 C C . LYS B 1 286 ? -13.053 26.368 91.406 1.00 33.52 286 LYS B C 1
ATOM 7725 O O . LYS B 1 286 ? -13.222 26.074 92.592 1.00 33.52 286 LYS B O 1
ATOM 7731 N N . LEU B 1 287 ? -12.147 27.245 90.987 1.00 29.65 287 LEU B N 1
ATOM 7732 C CA . LEU B 1 287 ? -11.244 27.947 91.890 1.00 29.65 287 LEU B CA 1
ATOM 7733 C C . LEU B 1 287 ? -12.053 28.735 92.928 1.00 29.65 287 LEU B C 1
ATOM 7734 O O . LEU B 1 287 ? -11.708 28.753 94.113 1.00 29.65 287 LEU B O 1
ATOM 7739 N N . PHE B 1 288 ? -13.133 29.372 92.481 1.00 27.00 288 PHE B N 1
ATOM 7740 C CA . PHE B 1 288 ? -13.976 30.157 93.372 1.00 27.00 288 PHE B CA 1
ATOM 7741 C C . PHE B 1 288 ? -14.618 29.277 94.439 1.00 27.00 288 PHE B C 1
ATOM 7742 O O . PHE B 1 288 ? -14.568 29.596 95.628 1.00 27.00 288 PHE B O 1
ATOM 7750 N N . VAL B 1 289 ? -15.235 28.178 94.011 1.00 36.47 289 VAL B N 1
ATOM 7751 C CA . VAL B 1 289 ? -15.879 27.263 94.944 1.00 36.47 289 VAL B CA 1
ATOM 7752 C C . VAL B 1 289 ? -14.855 26.771 95.967 1.00 36.47 289 VAL B C 1
ATOM 7753 O O . VAL B 1 289 ? -15.157 26.664 97.150 1.00 36.47 289 VAL B O 1
ATOM 7757 N N . GLU B 1 290 ? -13.643 26.484 95.504 1.00 42.12 290 GLU B N 1
ATOM 7758 C CA . GLU B 1 290 ? -12.574 26.028 96.388 1.00 42.12 290 GLU B CA 1
ATOM 7759 C C . GLU B 1 290 ? -12.297 27.068 97.462 1.00 42.12 290 GLU B C 1
ATOM 7760 O O . GLU B 1 290 ? -12.167 26.741 98.644 1.00 42.12 290 GLU B O 1
ATOM 7766 N N . PHE B 1 291 ? -12.189 28.322 97.030 1.00 38.65 291 PHE B N 1
ATOM 7767 C CA . PHE B 1 291 ? -11.904 29.436 97.924 1.00 38.65 291 PHE B CA 1
ATOM 7768 C C . PHE B 1 291 ? -12.977 29.570 99.000 1.00 38.65 291 PHE B C 1
ATOM 7769 O O . PHE B 1 291 ? -12.672 29.544 100.191 1.00 38.65 291 PHE B O 1
ATOM 7777 N N . VAL B 1 292 ? -14.230 29.699 98.580 1.00 41.88 292 VAL B N 1
ATOM 7778 C CA . VAL B 1 292 ? -15.336 29.839 99.518 1.00 41.88 292 VAL B CA 1
ATOM 7779 C C . VAL B 1 292 ? -15.411 28.633 100.451 1.00 41.88 292 VAL B C 1
ATOM 7780 O O . VAL B 1 292 ? -15.952 28.722 101.555 1.00 41.88 292 VAL B O 1
ATOM 7784 N N . GLU B 1 293 ? -14.856 27.508 100.009 1.00 47.03 293 GLU B N 1
ATOM 7785 C CA . GLU B 1 293 ? -14.863 26.294 100.816 1.00 47.03 293 GLU B CA 1
ATOM 7786 C C . GLU B 1 293 ? -13.808 26.336 101.910 1.00 47.03 293 GLU B C 1
ATOM 7787 O O . GLU B 1 293 ? -14.116 26.149 103.086 1.00 47.03 293 GLU B O 1
ATOM 7793 N N . GLN B 1 294 ? -12.563 26.584 101.519 1.00 47.32 294 GLN B N 1
ATOM 7794 C CA . GLN B 1 294 ? -11.473 26.642 102.477 1.00 47.32 294 GLN B CA 1
ATOM 7795 C C . GLN B 1 294 ? -11.769 27.702 103.533 1.00 47.32 294 GLN B C 1
ATOM 7796 O O . GLN B 1 294 ? -11.400 27.540 104.694 1.00 47.32 294 GLN B O 1
ATOM 7802 N N . LEU B 1 295 ? -12.444 28.778 103.127 1.00 46.24 295 LEU B N 1
ATOM 7803 C CA . LEU B 1 295 ? -12.795 29.859 104.046 1.00 46.24 295 LEU B CA 1
ATOM 7804 C C . LEU B 1 295 ? -13.867 29.406 105.034 1.00 46.24 295 LEU B C 1
ATOM 7805 O O . LEU B 1 295 ? -13.810 29.739 106.218 1.00 46.24 295 LEU B O 1
ATOM 7810 N N . LYS B 1 296 ? -14.847 28.651 104.551 1.00 48.16 296 LYS B N 1
ATOM 7811 C CA . LYS B 1 296 ? -15.913 28.166 105.424 1.00 48.16 296 LYS B CA 1
ATOM 7812 C C . LYS B 1 296 ? -15.373 27.140 106.416 1.00 48.16 296 LYS B C 1
ATOM 7813 O O . LYS B 1 296 ? -15.764 27.122 107.584 1.00 48.16 296 LYS B O 1
ATOM 7819 N N . GLU B 1 297 ? -14.464 26.295 105.936 1.00 52.14 297 GLU B N 1
ATOM 7820 C CA . GLU B 1 297 ? -13.852 25.259 106.756 1.00 52.14 297 GLU B CA 1
ATOM 7821 C C . GLU B 1 297 ? -13.111 25.869 107.942 1.00 52.14 297 GLU B C 1
ATOM 7822 O O . GLU B 1 297 ? -13.152 25.335 109.050 1.00 52.14 297 GLU B O 1
ATOM 7828 N N . GLU B 1 298 ? -12.443 26.994 107.701 1.00 51.63 298 GLU B N 1
ATOM 7829 C CA . GLU B 1 298 ? -11.683 27.686 108.736 1.00 51.63 298 GLU B CA 1
ATOM 7830 C C . GLU B 1 298 ? -12.478 28.796 109.437 1.00 51.63 298 GLU B C 1
ATOM 7831 O O . GLU B 1 298 ? -11.902 29.628 110.139 1.00 51.63 298 GLU B O 1
ATOM 7837 N N . GLY B 1 299 ? -13.794 28.801 109.243 1.00 62.26 299 GLY B N 1
ATOM 7838 C CA . GLY B 1 299 ? -14.645 29.799 109.872 1.00 62.26 299 GLY B CA 1
ATOM 7839 C C . GLY B 1 299 ? -14.290 31.248 109.582 1.00 62.26 299 GLY B C 1
ATOM 7840 O O . GLY B 1 299 ? -14.537 32.128 110.406 1.00 62.26 299 GLY B O 1
ATOM 7841 N N . LYS B 1 300 ? -13.719 31.501 108.408 1.00 50.00 300 LYS B N 1
ATOM 7842 C CA . LYS B 1 300 ? -13.326 32.852 108.010 1.00 50.00 300 LYS B CA 1
ATOM 7843 C C . LYS B 1 300 ? -14.353 33.489 107.071 1.00 50.00 300 LYS B C 1
ATOM 7844 O O . LYS B 1 300 ? -14.355 34.703 106.870 1.00 50.00 300 LYS B O 1
ATOM 7850 N N . PHE B 1 301 ? -15.225 32.664 106.500 1.00 50.75 301 PHE B N 1
ATOM 7851 C CA . PHE B 1 301 ? -16.229 33.134 105.552 1.00 50.75 301 PHE B CA 1
ATOM 7852 C C . PHE B 1 301 ? -17.206 34.193 106.068 1.00 50.75 301 PHE B C 1
ATOM 7853 O O . PHE B 1 301 ? -17.400 35.229 105.429 1.00 50.75 301 PHE B O 1
ATOM 7861 N N . GLU B 1 302 ? -17.820 33.927 107.216 1.00 48.33 302 GLU B N 1
ATOM 7862 C CA . GLU B 1 302 ? -18.794 34.834 107.817 1.00 48.33 302 GLU B CA 1
ATOM 7863 C C . GLU B 1 302 ? -18.427 36.324 107.855 1.00 48.33 302 GLU B C 1
ATOM 7864 O O . GLU B 1 302 ? -19.279 37.181 107.601 1.00 48.33 302 GLU B O 1
ATOM 7870 N N . LYS B 1 303 ? -17.175 36.640 108.176 1.00 50.04 303 LYS B N 1
ATOM 7871 C CA . LYS B 1 303 ? -16.771 38.042 108.281 1.00 50.04 303 LYS B CA 1
ATOM 7872 C C . LYS B 1 303 ? -16.059 38.644 107.079 1.00 50.04 303 LYS B C 1
ATOM 7873 O O . LYS B 1 303 ? -15.866 39.856 107.026 1.00 50.04 303 LYS B O 1
ATOM 7879 N N . TYR B 1 304 ? -15.670 37.812 106.120 1.00 39.27 304 TYR B N 1
ATOM 7880 C CA . TYR B 1 304 ? -14.968 38.300 104.937 1.00 39.27 304 TYR B CA 1
ATOM 7881 C C . TYR B 1 304 ? -15.772 38.143 103.651 1.00 39.27 304 TYR B C 1
ATOM 7882 O O . TYR B 1 304 ? -15.278 38.470 102.570 1.00 39.27 304 TYR B O 1
ATOM 7891 N N . ARG B 1 305 ? -17.005 37.659 103.768 1.00 36.52 305 ARG B N 1
ATOM 7892 C CA . ARG B 1 305 ? -17.851 37.422 102.599 1.00 36.52 305 ARG B CA 1
ATOM 7893 C C . ARG B 1 305 ? -18.107 38.649 101.727 1.00 36.52 305 ARG B C 1
ATOM 7894 O O . ARG B 1 305 ? -18.173 38.536 100.504 1.00 36.52 305 ARG B O 1
ATOM 7902 N N . VAL B 1 306 ? -18.241 39.814 102.348 1.00 25.10 306 VAL B N 1
ATOM 7903 C CA . VAL B 1 306 ? -18.485 41.042 101.602 1.00 25.10 306 VAL B CA 1
ATOM 7904 C C . VAL B 1 306 ? -17.315 41.392 100.679 1.00 25.10 306 VAL B C 1
ATOM 7905 O O . VAL B 1 306 ? -17.451 42.231 99.795 1.00 25.10 306 VAL B O 1
ATOM 7909 N N . PHE B 1 307 ? -16.171 40.749 100.887 1.00 13.77 307 PHE B N 1
ATOM 7910 C CA . PHE B 1 307 ? -14.984 41.011 100.084 1.00 13.77 307 PHE B CA 1
ATOM 7911 C C . PHE B 1 307 ? -14.717 39.872 99.107 1.00 13.77 307 PHE B C 1
ATOM 7912 O O . PHE B 1 307 ? -13.632 39.783 98.514 1.00 13.77 307 PHE B O 1
ATOM 7920 N N . VAL B 1 308 ? -15.702 38.999 98.937 1.00 24.62 308 VAL B N 1
ATOM 7921 C CA . VAL B 1 308 ? -15.542 37.870 98.040 1.00 24.62 308 VAL B CA 1
ATOM 7922 C C . VAL B 1 308 ? -16.634 37.821 96.987 1.00 24.62 308 VAL B C 1
ATOM 7923 O O . VAL B 1 308 ? -17.823 37.751 97.303 1.00 24.62 308 VAL B O 1
ATOM 7927 N N . ARG B 1 309 ? -16.222 37.874 95.725 1.00 19.96 309 ARG B N 1
ATOM 7928 C CA . ARG B 1 309 ? -17.156 37.818 94.609 1.00 19.96 309 ARG B CA 1
ATOM 7929 C C . ARG B 1 309 ? -16.456 37.262 93.392 1.00 19.96 309 ARG B C 1
ATOM 7930 O O . ARG B 1 309 ? -15.222 37.296 93.295 1.00 19.96 309 ARG B O 1
ATOM 7938 N N . GLY B 1 310 ? -17.253 36.752 92.463 1.00 21.38 310 GLY B N 1
ATOM 7939 C CA . GLY B 1 310 ? -16.713 36.205 91.236 1.00 21.38 310 GLY B CA 1
ATOM 7940 C C . GLY B 1 310 ? -16.902 37.229 90.139 1.00 21.38 310 GLY B C 1
ATOM 7941 O O . GLY B 1 310 ? -16.635 38.414 90.342 1.00 21.38 310 GLY B O 1
ATOM 7942 N N . GLY B 1 311 ? -17.395 36.783 88.989 1.00 15.42 311 GLY B N 1
ATOM 7943 C CA . GLY B 1 311 ? -17.590 37.686 87.871 1.00 15.42 311 GLY B CA 1
ATOM 7944 C C . GLY B 1 311 ? -18.901 38.443 87.855 1.00 15.42 311 GLY B C 1
ATOM 7945 O O . GLY B 1 311 ? -19.633 38.491 88.841 1.00 15.42 311 GLY B O 1
ATOM 7946 N N . ILE B 1 312 ? -19.199 39.041 86.713 1.00 12.46 312 ILE B N 1
ATOM 7947 C CA . ILE B 1 312 ? -20.428 39.806 86.554 1.00 12.46 312 ILE B CA 1
ATOM 7948 C C . ILE B 1 312 ? -21.273 39.161 85.482 1.00 12.46 312 ILE B C 1
ATOM 7949 O O . ILE B 1 312 ? -20.760 38.468 84.606 1.00 12.46 312 ILE B O 1
ATOM 7954 N N . TRP B 1 313 ? -22.576 39.394 85.549 1.00 15.17 313 TRP B N 1
ATOM 7955 C CA . TRP B 1 313 ? -23.497 38.793 84.598 1.00 15.17 313 TRP B CA 1
ATOM 7956 C C . TRP B 1 313 ? -23.089 38.900 83.119 1.00 15.17 313 TRP B C 1
ATOM 7957 O O . TRP B 1 313 ? -23.081 37.896 82.395 1.00 15.17 313 TRP B O 1
ATOM 7968 N N . LYS B 1 314 ? -22.743 40.103 82.666 1.00 14.89 314 LYS B N 1
ATOM 7969 C CA . LYS B 1 314 ? -22.386 40.273 81.258 1.00 14.89 314 LYS B CA 1
ATOM 7970 C C . LYS B 1 314 ? -21.187 39.455 80.810 1.00 14.89 314 LYS B C 1
ATOM 7971 O O . LYS B 1 314 ? -20.888 39.403 79.621 1.00 14.89 314 LYS B O 1
ATOM 7977 N N . ASN B 1 315 ? -20.511 38.801 81.749 1.00 14.01 315 ASN B N 1
ATOM 7978 C CA . ASN B 1 315 ? -19.364 37.963 81.395 1.00 14.01 315 ASN B CA 1
ATOM 7979 C C . ASN B 1 315 ? -19.829 36.591 80.854 1.00 14.01 315 ASN B C 1
ATOM 7980 O O . ASN B 1 315 ? -19.005 35.761 80.454 1.00 14.01 315 ASN B O 1
ATOM 7985 N N . PHE B 1 316 ? -21.141 36.345 80.859 1.00 18.29 316 PHE B N 1
ATOM 7986 C CA . PHE B 1 316 ? -21.661 35.095 80.311 1.00 18.29 316 PHE B CA 1
ATOM 7987 C C . PHE B 1 316 ? -21.432 35.122 78.797 1.00 18.29 316 PHE B C 1
ATOM 7988 O O . PHE B 1 316 ? -21.341 34.072 78.153 1.00 18.29 316 PHE B O 1
ATOM 7996 N N . PHE B 1 317 ? -21.341 36.328 78.236 1.00 17.78 317 PHE B N 1
ATOM 7997 C CA . PHE B 1 317 ? -21.111 36.491 76.809 1.00 17.78 317 PHE B CA 1
ATOM 7998 C C . PHE B 1 317 ? -19.684 36.060 76.487 1.00 17.78 317 PHE B C 1
ATOM 7999 O O . PHE B 1 317 ? -19.354 35.768 75.334 1.00 17.78 317 PHE B O 1
ATOM 8007 N N . PHE B 1 318 ? -18.849 36.010 77.522 1.00 23.88 318 PHE B N 1
ATOM 8008 C CA . PHE B 1 318 ? -17.453 35.599 77.393 1.00 23.88 318 PHE B CA 1
ATOM 8009 C C . PHE B 1 318 ? -17.382 34.088 77.618 1.00 23.88 318 PHE B C 1
ATOM 8010 O O . PHE B 1 318 ? -16.709 33.365 76.891 1.00 23.88 318 PHE B O 1
ATOM 8018 N N . LYS B 1 319 ? -18.095 33.627 78.640 1.00 24.83 319 LYS B N 1
ATOM 8019 C CA . LYS B 1 319 ? -18.135 32.217 78.997 1.00 24.83 319 LYS B CA 1
ATOM 8020 C C . LYS B 1 319 ? -18.797 31.380 77.904 1.00 24.83 319 LYS B C 1
ATOM 8021 O O . LYS B 1 319 ? -18.366 30.264 77.632 1.00 24.83 319 LYS B O 1
ATOM 8027 N N . TYR B 1 320 ? -19.840 31.922 77.280 1.00 21.21 320 TYR B N 1
ATOM 8028 C CA . TYR B 1 320 ? -20.553 31.207 76.222 1.00 21.21 320 TYR B CA 1
ATOM 8029 C C . TYR B 1 320 ? -20.570 31.969 74.896 1.00 21.21 320 TYR B C 1
ATOM 8030 O O . TYR B 1 320 ? -21.340 32.912 74.723 1.00 21.21 320 TYR B O 1
ATOM 8039 N N . PRO B 1 321 ? -19.712 31.573 73.946 1.00 22.66 321 PRO B N 1
ATOM 8040 C CA . PRO B 1 321 ? -19.623 32.208 72.625 1.00 22.66 321 PRO B CA 1
ATOM 8041 C C . PRO B 1 321 ? -20.978 32.257 71.911 1.00 22.66 321 PRO B C 1
ATOM 8042 O O . PRO B 1 321 ? -21.291 33.229 71.222 1.00 22.66 321 PRO B O 1
ATOM 8046 N N . GLU B 1 322 ? -21.770 31.198 72.074 1.00 20.86 322 GLU B N 1
ATOM 8047 C CA . GLU B 1 322 ? -23.090 31.107 71.451 1.00 20.86 322 GLU B CA 1
ATOM 8048 C C . GLU B 1 322 ? -24.035 32.142 72.049 1.00 20.86 322 GLU B C 1
ATOM 8049 O O . GLU B 1 322 ? -24.905 32.691 71.362 1.00 20.86 322 GLU B O 1
ATOM 8055 N N . SER B 1 323 ? -23.877 32.402 73.341 1.00 14.76 323 SER B N 1
ATOM 8056 C CA . SER B 1 323 ? -24.729 33.386 73.986 1.00 14.76 323 SER B CA 1
ATOM 8057 C C . SER B 1 323 ? -24.364 34.744 73.410 1.00 14.76 323 SER B C 1
ATOM 8058 O O . SER B 1 323 ? -25.237 35.545 73.079 1.00 14.76 323 SER B O 1
ATOM 8061 N N . ASN B 1 324 ? -23.065 34.991 73.267 1.00 18.90 324 ASN B N 1
ATOM 8062 C CA . ASN B 1 324 ? -22.602 36.264 72.728 1.00 18.90 324 ASN B CA 1
ATOM 8063 C C . ASN B 1 324 ? -23.095 36.499 71.297 1.00 18.90 324 ASN B C 1
ATOM 8064 O O . ASN B 1 324 ? -23.620 37.571 70.981 1.00 18.90 324 ASN B O 1
ATOM 8069 N N . PHE B 1 325 ? -22.918 35.493 70.442 1.00 21.67 325 PHE B N 1
ATOM 8070 C CA . PHE B 1 325 ? -23.330 35.587 69.042 1.00 21.67 325 PHE B CA 1
ATOM 8071 C C . PHE B 1 325 ? -24.816 35.897 68.944 1.00 21.67 325 PHE B C 1
ATOM 8072 O O . PHE B 1 325 ? -25.231 36.823 68.240 1.00 21.67 325 PHE B O 1
ATOM 8080 N N . MET B 1 326 ? -25.608 35.120 69.673 1.00 22.68 326 MET B N 1
ATOM 8081 C CA . MET B 1 326 ? -27.059 35.272 69.705 1.00 22.68 326 MET B CA 1
ATOM 8082 C C . MET B 1 326 ? -27.434 36.681 70.159 1.00 22.68 326 MET B C 1
ATOM 8083 O O . MET B 1 326 ? -28.287 37.342 69.561 1.00 22.68 326 MET B O 1
ATOM 8088 N N . HIS B 1 327 ? -26.781 37.140 71.217 1.00 14.24 327 HIS B N 1
ATOM 8089 C CA . HIS B 1 327 ? -27.028 38.472 71.765 1.00 14.24 327 HIS B CA 1
ATOM 8090 C C . HIS B 1 327 ? -26.662 39.611 70.799 1.00 14.24 327 HIS B C 1
ATOM 8091 O O . HIS B 1 327 ? -27.361 40.631 70.721 1.00 14.24 327 HIS B O 1
ATOM 8098 N N . LYS B 1 328 ? -25.577 39.429 70.055 1.00 14.66 328 LYS B N 1
ATOM 8099 C CA . LYS B 1 328 ? -25.127 40.439 69.110 1.00 14.66 328 LYS B CA 1
ATOM 8100 C C . LYS B 1 328 ? -25.940 40.483 67.827 1.00 14.66 328 LYS B C 1
ATOM 8101 O O . LYS B 1 328 ? -26.056 41.537 67.196 1.00 14.66 328 LYS B O 1
ATOM 8107 N N . ARG B 1 329 ? -26.505 39.351 67.428 1.00 16.89 329 ARG B N 1
ATOM 8108 C CA . ARG B 1 329 ? -27.346 39.346 66.238 1.00 16.89 329 ARG B CA 1
ATOM 8109 C C . ARG B 1 329 ? -28.620 40.075 66.626 1.00 16.89 329 ARG B C 1
ATOM 8110 O O . ARG B 1 329 ? -29.259 40.737 65.794 1.00 16.89 329 ARG B O 1
ATOM 8118 N N . MET B 1 330 ? -28.979 39.988 67.906 1.00 14.48 330 MET B N 1
ATOM 8119 C CA . MET B 1 330 ? -30.182 40.669 68.368 1.00 14.48 330 MET B CA 1
ATOM 8120 C C . MET B 1 330 ? -29.944 42.173 68.388 1.00 14.48 330 MET B C 1
ATOM 8121 O O . MET B 1 330 ? -30.804 42.941 67.958 1.00 14.48 330 MET B O 1
ATOM 8126 N N . LEU B 1 331 ? -28.775 42.603 68.860 1.00 22.02 331 LEU B N 1
ATOM 8127 C CA . LEU B 1 331 ? -28.474 44.033 68.885 1.00 22.02 331 LEU B CA 1
ATOM 8128 C C . LEU B 1 331 ? -28.479 44.542 67.448 1.00 22.02 331 LEU B C 1
ATOM 8129 O O . LEU B 1 331 ? -29.071 45.574 67.135 1.00 22.02 331 LEU B O 1
ATOM 8134 N N . MET B 1 332 ? -27.803 43.799 66.583 1.00 23.91 332 MET B N 1
ATOM 8135 C CA . MET B 1 332 ? -27.708 44.129 65.166 1.00 23.91 332 MET B CA 1
ATOM 8136 C C . MET B 1 332 ? -29.101 44.368 64.571 1.00 23.91 332 MET B C 1
ATOM 8137 O O . MET B 1 332 ? -29.350 45.383 63.916 1.00 23.91 332 MET B O 1
ATOM 8142 N N . VAL B 1 333 ? -30.009 43.426 64.811 1.00 17.52 333 VAL B N 1
ATOM 8143 C CA . VAL B 1 333 ? -31.366 43.524 64.302 1.00 17.52 333 VAL B CA 1
ATOM 8144 C C . VAL B 1 333 ? -32.175 44.599 65.004 1.00 17.52 333 VAL B C 1
ATOM 8145 O O . VAL B 1 333 ? -32.948 45.317 64.364 1.00 17.52 333 VAL B O 1
ATOM 8149 N N . SER B 1 334 ? -32.007 44.716 66.319 1.00 20.28 334 SER B N 1
ATOM 8150 C CA . SER B 1 334 ? -32.739 45.725 67.081 1.00 20.28 334 SER B CA 1
ATOM 8151 C C . SER B 1 334 ? -32.490 47.112 66.505 1.00 20.28 334 SER B C 1
ATOM 8152 O O . SER B 1 334 ? -33.406 47.933 66.397 1.00 20.28 334 SER B O 1
ATOM 8155 N N . LYS B 1 335 ? -31.239 47.372 66.145 1.00 22.76 335 LYS B N 1
ATOM 8156 C CA . LYS B 1 335 ? -30.864 48.665 65.580 1.00 22.76 335 LYS B CA 1
ATOM 8157 C C . LYS B 1 335 ? -31.460 48.844 64.184 1.00 22.76 335 LYS B C 1
ATOM 8158 O O . LYS B 1 335 ? -31.969 49.913 63.849 1.00 22.76 335 LYS B O 1
ATOM 8164 N N . ALA B 1 336 ? -31.405 47.786 63.381 1.00 25.31 336 ALA B N 1
ATOM 8165 C CA . ALA B 1 336 ? -31.920 47.829 62.017 1.00 25.31 336 ALA B CA 1
ATOM 8166 C C . ALA B 1 336 ? -33.438 47.997 61.903 1.00 25.31 336 ALA B C 1
ATOM 8167 O O . ALA B 1 336 ? -33.918 48.504 60.888 1.00 25.31 336 ALA B O 1
ATOM 8169 N N . VAL B 1 337 ? -34.198 47.589 62.921 1.00 29.74 337 VAL B N 1
ATOM 8170 C CA . VAL B 1 337 ? -35.655 47.729 62.854 1.00 29.74 337 VAL B CA 1
ATOM 8171 C C . VAL B 1 337 ? -36.194 48.724 63.878 1.00 29.74 337 VAL B C 1
ATOM 8172 O O . VAL B 1 337 ? -37.401 48.821 64.088 1.00 29.74 337 VAL B O 1
ATOM 8176 N N . ARG B 1 338 ? -35.297 49.478 64.500 1.00 35.90 338 ARG B N 1
ATOM 8177 C CA . ARG B 1 338 ? -35.679 50.445 65.519 1.00 35.90 338 ARG B CA 1
ATOM 8178 C C . ARG B 1 338 ? -36.843 51.340 65.110 1.00 35.90 338 ARG B C 1
ATOM 8179 O O . ARG B 1 338 ? -37.694 51.673 65.940 1.00 35.90 338 ARG B O 1
ATOM 8187 N N . ASP B 1 339 ? -36.890 51.724 63.837 1.00 45.63 339 ASP B N 1
ATOM 8188 C CA . ASP B 1 339 ? -37.952 52.602 63.357 1.00 45.63 339 ASP B CA 1
ATOM 8189 C C . ASP B 1 339 ? -39.172 51.899 62.764 1.00 45.63 339 ASP B C 1
ATOM 8190 O O . ASP B 1 339 ? -40.111 52.560 62.317 1.00 45.63 339 ASP B O 1
ATOM 8195 N N . ASN B 1 340 ? -39.160 50.569 62.752 1.00 32.11 340 ASN B N 1
ATOM 8196 C CA . ASN B 1 340 ? -40.289 49.807 62.226 1.00 32.11 340 ASN B CA 1
ATOM 8197 C C . ASN B 1 340 ? -40.998 49.133 63.403 1.00 32.11 340 ASN B C 1
ATOM 8198 O O . ASN B 1 340 ? -40.619 48.038 63.828 1.00 32.11 340 ASN B O 1
ATOM 8203 N N . PRO B 1 341 ? -42.039 49.790 63.945 1.00 31.27 341 PRO B N 1
ATOM 8204 C CA . PRO B 1 341 ? -42.829 49.301 65.079 1.00 31.27 341 PRO B CA 1
ATOM 8205 C C . PRO B 1 341 ? -43.242 47.838 64.993 1.00 31.27 341 PR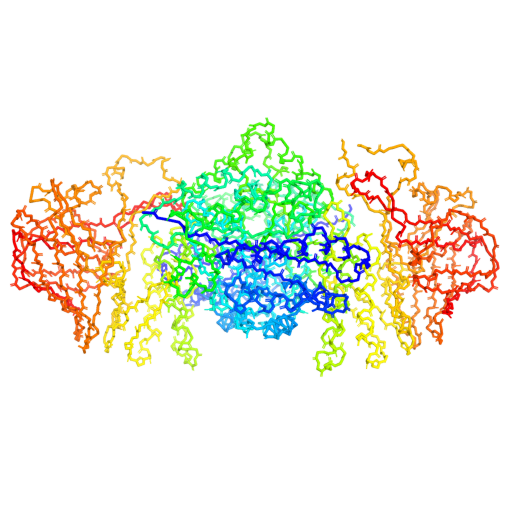O B C 1
ATOM 8206 O O . PRO B 1 341 ? -43.114 47.089 65.966 1.00 31.27 341 PRO B O 1
ATOM 8210 N N . GLU B 1 342 ? -43.731 47.429 63.829 1.00 38.70 342 GLU B N 1
ATOM 8211 C CA . GLU B 1 342 ? -44.176 46.053 63.659 1.00 38.70 342 GLU B CA 1
ATOM 8212 C C . GLU B 1 342 ? -43.031 45.044 63.731 1.00 38.70 342 GLU B C 1
ATOM 8213 O O . GLU B 1 342 ? -43.218 43.926 64.212 1.00 38.70 342 GLU B O 1
ATOM 8219 N N . ALA B 1 343 ? -41.848 45.435 63.266 1.00 24.72 343 ALA B N 1
ATOM 8220 C CA . ALA B 1 343 ? -40.697 44.534 63.296 1.00 24.72 343 ALA B CA 1
ATOM 8221 C C . ALA B 1 343 ? -40.019 44.567 64.665 1.00 24.72 343 ALA B C 1
ATOM 8222 O O . ALA B 1 343 ? -39.514 43.552 65.147 1.00 24.72 343 ALA B O 1
ATOM 8224 N N . ARG B 1 344 ? -40.033 45.738 65.293 1.00 26.12 344 ARG B N 1
ATOM 8225 C CA . ARG B 1 344 ? -39.402 45.926 66.594 1.00 26.12 344 ARG B CA 1
ATOM 8226 C C . ARG B 1 344 ? -40.099 45.125 67.684 1.00 26.12 344 ARG B C 1
ATOM 8227 O O . ARG B 1 344 ? -39.467 44.690 68.647 1.00 26.12 344 ARG B O 1
ATOM 8235 N N . LYS B 1 345 ? -41.407 44.938 67.522 1.00 23.43 345 LYS B N 1
ATOM 8236 C CA . LYS B 1 345 ? -42.220 44.165 68.463 1.00 23.43 345 LYS B CA 1
ATOM 8237 C C . LYS B 1 345 ? -41.562 42.804 68.702 1.00 23.43 345 LYS B C 1
ATOM 8238 O O . LYS B 1 345 ? -41.496 42.313 69.828 1.00 23.43 345 LYS B O 1
ATOM 8244 N N . TYR B 1 346 ? -41.052 42.209 67.632 1.00 22.34 346 TYR B N 1
ATOM 8245 C CA . TYR B 1 346 ? -40.408 40.906 67.724 1.00 22.34 346 TYR B CA 1
ATOM 8246 C C . TYR B 1 346 ? -39.040 40.932 68.411 1.00 22.34 346 TYR B C 1
ATOM 8247 O O . TYR B 1 346 ? -38.724 40.038 69.197 1.00 22.34 346 TYR B O 1
ATOM 8256 N N . ILE B 1 347 ? -38.233 41.950 68.122 1.00 17.14 347 ILE B N 1
ATOM 8257 C CA . ILE B 1 347 ? -36.897 42.022 68.698 1.00 17.14 347 ILE B CA 1
ATOM 8258 C C . ILE B 1 347 ? -36.935 42.175 70.217 1.00 17.14 347 ILE B C 1
ATOM 8259 O O . ILE B 1 347 ? -36.052 41.681 70.917 1.00 17.14 347 ILE B O 1
ATOM 8264 N N . LEU B 1 348 ? -37.957 42.849 70.725 1.00 24.82 348 LEU B N 1
ATOM 8265 C CA . LEU B 1 348 ? -38.090 43.024 72.162 1.00 24.82 348 LEU B CA 1
ATOM 8266 C C . LEU B 1 348 ? -38.314 41.671 72.830 1.00 24.82 348 LEU B C 1
ATOM 8267 O O . LEU B 1 348 ? -37.771 41.402 73.907 1.00 24.82 348 LEU B O 1
ATOM 8272 N N . LYS B 1 349 ? -39.105 40.821 72.179 1.00 25.15 349 LYS B N 1
ATOM 8273 C CA . LYS B 1 349 ? -39.396 39.482 72.680 1.00 25.15 349 LYS B CA 1
ATOM 8274 C C . LYS B 1 349 ? -38.122 38.651 72.795 1.00 25.15 349 LYS B C 1
ATOM 8275 O O . LYS B 1 349 ? -37.985 37.826 73.703 1.00 25.15 349 LYS B O 1
ATOM 8281 N N . ALA B 1 350 ? -37.189 38.870 71.871 1.00 12.74 350 ALA B N 1
ATOM 8282 C CA . ALA B 1 350 ? -35.929 38.128 71.851 1.00 12.74 350 ALA B CA 1
ATOM 8283 C C . ALA B 1 350 ? -34.991 38.498 72.997 1.00 12.74 350 ALA B C 1
ATOM 8284 O O . ALA B 1 350 ? -33.941 37.882 73.173 1.00 12.74 350 ALA B O 1
ATOM 8286 N N . GLN B 1 351 ? -35.375 39.493 73.784 1.00 21.36 351 GLN B N 1
ATOM 8287 C CA . GLN B 1 351 ? -34.523 39.950 74.870 1.00 21.36 351 GLN B CA 1
ATOM 8288 C C . GLN B 1 351 ? -34.761 39.318 76.241 1.00 21.36 351 GLN B C 1
ATOM 8289 O O . GLN B 1 351 ? -34.156 39.747 77.226 1.00 21.36 351 GLN B O 1
ATOM 8295 N N . CYS B 1 352 ? -35.628 38.305 76.309 1.00 23.05 352 CYS B N 1
ATOM 8296 C CA . CYS B 1 352 ? -35.877 37.617 77.577 1.00 23.05 352 CYS B CA 1
ATOM 8297 C C . CYS B 1 352 ? -34.516 37.069 78.006 1.00 23.05 352 CYS B C 1
ATOM 8298 O O . CYS B 1 352 ? -33.856 36.373 77.238 1.00 23.05 352 CYS B O 1
ATOM 8301 N N . ASN B 1 353 ? -34.116 37.383 79.237 1.00 15.15 353 ASN B N 1
ATOM 8302 C CA . ASN B 1 353 ? -32.804 37.013 79.779 1.00 15.15 353 ASN B CA 1
ATOM 8303 C C . ASN B 1 353 ? -32.437 35.550 79.954 1.00 15.15 353 ASN B C 1
ATOM 8304 O O . ASN B 1 353 ? -31.316 35.144 79.651 1.00 15.15 353 ASN B O 1
ATOM 8309 N N . ASP B 1 354 ? -33.379 34.769 80.461 1.00 14.96 354 ASP B N 1
ATOM 8310 C CA . ASP B 1 354 ? -33.154 33.362 80.768 1.00 14.96 354 ASP B CA 1
ATOM 8311 C C . ASP B 1 354 ? -32.275 32.526 79.840 1.00 14.96 354 ASP B C 1
ATOM 8312 O O . ASP B 1 354 ? -31.408 31.792 80.311 1.00 14.96 354 ASP B O 1
ATOM 8317 N N . ALA B 1 355 ? -32.483 32.637 78.535 1.00 17.23 355 ALA B N 1
ATOM 8318 C CA . ALA B 1 355 ? -31.709 31.853 77.575 1.00 17.23 355 ALA B CA 1
ATOM 8319 C C . ALA B 1 355 ? -30.263 32.307 77.327 1.00 17.23 355 ALA B C 1
ATOM 8320 O O . ALA B 1 355 ? -29.504 31.605 76.660 1.00 17.23 355 ALA B O 1
ATOM 8322 N N . TYR B 1 356 ? -29.867 33.460 77.860 1.00 20.57 356 TYR B N 1
ATOM 8323 C CA . TYR B 1 356 ? -28.504 33.933 77.639 1.00 20.57 356 TYR B CA 1
ATOM 8324 C C . TYR B 1 356 ? -27.455 33.475 78.654 1.00 20.57 356 TYR B C 1
ATOM 8325 O O . TYR B 1 356 ? -26.263 33.727 78.466 1.00 20.57 356 TYR B O 1
ATOM 8334 N N . TRP B 1 357 ? -27.878 32.801 79.719 1.00 26.89 357 TRP B N 1
ATOM 8335 C CA . TRP B 1 357 ? -26.929 32.355 80.734 1.00 26.89 357 TRP B CA 1
ATOM 8336 C C . TRP B 1 357 ? -27.297 31.012 81.340 1.00 26.89 357 TRP B C 1
ATOM 8337 O O . TRP B 1 357 ? -28.341 30.442 81.028 1.00 26.89 357 TRP B O 1
ATOM 8348 N N . HIS B 1 358 ? -26.437 30.524 82.228 1.00 22.61 358 HIS B N 1
ATOM 8349 C CA . HIS B 1 358 ? -26.655 29.239 82.878 1.00 22.61 358 HIS B CA 1
ATOM 8350 C C . HIS B 1 358 ? -26.110 29.209 84.299 1.00 22.61 358 HIS B C 1
ATOM 8351 O O . HIS B 1 358 ? -24.907 29.411 84.519 1.00 22.61 358 HIS B O 1
ATOM 8358 N N . GLY B 1 359 ? -27.005 28.956 85.253 1.00 27.64 359 GLY B N 1
ATOM 8359 C CA . GLY B 1 359 ? -26.619 28.869 86.649 1.00 27.64 359 GLY B CA 1
ATOM 8360 C C . GLY B 1 359 ? -26.332 27.426 87.021 1.00 27.64 359 GLY B C 1
ATOM 8361 O O . GLY B 1 359 ? -25.251 26.908 86.721 1.00 27.64 359 GLY B O 1
ATOM 8362 N N . VAL B 1 360 ? -27.290 26.771 87.675 1.00 27.82 360 VAL B N 1
ATOM 8363 C CA . VAL B 1 360 ? -27.121 25.368 88.068 1.00 27.82 360 VAL B CA 1
ATOM 8364 C C . VAL B 1 360 ? -27.938 24.461 87.161 1.00 27.82 360 VAL B C 1
ATOM 8365 O O . VAL B 1 360 ? -27.638 23.272 87.022 1.00 27.82 360 VAL B O 1
ATOM 8369 N N . PHE B 1 361 ? -28.971 25.042 86.552 1.00 30.31 361 PHE B N 1
ATOM 8370 C CA . PHE B 1 361 ? -29.858 24.323 85.648 1.00 30.31 361 PHE B CA 1
ATOM 8371 C C . PHE B 1 361 ? -30.595 25.229 84.659 1.00 30.31 361 PHE B C 1
ATOM 8372 O O . PHE B 1 361 ? -30.976 26.354 84.984 1.00 30.31 361 PHE B O 1
ATOM 8380 N N . GLY B 1 362 ? -30.804 24.709 83.455 1.00 22.35 362 GLY B N 1
ATOM 8381 C CA . GLY B 1 362 ? -31.539 25.442 82.443 1.00 22.35 362 GLY B CA 1
ATOM 8382 C C . GLY B 1 362 ? -30.827 26.558 81.711 1.00 22.35 362 GLY B C 1
ATOM 8383 O O . GLY B 1 362 ? -29.665 26.435 81.336 1.00 22.35 362 GLY B O 1
ATOM 8384 N N . GLY B 1 363 ? -31.548 27.654 81.498 1.00 27.61 363 GLY B N 1
ATOM 8385 C CA . GLY B 1 363 ? -30.976 28.781 80.798 1.00 27.61 363 GLY B CA 1
ATOM 8386 C C . GLY B 1 363 ? -30.618 28.415 79.374 1.00 27.61 363 GLY B C 1
ATOM 8387 O O . GLY B 1 363 ? -31.373 27.705 78.698 1.00 27.61 363 GLY B O 1
ATOM 8388 N N . ILE B 1 364 ? -29.456 28.882 78.924 1.00 23.79 364 ILE B N 1
ATOM 8389 C CA . ILE B 1 364 ? -28.996 28.626 77.570 1.00 23.79 364 ILE B CA 1
ATOM 8390 C C . ILE B 1 364 ? -28.951 27.142 77.211 1.00 23.79 364 ILE B C 1
ATOM 8391 O O . ILE B 1 364 ? -28.918 26.792 76.032 1.00 23.79 364 ILE B O 1
ATOM 8396 N N . TYR B 1 365 ? -28.956 26.266 78.214 1.00 31.09 365 TYR B N 1
ATOM 8397 C CA . TYR B 1 365 ? -28.914 24.832 77.935 1.00 31.09 365 TYR B CA 1
ATOM 8398 C C . TYR B 1 365 ? -30.270 24.236 77.570 1.00 31.09 365 TYR B C 1
ATOM 8399 O O . TYR B 1 365 ? -30.359 23.056 77.237 1.00 31.09 365 TYR B O 1
ATOM 8408 N N . LEU B 1 366 ? -31.321 25.048 77.626 1.00 24.53 366 LEU B N 1
ATOM 8409 C CA . LEU B 1 366 ? -32.662 24.590 77.269 1.00 24.53 366 LEU B CA 1
ATOM 8410 C C . LEU B 1 366 ? -33.013 24.994 75.831 1.00 24.53 366 LEU B C 1
ATOM 8411 O O . LEU B 1 366 ? -33.369 26.147 75.561 1.00 24.53 366 LEU B O 1
ATOM 8416 N N . PRO B 1 367 ? -32.933 24.040 74.892 1.00 23.46 367 PRO B N 1
ATOM 8417 C CA . PRO B 1 367 ? -33.236 24.287 73.480 1.00 23.46 367 PRO B CA 1
ATOM 8418 C C . PRO B 1 367 ? -34.506 25.099 73.217 1.00 23.46 367 PRO B C 1
ATOM 8419 O O . PRO B 1 367 ? -34.505 25.997 72.372 1.00 23.46 367 PRO B O 1
ATOM 8423 N N . HIS B 1 368 ? -35.585 24.810 73.937 1.00 20.71 368 HIS B N 1
ATOM 8424 C CA . HIS B 1 368 ? -36.828 25.540 73.692 1.00 20.71 368 HIS B CA 1
ATOM 8425 C C . HIS B 1 368 ? -36.802 27.016 74.122 1.00 20.71 368 HIS B C 1
ATOM 8426 O O . HIS B 1 368 ? -37.563 27.836 73.598 1.00 20.71 368 HIS B O 1
ATOM 8433 N N . LEU B 1 369 ? -35.938 27.360 75.069 1.00 17.33 369 LEU B N 1
ATOM 8434 C CA . LEU B 1 369 ? -35.837 28.754 75.501 1.00 17.33 369 LEU B CA 1
ATOM 8435 C C . LEU B 1 369 ? -34.970 29.476 74.470 1.00 17.33 369 LEU B C 1
ATOM 8436 O O . LEU B 1 369 ? -35.192 30.646 74.156 1.00 17.33 369 LEU B O 1
ATOM 8441 N N . ARG B 1 370 ? -33.993 28.756 73.934 1.00 31.19 370 ARG B N 1
ATOM 8442 C CA . ARG B 1 370 ? -33.103 29.313 72.932 1.00 31.19 370 ARG B CA 1
ATOM 8443 C C . ARG B 1 370 ? -33.836 29.571 71.619 1.00 31.19 370 ARG B C 1
ATOM 8444 O O . ARG B 1 370 ? -33.628 30.598 70.972 1.00 31.19 370 ARG B O 1
ATOM 8452 N N . ARG B 1 371 ? -34.699 28.638 71.230 1.00 27.92 371 ARG B N 1
ATOM 8453 C CA . ARG B 1 371 ? -35.453 28.763 69.988 1.00 27.92 371 ARG B CA 1
ATOM 8454 C C . ARG B 1 371 ? -36.384 29.975 69.994 1.00 27.92 371 ARG B C 1
ATOM 8455 O O . ARG B 1 371 ? -36.637 30.582 68.950 1.00 27.92 371 ARG B O 1
ATOM 8463 N N . THR B 1 372 ? -36.888 30.336 71.169 1.00 24.91 372 THR B N 1
ATOM 8464 C CA . THR B 1 372 ? -37.781 31.484 71.273 1.00 24.91 372 THR B CA 1
ATOM 8465 C C . THR B 1 372 ? -37.030 32.761 70.903 1.00 24.91 372 THR B C 1
ATOM 8466 O O . THR B 1 372 ? -37.577 33.644 70.232 1.00 24.91 372 THR B O 1
ATOM 8470 N N . VAL B 1 373 ? -35.778 32.853 71.347 1.00 18.77 373 VAL B N 1
ATOM 8471 C CA . VAL B 1 373 ? -34.953 34.019 71.046 1.00 18.77 373 VAL B CA 1
ATOM 8472 C C . VAL B 1 373 ? -34.664 34.079 69.549 1.00 18.77 373 VAL B C 1
ATOM 8473 O O . VAL B 1 373 ? -34.910 35.092 68.901 1.00 18.77 373 VAL B O 1
ATOM 8477 N N . TRP B 1 374 ? -34.154 32.987 69.001 1.00 24.74 374 TRP B N 1
ATOM 8478 C CA . TRP B 1 374 ? -33.847 32.957 67.581 1.00 24.74 374 TRP B CA 1
ATOM 8479 C C . TRP B 1 374 ? -35.067 33.195 66.705 1.00 24.74 374 TRP B C 1
ATOM 8480 O O . TRP B 1 374 ? -34.977 33.875 65.680 1.00 24.74 374 TRP B O 1
ATOM 8491 N N . GLU B 1 375 ? -36.206 32.654 67.118 1.00 24.61 375 GLU B N 1
ATOM 8492 C CA . GLU B 1 375 ? -37.439 32.826 66.366 1.00 24.61 375 GLU B CA 1
ATOM 8493 C C . GLU B 1 375 ? -37.756 34.306 66.172 1.00 24.61 375 GLU B C 1
ATOM 8494 O O . GLU B 1 375 ? -38.028 34.754 65.052 1.00 24.61 375 GLU B O 1
ATOM 8500 N N . ASN B 1 376 ? -37.712 35.060 67.267 1.00 17.06 376 ASN B N 1
ATOM 8501 C CA . ASN B 1 376 ? -38.029 36.479 67.234 1.00 17.06 376 ASN B CA 1
ATOM 8502 C C . ASN B 1 376 ? -36.990 37.352 66.549 1.00 17.06 376 ASN B C 1
ATOM 8503 O O . ASN B 1 376 ? -37.324 38.404 65.997 1.00 17.06 376 ASN B O 1
ATOM 8508 N N . ILE B 1 377 ? -35.734 36.926 66.600 1.00 18.41 377 ILE B N 1
ATOM 8509 C CA . ILE B 1 377 ? -34.666 37.660 65.949 1.00 18.41 377 ILE B CA 1
ATOM 8510 C C . ILE B 1 377 ? -34.969 37.570 64.453 1.00 18.41 377 ILE B C 1
ATOM 8511 O O . ILE B 1 377 ? -34.947 38.576 63.734 1.00 18.41 377 ILE B O 1
ATOM 8516 N N . ILE B 1 378 ? -35.273 36.352 64.011 1.00 24.78 378 ILE B N 1
ATOM 8517 C CA . ILE B 1 378 ? -35.584 36.080 62.619 1.00 24.78 378 ILE B CA 1
ATOM 8518 C C . ILE B 1 378 ? -36.848 36.801 62.166 1.00 24.78 378 ILE B C 1
ATOM 8519 O O . ILE B 1 378 ? -36.846 37.489 61.147 1.00 24.78 378 ILE B O 1
ATOM 8524 N N . LYS B 1 379 ? -37.930 36.651 62.920 1.00 30.47 379 LYS B N 1
ATOM 8525 C CA . LYS B 1 379 ? -39.175 37.315 62.559 1.00 30.47 379 LYS B CA 1
ATOM 8526 C C . LYS B 1 379 ? -38.992 38.822 62.497 1.00 30.47 379 LYS B C 1
ATOM 8527 O O . LYS B 1 379 ? -39.731 39.511 61.795 1.00 30.47 379 LYS B O 1
ATOM 8533 N N . ALA B 1 380 ? -38.018 39.343 63.237 1.00 15.52 380 ALA B N 1
ATOM 8534 C CA . ALA B 1 380 ? -37.765 40.783 63.220 1.00 15.52 380 ALA B CA 1
ATOM 8535 C C . ALA B 1 380 ? -36.994 41.123 61.952 1.00 15.52 380 ALA B C 1
ATOM 8536 O O . ALA B 1 380 ? -37.356 42.038 61.217 1.00 15.52 380 ALA B O 1
ATOM 8538 N N . GLN B 1 381 ? -35.943 40.359 61.690 1.00 27.25 381 GLN B N 1
ATOM 8539 C CA . GLN B 1 381 ? -35.115 40.594 60.524 1.00 27.25 381 GLN B CA 1
ATOM 8540 C C . GLN B 1 381 ? -35.797 40.313 59.175 1.00 27.25 381 GLN B C 1
ATOM 8541 O O . GLN B 1 381 ? -35.501 40.988 58.189 1.00 27.25 381 GLN B O 1
ATOM 8547 N N . ARG B 1 382 ? -36.709 39.343 59.124 1.00 27.95 382 ARG B N 1
ATOM 8548 C CA . ARG B 1 382 ? -37.388 39.026 57.866 1.00 27.95 382 ARG B CA 1
ATOM 8549 C C . ARG B 1 382 ? -38.087 40.232 57.234 1.00 27.95 382 ARG B C 1
ATOM 8550 O O . ARG B 1 382 ? -38.418 40.194 56.054 1.00 27.95 382 ARG B O 1
ATOM 8558 N N . TYR B 1 383 ? -38.306 41.296 58.008 1.00 27.78 383 TYR B N 1
ATOM 8559 C CA . TYR B 1 383 ? -38.945 42.515 57.501 1.00 27.78 383 TYR B CA 1
ATOM 8560 C C . TYR B 1 383 ? -37.989 43.332 56.642 1.00 27.78 383 TYR B C 1
ATOM 8561 O O . TYR B 1 383 ? -38.407 44.252 55.935 1.00 27.78 383 TYR B O 1
ATOM 8570 N N . LEU B 1 384 ? -36.704 43.015 56.727 1.00 21.89 384 LEU B N 1
ATOM 8571 C CA . LEU B 1 384 ? -35.697 43.748 55.980 1.00 21.89 384 LEU B CA 1
ATOM 8572 C C . LEU B 1 384 ? -35.347 43.066 54.664 1.00 21.89 384 LEU B C 1
ATOM 8573 O O . LEU B 1 384 ? -35.477 41.847 54.524 1.00 21.89 384 LEU B O 1
ATOM 8578 N N . LYS B 1 385 ? -34.895 43.857 53.702 1.00 34.31 385 LYS B N 1
ATOM 8579 C CA . LYS B 1 385 ? -34.518 43.318 52.408 1.00 34.31 385 LYS B CA 1
ATOM 8580 C C . LYS B 1 385 ? -33.195 42.578 52.524 1.00 34.31 385 LYS B C 1
ATOM 8581 O O . LYS B 1 385 ? -32.256 43.066 53.153 1.00 34.31 385 LYS B O 1
ATOM 8587 N N . PRO B 1 386 ? -33.108 41.379 51.929 1.00 30.66 386 PRO B N 1
ATOM 8588 C CA . PRO B 1 386 ? -31.879 40.582 51.976 1.00 30.66 386 PRO B CA 1
ATOM 8589 C C . PRO B 1 386 ? -30.705 41.432 51.511 1.00 30.66 386 PRO B C 1
ATOM 8590 O O . PRO B 1 386 ? -30.847 42.241 50.593 1.00 30.66 386 PRO B O 1
ATOM 8594 N N . GLU B 1 387 ? -29.551 41.249 52.144 1.00 33.56 387 GLU B N 1
ATOM 8595 C CA . GLU B 1 387 ? -28.362 42.008 51.777 1.00 33.56 387 GLU B CA 1
ATOM 8596 C C . GLU B 1 387 ? -27.113 41.347 52.323 1.00 33.56 387 GLU B C 1
ATOM 8597 O O . GLU B 1 387 ? -26.984 41.162 53.531 1.00 33.56 387 GLU B O 1
ATOM 8603 N N . ASN B 1 388 ? -26.190 40.996 51.434 1.00 32.65 388 ASN B N 1
ATOM 8604 C CA . ASN B 1 388 ? -24.946 40.368 51.852 1.00 32.65 388 ASN B CA 1
ATOM 8605 C C . ASN B 1 388 ? -24.024 41.436 52.408 1.00 32.65 388 ASN B C 1
ATOM 8606 O O . ASN B 1 388 ? -23.926 42.529 51.852 1.00 32.65 388 ASN B O 1
ATOM 8611 N N . LYS B 1 389 ? -23.347 41.121 53.506 1.00 31.62 389 LYS B N 1
ATOM 8612 C CA . LYS B 1 389 ? -22.462 42.090 54.133 1.00 31.62 389 LYS B CA 1
ATOM 8613 C C . LYS B 1 389 ? -21.315 41.433 54.886 1.00 31.62 389 LYS B C 1
ATOM 8614 O O . LYS B 1 389 ? -21.434 40.308 55.370 1.00 31.62 389 LYS B O 1
ATOM 8620 N N . ILE B 1 390 ? -20.195 42.144 54.950 1.00 29.26 390 ILE B N 1
ATOM 8621 C CA . ILE B 1 390 ? -19.022 41.679 55.665 1.00 29.26 390 ILE B CA 1
ATOM 8622 C C . ILE B 1 390 ? -18.954 42.594 56.877 1.00 29.26 390 ILE B C 1
ATOM 8623 O O . ILE B 1 390 ? -18.891 43.809 56.725 1.00 29.26 390 ILE B O 1
ATOM 8628 N N . LEU B 1 391 ? -18.987 42.027 58.075 1.00 31.51 391 LEU B N 1
ATOM 8629 C CA . LEU B 1 391 ? -18.918 42.854 59.270 1.00 31.51 391 LEU B CA 1
ATOM 8630 C C . LEU B 1 391 ? -18.652 42.032 60.517 1.00 31.51 391 LEU B C 1
ATOM 8631 O O . LEU B 1 391 ? -18.975 40.848 60.583 1.00 31.51 391 LEU B O 1
ATOM 8636 N N . ASP B 1 392 ? -18.041 42.671 61.505 1.00 23.09 392 ASP B N 1
ATOM 8637 C CA . ASP B 1 392 ? -17.752 42.004 62.762 1.00 23.09 392 ASP B CA 1
ATOM 8638 C C . ASP B 1 392 ? -19.024 42.092 63.601 1.00 23.09 392 ASP B C 1
ATOM 8639 O O . ASP B 1 392 ? -19.321 43.128 64.190 1.00 23.09 392 ASP B O 1
ATOM 8644 N N . VAL B 1 393 ? -19.785 41.006 63.637 1.00 21.06 393 VAL B N 1
ATOM 8645 C CA . VAL B 1 393 ? -21.033 40.993 64.382 1.00 21.06 393 VAL B CA 1
ATOM 8646 C C . VAL B 1 393 ? -20.880 40.925 65.903 1.00 21.06 393 VAL B C 1
ATOM 8647 O O . VAL B 1 393 ? -21.488 41.726 66.613 1.00 21.06 393 VAL B O 1
ATOM 8651 N N . ASP B 1 394 ? -20.070 39.989 66.396 1.00 25.12 394 ASP B N 1
ATOM 8652 C CA . ASP B 1 394 ? -19.894 39.811 67.836 1.00 25.12 394 ASP B CA 1
ATOM 8653 C C . ASP B 1 394 ? -18.708 40.541 68.467 1.00 25.12 394 ASP B C 1
ATOM 8654 O O . ASP B 1 394 ? -18.174 40.109 69.492 1.00 25.12 394 ASP B O 1
ATOM 8659 N N . PHE B 1 395 ? -18.296 41.636 67.838 1.00 33.80 395 PHE B N 1
ATOM 8660 C CA . PHE B 1 395 ? -17.212 42.490 68.329 1.00 33.80 395 PHE B CA 1
ATOM 8661 C C . PHE B 1 395 ? -15.911 41.849 68.826 1.00 33.80 395 PHE B C 1
ATOM 8662 O O . PHE B 1 395 ? -15.476 42.126 69.943 1.00 33.80 395 PHE B O 1
ATOM 8670 N N . ASP B 1 396 ? -15.285 41.005 68.014 1.00 29.53 396 ASP B N 1
ATOM 8671 C CA . ASP B 1 396 ? -14.012 40.414 68.417 1.00 29.53 396 ASP B CA 1
ATOM 8672 C C . ASP B 1 396 ? -12.948 40.877 67.422 1.00 29.53 396 ASP B C 1
ATOM 8673 O O . ASP B 1 396 ? -11.795 40.457 67.483 1.00 29.53 396 ASP B O 1
ATOM 8678 N N . GLY B 1 397 ? -13.359 41.741 66.499 1.00 35.04 397 GLY B N 1
ATOM 8679 C CA . GLY B 1 397 ? -12.445 42.276 65.505 1.00 35.04 397 GLY B CA 1
ATOM 8680 C C . GLY B 1 397 ? -12.190 41.423 64.274 1.00 35.04 397 GLY B C 1
ATOM 8681 O O . GLY B 1 397 ? -11.386 41.798 63.418 1.00 35.04 397 GLY B O 1
ATOM 8682 N N . ARG B 1 398 ? -12.863 40.281 64.170 1.00 32.29 398 ARG B N 1
ATOM 8683 C CA . ARG B 1 398 ? -12.674 39.401 63.022 1.00 32.29 398 ARG B CA 1
ATOM 8684 C C . ARG B 1 398 ? -13.995 39.222 62.272 1.00 32.29 398 ARG B C 1
ATOM 8685 O O . ARG B 1 398 ? -14.826 38.416 62.653 1.00 32.29 398 ARG B O 1
ATOM 8693 N N . ALA B 1 399 ? -14.165 39.981 61.195 1.00 23.53 399 ALA B N 1
ATOM 8694 C CA . ALA B 1 399 ? -15.380 39.974 60.375 1.00 23.53 399 ALA B CA 1
ATOM 8695 C C . ALA B 1 399 ? -16.155 38.673 60.125 1.00 23.53 399 ALA B C 1
ATOM 8696 O O . ALA B 1 399 ? -15.583 37.593 59.992 1.00 23.53 399 ALA B O 1
ATOM 8698 N N . GLU B 1 400 ? -17.476 38.821 60.059 1.00 22.45 400 GLU B N 1
ATOM 8699 C CA . GLU B 1 400 ? -18.408 37.732 59.756 1.00 22.45 400 GLU B CA 1
ATOM 8700 C C . GLU B 1 400 ? -18.863 37.992 58.329 1.00 22.45 400 GLU B C 1
ATOM 8701 O O . GLU B 1 400 ? -18.765 39.118 57.831 1.00 22.45 400 GLU B O 1
ATOM 8707 N N . ILE B 1 401 ? -19.374 36.957 57.680 1.00 24.93 401 ILE B N 1
ATOM 8708 C CA . ILE B 1 401 ? -19.889 37.109 56.333 1.00 24.93 401 ILE B CA 1
ATOM 8709 C C . ILE B 1 401 ? -21.346 36.683 56.363 1.00 24.93 401 ILE B C 1
ATOM 8710 O O . ILE B 1 401 ? -21.661 35.533 56.659 1.00 24.93 401 ILE B O 1
ATOM 8715 N N . MET B 1 402 ? -22.238 37.621 56.085 1.00 33.24 402 MET B N 1
ATOM 8716 C CA . MET B 1 402 ? -23.656 37.309 56.081 1.00 33.24 402 MET B CA 1
ATOM 8717 C C . MET B 1 402 ? -24.195 37.251 54.665 1.00 33.24 402 MET B C 1
ATOM 8718 O O . MET B 1 402 ? -24.223 38.256 53.948 1.00 33.24 402 MET B O 1
ATOM 8723 N N . VAL B 1 403 ? -24.613 36.056 54.270 1.00 29.32 403 VAL B N 1
ATOM 8724 C CA . VAL B 1 403 ? -25.172 35.835 52.950 1.00 29.32 403 VAL B CA 1
ATOM 8725 C C . VAL B 1 403 ? -26.664 35.651 53.141 1.00 29.32 403 VAL B C 1
ATOM 8726 O O . VAL B 1 403 ? -27.091 34.985 54.083 1.00 29.32 403 VAL B O 1
ATOM 8730 N N . GLU B 1 404 ? -27.467 36.236 52.264 1.00 31.44 404 GLU B N 1
ATOM 8731 C CA . GLU B 1 404 ? -28.899 36.073 52.416 1.00 31.44 404 GLU B CA 1
ATOM 8732 C C . GLU B 1 404 ? -29.757 36.297 51.182 1.00 31.44 404 GLU B C 1
ATOM 8733 O O . GLU B 1 404 ? -29.453 37.124 50.323 1.00 31.44 404 GLU B O 1
ATOM 8739 N N . ASN B 1 405 ? -30.820 35.505 51.099 1.00 36.02 405 ASN B N 1
ATOM 8740 C CA . ASN B 1 405 ? -31.795 35.615 50.029 1.00 36.02 405 ASN B CA 1
ATOM 8741 C C . ASN B 1 405 ? -33.118 35.809 50.773 1.00 36.02 405 ASN B C 1
ATOM 8742 O O . ASN B 1 405 ? -33.106 36.160 51.954 1.00 36.02 405 ASN B O 1
ATOM 8747 N N . ASP B 1 406 ? -34.251 35.583 50.121 1.00 30.20 406 ASP B N 1
ATOM 8748 C CA . ASP B 1 406 ? -35.520 35.805 50.802 1.00 30.20 406 ASP B CA 1
ATOM 8749 C C . ASP B 1 406 ? -35.942 34.695 51.754 1.00 30.20 406 ASP B C 1
ATOM 8750 O O . ASP B 1 406 ? -36.885 34.861 52.532 1.00 30.20 406 ASP B O 1
ATOM 8755 N N . GLY B 1 407 ? -35.228 33.577 51.717 1.00 22.75 407 GLY B N 1
ATOM 8756 C CA . GLY B 1 407 ? -35.571 32.476 52.592 1.00 22.75 407 GLY B CA 1
ATOM 8757 C C . GLY B 1 407 ? -34.556 32.189 53.683 1.00 22.75 407 GLY B C 1
ATOM 8758 O O . GLY B 1 407 ? -34.894 31.607 54.715 1.00 22.75 407 GLY B O 1
ATOM 8759 N N . PHE B 1 408 ? -33.309 32.596 53.483 1.00 31.41 408 PHE B N 1
ATOM 8760 C CA . PHE B 1 408 ? -32.304 32.298 54.487 1.00 31.41 408 PHE B CA 1
ATOM 8761 C C . PHE B 1 408 ? -31.294 33.384 54.786 1.00 31.41 408 PHE B C 1
ATOM 8762 O O . PHE B 1 408 ? -31.057 34.290 53.987 1.00 31.41 408 PHE B O 1
ATOM 8770 N N . ILE B 1 409 ? -30.705 33.256 55.972 1.00 29.53 409 ILE B N 1
ATOM 8771 C CA . ILE B 1 409 ? -29.662 34.142 56.449 1.00 29.53 409 ILE B CA 1
ATOM 8772 C C . ILE B 1 409 ? -28.548 33.207 56.898 1.00 29.53 409 ILE B C 1
ATOM 8773 O O . ILE B 1 409 ? -28.728 32.408 57.819 1.00 29.53 409 ILE B O 1
ATOM 8778 N N . ALA B 1 410 ? -27.406 33.282 56.229 1.00 23.67 410 ALA B N 1
ATOM 8779 C CA . ALA B 1 410 ? -26.276 32.446 56.590 1.00 23.67 410 ALA B CA 1
ATOM 8780 C C . ALA B 1 410 ? -25.146 33.327 57.107 1.00 23.67 410 ALA B C 1
ATOM 8781 O O . ALA B 1 410 ? -24.731 34.277 56.436 1.00 23.67 410 ALA B O 1
ATOM 8783 N N . THR B 1 411 ? -24.670 33.029 58.313 1.00 18.93 411 THR B N 1
ATOM 8784 C CA . THR B 1 411 ? -23.571 33.781 58.899 1.00 18.93 411 THR B CA 1
ATOM 8785 C C . THR B 1 411 ? -22.356 32.872 58.928 1.00 18.93 411 THR B C 1
ATOM 8786 O O . THR B 1 411 ? -22.360 31.819 59.571 1.00 18.93 411 THR B O 1
ATOM 8790 N N . ILE B 1 412 ? -21.317 33.281 58.212 1.00 23.72 412 ILE B N 1
ATOM 8791 C CA . ILE B 1 412 ? -20.095 32.502 58.128 1.00 23.72 412 ILE B CA 1
ATOM 8792 C C . ILE B 1 412 ? -18.953 33.181 58.873 1.00 23.72 412 ILE B C 1
ATOM 8793 O O . ILE B 1 412 ? -18.851 34.406 58.889 1.00 23.72 412 ILE B O 1
ATOM 8798 N N . LYS B 1 413 ? -18.111 32.371 59.507 1.00 25.25 413 LYS B N 1
ATOM 8799 C CA . LYS B 1 413 ? -16.957 32.863 60.262 1.00 25.25 413 LYS B CA 1
ATOM 8800 C C . LYS B 1 413 ? -15.688 32.363 59.591 1.00 25.25 413 LYS B C 1
ATOM 8801 O O . LYS B 1 413 ? -15.208 31.268 59.890 1.00 25.25 413 LYS B O 1
ATOM 8807 N N . PRO B 1 414 ? -15.139 33.152 58.657 1.00 25.47 414 PRO B N 1
ATOM 8808 C CA . PRO B 1 414 ? -13.917 32.766 57.952 1.00 25.47 414 PRO B CA 1
ATOM 8809 C C . PRO B 1 414 ? -12.801 32.367 58.918 1.00 25.47 414 PRO B C 1
ATOM 8810 O O . PRO B 1 414 ? -12.020 31.458 58.636 1.00 25.47 414 PRO B O 1
ATOM 8814 N N . HIS B 1 415 ? -12.745 33.033 60.066 1.00 36.21 415 HIS B N 1
ATOM 8815 C CA . HIS B 1 415 ? -11.711 32.760 61.062 1.00 36.21 415 HIS B CA 1
ATOM 8816 C C . HIS B 1 415 ? -11.811 31.418 61.779 1.00 36.21 415 HIS B C 1
ATOM 8817 O O . HIS B 1 415 ? -10.833 30.960 62.369 1.00 36.21 415 HIS B O 1
ATOM 8824 N N . TYR B 1 416 ? -12.978 30.782 61.746 1.00 30.81 416 TYR B N 1
ATOM 8825 C CA . TYR B 1 416 ? -13.120 29.487 62.406 1.00 30.81 416 TYR B CA 1
ATOM 8826 C C . TYR B 1 416 ? -13.588 28.418 61.431 1.00 30.81 416 TYR B C 1
ATOM 8827 O O . TYR B 1 416 ? -14.780 28.115 61.355 1.00 30.81 416 TYR B O 1
ATOM 8836 N N . GLY B 1 417 ? -12.640 27.856 60.687 1.00 33.03 417 GLY B N 1
ATOM 8837 C CA . GLY B 1 417 ? -12.947 26.806 59.731 1.00 33.03 417 GLY B CA 1
ATOM 8838 C C . GLY B 1 417 ? -13.787 27.217 58.537 1.00 33.03 417 GLY B C 1
ATOM 8839 O O . GLY B 1 417 ? -14.220 26.366 57.762 1.00 33.03 417 GLY B O 1
ATOM 8840 N N . GLY B 1 418 ? -14.013 28.517 58.384 1.00 34.75 418 GLY B N 1
ATOM 8841 C CA . GLY B 1 418 ? -14.811 29.011 57.276 1.00 34.75 418 GLY B CA 1
ATOM 8842 C C . GLY B 1 418 ? -16.182 28.362 57.214 1.00 34.75 418 GLY B C 1
ATOM 8843 O O . GLY B 1 418 ? -16.767 28.230 56.139 1.00 34.75 418 GLY B O 1
ATOM 8844 N N . SER B 1 419 ? -16.705 27.968 58.368 1.00 31.33 419 SER B N 1
ATOM 8845 C CA . SER B 1 419 ? -18.003 27.318 58.407 1.00 31.33 419 SER B CA 1
ATOM 8846 C C . SER B 1 419 ? -19.169 28.227 58.772 1.00 31.33 419 SER B C 1
ATOM 8847 O O . SER B 1 419 ? -18.992 29.365 59.211 1.00 31.33 419 SER B O 1
ATOM 8850 N N . ILE B 1 420 ? -20.369 27.700 58.561 1.00 25.02 420 ILE B N 1
ATOM 8851 C CA . ILE B 1 420 ? -21.603 28.409 58.840 1.00 25.02 420 ILE B CA 1
ATOM 8852 C C . ILE B 1 420 ? -21.960 28.274 60.315 1.00 25.02 420 ILE B C 1
ATOM 8853 O O . ILE B 1 420 ? -22.169 27.169 60.809 1.00 25.02 420 ILE B O 1
ATOM 8858 N N . PHE B 1 421 ? -22.018 29.399 61.020 1.00 31.41 421 PHE B N 1
ATOM 8859 C CA . PHE B 1 421 ? -22.366 29.372 62.432 1.00 31.41 421 PHE B CA 1
ATOM 8860 C C . PHE B 1 421 ? -23.839 29.674 62.623 1.00 31.41 421 PHE B C 1
ATOM 8861 O O . PHE B 1 421 ? -24.388 29.473 63.702 1.00 31.41 421 PHE B O 1
ATOM 8869 N N . GLU B 1 422 ? -24.469 30.167 61.565 1.00 27.23 422 GLU B N 1
ATOM 8870 C CA . GLU B 1 422 ? -25.893 30.466 61.588 1.00 27.23 422 GLU B CA 1
ATOM 8871 C C . GLU B 1 422 ? -26.504 30.240 60.214 1.00 27.23 422 GLU B C 1
ATOM 8872 O O . GLU B 1 422 ? -25.996 30.728 59.196 1.00 27.23 422 GLU B O 1
ATOM 8878 N N . LEU B 1 423 ? -27.589 29.482 60.191 1.00 24.59 423 LEU B N 1
ATOM 8879 C CA . LEU B 1 423 ? -28.321 29.221 58.966 1.00 24.59 423 LEU B CA 1
ATOM 8880 C C . LEU B 1 423 ? -29.766 29.363 59.401 1.00 24.59 423 LEU B C 1
ATOM 8881 O O . LEU B 1 423 ? -30.384 28.406 59.855 1.00 24.59 423 LEU B O 1
ATOM 8886 N N . SER B 1 424 ? -30.285 30.579 59.291 1.00 19.74 424 SER B N 1
ATOM 8887 C CA . SER B 1 424 ? -31.646 30.871 59.692 1.00 19.74 424 SER B CA 1
ATOM 8888 C C . SER B 1 424 ? -32.650 30.772 58.566 1.00 19.74 424 SER B C 1
ATOM 8889 O O . SER B 1 424 ? -32.437 31.319 57.477 1.00 19.74 424 SER B O 1
ATOM 8892 N N . SER B 1 425 ? -33.747 30.074 58.851 1.00 21.72 425 SER B N 1
ATOM 8893 C CA . SER B 1 425 ? -34.841 29.894 57.906 1.00 21.72 425 SER B CA 1
ATOM 8894 C C . SER B 1 425 ? -35.884 30.983 58.148 1.00 21.72 425 SER B C 1
ATOM 8895 O O . SER B 1 425 ? -36.536 31.003 59.193 1.00 21.72 425 SER B O 1
ATOM 8898 N N . LYS B 1 426 ? -36.044 31.890 57.193 1.00 26.15 426 LYS B N 1
ATOM 8899 C CA . LYS B 1 426 ? -37.019 32.954 57.364 1.00 26.15 426 LYS B CA 1
ATOM 8900 C C . LYS B 1 426 ? -38.437 32.397 57.377 1.00 26.15 426 LYS B C 1
ATOM 8901 O O . LYS B 1 426 ? -39.341 32.991 57.957 1.00 26.15 426 LYS B O 1
ATOM 8907 N N . ARG B 1 427 ? -38.622 31.247 56.745 1.00 32.31 427 ARG B N 1
ATOM 8908 C CA . ARG B 1 427 ? -39.933 30.619 56.686 1.00 32.31 427 ARG B CA 1
ATOM 8909 C C . ARG B 1 427 ? -40.300 29.951 58.012 1.00 32.31 427 ARG B C 1
ATOM 8910 O O . ARG B 1 427 ? -41.375 30.196 58.566 1.00 32.31 427 ARG B O 1
ATOM 8918 N N . LYS B 1 428 ? -39.400 29.107 58.507 1.00 28.43 428 LYS B N 1
ATOM 8919 C CA . LYS B 1 428 ? -39.605 28.393 59.765 1.00 28.43 428 LYS B CA 1
ATOM 8920 C C . LYS B 1 428 ? -39.234 29.227 60.989 1.00 28.43 428 LYS B C 1
ATOM 8921 O O . LYS B 1 428 ? -39.572 28.862 62.115 1.00 28.43 428 LYS B O 1
ATOM 8927 N N . ALA B 1 429 ? -38.544 30.341 60.767 1.00 20.10 429 ALA B N 1
ATOM 8928 C CA . ALA B 1 429 ? -38.102 31.194 61.862 1.00 20.10 429 ALA B CA 1
ATOM 8929 C C . ALA B 1 429 ? -37.351 30.319 62.861 1.00 20.10 429 ALA B C 1
ATOM 8930 O O . ALA B 1 429 ? -37.597 30.356 64.068 1.00 20.10 429 ALA B O 1
ATOM 8932 N N . VAL B 1 430 ? -36.441 29.516 62.338 1.00 17.45 430 VAL B N 1
ATOM 8933 C CA . VAL B 1 430 ? -35.643 28.641 63.176 1.00 17.45 430 VAL B CA 1
ATOM 8934 C C . VAL B 1 430 ? -34.192 28.751 62.704 1.00 17.45 430 VAL B C 1
ATOM 8935 O O . VAL B 1 430 ? -33.929 29.133 61.559 1.00 17.45 430 VAL B O 1
ATOM 8939 N N . ASN B 1 431 ? -33.256 28.435 63.594 1.00 27.49 431 ASN B N 1
ATOM 8940 C CA . ASN B 1 431 ? -31.831 28.482 63.270 1.00 27.49 431 ASN B CA 1
ATOM 8941 C C . ASN B 1 431 ? -31.345 27.038 63.261 1.00 27.49 431 ASN B C 1
ATOM 8942 O O . ASN B 1 431 ? -31.278 26.399 64.307 1.00 27.49 431 ASN B O 1
ATOM 8947 N N . TYR B 1 432 ? -31.015 26.525 62.078 1.00 20.61 432 TYR B N 1
ATOM 8948 C CA . TYR B 1 432 ? -30.562 25.141 61.939 1.00 20.61 432 TYR B CA 1
ATOM 8949 C C . TYR B 1 432 ? -29.326 24.795 62.753 1.00 20.61 432 TYR B C 1
ATOM 8950 O O . TYR B 1 432 ? -29.033 23.619 62.977 1.00 20.61 432 TYR B O 1
ATOM 8959 N N . ASN B 1 433 ? -28.596 25.808 63.202 1.00 30.32 433 ASN B N 1
ATOM 8960 C CA . ASN B 1 433 ? -27.413 25.543 64.000 1.00 30.32 433 ASN B CA 1
ATOM 8961 C C . ASN B 1 433 ? -27.623 25.998 65.438 1.00 30.32 433 ASN B C 1
ATOM 8962 O O . ASN B 1 433 ? -26.671 26.360 66.132 1.00 30.32 433 ASN B O 1
ATOM 8967 N N . ASP B 1 434 ? -28.876 25.981 65.883 1.00 21.68 434 ASP B N 1
ATOM 8968 C CA . ASP B 1 434 ? -29.188 26.376 67.251 1.00 21.68 434 ASP B CA 1
ATOM 8969 C C . ASP B 1 434 ? -28.755 25.246 68.184 1.00 21.68 434 ASP B C 1
ATOM 8970 O O . ASP B 1 434 ? -29.580 24.619 68.841 1.00 21.68 434 ASP B O 1
ATOM 8975 N N . VAL B 1 435 ? -27.452 24.992 68.217 1.00 29.96 435 VAL B N 1
ATOM 8976 C CA . VAL B 1 435 ? -26.865 23.942 69.037 1.00 29.96 435 VAL B CA 1
ATOM 8977 C C . VAL B 1 435 ? -25.806 24.516 69.985 1.00 29.96 435 VAL B C 1
ATOM 8978 O O . VAL B 1 435 ? -25.441 25.695 69.893 1.00 29.96 435 VAL B O 1
ATOM 8982 N N . LEU B 1 436 ? -25.328 23.675 70.898 1.00 43.26 436 LEU B N 1
ATOM 8983 C CA . LEU B 1 436 ? -24.297 24.055 71.855 1.00 43.26 436 LEU B CA 1
ATOM 8984 C C . LEU B 1 436 ? -23.260 22.951 71.896 1.00 43.26 436 LEU B C 1
ATOM 8985 O O . LEU B 1 436 ? -23.609 21.771 71.854 1.00 43.26 436 LEU B O 1
ATOM 8990 N N . PRO B 1 437 ? -21.970 23.311 71.976 1.00 24.78 437 PRO B N 1
ATOM 8991 C CA . PRO B 1 437 ? -20.974 22.241 72.029 1.00 24.78 437 PRO B CA 1
ATOM 8992 C C . PRO B 1 437 ? -21.030 21.634 73.435 1.00 24.78 437 PRO B C 1
ATOM 8993 O O . PRO B 1 437 ? -21.756 22.129 74.304 1.00 24.78 437 PRO B O 1
ATOM 8997 N N . ARG B 1 438 ? -20.283 20.562 73.663 1.00 36.94 438 ARG B N 1
ATOM 8998 C CA . ARG B 1 438 ? -20.291 19.928 74.974 1.00 36.94 438 ARG B CA 1
ATOM 8999 C C . ARG B 1 438 ? -19.173 20.492 75.840 1.00 36.94 438 ARG B C 1
ATOM 9000 O O . ARG B 1 438 ? -17.983 20.302 75.563 1.00 36.94 438 ARG B O 1
ATOM 9008 N N . ARG B 1 439 ? -19.573 21.207 76.887 1.00 23.53 439 ARG B N 1
ATOM 9009 C CA . ARG B 1 439 ? -18.616 21.843 77.784 1.00 23.53 439 ARG B CA 1
ATOM 9010 C C . ARG B 1 439 ? -18.635 21.346 79.227 1.00 23.53 439 ARG B C 1
ATOM 9011 O O . ARG B 1 439 ? -19.671 20.944 79.758 1.00 23.53 439 ARG B O 1
ATOM 9019 N N . TRP B 1 440 ? -17.466 21.384 79.853 1.00 29.34 440 TRP B N 1
ATOM 9020 C CA . TRP B 1 440 ? -17.333 20.992 81.245 1.00 29.34 440 TRP B CA 1
ATOM 9021 C C . TRP B 1 440 ? -17.721 22.198 82.097 1.00 29.34 440 TRP B C 1
ATOM 9022 O O . TRP B 1 440 ? -17.225 23.307 81.878 1.00 29.34 440 TRP B O 1
ATOM 9033 N N . GLU B 1 441 ? -18.628 21.984 83.043 1.00 38.70 441 GLU B N 1
ATOM 9034 C CA . GLU B 1 441 ? -19.061 23.043 83.946 1.00 38.70 441 GLU B CA 1
ATOM 9035 C C . GLU B 1 441 ? -18.493 22.660 85.306 1.00 38.70 441 GLU B C 1
ATOM 9036 O O . GLU B 1 441 ? -18.449 21.477 85.651 1.00 38.70 441 GLU B O 1
ATOM 9042 N N . HIS B 1 442 ? -18.055 23.649 86.077 1.00 34.45 442 HIS B N 1
ATOM 9043 C CA . HIS B 1 442 ? -17.459 23.368 87.378 1.00 34.45 442 HIS B CA 1
ATOM 9044 C C . HIS B 1 442 ? -18.299 22.451 88.271 1.00 34.45 442 HIS B C 1
ATOM 9045 O O . HIS B 1 442 ? -17.742 21.675 89.047 1.00 34.45 442 HIS B O 1
ATOM 9052 N N . TYR B 1 443 ? -19.625 22.528 88.164 1.00 37.98 443 TYR B N 1
ATOM 9053 C CA . TYR B 1 443 ? -20.478 21.698 89.008 1.00 37.98 443 TYR B CA 1
ATOM 9054 C C . TYR B 1 443 ? -20.533 20.229 88.589 1.00 37.98 443 TYR B C 1
ATOM 9055 O O . TYR B 1 443 ? -21.234 19.427 89.209 1.00 37.98 443 TYR B O 1
ATOM 9064 N N . HIS B 1 444 ? -19.784 19.873 87.548 1.00 58.37 444 HIS B N 1
ATOM 9065 C CA . HIS B 1 444 ? -19.735 18.487 87.088 1.00 58.37 444 HIS B CA 1
ATOM 9066 C C . HIS B 1 444 ? -18.869 17.691 88.063 1.00 58.37 444 HIS B C 1
ATOM 9067 O O . HIS B 1 444 ? -18.730 16.473 87.945 1.00 58.37 444 HIS B O 1
ATOM 9074 N N . GLU B 1 445 ? -18.292 18.397 89.029 1.00 55.82 445 GLU B N 1
ATOM 9075 C CA . GLU B 1 445 ? -17.441 17.784 90.041 1.00 55.82 445 GLU B CA 1
ATOM 9076 C C . GLU B 1 445 ? -18.117 17.793 91.411 1.00 55.82 445 GLU B C 1
ATOM 9077 O O . GLU B 1 445 ? -18.482 18.851 91.930 1.00 55.82 445 GLU B O 1
ATOM 9083 N N . VAL B 1 446 ? -18.282 16.607 91.991 1.00 70.69 446 VAL B N 1
ATOM 9084 C CA . VAL B 1 446 ? -18.909 16.465 93.302 1.00 70.69 446 VAL B CA 1
ATOM 9085 C C . VAL B 1 446 ? -18.173 15.426 94.142 1.00 70.69 446 VAL B C 1
ATOM 9086 O O . VAL B 1 446 ? -16.985 15.579 94.437 1.00 70.69 446 VAL B O 1
ATOM 9090 N N . GLN B 1 469 ? -24.863 12.309 93.406 1.00 53.32 469 GLN B N 1
ATOM 9091 C CA . GLN B 1 469 ? -23.623 12.182 92.648 1.00 53.32 469 GLN B CA 1
ATOM 9092 C C . GLN B 1 469 ? -23.880 11.549 91.277 1.00 53.32 469 GLN B C 1
ATOM 9093 O O . GLN B 1 469 ? -24.833 10.788 91.103 1.00 53.32 469 GLN B O 1
ATOM 9099 N N . ILE B 1 470 ? -23.022 11.871 90.312 1.00 82.21 470 ILE B N 1
ATOM 9100 C CA . ILE B 1 470 ? -23.153 11.371 88.944 1.00 82.21 470 ILE B CA 1
ATOM 9101 C C . ILE B 1 470 ? -23.156 9.849 88.816 1.00 82.21 470 ILE B C 1
ATOM 9102 O O . ILE B 1 470 ? -22.270 9.171 89.331 1.00 82.21 470 ILE B O 1
ATOM 9107 N N . PRO B 1 471 ? -24.160 9.295 88.116 1.00 79.31 471 PRO B N 1
ATOM 9108 C CA . PRO B 1 471 ? -24.269 7.846 87.918 1.00 79.31 471 PRO B CA 1
ATOM 9109 C C . PRO B 1 471 ? -23.117 7.305 87.068 1.00 79.31 471 PRO B C 1
ATOM 9110 O O . PRO B 1 471 ? -22.116 7.991 86.856 1.00 79.31 471 PRO B O 1
ATOM 9114 N N . GLU B 1 472 ? -23.267 6.075 86.586 1.00 75.76 472 GLU B N 1
ATOM 9115 C CA . GLU B 1 472 ? -22.247 5.437 85.755 1.00 75.76 472 GLU B CA 1
ATOM 9116 C C . GLU B 1 472 ? -22.778 5.241 84.339 1.00 75.76 472 GLU B C 1
ATOM 9117 O O . GLU B 1 472 ? -22.023 5.256 83.366 1.00 75.76 472 GLU B O 1
ATOM 9123 N N . GLU B 1 473 ? -24.090 5.058 84.240 1.00 91.29 473 GLU B N 1
ATOM 9124 C CA . GLU B 1 473 ? -24.760 4.871 82.961 1.00 91.29 473 GLU B CA 1
ATOM 9125 C C . GLU B 1 473 ? -24.696 6.167 82.159 1.00 91.29 473 GLU B C 1
ATOM 9126 O O . GLU B 1 473 ? -25.227 6.257 81.054 1.00 91.29 473 GLU B O 1
ATOM 9132 N N . ILE B 1 474 ? -24.036 7.168 82.735 1.00 62.65 474 ILE B N 1
ATOM 9133 C CA . ILE B 1 474 ? -23.878 8.471 82.101 1.00 62.65 474 ILE B CA 1
ATOM 9134 C C . ILE B 1 474 ? -22.400 8.767 81.859 1.00 62.65 474 ILE B C 1
ATOM 9135 O O . ILE B 1 474 ? -22.023 9.242 80.787 1.00 62.65 474 ILE B O 1
ATOM 9140 N N . ARG B 1 475 ? -21.569 8.483 82.859 1.00 55.34 475 ARG B N 1
ATOM 9141 C CA . ARG B 1 475 ? -20.127 8.700 82.755 1.00 55.34 475 ARG B CA 1
ATOM 9142 C C . ARG B 1 475 ? -19.642 8.142 81.420 1.00 55.34 475 ARG B C 1
ATOM 9143 O O . ARG B 1 475 ? -18.866 8.770 80.700 1.00 55.34 475 ARG B O 1
ATOM 9151 N N . ARG B 1 476 ? -20.114 6.941 81.114 1.00 73.70 476 ARG B N 1
ATOM 9152 C CA . ARG B 1 476 ? -19.761 6.238 79.891 1.00 73.70 476 ARG B CA 1
ATOM 9153 C C . ARG B 1 476 ? -20.130 7.034 78.638 1.00 73.70 476 ARG B C 1
ATOM 9154 O O . ARG B 1 476 ? -19.392 7.027 77.652 1.00 73.70 476 ARG B O 1
ATOM 9162 N N . GLU B 1 477 ? -21.267 7.724 78.686 1.00 116.55 477 GLU B N 1
ATOM 9163 C CA . GLU B 1 477 ? -21.745 8.514 77.551 1.00 116.55 477 GLU B CA 1
ATOM 9164 C C . GLU B 1 477 ? -21.605 10.014 77.819 1.00 116.55 477 GLU B C 1
ATOM 9165 O O . GLU B 1 477 ? -22.535 10.787 77.580 1.00 116.55 477 GLU B O 1
ATOM 9171 N N . LEU B 1 478 ? -20.436 10.419 78.305 1.00 43.51 478 LEU B N 1
ATOM 9172 C CA . LEU B 1 478 ? -20.175 11.819 78.623 1.00 43.51 478 LEU B CA 1
ATOM 9173 C C . LEU B 1 478 ? -18.853 12.266 78.021 1.00 43.51 478 LEU B C 1
ATOM 9174 O O . LEU B 1 478 ? -17.807 11.677 78.285 1.00 43.51 478 LEU B O 1
ATOM 9179 N N . ALA B 1 479 ? -18.903 13.317 77.213 1.00 45.86 479 ALA B N 1
ATOM 9180 C CA . ALA B 1 479 ? -17.701 13.836 76.577 1.00 45.86 479 ALA B CA 1
ATOM 9181 C C . ALA B 1 479 ? -17.735 15.355 76.473 1.00 45.86 479 ALA B C 1
ATOM 9182 O O . ALA B 1 479 ? -18.795 15.978 76.560 1.00 45.86 479 ALA B O 1
ATOM 9184 N N . TYR B 1 480 ? -16.559 15.940 76.282 1.00 40.47 480 TYR B N 1
ATOM 9185 C CA . TYR B 1 480 ? -16.423 17.382 76.159 1.00 40.47 480 TYR B CA 1
ATOM 9186 C C . TYR B 1 480 ? -15.735 17.704 74.842 1.00 40.47 480 TYR B C 1
ATOM 9187 O O . TYR B 1 480 ? -14.759 17.057 74.469 1.00 40.47 480 TYR B O 1
ATOM 9196 N N . ASP B 1 481 ? -16.245 18.708 74.139 1.00 36.65 481 ASP B N 1
ATOM 9197 C CA . ASP B 1 481 ? -15.671 19.099 72.860 1.00 36.65 481 ASP B CA 1
ATOM 9198 C C . ASP B 1 481 ? -14.515 20.070 72.988 1.00 36.65 481 ASP B C 1
ATOM 9199 O O . ASP B 1 481 ? -14.363 20.759 73.992 1.00 36.65 481 ASP B O 1
ATOM 9204 N N . TRP B 1 482 ? -13.696 20.109 71.948 1.00 39.11 482 TRP B N 1
ATOM 9205 C CA . TRP B 1 482 ? -12.563 21.017 71.888 1.00 39.11 482 TRP B CA 1
ATOM 9206 C C . TRP B 1 482 ? -12.893 21.964 70.745 1.00 39.11 482 TRP B C 1
ATOM 9207 O O . TRP B 1 482 ? -12.302 23.031 70.610 1.00 39.11 482 TRP B O 1
ATOM 9218 N N . GLN B 1 483 ? -13.855 21.552 69.927 1.00 36.23 483 GLN B N 1
ATOM 9219 C CA . GLN B 1 483 ? -14.290 22.329 68.771 1.00 36.23 483 GLN B CA 1
ATOM 9220 C C . GLN B 1 483 ? -15.642 22.971 69.038 1.00 36.23 483 GLN B C 1
ATOM 9221 O O . GLN B 1 483 ? -16.401 22.505 69.886 1.00 36.23 483 GLN B O 1
ATOM 9227 N N . LEU B 1 484 ? -15.938 24.041 68.309 1.00 39.64 484 LEU B N 1
ATOM 9228 C CA . LEU B 1 484 ? -17.236 24.694 68.420 1.00 39.64 484 LEU B CA 1
ATOM 9229 C C . LEU B 1 484 ? -18.089 23.916 67.420 1.00 39.64 484 LEU B C 1
ATOM 9230 O O . LEU B 1 484 ? -17.551 23.219 66.559 1.00 39.64 484 LEU B O 1
ATOM 9235 N N . ARG B 1 485 ? -19.406 24.025 67.519 1.00 43.45 485 ARG B N 1
ATOM 9236 C CA . ARG B 1 485 ? -20.255 23.296 66.598 1.00 43.45 485 ARG B CA 1
ATOM 9237 C C . ARG B 1 485 ? -21.012 24.191 65.637 1.00 43.45 485 ARG B C 1
ATOM 9238 O O . ARG B 1 485 ? -21.806 25.041 66.041 1.00 43.45 485 ARG B O 1
ATOM 9246 N N . ALA B 1 486 ? -20.741 23.991 64.351 1.00 32.09 486 ALA B N 1
ATOM 9247 C CA . ALA B 1 486 ? -21.369 24.778 63.302 1.00 32.09 486 ALA B CA 1
ATOM 9248 C C . ALA B 1 486 ? -21.776 23.875 62.139 1.00 32.09 486 ALA B C 1
ATOM 9249 O O . ALA B 1 486 ? -21.970 22.674 62.313 1.00 32.09 486 ALA B O 1
ATOM 9251 N N . ILE B 1 487 ? -21.912 24.459 60.955 1.00 27.81 487 ILE B N 1
ATOM 9252 C CA . ILE B 1 487 ? -22.280 23.704 59.763 1.00 27.81 487 ILE B CA 1
ATOM 9253 C C . ILE B 1 487 ? -21.149 23.839 58.740 1.00 27.81 487 ILE B C 1
ATOM 9254 O O . ILE B 1 487 ? -20.733 24.949 58.409 1.00 27.81 487 ILE B O 1
ATOM 9259 N N . LEU B 1 488 ? -20.653 22.695 58.267 1.00 31.25 488 LEU B N 1
ATOM 9260 C CA . LEU B 1 488 ? -19.554 22.600 57.296 1.00 31.25 488 LEU B CA 1
ATOM 9261 C C . LEU B 1 488 ? -18.184 22.731 57.957 1.00 31.25 488 LEU B C 1
ATOM 9262 O O . LEU B 1 488 ? -17.419 23.649 57.658 1.00 31.25 488 LEU B O 1
ATOM 9267 N N . GLN B 1 489 ? -17.883 21.799 58.856 1.00 42.28 489 GLN B N 1
ATOM 9268 C CA . GLN B 1 489 ? -16.608 21.783 59.560 1.00 42.28 489 GLN B CA 1
ATOM 9269 C C . GLN B 1 489 ? -15.746 20.685 58.945 1.00 42.28 489 GLN B C 1
ATOM 9270 O O . GLN B 1 489 ? -16.084 19.502 59.003 1.00 42.28 489 GLN B O 1
ATOM 9276 N N . ASP B 1 490 ? -14.628 21.102 58.358 1.00 43.02 490 ASP B N 1
ATOM 9277 C CA . ASP B 1 490 ? -13.712 20.212 57.656 1.00 43.02 490 ASP B CA 1
ATOM 9278 C C . ASP B 1 490 ? -12.738 19.392 58.512 1.00 43.02 490 ASP B C 1
ATOM 9279 O O . ASP B 1 490 ? -11.763 19.921 59.056 1.00 43.02 490 ASP B O 1
ATOM 9284 N N . HIS B 1 491 ? -13.012 18.089 58.592 1.00 53.51 491 HIS B N 1
ATOM 9285 C CA . HIS B 1 491 ? -12.217 17.127 59.362 1.00 53.51 491 HIS B CA 1
ATOM 9286 C C . HIS B 1 491 ? -11.289 16.268 58.491 1.00 53.51 491 HIS B C 1
ATOM 9287 O O . HIS B 1 491 ? -11.405 16.244 57.267 1.00 53.51 491 HIS B O 1
ATOM 9294 N N . PHE B 1 492 ? -10.386 15.548 59.154 1.00 55.22 492 PHE B N 1
ATOM 9295 C CA . PHE B 1 492 ? -9.433 14.642 58.508 1.00 55.22 492 PHE B CA 1
ATOM 9296 C C . PHE B 1 492 ? -9.081 13.520 59.481 1.00 55.22 492 PHE B C 1
ATOM 9297 O O . PHE B 1 492 ? -8.326 13.736 60.429 1.00 55.22 492 PHE B O 1
ATOM 9305 N N . ILE B 1 493 ? -9.616 12.326 59.248 1.00 65.88 493 ILE B N 1
ATOM 9306 C CA . ILE B 1 493 ? -9.343 11.193 60.127 1.00 65.88 493 ILE B CA 1
ATOM 9307 C C . ILE B 1 493 ? -8.818 9.971 59.383 1.00 65.88 493 ILE B C 1
ATOM 9308 O O . ILE B 1 493 ? -9.000 9.843 58.173 1.00 65.88 493 ILE B O 1
ATOM 9313 N N . LYS B 1 494 ? -8.164 9.077 60.120 1.00 77.72 494 LYS B N 1
ATOM 9314 C CA . LYS B 1 494 ? -7.620 7.850 59.545 1.00 77.72 494 LYS B CA 1
ATOM 9315 C C . LYS B 1 494 ? -8.777 6.905 59.243 1.00 77.72 494 LYS B C 1
ATOM 9316 O O . LYS B 1 494 ? -9.709 6.787 60.035 1.00 77.72 494 LYS B O 1
ATOM 9322 N N . PRO B 1 495 ? -8.734 6.219 58.090 1.00 78.78 495 PRO B N 1
ATOM 9323 C CA . PRO B 1 495 ? -9.799 5.285 57.704 1.00 78.78 495 PRO B CA 1
ATOM 9324 C C . PRO B 1 495 ? -10.063 4.214 58.767 1.00 78.78 495 PRO B C 1
ATOM 9325 O O . PRO B 1 495 ? -11.069 3.503 58.718 1.00 78.78 495 PRO B O 1
ATOM 9329 N N . GLU B 1 496 ? -9.154 4.126 59.731 1.00 69.54 496 GLU B N 1
ATOM 9330 C CA . GLU B 1 496 ? -9.239 3.148 60.807 1.00 69.54 496 GLU B CA 1
ATOM 9331 C C . GLU B 1 496 ? -10.098 3.611 61.987 1.00 69.54 496 GLU B C 1
ATOM 9332 O O . GLU B 1 496 ? -10.546 2.792 62.792 1.00 69.54 496 GLU B O 1
ATOM 9338 N N . GLU B 1 497 ? -10.328 4.919 62.083 1.00 77.89 497 GLU B N 1
ATOM 9339 C CA . GLU B 1 497 ? -11.115 5.492 63.177 1.00 77.89 497 GLU B CA 1
ATOM 9340 C C . GLU B 1 497 ? -12.544 4.957 63.252 1.00 77.89 497 GLU B C 1
ATOM 9341 O O . GLU B 1 497 ? -13.112 4.535 62.244 1.00 77.89 497 GLU B O 1
ATOM 9347 N N . THR B 1 498 ? -13.128 4.987 64.449 1.00 51.95 498 THR B N 1
ATOM 9348 C CA . THR B 1 498 ? -14.490 4.492 64.637 1.00 51.95 498 THR B CA 1
ATOM 9349 C C . THR B 1 498 ? -15.462 5.540 65.184 1.00 51.95 498 THR B C 1
ATOM 9350 O O . THR B 1 498 ? -15.074 6.456 65.910 1.00 51.95 498 THR B O 1
ATOM 9354 N N . LEU B 1 499 ? -16.733 5.379 64.828 1.00 61.13 499 LEU B N 1
ATOM 9355 C CA . LEU B 1 499 ? -17.804 6.284 65.237 1.00 61.13 499 LEU B CA 1
ATOM 9356 C C . LEU B 1 499 ? -17.855 6.518 66.746 1.00 61.13 499 LEU B C 1
ATOM 9357 O O . LEU B 1 499 ? -18.173 7.617 67.193 1.00 61.13 499 LEU B O 1
ATOM 9362 N N . ASP B 1 500 ? -17.537 5.491 67.527 1.00 64.87 500 ASP B N 1
ATOM 9363 C CA . ASP B 1 500 ? -17.553 5.610 68.983 1.00 64.87 500 ASP B CA 1
ATOM 9364 C C . ASP B 1 500 ? -16.437 6.501 69.528 1.00 64.87 500 ASP B C 1
ATOM 9365 O O . ASP B 1 500 ? -16.630 7.203 70.520 1.00 64.87 500 ASP B O 1
ATOM 9370 N N . ASN B 1 501 ? -15.272 6.470 68.888 1.00 56.89 501 ASN B N 1
ATOM 9371 C CA . ASN B 1 501 ? -14.148 7.291 69.329 1.00 56.89 501 ASN B CA 1
ATOM 9372 C C . ASN B 1 501 ? -14.332 8.741 68.892 1.00 56.89 501 ASN B C 1
ATOM 9373 O O . ASN B 1 501 ? -13.764 9.659 69.487 1.00 56.89 501 ASN B O 1
ATOM 9378 N N . TYR B 1 502 ? -15.134 8.936 67.851 1.00 63.19 502 TYR B N 1
ATOM 9379 C CA . TYR B 1 502 ? -15.409 10.260 67.306 1.00 63.19 502 TYR B CA 1
ATOM 9380 C C . TYR B 1 502 ? -16.433 10.997 68.173 1.00 63.19 502 TYR B C 1
ATOM 9381 O O . TYR B 1 502 ? -16.245 12.162 68.524 1.00 63.19 502 TYR B O 1
ATOM 9390 N N . ARG B 1 503 ? -17.510 10.296 68.517 1.00 65.21 503 ARG B N 1
ATOM 9391 C CA . ARG B 1 503 ? -18.590 10.846 69.332 1.00 65.21 503 ARG B CA 1
ATOM 9392 C C . ARG B 1 503 ? -18.183 11.087 70.781 1.00 65.21 503 ARG B C 1
ATOM 9393 O O . ARG B 1 503 ? -18.896 11.758 71.527 1.00 65.21 503 ARG B O 1
ATOM 9401 N N . LEU B 1 504 ? -17.044 10.532 71.179 1.00 56.27 504 LEU B N 1
ATOM 9402 C CA . LEU B 1 504 ? -16.555 10.696 72.541 1.00 56.27 504 LEU B CA 1
ATOM 9403 C C . LEU B 1 504 ? -15.324 11.591 72.575 1.00 56.27 504 LEU B C 1
ATOM 9404 O O . LEU B 1 504 ? -14.626 11.672 73.587 1.00 56.27 504 LEU B O 1
ATOM 9409 N N . VAL B 1 505 ? -15.070 12.263 71.457 1.00 62.64 505 VAL B N 1
ATOM 9410 C CA . VAL B 1 505 ? -13.933 13.167 71.329 1.00 62.64 505 VAL B CA 1
ATOM 9411 C C . VAL B 1 505 ? -12.633 12.479 71.755 1.00 62.64 505 VAL B C 1
ATOM 9412 O O . VAL B 1 505 ? -11.752 13.096 72.354 1.00 62.64 505 VAL B O 1
ATOM 9416 N N . LYS B 1 506 ? -12.523 11.192 71.443 1.00 81.83 506 LYS B N 1
ATOM 9417 C CA . LYS B 1 506 ? -11.331 10.420 71.776 1.00 81.83 506 LYS B CA 1
ATOM 9418 C C . LYS B 1 506 ? -10.511 10.184 70.516 1.00 81.83 506 LYS B C 1
ATOM 9419 O O . LYS B 1 506 ? -9.312 9.914 70.583 1.00 81.83 506 LYS B O 1
ATOM 9425 N N . TYR B 1 507 ? -11.172 10.299 69.368 1.00 61.41 507 TYR B N 1
ATOM 9426 C CA . TYR B 1 507 ? -10.543 10.087 68.069 1.00 61.41 507 TYR B CA 1
ATOM 9427 C C . TYR B 1 507 ? -9.326 10.981 67.848 1.00 61.41 507 TYR B C 1
ATOM 9428 O O . TYR B 1 507 ? -8.898 11.697 68.754 1.00 61.41 507 TYR B O 1
ATOM 9437 N N . HIS B 1 508 ? -8.781 10.939 66.635 1.00 54.74 508 HIS B N 1
ATOM 9438 C CA . HIS B 1 508 ? -7.607 11.731 66.286 1.00 54.74 508 HIS B CA 1
ATOM 9439 C C . HIS B 1 508 ? -7.833 12.571 65.030 1.00 54.74 508 HIS B C 1
ATOM 9440 O O . HIS B 1 508 ? -7.917 12.043 63.921 1.00 54.74 508 HIS B O 1
ATOM 9447 N N . GLU B 1 509 ? -7.925 13.883 65.215 1.00 48.87 509 GLU B N 1
ATOM 9448 C CA . GLU B 1 509 ? -8.123 14.805 64.102 1.00 48.87 509 GLU B CA 1
ATOM 9449 C C . GLU B 1 509 ? -6.764 15.089 63.463 1.00 48.87 509 GLU B C 1
ATOM 9450 O O . GLU B 1 509 ? -5.919 15.776 64.040 1.00 48.87 509 GLU B O 1
ATOM 9456 N N . LEU B 1 510 ? -6.564 14.546 62.267 1.00 54.31 510 LEU B N 1
ATOM 9457 C CA . LEU B 1 510 ? -5.314 14.702 61.536 1.00 54.31 510 LEU B CA 1
ATOM 9458 C C . LEU B 1 510 ? -5.107 16.101 60.968 1.00 54.31 510 LEU B C 1
ATOM 9459 O O . LEU B 1 510 ? -3.975 16.544 60.794 1.00 54.31 510 LEU B O 1
ATOM 9464 N N . GLY B 1 511 ? -6.201 16.798 60.685 1.00 48.96 511 GLY B N 1
ATOM 9465 C CA . GLY B 1 511 ? -6.088 18.130 60.120 1.00 48.96 511 GLY B CA 1
ATOM 9466 C C . GLY B 1 511 ? -6.248 19.282 61.095 1.00 48.96 511 GLY B C 1
ATOM 9467 O O . GLY B 1 511 ? -6.640 19.104 62.249 1.00 48.96 511 GLY B O 1
ATOM 9468 N N . ASP B 1 512 ? -5.941 20.477 60.607 1.00 58.49 512 ASP B N 1
ATOM 9469 C CA . ASP B 1 512 ? -6.038 21.694 61.398 1.00 58.49 512 ASP B CA 1
ATOM 9470 C C . ASP B 1 512 ? -6.949 22.668 60.651 1.00 58.49 512 ASP B C 1
ATOM 9471 O O . ASP B 1 512 ? -6.652 23.857 60.548 1.00 58.49 512 ASP B O 1
ATOM 9476 N N . PHE B 1 513 ? -8.058 22.158 60.125 1.00 36.79 513 PHE B N 1
ATOM 9477 C CA . PHE B 1 513 ? -8.984 22.994 59.378 1.00 36.79 513 PHE B CA 1
ATOM 9478 C C . PHE B 1 513 ? -10.266 23.287 60.142 1.00 36.79 513 PHE B C 1
ATOM 9479 O O . PHE B 1 513 ? -11.070 24.117 59.723 1.00 36.79 513 PHE B O 1
ATOM 9487 N N . VAL B 1 514 ? -10.454 22.610 61.266 1.00 34.26 514 VAL B N 1
ATOM 9488 C CA . VAL B 1 514 ? -11.650 22.816 62.066 1.00 34.26 514 VAL B CA 1
ATOM 9489 C C . VAL B 1 514 ? -11.701 24.203 62.721 1.00 34.26 514 VAL B C 1
ATOM 9490 O O . VAL B 1 514 ? -12.670 24.947 62.543 1.00 34.26 514 VAL B O 1
ATOM 9494 N N . ASN B 1 515 ? -10.655 24.557 63.460 1.00 37.77 515 ASN B N 1
ATOM 9495 C CA . ASN B 1 515 ? -10.631 25.837 64.154 1.00 37.77 515 ASN B CA 1
ATOM 9496 C C . ASN B 1 515 ? -9.559 26.816 63.697 1.00 37.77 515 ASN B C 1
ATOM 9497 O O . ASN B 1 515 ? -9.023 27.572 64.505 1.00 37.77 515 ASN B O 1
ATOM 9502 N N . GLN B 1 516 ? -9.247 26.813 62.408 1.00 37.81 516 GLN B N 1
ATOM 9503 C CA . GLN B 1 516 ? -8.238 27.726 61.891 1.00 37.81 516 GLN B CA 1
ATOM 9504 C C . GLN B 1 516 ? -8.832 28.596 60.795 1.00 37.81 516 GLN B C 1
ATOM 9505 O O . GLN B 1 516 ? -9.796 28.209 60.136 1.00 37.81 516 GLN B O 1
ATOM 9511 N N . PRO B 1 517 ? -8.260 29.789 60.585 1.00 38.64 517 PRO B N 1
ATOM 9512 C CA . PRO B 1 517 ? -8.753 30.713 59.559 1.00 38.64 517 PRO B CA 1
ATOM 9513 C C . PRO B 1 517 ? -8.781 30.174 58.131 1.00 38.64 517 PRO B C 1
ATOM 9514 O O . PRO B 1 517 ? -8.065 29.236 57.776 1.00 38.64 517 PRO B O 1
ATOM 9518 N N . TYR B 1 518 ? -9.632 30.795 57.323 1.00 35.41 518 TYR B N 1
ATOM 9519 C CA . TYR B 1 518 ? -9.784 30.462 55.916 1.00 35.41 518 TYR B CA 1
ATOM 9520 C C . TYR B 1 518 ? -9.784 31.796 55.189 1.00 35.41 518 TYR B C 1
ATOM 9521 O O . TYR B 1 518 ? -10.256 32.799 55.728 1.00 35.41 518 TYR B O 1
ATOM 9530 N N . GLU B 1 519 ? -9.245 31.805 53.975 1.00 31.81 519 GLU B N 1
ATOM 9531 C CA . GLU B 1 519 ? -9.223 33.004 53.147 1.00 31.81 519 GLU B CA 1
ATOM 9532 C C . GLU B 1 519 ? -10.596 33.000 52.479 1.00 31.81 519 GLU B C 1
ATOM 9533 O O . GLU B 1 519 ? -11.209 31.940 52.325 1.00 31.81 519 GLU B O 1
ATOM 9539 N N . TYR B 1 520 ? -11.083 34.164 52.066 1.00 36.24 520 TYR B N 1
ATOM 9540 C CA . TYR B 1 520 ? -12.396 34.214 51.447 1.00 36.24 520 TYR B CA 1
ATOM 9541 C C . TYR B 1 520 ? -12.507 35.260 50.351 1.00 36.24 520 TYR B C 1
ATOM 9542 O O . TYR B 1 520 ? -11.739 36.222 50.308 1.00 36.24 520 TYR B O 1
ATOM 9551 N N . GLU B 1 521 ? -13.484 35.064 49.469 1.00 36.77 521 GLU B N 1
ATOM 9552 C CA . GLU B 1 521 ? -13.747 35.998 48.383 1.00 36.77 521 GLU B CA 1
ATOM 9553 C C . GLU B 1 521 ? -15.240 35.977 48.082 1.00 36.77 521 GLU B C 1
ATOM 9554 O O . GLU B 1 521 ? -15.803 34.923 47.779 1.00 36.77 521 GLU B O 1
ATOM 9560 N N . MET B 1 522 ? -15.883 37.135 48.188 1.00 32.65 522 MET B N 1
ATOM 9561 C CA . MET B 1 522 ? -17.307 37.234 47.908 1.00 32.65 522 MET B CA 1
ATOM 9562 C C . MET B 1 522 ? -17.536 36.955 46.431 1.00 32.65 522 MET B C 1
ATOM 9563 O O . MET B 1 522 ? -16.756 37.395 45.582 1.00 32.65 522 MET B O 1
ATOM 9568 N N . ILE B 1 523 ? -18.599 36.224 46.119 1.00 89.06 523 ILE B N 1
ATOM 9569 C CA . ILE B 1 523 ? -18.895 35.922 44.730 1.00 89.06 523 ILE B CA 1
ATOM 9570 C C . ILE B 1 523 ? -20.170 36.603 44.245 1.00 89.06 523 ILE B C 1
ATOM 9571 O O . ILE B 1 523 ? -20.129 37.394 43.301 1.00 89.06 523 ILE B O 1
ATOM 9576 N N . GLU B 1 524 ? -21.296 36.316 44.891 1.00 50.82 524 GLU B N 1
ATOM 9577 C CA . GLU B 1 524 ? -22.564 36.925 44.500 1.00 50.82 524 GLU B CA 1
ATOM 9578 C C . GLU B 1 524 ? -23.687 36.323 45.335 1.00 50.82 524 GLU B C 1
ATOM 9579 O O . GLU B 1 524 ? -24.386 37.028 46.063 1.00 50.82 524 GLU B O 1
ATOM 9585 N N . ASN B 1 525 ? -23.864 35.014 45.211 1.00 42.27 525 ASN B N 1
ATOM 9586 C CA . ASN B 1 525 ? -24.883 34.311 45.970 1.00 42.27 525 ASN B CA 1
ATOM 9587 C C . ASN B 1 525 ? -24.174 33.515 47.055 1.00 42.27 525 ASN B C 1
ATOM 9588 O O . ASN B 1 525 ? -24.698 32.515 47.551 1.00 42.27 525 ASN B O 1
ATOM 9593 N N . GLY B 1 526 ? -22.971 33.960 47.415 1.00 37.11 526 GLY B N 1
ATOM 9594 C CA . GLY B 1 526 ? -22.224 33.261 48.441 1.00 37.11 526 GLY B CA 1
ATOM 9595 C C . GLY B 1 526 ? -20.798 33.726 48.656 1.00 37.11 526 GLY B C 1
ATOM 9596 O O . GLY B 1 526 ? -20.475 34.909 48.522 1.00 37.11 526 GLY B O 1
ATOM 9597 N N . VAL B 1 527 ? -19.943 32.769 48.999 1.00 29.76 527 VAL B N 1
ATOM 9598 C CA . VAL B 1 527 ? -18.539 33.030 49.260 1.00 29.76 527 VAL B CA 1
ATOM 9599 C C . VAL B 1 527 ? -17.677 31.831 48.929 1.00 29.76 527 VAL B C 1
ATOM 9600 O O . VAL B 1 527 ? -18.106 30.679 49.042 1.00 29.76 527 VAL B O 1
ATOM 9604 N N . LYS B 1 528 ? -16.447 32.124 48.537 1.00 33.67 528 LYS B N 1
ATOM 9605 C CA . LYS B 1 528 ? -15.470 31.103 48.216 1.00 33.67 528 LYS B CA 1
ATOM 9606 C C . LYS B 1 528 ? -14.469 31.174 49.362 1.00 33.67 528 LYS B C 1
ATOM 9607 O O . LYS B 1 528 ? -13.902 32.232 49.626 1.00 33.67 528 LYS B O 1
ATOM 9613 N N . LEU B 1 529 ? -14.285 30.064 50.067 1.00 39.39 529 LEU B N 1
ATOM 9614 C CA . LEU B 1 529 ? -13.335 30.025 51.173 1.00 39.39 529 LEU B CA 1
ATOM 9615 C C . LEU B 1 529 ? -12.311 28.925 50.940 1.00 39.39 529 LEU B C 1
ATOM 9616 O O . LEU B 1 529 ? -12.627 27.880 50.369 1.00 39.39 529 LEU B O 1
ATOM 9621 N N . TRP B 1 530 ? -11.083 29.160 51.382 1.00 41.58 530 TRP B N 1
ATOM 9622 C CA . TRP B 1 530 ? -10.035 28.167 51.216 1.00 41.58 530 TRP B CA 1
ATOM 9623 C C . TRP B 1 530 ? -8.970 28.350 52.277 1.00 41.58 530 TRP B C 1
ATOM 9624 O O . TRP B 1 530 ? -8.743 29.458 52.758 1.00 41.58 530 TRP B O 1
ATOM 9635 N N . ARG B 1 531 ? -8.325 27.253 52.650 1.00 39.33 531 ARG B N 1
ATOM 9636 C CA . ARG B 1 531 ? -7.264 27.309 53.639 1.00 39.33 531 ARG B CA 1
ATOM 9637 C C . ARG B 1 531 ? -6.063 26.467 53.239 1.00 39.33 531 ARG B C 1
ATOM 9638 O O . ARG B 1 531 ? -6.203 25.321 52.809 1.00 39.33 531 ARG B O 1
ATOM 9646 N N . GLU B 1 532 ? -4.882 27.056 53.387 1.00 44.52 532 GLU B N 1
ATOM 9647 C CA . GLU B 1 532 ? -3.637 26.372 53.094 1.00 44.52 532 GLU B CA 1
ATOM 9648 C C . GLU B 1 532 ? -3.115 25.900 54.451 1.00 44.52 532 GLU B C 1
ATOM 9649 O O . GLU B 1 532 ? -2.374 26.605 55.136 1.00 44.52 532 GLU B O 1
ATOM 9655 N N . GLY B 1 533 ? -3.542 24.708 54.850 1.00 48.98 533 GLY B N 1
ATOM 9656 C CA . GLY B 1 533 ? -3.117 24.167 56.125 1.00 48.98 533 GLY B CA 1
ATOM 9657 C C . GLY B 1 533 ? -2.280 22.922 55.955 1.00 48.98 533 GLY B C 1
ATOM 9658 O O . GLY B 1 533 ? -1.359 22.896 55.137 1.00 48.98 533 GLY B O 1
ATOM 9659 N N . GLY B 1 534 ? -2.596 21.887 56.725 1.00 38.94 534 GLY B N 1
ATOM 9660 C CA . GLY B 1 534 ? -1.845 20.650 56.624 1.00 38.94 534 GLY B CA 1
ATOM 9661 C C . GLY B 1 534 ? -2.456 19.484 57.373 1.00 38.94 534 GLY B C 1
ATOM 9662 O O . GLY B 1 534 ? -3.255 19.664 58.292 1.00 38.94 534 GLY B O 1
ATOM 9663 N N . VAL B 1 535 ? -2.079 18.277 56.962 1.00 82.92 535 VAL B N 1
ATOM 9664 C CA . VAL B 1 535 ? -2.562 17.056 57.593 1.00 82.92 535 VAL B CA 1
ATOM 9665 C C . VAL B 1 535 ? -1.403 16.434 58.367 1.00 82.92 535 VAL B C 1
ATOM 9666 O O . VAL B 1 535 ? -0.411 16.003 57.777 1.00 82.92 535 VAL B O 1
ATOM 9670 N N . TYR B 1 536 ? -1.538 16.388 59.689 1.00 75.55 536 TYR B N 1
ATOM 9671 C CA . TYR B 1 536 ? -0.495 15.844 60.553 1.00 75.55 536 TYR B CA 1
ATOM 9672 C C . TYR B 1 536 ? -0.747 14.414 61.018 1.00 75.55 536 TYR B C 1
ATOM 9673 O O . TYR B 1 536 ? -1.801 14.100 61.571 1.00 75.55 536 TYR B O 1
ATOM 9682 N N . ALA B 1 537 ? 0.243 13.559 60.786 1.00 99.98 537 ALA B N 1
ATOM 9683 C CA . ALA B 1 537 ? 0.191 12.155 61.179 1.00 99.98 537 ALA B CA 1
ATOM 9684 C C . ALA B 1 537 ? 1.579 11.815 61.712 1.00 99.98 537 ALA B C 1
ATOM 9685 O O . ALA B 1 537 ? 1.943 12.223 62.815 1.00 99.98 537 ALA B O 1
ATOM 9687 N N . GLU B 1 538 ? 2.348 11.063 60.933 1.00 106.87 538 GLU B N 1
ATOM 9688 C CA . GLU B 1 538 ? 3.708 10.723 61.322 1.00 106.87 538 GLU B CA 1
ATOM 9689 C C . GLU B 1 538 ? 4.544 11.788 60.631 1.00 106.87 538 GLU B C 1
ATOM 9690 O O . GLU B 1 538 ? 5.565 12.243 61.143 1.00 106.87 538 GLU B O 1
ATOM 9696 N N . GLU B 1 539 ? 4.065 12.181 59.455 1.00 107.06 539 GLU B N 1
ATOM 9697 C CA . GLU B 1 539 ? 4.703 13.181 58.613 1.00 107.06 539 GLU B CA 1
ATOM 9698 C C . GLU B 1 539 ? 3.687 14.303 58.387 1.00 107.06 539 GLU B C 1
ATOM 9699 O O . GLU B 1 539 ? 2.481 14.064 58.422 1.00 107.06 539 GLU B O 1
ATOM 9705 N N . LYS B 1 540 ? 4.172 15.521 58.167 1.00 72.58 540 LYS B N 1
ATOM 9706 C CA . LYS B 1 540 ? 3.285 16.657 57.939 1.00 72.58 540 LYS B CA 1
ATOM 9707 C C . LYS B 1 540 ? 3.011 16.892 56.458 1.00 72.58 540 LYS B C 1
ATOM 9708 O O . LYS B 1 540 ? 3.856 17.425 55.736 1.00 72.58 540 LYS B O 1
ATOM 9714 N N . ILE B 1 541 ? 1.822 16.501 56.011 1.00 101.72 541 ILE B N 1
ATOM 9715 C CA . ILE B 1 541 ? 1.439 16.676 54.615 1.00 101.72 541 ILE B CA 1
ATOM 9716 C C . ILE B 1 541 ? 0.640 17.966 54.452 1.00 101.72 541 ILE B C 1
ATOM 9717 O O . ILE B 1 541 ? -0.511 18.052 54.881 1.00 101.72 541 ILE B O 1
ATOM 9722 N N . PRO B 1 542 ? 1.242 18.989 53.831 1.00 86.62 542 PRO B N 1
ATOM 9723 C CA . PRO B 1 542 ? 0.560 20.270 53.623 1.00 86.62 542 PRO B CA 1
ATOM 9724 C C . PRO B 1 542 ? -0.630 20.135 52.675 1.00 86.62 542 PRO B C 1
ATOM 9725 O O . PRO B 1 542 ? -0.459 19.846 51.490 1.00 86.62 542 PRO B O 1
ATOM 9729 N N . ALA B 1 543 ? -1.833 20.346 53.202 1.00 65.20 543 ALA B N 1
ATOM 9730 C CA . ALA B 1 543 ? -3.049 20.235 52.401 1.00 65.20 543 ALA B CA 1
ATOM 9731 C C . ALA B 1 543 ? -3.670 21.590 52.073 1.00 65.20 543 ALA B C 1
ATOM 9732 O O . ALA B 1 543 ? -3.237 22.629 52.574 1.00 65.20 543 ALA B O 1
ATOM 9734 N N . ARG B 1 544 ? -4.687 21.563 51.219 1.00 53.20 544 ARG B N 1
ATOM 9735 C CA . ARG B 1 544 ? -5.392 22.770 50.806 1.00 53.20 544 ARG B CA 1
ATOM 9736 C C . ARG B 1 544 ? -6.863 22.437 50.614 1.00 53.20 544 ARG B C 1
ATOM 9737 O O . ARG B 1 544 ? -7.217 21.610 49.771 1.00 53.20 544 ARG B O 1
ATOM 9745 N N . VAL B 1 545 ? -7.720 23.082 51.399 1.00 49.56 545 VAL B N 1
ATOM 9746 C CA . VAL B 1 545 ? -9.151 22.833 51.309 1.00 49.56 545 VAL B CA 1
ATOM 9747 C C . VAL B 1 545 ? -9.899 24.000 50.682 1.00 49.56 545 VAL B C 1
ATOM 9748 O O . VAL B 1 545 ? -9.713 25.154 51.070 1.00 49.56 545 VAL B O 1
ATOM 9752 N N . GLU B 1 546 ? -10.737 23.680 49.699 1.00 38.40 546 GLU B N 1
ATOM 9753 C CA . GLU B 1 546 ? -11.538 24.676 49.002 1.00 38.40 546 GLU B CA 1
ATOM 9754 C C . GLU B 1 546 ? -13.012 24.334 49.102 1.00 38.40 546 GLU B C 1
ATOM 9755 O O . GLU B 1 546 ? -13.412 23.183 48.943 1.00 38.40 546 GLU B O 1
ATOM 9761 N N . LYS B 1 547 ? -13.823 25.348 49.362 1.00 40.06 547 LYS B N 1
ATOM 9762 C CA . LYS B 1 547 ? -15.256 25.157 49.457 1.00 40.06 547 LYS B CA 1
ATOM 9763 C C . LYS B 1 547 ? -15.908 26.415 48.899 1.00 40.06 547 LYS B C 1
ATOM 9764 O O . LYS B 1 547 ? -15.467 27.530 49.179 1.00 40.06 547 LYS B O 1
ATOM 9770 N N . LYS B 1 548 ? -16.938 26.229 48.086 1.00 39.57 548 LYS B N 1
ATOM 9771 C CA . LYS B 1 548 ? -17.654 27.350 47.498 1.00 39.57 548 LYS B CA 1
ATOM 9772 C C . LYS B 1 548 ? -19.074 27.284 48.035 1.00 39.57 548 LYS B C 1
ATOM 9773 O O . LYS B 1 548 ? -19.842 26.395 47.666 1.00 39.57 548 LYS B O 1
ATOM 9779 N N . ILE B 1 549 ? -19.419 28.219 48.914 1.00 29.72 549 ILE B N 1
ATOM 9780 C CA . ILE B 1 549 ? -20.751 28.236 49.505 1.00 29.72 549 ILE B CA 1
ATOM 9781 C C . ILE B 1 549 ? -21.702 29.185 48.784 1.00 29.72 549 ILE B C 1
ATOM 9782 O O . ILE B 1 549 ? -21.406 30.369 48.594 1.00 29.72 549 ILE B O 1
ATOM 9787 N N . GLU B 1 550 ? -22.855 28.654 48.392 1.00 25.21 550 GLU B N 1
ATOM 9788 C CA . GLU B 1 550 ? -23.856 29.441 47.686 1.00 25.21 550 GLU B CA 1
ATOM 9789 C C . GLU B 1 550 ? -25.258 29.180 48.226 1.00 25.21 550 GLU B C 1
ATOM 9790 O O . GLU B 1 550 ? -25.637 28.035 48.464 1.00 25.21 550 GLU B O 1
ATOM 9796 N N . LEU B 1 551 ? -26.026 30.243 48.428 1.00 34.02 551 LEU B N 1
ATOM 9797 C CA . LEU B 1 551 ? -27.384 30.075 48.912 1.00 34.02 551 LEU B CA 1
ATOM 9798 C C . LEU B 1 551 ? -28.263 29.698 47.732 1.00 34.02 551 LEU B C 1
ATOM 9799 O O . LEU B 1 551 ? -28.066 30.188 46.618 1.00 34.02 551 LEU B O 1
ATOM 9804 N N . THR B 1 552 ? -29.223 28.816 47.985 1.00 34.34 552 THR B N 1
ATOM 9805 C CA . THR B 1 552 ? -30.153 28.380 46.960 1.00 34.34 552 THR B CA 1
ATOM 9806 C C . THR B 1 552 ? -31.531 28.855 47.389 1.00 34.34 552 THR B C 1
ATOM 9807 O O . THR B 1 552 ? -31.673 29.516 48.418 1.00 34.34 552 THR B O 1
ATOM 9811 N N . GLU B 1 553 ? -32.547 28.519 46.606 1.00 29.68 553 GLU B N 1
ATOM 9812 C CA . GLU B 1 553 ? -33.909 28.924 46.922 1.00 29.68 553 GLU B CA 1
ATOM 9813 C C . GLU B 1 553 ? -34.402 28.264 48.204 1.00 29.68 553 GLU B C 1
ATOM 9814 O O . GLU B 1 553 ? -35.268 28.805 48.887 1.00 29.68 553 GLU B O 1
ATOM 9820 N N . ASP B 1 554 ? -33.846 27.099 48.523 1.00 26.26 554 ASP B N 1
ATOM 9821 C CA . ASP B 1 554 ? -34.259 26.343 49.703 1.00 26.26 554 ASP B CA 1
ATOM 9822 C C . ASP B 1 554 ? -33.086 25.805 50.529 1.00 26.26 554 ASP B C 1
ATOM 9823 O O . ASP B 1 554 ? -33.078 24.641 50.940 1.00 26.26 554 ASP B O 1
ATOM 9828 N N . GLY B 1 555 ? -32.102 26.661 50.782 1.00 24.76 555 GLY B N 1
ATOM 9829 C CA . GLY B 1 555 ? -30.952 26.252 51.563 1.00 24.76 555 GLY B CA 1
ATOM 9830 C C . GLY B 1 555 ? -29.656 26.722 50.939 1.00 24.76 555 GLY B C 1
ATOM 9831 O O . GLY B 1 555 ? -29.518 27.889 50.573 1.00 24.76 555 GLY B O 1
ATOM 9832 N N . PHE B 1 556 ? -28.697 25.814 50.805 1.00 25.55 556 PHE B N 1
ATOM 9833 C CA . PHE B 1 556 ? -27.419 26.185 50.227 1.00 25.55 556 PHE B CA 1
ATOM 9834 C C . PHE B 1 556 ? -26.751 25.001 49.564 1.00 25.55 556 PHE B C 1
ATOM 9835 O O . PHE B 1 556 ? -27.212 23.867 49.676 1.00 25.55 556 PHE B O 1
ATOM 9843 N N . ILE B 1 557 ? -25.656 25.280 48.872 1.00 29.50 557 ILE B N 1
ATOM 9844 C CA . ILE B 1 557 ? -24.899 24.243 48.195 1.00 29.50 557 ILE B CA 1
ATOM 9845 C C . ILE B 1 557 ? -23.423 24.552 48.410 1.00 29.50 557 ILE B C 1
ATOM 9846 O O . ILE B 1 557 ? -23.028 25.716 48.438 1.00 29.50 557 ILE B O 1
ATOM 9851 N N . ALA B 1 558 ? -22.608 23.517 48.584 1.00 40.61 558 ALA B N 1
ATOM 9852 C CA . ALA B 1 558 ? -21.183 23.720 48.817 1.00 40.61 558 ALA B CA 1
ATOM 9853 C C . ALA B 1 558 ? -20.328 22.730 48.044 1.00 40.61 558 ALA B C 1
ATOM 9854 O O . ALA B 1 558 ? -20.380 21.524 48.293 1.00 40.61 558 ALA B O 1
ATOM 9856 N N . LYS B 1 559 ? -19.538 23.246 47.109 1.00 39.50 559 LYS B N 1
ATOM 9857 C CA . LYS B 1 559 ? -18.654 22.409 46.305 1.00 39.50 559 LYS B CA 1
ATOM 9858 C C . LYS B 1 559 ? -17.257 22.399 46.920 1.00 39.50 559 LYS B C 1
ATOM 9859 O O . LYS B 1 559 ? -16.633 23.448 47.080 1.00 39.50 559 LYS B O 1
ATOM 9865 N N . TYR B 1 560 ? -16.776 21.211 47.266 1.00 50.81 560 TYR B N 1
ATOM 9866 C CA . TYR B 1 560 ? -15.458 21.066 47.869 1.00 50.81 560 TYR B CA 1
ATOM 9867 C C . TYR B 1 560 ? -14.379 20.633 46.882 1.00 50.81 560 TYR B C 1
ATOM 9868 O O . TYR B 1 560 ? -14.667 20.071 45.823 1.00 50.81 560 TYR B O 1
ATOM 9877 N N . ARG B 1 561 ? -13.133 20.904 47.250 1.00 56.34 561 ARG B N 1
ATOM 9878 C CA . ARG B 1 561 ? -11.978 20.540 46.444 1.00 56.34 561 ARG B CA 1
ATOM 9879 C C . ARG B 1 561 ? -10.773 20.435 47.369 1.00 56.34 561 ARG B C 1
ATOM 9880 O O . ARG B 1 561 ? -10.049 21.405 47.585 1.00 56.34 561 ARG B O 1
ATOM 9888 N N . VAL B 1 562 ? -10.581 19.246 47.927 1.00 61.36 562 VAL B N 1
ATOM 9889 C CA . VAL B 1 562 ? -9.478 18.977 48.837 1.00 61.36 562 VAL B CA 1
ATOM 9890 C C . VAL B 1 562 ? -8.291 18.419 48.055 1.00 61.36 562 VAL B C 1
ATOM 9891 O O . VAL B 1 562 ? -8.438 17.464 47.290 1.00 61.36 562 VAL B O 1
ATOM 9895 N N . LEU B 1 563 ? -7.116 19.010 48.248 1.00 60.85 563 LEU B N 1
ATOM 9896 C CA . LEU B 1 563 ? -5.923 18.552 47.550 1.00 60.85 563 LEU B CA 1
ATOM 9897 C C . LEU B 1 563 ? -4.715 18.448 48.482 1.00 60.85 563 LEU B C 1
ATOM 9898 O O . LEU B 1 563 ? -4.292 19.437 49.080 1.00 60.85 563 LEU B O 1
ATOM 9903 N N . LEU B 1 564 ? -4.162 17.243 48.596 1.00 87.91 564 LEU B N 1
ATOM 9904 C CA . LEU B 1 564 ? -2.993 17.009 49.440 1.00 87.91 564 LEU B CA 1
ATOM 9905 C C . LEU B 1 564 ? -1.725 17.110 48.594 1.00 87.91 564 LEU B C 1
ATOM 9906 O O . LEU B 1 564 ? -1.703 16.658 47.450 1.00 87.91 564 LEU B O 1
ATOM 9911 N N . GLU B 1 565 ? -0.675 17.703 49.154 1.00 75.46 565 GLU B N 1
ATOM 9912 C CA . GLU B 1 565 ? 0.582 17.861 48.426 1.00 75.46 565 GLU B CA 1
ATOM 9913 C C . GLU B 1 565 ? 1.212 16.518 48.075 1.00 75.46 565 GLU B C 1
ATOM 9914 O O . GLU B 1 565 ? 1.782 16.355 46.997 1.00 75.46 565 GLU B O 1
ATOM 9920 N N . LYS B 1 566 ? 1.117 15.560 48.991 1.00 88.78 566 LYS B N 1
ATOM 9921 C CA . LYS B 1 566 ? 1.673 14.234 48.759 1.00 88.78 566 LYS B CA 1
ATOM 9922 C C . LYS B 1 566 ? 0.697 13.152 49.207 1.00 88.78 566 LYS B C 1
ATOM 9923 O O . LYS B 1 566 ? -0.010 13.311 50.201 1.00 88.78 566 LYS B O 1
ATOM 9929 N N . PRO B 1 567 ? 0.649 12.031 48.472 1.00 83.69 567 PRO B N 1
ATOM 9930 C CA . PRO B 1 567 ? -0.233 10.895 48.760 1.00 83.69 567 PRO B CA 1
ATOM 9931 C C . PRO B 1 567 ? -0.269 10.464 50.225 1.00 83.69 567 PRO B C 1
ATOM 9932 O O . PRO B 1 567 ? 0.724 10.580 50.943 1.00 83.69 567 PRO B O 1
ATOM 9936 N N . TYR B 1 568 ? -1.427 9.967 50.654 1.00 83.08 568 TYR B N 1
ATOM 9937 C CA . TYR B 1 568 ? -1.627 9.503 52.023 1.00 83.08 568 TYR B CA 1
ATOM 9938 C C . TYR B 1 568 ? -3.068 9.025 52.204 1.00 83.08 568 TYR B C 1
ATOM 9939 O O . TYR B 1 568 ? -4.007 9.699 51.781 1.00 83.08 568 TYR B O 1
ATOM 9948 N N . LYS B 1 569 ? -3.240 7.866 52.833 1.00 93.02 569 LYS B N 1
ATOM 9949 C CA . LYS B 1 569 ? -4.572 7.311 53.068 1.00 93.02 569 LYS B CA 1
ATOM 9950 C C . LYS B 1 569 ? -5.291 8.036 54.199 1.00 93.02 569 LYS B C 1
ATOM 9951 O O . LYS B 1 569 ? -4.896 7.936 55.362 1.00 93.02 569 LYS B O 1
ATOM 9957 N N . ALA B 1 570 ? -6.352 8.760 53.854 1.00 81.01 570 ALA B N 1
ATOM 9958 C CA . ALA B 1 570 ? -7.122 9.500 54.847 1.00 81.01 570 ALA B CA 1
ATOM 9959 C C . ALA B 1 570 ? -8.580 9.669 54.433 1.00 81.01 570 ALA B C 1
ATOM 9960 O O . ALA B 1 570 ? -8.931 9.505 53.262 1.00 81.01 570 ALA B O 1
ATOM 9962 N N . LEU B 1 571 ? -9.426 9.993 55.406 1.00 72.81 571 LEU B N 1
ATOM 9963 C CA . LEU B 1 571 ? -10.845 10.205 55.156 1.00 72.81 571 LEU B CA 1
ATOM 9964 C C . LEU B 1 571 ? -11.210 11.653 55.450 1.00 72.81 571 LEU B C 1
ATOM 9965 O O . LEU B 1 571 ? -11.093 12.111 56.588 1.00 72.81 571 LEU B O 1
ATOM 9970 N N . PHE B 1 572 ? -11.643 12.371 54.418 1.00 54.28 572 PHE B N 1
ATOM 9971 C CA . PHE B 1 572 ? -12.032 13.766 54.572 1.00 54.28 572 PHE B CA 1
ATOM 9972 C C . PHE B 1 572 ? -13.487 13.843 55.012 1.00 54.28 572 PHE B C 1
ATOM 9973 O O . PHE B 1 572 ? -14.374 13.316 54.342 1.00 54.28 572 PHE B O 1
ATOM 9981 N N . GLY B 1 573 ? -13.732 14.506 56.137 1.00 48.52 573 GLY B N 1
ATOM 9982 C CA . GLY B 1 573 ? -15.088 14.612 56.633 1.00 48.52 573 GLY B CA 1
ATOM 9983 C C . GLY B 1 573 ? -15.611 16.029 56.725 1.00 48.52 573 GLY B C 1
ATOM 9984 O O . GLY B 1 573 ? -14.894 16.946 57.112 1.00 48.52 573 GLY B O 1
ATOM 9985 N N . VAL B 1 574 ? -16.873 16.201 56.350 1.00 45.18 574 VAL B N 1
ATOM 9986 C CA . VAL B 1 574 ? -17.536 17.496 56.404 1.00 45.18 574 VAL B CA 1
ATOM 9987 C C . VAL B 1 574 ? -18.646 17.347 57.428 1.00 45.18 574 VAL B C 1
ATOM 9988 O O . VAL B 1 574 ? -19.604 16.607 57.210 1.00 45.18 574 VAL B O 1
ATOM 9992 N N . GLU B 1 575 ? -18.511 18.045 58.549 1.00 38.79 575 GLU B N 1
ATOM 9993 C CA . GLU B 1 575 ? -19.499 17.955 59.606 1.00 38.79 575 GLU B CA 1
ATOM 9994 C C . GLU B 1 575 ? -20.570 19.029 59.531 1.00 38.79 575 GLU B C 1
ATOM 9995 O O . GLU B 1 575 ? -20.304 20.179 59.184 1.00 38.79 575 GLU B O 1
ATOM 10001 N N . ILE B 1 576 ? -21.790 18.630 59.862 1.00 36.77 576 ILE B N 1
ATOM 10002 C CA . ILE B 1 576 ? -22.931 19.526 59.862 1.00 36.77 576 ILE B CA 1
ATOM 10003 C C . ILE B 1 576 ? -23.715 19.242 61.125 1.00 36.77 576 ILE B C 1
ATOM 10004 O O . ILE B 1 576 ? -24.241 18.147 61.302 1.00 36.77 576 ILE B O 1
ATOM 10009 N N . ASN B 1 577 ? -23.780 20.227 62.010 1.00 31.49 577 ASN B N 1
ATOM 10010 C CA . ASN B 1 577 ? -24.520 20.077 63.251 1.00 31.49 577 ASN B CA 1
ATOM 10011 C C . ASN B 1 577 ? -25.901 20.684 63.040 1.00 31.49 577 ASN B C 1
ATOM 10012 O O . ASN B 1 577 ? -26.023 21.790 62.524 1.00 31.49 577 ASN B O 1
ATOM 10017 N N . LEU B 1 578 ? -26.942 19.950 63.420 1.00 27.82 578 LEU B N 1
ATOM 10018 C CA . LEU B 1 578 ? -28.304 20.431 63.251 1.00 27.82 578 LEU B CA 1
ATOM 10019 C C . LEU B 1 578 ? -29.046 20.457 64.579 1.00 27.82 578 LEU B C 1
ATOM 10020 O O . LEU B 1 578 ? -28.820 19.618 65.450 1.00 27.82 578 LEU B O 1
ATOM 10025 N N . ALA B 1 579 ? -29.944 21.425 64.716 1.00 21.97 579 ALA B N 1
ATOM 10026 C CA . ALA B 1 579 ? -30.715 21.598 65.938 1.00 21.97 579 ALA B CA 1
ATOM 10027 C C . ALA B 1 579 ? -31.895 20.642 66.070 1.00 21.97 579 ALA B C 1
ATOM 10028 O O . ALA B 1 579 ? -33.027 21.081 66.289 1.00 21.97 579 ALA B O 1
ATOM 10030 N N . VAL B 1 580 ? -31.632 19.344 65.937 1.00 35.91 580 VAL B N 1
ATOM 10031 C CA . VAL B 1 580 ? -32.677 18.329 66.075 1.00 35.91 580 VAL B CA 1
ATOM 10032 C C . VAL B 1 580 ? -32.944 18.205 67.569 1.00 35.91 580 VAL B C 1
ATOM 10033 O O . VAL B 1 580 ? -32.120 17.669 68.304 1.00 35.91 580 VAL B O 1
ATOM 10037 N N . HIS B 1 581 ? -34.100 18.685 68.014 1.00 46.84 581 HIS B N 1
ATOM 10038 C CA . HIS B 1 581 ? -34.424 18.680 69.436 1.00 46.84 581 HIS B CA 1
ATOM 10039 C C . HIS B 1 581 ? -35.629 17.858 69.905 1.00 46.84 581 HIS B C 1
ATOM 10040 O O . HIS B 1 581 ? -35.674 17.445 71.064 1.00 46.84 581 HIS B O 1
ATOM 10047 N N . SER B 1 582 ? -36.601 17.626 69.028 1.00 40.45 582 SER B N 1
ATOM 10048 C CA . SER B 1 582 ? -37.803 16.892 69.421 1.00 40.45 582 SER B CA 1
ATOM 10049 C C . SER B 1 582 ? -37.759 15.376 69.256 1.00 40.45 582 SER B C 1
ATOM 10050 O O . SER B 1 582 ? -38.675 14.676 69.684 1.00 40.45 582 SER B O 1
ATOM 10053 N N . VAL B 1 583 ? -36.704 14.860 68.641 1.00 49.69 583 VAL B N 1
ATOM 10054 C CA . VAL B 1 583 ? -36.594 13.420 68.449 1.00 49.69 583 VAL B CA 1
ATOM 10055 C C . VAL B 1 583 ? -35.282 12.920 69.028 1.00 49.69 583 VAL B C 1
ATOM 10056 O O . VAL B 1 583 ? -34.216 13.195 68.483 1.00 49.69 583 VAL B O 1
ATOM 10060 N N . MET B 1 584 ? -35.355 12.191 70.135 1.00 58.55 584 MET B N 1
ATOM 10061 C CA . MET B 1 584 ? -34.145 11.665 70.749 1.00 58.55 584 MET B CA 1
ATOM 10062 C C . MET B 1 584 ? -33.449 10.708 69.789 1.00 58.55 584 MET B C 1
ATOM 10063 O O . MET B 1 584 ? -33.920 9.598 69.549 1.00 58.55 584 MET B O 1
ATOM 10068 N N . GLU B 1 585 ? -32.330 11.161 69.233 1.00 41.42 585 GLU B N 1
ATOM 10069 C CA . GLU B 1 585 ? -31.556 10.372 68.289 1.00 41.42 585 GLU B CA 1
ATOM 10070 C C . GLU B 1 585 ? -30.536 9.484 68.977 1.00 41.42 585 GLU B C 1
ATOM 10071 O O . GLU B 1 585 ? -30.295 9.608 70.180 1.00 41.42 585 GLU B O 1
ATOM 10077 N N . LYS B 1 586 ? -29.936 8.594 68.192 1.00 42.36 586 LYS B N 1
ATOM 10078 C CA . LYS B 1 586 ? -28.942 7.652 68.688 1.00 42.36 586 LYS B CA 1
ATOM 10079 C C . LYS B 1 586 ? -27.793 7.616 67.688 1.00 42.36 586 LYS B C 1
ATOM 10080 O O . LYS B 1 586 ? -27.965 8.002 66.533 1.00 42.36 586 LYS B O 1
ATOM 10086 N N . PRO B 1 587 ? -26.603 7.163 68.118 1.00 53.28 587 PRO B N 1
ATOM 10087 C CA . PRO B 1 587 ? -25.466 7.098 67.194 1.00 53.28 587 PRO B CA 1
ATOM 10088 C C . PRO B 1 587 ? -25.821 6.168 66.036 1.00 53.28 587 PRO B C 1
ATOM 10089 O O . PRO B 1 587 ? -26.832 5.463 66.098 1.00 53.28 587 PRO B O 1
ATOM 10093 N N . GLU B 1 588 ? -24.998 6.162 64.991 1.00 77.76 588 GLU B N 1
ATOM 10094 C CA . GLU B 1 588 ? -25.246 5.313 63.828 1.00 77.76 588 GLU B CA 1
ATOM 10095 C C . GLU B 1 588 ? -24.336 5.693 62.667 1.00 77.76 588 GLU B C 1
ATOM 10096 O O . GLU B 1 588 ? -24.084 6.874 62.433 1.00 77.76 588 GLU B O 1
ATOM 10102 N N . GLU B 1 589 ? -23.842 4.695 61.943 1.00 82.76 589 GLU B N 1
ATOM 10103 C CA . GLU B 1 589 ? -22.987 4.964 60.794 1.00 82.76 589 GLU B CA 1
ATOM 10104 C C . GLU B 1 589 ? -23.492 4.237 59.550 1.00 82.76 589 GLU B C 1
ATOM 10105 O O . GLU B 1 589 ? -23.110 3.101 59.275 1.00 82.76 589 GLU B O 1
ATOM 10111 N N . PHE B 1 590 ? -24.363 4.907 58.804 1.00 65.44 590 PHE B N 1
ATOM 10112 C CA . PHE B 1 590 ? -24.931 4.349 57.584 1.00 65.44 590 PHE B CA 1
ATOM 10113 C C . PHE B 1 590 ? -24.220 4.945 56.376 1.00 65.44 590 PHE B C 1
ATOM 10114 O O . PHE B 1 590 ? -23.501 5.937 56.498 1.00 65.44 590 PHE B O 1
ATOM 10122 N N . GLU B 1 591 ? -24.408 4.333 55.212 1.00 54.54 591 GLU B N 1
ATOM 10123 C CA . GLU B 1 591 ? -23.782 4.824 53.990 1.00 54.54 591 GLU B CA 1
ATOM 10124 C C . GLU B 1 591 ? -24.871 5.409 53.110 1.00 54.54 591 GLU B C 1
ATOM 10125 O O . GLU B 1 591 ? -25.966 4.853 53.027 1.00 54.54 591 GLU B O 1
ATOM 10131 N N . ALA B 1 592 ? -24.582 6.530 52.456 1.00 43.90 592 ALA B N 1
ATOM 10132 C CA . ALA B 1 592 ? -25.589 7.154 51.609 1.00 43.90 592 ALA B CA 1
ATOM 10133 C C . ALA B 1 592 ? -25.071 8.249 50.691 1.00 43.90 592 ALA B C 1
ATOM 10134 O O . ALA B 1 592 ? -23.904 8.646 50.748 1.00 43.90 592 ALA B O 1
ATOM 10136 N N . LYS B 1 593 ? -25.972 8.721 49.838 1.00 52.85 593 LYS B N 1
ATOM 10137 C CA . LYS B 1 593 ? -25.687 9.785 48.892 1.00 52.85 593 LYS B CA 1
ATOM 10138 C C . LYS B 1 593 ? -26.683 10.892 49.213 1.00 52.85 593 LYS B C 1
ATOM 10139 O O . LYS B 1 593 ? -26.449 12.065 48.926 1.00 52.85 593 LYS B O 1
ATOM 10145 N N . GLU B 1 594 ? -27.797 10.492 49.818 1.00 52.68 594 GLU B N 1
ATOM 10146 C CA . GLU B 1 594 ? -28.853 11.412 50.216 1.00 52.68 594 GLU B CA 1
ATOM 10147 C C . GLU B 1 594 ? -29.660 10.778 51.344 1.00 52.68 594 GLU B C 1
ATOM 10148 O O . GLU B 1 594 ? -29.862 9.562 51.360 1.00 52.68 594 GLU B O 1
ATOM 10154 N N . PHE B 1 595 ? -30.108 11.600 52.291 1.00 48.30 595 PHE B N 1
ATOM 10155 C CA . PHE B 1 595 ? -30.907 11.112 53.410 1.00 48.30 595 PHE B CA 1
ATOM 10156 C C . PHE B 1 595 ? -31.700 12.249 54.047 1.00 48.30 595 PHE B C 1
ATOM 10157 O O . PHE B 1 595 ? -31.265 13.398 54.033 1.00 48.30 595 PHE B O 1
ATOM 10165 N N . GLU B 1 596 ? -32.867 11.920 54.597 1.00 49.01 596 GLU B N 1
ATOM 10166 C CA . GLU B 1 596 ? -33.742 12.916 55.216 1.00 49.01 596 GLU B CA 1
ATOM 10167 C C . GLU B 1 596 ? -33.680 12.981 56.741 1.00 49.01 596 GLU B C 1
ATOM 10168 O O . GLU B 1 596 ? -33.439 11.983 57.417 1.00 49.01 596 GLU B O 1
ATOM 10174 N N . VAL B 1 597 ? -33.902 14.177 57.273 1.00 37.96 597 VAL B N 1
ATOM 10175 C CA . VAL B 1 597 ? -33.903 14.394 58.710 1.00 37.96 597 VAL B CA 1
ATOM 10176 C C . VAL B 1 597 ? -35.234 15.033 59.058 1.00 37.96 597 VAL B C 1
ATOM 10177 O O . VAL B 1 597 ? -35.604 16.059 58.486 1.00 37.96 597 VAL B O 1
ATOM 10181 N N . ASN B 1 598 ? -35.965 14.421 59.981 1.00 47.88 598 ASN B N 1
ATOM 10182 C CA . ASN B 1 598 ? -37.251 14.967 60.383 1.00 47.88 598 ASN B CA 1
ATOM 10183 C C . ASN B 1 598 ? -37.275 15.239 61.879 1.00 47.88 598 ASN B C 1
ATOM 10184 O O . ASN B 1 598 ? -36.977 14.361 62.691 1.00 47.88 598 ASN B O 1
ATOM 10189 N N . ASP B 1 599 ? -37.624 16.472 62.229 1.00 37.75 599 ASP B N 1
ATOM 10190 C CA . ASP B 1 599 ? -37.692 16.905 63.615 1.00 37.75 599 ASP B CA 1
ATOM 10191 C C . ASP B 1 599 ? -38.979 17.714 63.751 1.00 37.75 599 ASP B C 1
ATOM 10192 O O . ASP B 1 599 ? -38.948 18.938 63.833 1.00 37.75 599 ASP B O 1
ATOM 10197 N N . PRO B 1 600 ? -40.129 17.015 63.783 1.00 52.53 600 PRO B N 1
ATOM 10198 C CA . PRO B 1 600 ? -41.511 17.500 63.897 1.00 52.53 600 PRO B CA 1
ATOM 10199 C C . PRO B 1 600 ? -41.769 18.807 64.644 1.00 52.53 600 PRO B C 1
ATOM 10200 O O . PRO B 1 600 ? -42.466 19.686 64.132 1.00 52.53 600 PRO B O 1
ATOM 10204 N N . TYR B 1 601 ? -41.233 18.941 65.851 1.00 53.06 601 TYR B N 1
ATOM 10205 C CA . TYR B 1 601 ? -41.458 20.163 66.614 1.00 53.06 601 TYR B CA 1
ATOM 10206 C C . TYR B 1 601 ? -40.186 20.991 66.782 1.00 53.06 601 TYR B C 1
ATOM 10207 O O . TYR B 1 601 ? -40.139 21.923 67.591 1.00 53.06 601 TYR B O 1
ATOM 10216 N N . GLY B 1 602 ? -39.162 20.650 66.005 1.00 41.82 602 GLY B N 1
ATOM 10217 C CA . GLY B 1 602 ? -37.908 21.376 66.073 1.00 41.82 602 GLY B CA 1
ATOM 10218 C C . GLY B 1 602 ? -37.579 22.119 64.791 1.00 41.82 602 GLY B C 1
ATOM 10219 O O . GLY B 1 602 ? -38.226 23.117 64.457 1.00 41.82 602 GLY B O 1
ATOM 10220 N N . ILE B 1 603 ? -36.573 21.638 64.070 1.00 28.09 603 ILE B N 1
ATOM 10221 C CA . ILE B 1 603 ? -36.167 22.275 62.824 1.00 28.09 603 ILE B CA 1
ATOM 10222 C C . ILE B 1 603 ? -37.020 21.819 61.642 1.00 28.09 603 ILE B C 1
ATOM 10223 O O . ILE B 1 603 ? -36.777 22.209 60.497 1.00 28.09 603 ILE B O 1
ATOM 10228 N N . GLY B 1 604 ? -38.027 20.999 61.922 1.00 29.66 604 GLY B N 1
ATOM 10229 C CA . GLY B 1 604 ? -38.878 20.507 60.856 1.00 29.66 604 GLY B CA 1
ATOM 10230 C C . GLY B 1 604 ? -38.157 19.458 60.031 1.00 29.66 604 GLY B C 1
ATOM 10231 O O . GLY B 1 604 ? -37.316 18.715 60.551 1.00 29.66 604 GLY B O 1
ATOM 10232 N N . LYS B 1 605 ? -38.469 19.405 58.738 1.00 29.75 605 LYS B N 1
ATOM 10233 C CA . LYS B 1 605 ? -37.860 18.426 57.845 1.00 29.75 605 LYS B CA 1
ATOM 10234 C C . LYS B 1 605 ? -36.818 19.067 56.927 1.00 29.75 605 LYS B C 1
ATOM 10235 O O . LYS B 1 605 ? -37.029 20.155 56.385 1.00 29.75 605 LYS B O 1
ATOM 10241 N N . VAL B 1 606 ? -35.690 18.383 56.768 1.00 29.04 606 VAL B N 1
ATOM 10242 C CA . VAL B 1 606 ? -34.605 18.859 55.924 1.00 29.04 606 VAL B CA 1
ATOM 10243 C C . VAL B 1 606 ? -33.951 17.661 55.249 1.00 29.04 606 VAL B C 1
ATOM 10244 O O . VAL B 1 606 ? -34.154 16.521 55.663 1.00 29.04 606 VAL B O 1
ATOM 10248 N N . ARG B 1 607 ? -33.152 17.922 54.219 1.00 35.59 607 ARG B N 1
ATOM 10249 C CA . ARG B 1 607 ? -32.480 16.852 53.492 1.00 35.59 607 ARG B CA 1
ATOM 10250 C C . ARG B 1 607 ? -31.055 17.239 53.113 1.00 35.59 607 ARG B C 1
ATOM 10251 O O . ARG B 1 607 ? -30.785 18.388 52.766 1.00 35.59 607 ARG B O 1
ATOM 10259 N N . ILE B 1 608 ? -30.149 16.269 53.182 1.00 42.03 608 ILE B N 1
ATOM 10260 C CA . ILE B 1 608 ? -28.749 16.479 52.827 1.00 42.03 608 ILE B CA 1
ATOM 10261 C C . ILE B 1 608 ? -28.475 15.668 51.565 1.00 42.03 608 ILE B C 1
ATOM 10262 O O . ILE B 1 608 ? -28.568 14.440 51.574 1.00 42.03 608 ILE B O 1
ATOM 10267 N N . GLU B 1 609 ? -28.138 16.353 50.478 1.00 48.92 609 GLU B N 1
ATOM 10268 C CA . GLU B 1 609 ? -27.888 15.668 49.217 1.00 48.92 609 GLU B CA 1
ATOM 10269 C C . GLU B 1 609 ? -26.452 15.800 48.732 1.00 48.92 609 GLU B C 1
ATOM 10270 O O . GLU B 1 609 ? -25.935 16.903 48.565 1.00 48.92 609 GLU B O 1
ATOM 10276 N N . LEU B 1 610 ? -25.817 14.655 48.512 1.00 52.47 610 LEU B N 1
ATOM 10277 C CA . LEU B 1 610 ? -24.445 14.606 48.028 1.00 52.47 610 LEU B CA 1
ATOM 10278 C C . LEU B 1 610 ? -24.485 14.228 46.549 1.00 52.47 610 LEU B C 1
ATOM 10279 O O . LEU B 1 610 ? -25.469 13.661 46.073 1.00 52.47 610 LEU B O 1
ATOM 10284 N N . ASP B 1 611 ? -23.421 14.549 45.824 1.00 70.43 611 ASP B N 1
ATOM 10285 C CA . ASP B 1 611 ? -23.349 14.228 44.403 1.00 70.43 611 ASP B CA 1
ATOM 10286 C C . ASP B 1 611 ? -22.719 12.850 44.263 1.00 70.43 611 ASP B C 1
ATOM 10287 O O . ASP B 1 611 ? -22.554 12.336 43.159 1.00 70.43 611 ASP B O 1
ATOM 10292 N N . LYS B 1 612 ? -22.379 12.258 45.403 1.00 60.49 612 LYS B N 1
ATOM 10293 C CA . LYS B 1 612 ? -21.745 10.949 45.446 1.00 60.49 612 LYS B CA 1
ATOM 10294 C C . LYS B 1 612 ? -21.953 10.326 46.823 1.00 60.49 612 LYS B C 1
ATOM 10295 O O . LYS B 1 612 ? -22.088 11.036 47.819 1.00 60.49 612 LYS B O 1
ATOM 10301 N N . ALA B 1 613 ? -21.981 8.999 46.876 1.00 53.60 613 ALA B N 1
ATOM 10302 C CA . ALA B 1 613 ? -22.181 8.292 48.135 1.00 53.60 613 ALA B CA 1
ATOM 10303 C C . ALA B 1 613 ? -20.935 8.329 49.014 1.00 53.60 613 ALA B C 1
ATOM 10304 O O . ALA B 1 613 ? -19.809 8.346 48.515 1.00 53.60 613 ALA B O 1
ATOM 10306 N N . ALA B 1 614 ? -21.152 8.338 50.326 1.00 44.62 614 ALA B N 1
ATOM 10307 C CA . ALA B 1 614 ? -20.062 8.369 51.296 1.00 44.62 614 ALA B CA 1
ATOM 10308 C C . ALA B 1 614 ? -20.525 7.829 52.650 1.00 44.62 614 ALA B C 1
ATOM 10309 O O . ALA B 1 614 ? -21.715 7.581 52.859 1.00 44.62 614 ALA B O 1
ATOM 10311 N N . LYS B 1 615 ? -19.576 7.648 53.562 1.00 56.97 615 LYS B N 1
ATOM 10312 C CA . LYS B 1 615 ? -19.873 7.136 54.896 1.00 56.97 615 LYS B CA 1
ATOM 10313 C C . LYS B 1 615 ? -20.330 8.278 55.794 1.00 56.97 615 LYS B C 1
ATOM 10314 O O . LYS B 1 615 ? -19.603 9.254 55.987 1.00 56.97 615 LYS B O 1
ATOM 10320 N N . VAL B 1 616 ? -21.532 8.144 56.346 1.00 47.20 616 VAL B N 1
ATOM 10321 C CA . VAL B 1 616 ? -22.103 9.173 57.204 1.00 47.20 616 VAL B CA 1
ATOM 10322 C C . VAL B 1 616 ? -22.169 8.775 58.677 1.00 47.20 616 VAL B C 1
ATOM 10323 O O . VAL B 1 616 ? -22.785 7.770 59.028 1.00 47.20 616 VAL B O 1
ATOM 10327 N N . TRP B 1 617 ? -21.526 9.566 59.534 1.00 62.87 617 TRP B N 1
ATOM 10328 C CA . TRP B 1 617 ? -21.544 9.315 60.972 1.00 62.87 617 TRP B CA 1
ATOM 10329 C C . TRP B 1 617 ? -22.533 10.265 61.634 1.00 62.87 617 TRP B C 1
ATOM 10330 O O . TRP B 1 617 ? -22.530 11.468 61.368 1.00 62.87 617 TRP B O 1
ATOM 10341 N N . LYS B 1 618 ? -23.377 9.717 62.497 1.00 48.01 618 LYS B N 1
ATOM 10342 C CA . LYS B 1 618 ? -24.386 10.504 63.187 1.00 48.01 618 LYS B CA 1
ATOM 10343 C C . LYS B 1 618 ? -24.399 10.213 64.684 1.00 48.01 618 LYS B C 1
ATOM 10344 O O . LYS B 1 618 ? -24.355 9.055 65.100 1.00 48.01 618 LYS B O 1
ATOM 10350 N N . PHE B 1 619 ? -24.455 11.269 65.492 1.00 54.38 619 PHE B N 1
ATOM 10351 C CA . PHE B 1 619 ? -24.498 11.115 66.942 1.00 54.38 619 PHE B CA 1
ATOM 10352 C C . PHE B 1 619 ? -25.104 12.353 67.592 1.00 54.38 619 PHE B C 1
ATOM 10353 O O . PHE B 1 619 ? -24.869 13.477 67.150 1.00 54.38 619 PHE B O 1
ATOM 10361 N N . PRO B 1 620 ? -25.911 12.158 68.647 1.00 49.30 620 PRO B N 1
ATOM 10362 C CA . PRO B 1 620 ? -26.551 13.274 69.348 1.00 49.30 620 PRO B CA 1
ATOM 10363 C C . PRO B 1 620 ? -25.624 14.001 70.321 1.00 49.30 620 PRO B C 1
ATOM 10364 O O . PRO B 1 620 ? -24.934 13.378 71.128 1.00 49.30 620 PRO B O 1
ATOM 10368 N N . ILE B 1 621 ? -25.609 15.325 70.226 1.00 29.07 621 ILE B N 1
ATOM 10369 C CA . ILE B 1 621 ? -24.787 16.148 71.100 1.00 29.07 621 ILE B CA 1
ATOM 10370 C C . ILE B 1 621 ? -25.463 16.155 72.469 1.00 29.07 621 ILE B C 1
ATOM 10371 O O . ILE B 1 621 ? -26.497 16.804 72.666 1.00 29.07 621 ILE B O 1
ATOM 10376 N N . LYS B 1 622 ? -24.878 15.403 73.400 1.00 36.24 622 LYS B N 1
ATOM 10377 C CA . LYS B 1 622 ? -25.405 15.262 74.758 1.00 36.24 622 LYS B CA 1
ATOM 10378 C C . LYS B 1 622 ? -24.770 16.211 75.772 1.00 36.24 622 LYS B C 1
ATOM 10379 O O . LYS B 1 622 ? -23.545 16.333 75.853 1.00 36.24 622 LYS B O 1
ATOM 10385 N N . THR B 1 623 ? -25.622 16.848 76.568 1.00 25.12 623 THR B N 1
ATOM 10386 C CA . THR B 1 623 ? -25.195 17.797 77.585 1.00 25.12 623 THR B CA 1
ATOM 10387 C C . THR B 1 623 ? -25.747 17.445 78.974 1.00 25.12 623 THR B C 1
ATOM 10388 O O . THR B 1 623 ? -26.944 17.179 79.122 1.00 25.12 623 THR B O 1
ATOM 10392 N N . LEU B 1 624 ? -24.872 17.449 79.984 1.00 35.59 624 LEU B N 1
ATOM 10393 C CA . LEU B 1 624 ? -25.268 17.133 81.359 1.00 35.59 624 LEU B CA 1
ATOM 10394 C C . LEU B 1 624 ? -26.262 18.135 81.931 1.00 35.59 624 LEU B C 1
ATOM 10395 O O . LEU B 1 624 ? -26.184 19.326 81.640 1.00 35.59 624 LEU B O 1
ATOM 10400 N N . SER B 1 625 ? -27.182 17.649 82.760 1.00 43.00 625 SER B N 1
ATOM 10401 C CA . SER B 1 625 ? -28.186 18.513 83.373 1.00 43.00 625 SER B CA 1
ATOM 10402 C C . SER B 1 625 ? -28.561 18.079 84.791 1.00 43.00 625 SER B C 1
ATOM 10403 O O . SER B 1 625 ? -29.007 16.953 85.011 1.00 43.00 625 SER B O 1
ATOM 10406 N N . GLN B 1 626 ? -28.383 18.987 85.746 1.00 45.12 626 GLN B N 1
ATOM 10407 C CA . GLN B 1 626 ? -28.696 18.734 87.148 1.00 45.12 626 GLN B CA 1
ATOM 10408 C C . GLN B 1 626 ? -30.116 19.162 87.478 1.00 45.12 626 GLN B C 1
ATOM 10409 O O . GLN B 1 626 ? -30.420 20.352 87.492 1.00 45.12 626 GLN B O 1
ATOM 10415 N N . SER B 1 627 ? -30.988 18.203 87.759 1.00 62.78 627 SER B N 1
ATOM 10416 C CA . SER B 1 627 ? -32.367 18.535 88.095 1.00 62.78 627 SER B CA 1
ATOM 10417 C C . SER B 1 627 ? -32.755 17.964 89.453 1.00 62.78 627 SER B C 1
ATOM 10418 O O . SER B 1 627 ? -31.916 17.421 90.175 1.00 62.78 627 SER B O 1
ATOM 10421 N N . GLU B 1 628 ? -34.030 18.105 89.798 1.00 83.72 628 GLU B N 1
ATOM 10422 C CA . GLU B 1 628 ? -34.545 17.595 91.061 1.00 83.72 628 GLU B CA 1
ATOM 10423 C C . GLU B 1 628 ? -34.468 16.073 91.016 1.00 83.72 628 GLU B C 1
ATOM 10424 O O . GLU B 1 628 ? -34.180 15.421 92.018 1.00 83.72 628 GLU B O 1
ATOM 10430 N N . ALA B 1 629 ? -34.722 15.521 89.833 1.00 92.17 629 ALA B N 1
ATOM 10431 C CA . ALA B 1 629 ? -34.695 14.080 89.624 1.00 92.17 629 ALA B CA 1
ATOM 10432 C C . ALA B 1 629 ? -33.269 13.539 89.624 1.00 92.17 629 ALA B C 1
ATOM 10433 O O . ALA B 1 629 ? -33.054 12.337 89.779 1.00 92.17 629 ALA B O 1
ATOM 10435 N N . GLY B 1 630 ? -32.297 14.428 89.448 1.00 64.26 630 GLY B N 1
ATOM 10436 C CA . GLY B 1 630 ? -30.908 14.005 89.430 1.00 64.26 630 GLY B CA 1
ATOM 10437 C C . GLY B 1 630 ? -30.224 14.299 88.107 1.00 64.26 630 GLY B C 1
ATOM 10438 O O . GLY B 1 630 ? -30.607 15.230 87.398 1.00 64.26 630 GLY B O 1
ATOM 10439 N N . TRP B 1 631 ? -29.212 13.504 87.769 1.00 64.46 631 TRP B N 1
ATOM 10440 C CA . TRP B 1 631 ? -28.479 13.699 86.524 1.00 64.46 631 TRP B CA 1
ATOM 10441 C C . TRP B 1 631 ? -29.191 13.148 85.295 1.00 64.46 631 TRP B C 1
ATOM 10442 O O . TRP B 1 631 ? -29.620 11.993 85.269 1.00 64.46 631 TRP B O 1
ATOM 10453 N N . ASP B 1 632 ? -29.302 13.992 84.274 1.00 53.47 632 ASP B N 1
ATOM 10454 C CA . ASP B 1 632 ? -29.946 13.629 83.018 1.00 53.47 632 ASP B CA 1
ATOM 10455 C C . ASP B 1 632 ? -29.125 14.176 81.857 1.00 53.47 632 ASP B C 1
ATOM 10456 O O . ASP B 1 632 ? -28.000 14.644 82.036 1.00 53.47 632 ASP B O 1
ATOM 10461 N N . PHE B 1 633 ? -29.702 14.112 80.664 1.00 50.54 633 PHE B N 1
ATOM 10462 C CA . PHE B 1 633 ? -29.054 14.613 79.461 1.00 50.54 633 PHE B CA 1
ATOM 10463 C C . PHE B 1 633 ? -30.028 15.448 78.651 1.00 50.54 633 PHE B C 1
ATOM 10464 O O . PHE B 1 633 ? -31.242 15.278 78.747 1.00 50.54 633 PHE B O 1
ATOM 10472 N N . ILE B 1 634 ? -29.484 16.363 77.862 1.00 42.64 634 ILE B N 1
ATOM 10473 C CA . ILE B 1 634 ? -30.296 17.213 77.010 1.00 42.64 634 ILE B CA 1
ATOM 10474 C C . ILE B 1 634 ? -29.689 17.176 75.617 1.00 42.64 634 ILE B C 1
ATOM 10475 O O . ILE B 1 634 ? -28.547 17.596 75.418 1.00 42.64 634 ILE B O 1
ATOM 10480 N N . GLN B 1 635 ? -30.446 16.651 74.659 1.00 32.57 635 GLN B N 1
ATOM 10481 C CA . GLN B 1 635 ? -29.977 16.590 73.281 1.00 32.57 635 GLN B CA 1
ATOM 10482 C C . GLN B 1 635 ? -29.950 18.021 72.729 1.00 32.57 635 GLN B C 1
ATOM 10483 O O . GLN B 1 635 ? -30.997 18.623 72.488 1.00 32.57 635 GLN B O 1
ATOM 10489 N N . GLN B 1 636 ? -28.749 18.563 72.553 1.00 34.59 636 GLN B N 1
ATOM 10490 C CA . GLN B 1 636 ? -28.586 19.923 72.042 1.00 34.59 636 GLN B CA 1
ATOM 10491 C C . GLN B 1 636 ? -28.767 19.959 70.525 1.00 34.59 636 GLN B C 1
ATOM 10492 O O . GLN B 1 636 ? -29.089 21.000 69.942 1.00 34.59 636 GLN B O 1
ATOM 10498 N N . GLY B 1 637 ? -28.561 18.807 69.899 1.00 31.39 637 GLY B N 1
ATOM 10499 C CA . GLY B 1 637 ? -28.696 18.696 68.462 1.00 31.39 637 GLY B CA 1
ATOM 10500 C C . GLY B 1 637 ? -28.060 17.401 68.002 1.00 31.39 637 GLY B C 1
ATOM 10501 O O . GLY B 1 637 ? -27.700 16.547 68.815 1.00 31.39 637 GLY B O 1
ATOM 10502 N N . VAL B 1 638 ? -27.919 17.242 66.696 1.00 35.45 638 VAL B N 1
ATOM 10503 C CA . VAL B 1 638 ? -27.315 16.032 66.177 1.00 35.45 638 VAL B CA 1
ATOM 10504 C C . VAL B 1 638 ? -26.246 16.402 65.178 1.00 35.45 638 VAL B C 1
ATOM 10505 O O . VAL B 1 638 ? -26.416 17.324 64.387 1.00 35.45 638 VAL B O 1
ATOM 10509 N N . SER B 1 639 ? -25.137 15.682 65.231 1.00 35.74 639 SER B N 1
ATOM 10510 C CA . SER B 1 639 ? -24.023 15.919 64.334 1.00 35.74 639 SER B CA 1
ATOM 10511 C C . SER B 1 639 ? -23.965 14.873 63.223 1.00 35.74 639 SER B C 1
ATOM 10512 O O . SER B 1 639 ? -23.962 13.670 63.491 1.00 35.74 639 SER B O 1
ATOM 10515 N N . TYR B 1 640 ? -23.933 15.339 61.978 1.00 34.48 640 TYR B N 1
ATOM 10516 C CA . TYR B 1 640 ? -23.846 14.451 60.823 1.00 34.48 640 TYR B CA 1
ATOM 10517 C C . TYR B 1 640 ? -22.561 14.798 60.102 1.00 34.48 640 TYR B C 1
ATOM 10518 O O . TYR B 1 640 ? -22.379 15.929 59.663 1.00 34.48 640 TYR B O 1
ATOM 10527 N N . THR B 1 641 ? -21.664 13.832 59.986 1.00 57.72 641 THR B N 1
ATOM 10528 C CA . THR B 1 641 ? -20.407 14.080 59.307 1.00 57.72 641 THR B CA 1
ATOM 10529 C C . THR B 1 641 ? -20.269 13.121 58.131 1.00 57.72 641 THR B C 1
ATOM 10530 O O . THR B 1 641 ? -20.321 11.901 58.296 1.00 57.72 641 THR B O 1
ATOM 10534 N N . MET B 1 642 ? -20.124 13.691 56.939 1.00 52.98 642 MET B N 1
ATOM 10535 C CA . MET B 1 642 ? -19.984 12.911 55.718 1.00 52.98 642 MET B CA 1
ATOM 10536 C C . MET B 1 642 ? -18.515 12.638 55.418 1.00 52.98 642 MET B C 1
ATOM 10537 O O . MET B 1 642 ? -17.749 13.559 55.141 1.00 52.98 642 MET B O 1
ATOM 10542 N N . LEU B 1 643 ? -18.135 11.363 55.478 1.00 56.68 643 LEU B N 1
ATOM 10543 C CA . LEU B 1 643 ? -16.759 10.945 55.228 1.00 56.68 643 LEU B CA 1
ATOM 10544 C C . LEU B 1 643 ? -16.535 10.451 53.801 1.00 56.68 643 LEU B C 1
ATOM 10545 O O . LEU B 1 643 ? -17.274 9.602 53.300 1.00 56.68 643 LEU B O 1
ATOM 10550 N N . PHE B 1 644 ? -15.502 10.988 53.159 1.00 61.63 644 PHE B N 1
ATOM 10551 C CA . PHE B 1 644 ? -15.139 10.606 51.799 1.00 61.63 644 PHE B CA 1
ATOM 10552 C C . PHE B 1 644 ? -13.689 10.131 51.797 1.00 61.63 644 PHE B C 1
ATOM 10553 O O . PHE B 1 644 ? -12.808 10.804 52.328 1.00 61.63 644 PHE B O 1
ATOM 10561 N N . PRO B 1 645 ? -13.421 8.962 51.197 1.00 81.50 645 PRO B N 1
ATOM 10562 C CA . PRO B 1 645 ? -12.045 8.459 51.163 1.00 81.50 645 PRO B CA 1
ATOM 10563 C C . PRO B 1 645 ? -11.156 9.363 50.315 1.00 81.50 645 PRO B C 1
ATOM 10564 O O . PRO B 1 645 ? -11.552 9.792 49.232 1.00 81.50 645 PRO B O 1
ATOM 10568 N N . ILE B 1 646 ? -9.959 9.659 50.809 1.00 56.32 646 ILE B N 1
ATOM 10569 C CA . ILE B 1 646 ? -9.039 10.516 50.068 1.00 56.32 646 ILE B CA 1
ATOM 10570 C C . ILE B 1 646 ? -7.589 10.032 50.163 1.00 56.32 646 ILE B C 1
ATOM 10571 O O . ILE B 1 646 ? -7.233 9.260 51.057 1.00 56.32 646 ILE B O 1
ATOM 10576 N N . GLU B 1 647 ? -6.764 10.482 49.223 1.00 58.42 647 GLU B N 1
ATOM 10577 C CA . GLU B 1 647 ? -5.359 10.108 49.191 1.00 58.42 647 GLU B CA 1
ATOM 10578 C C . GLU B 1 647 ? -4.533 11.171 48.474 1.00 58.42 647 GLU B C 1
ATOM 10579 O O . GLU B 1 647 ? -3.356 11.366 48.777 1.00 58.42 647 GLU B O 1
ATOM 10585 N N . LYS B 1 648 ? -5.159 11.865 47.529 1.00 69.77 648 LYS B N 1
ATOM 10586 C CA . LYS B 1 648 ? -4.473 12.901 46.765 1.00 69.77 648 LYS B CA 1
ATOM 10587 C C . LYS B 1 648 ? -5.457 13.902 46.167 1.00 69.77 648 LYS B C 1
ATOM 10588 O O . LYS B 1 648 ? -5.255 15.114 46.251 1.00 69.77 648 LYS B O 1
ATOM 10594 N N . GLU B 1 649 ? -6.522 13.386 45.562 1.00 84.52 649 GLU B N 1
ATOM 10595 C CA . GLU B 1 649 ? -7.530 14.232 44.935 1.00 84.52 649 GLU B CA 1
ATOM 10596 C C . GLU B 1 649 ? -8.923 13.899 45.462 1.00 84.52 649 GLU B C 1
ATOM 10597 O O . GLU B 1 649 ? -9.206 12.756 45.817 1.00 84.52 649 GLU B O 1
ATOM 10603 N N . LEU B 1 650 ? -9.791 14.903 45.505 1.00 71.51 650 LEU B N 1
ATOM 10604 C CA . LEU B 1 650 ? -11.153 14.713 45.988 1.00 71.51 650 LEU B CA 1
ATOM 10605 C C . LEU B 1 650 ? -12.029 15.928 45.711 1.00 71.51 650 LEU B C 1
ATOM 10606 O O . LEU B 1 650 ? -11.677 17.057 46.056 1.00 71.51 650 LEU B O 1
ATOM 10611 N N . GLU B 1 651 ? -13.170 15.685 45.077 1.00 54.62 651 GLU B N 1
ATOM 10612 C CA . GLU B 1 651 ? -14.118 16.743 44.761 1.00 54.62 651 GLU B CA 1
ATOM 10613 C C . GLU B 1 651 ? -15.529 16.202 44.921 1.00 54.62 651 GLU B C 1
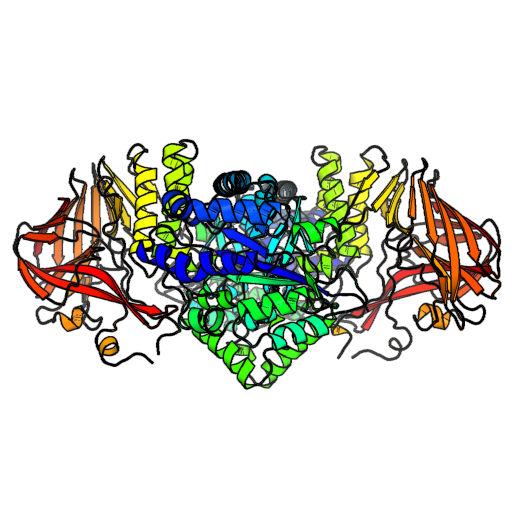ATOM 10614 O O . GLU B 1 651 ? -15.859 15.142 44.391 1.00 54.62 651 GLU B O 1
ATOM 10620 N N . PHE B 1 652 ? -16.353 16.925 45.669 1.00 55.92 652 PHE B N 1
ATOM 10621 C CA . PHE B 1 652 ? -17.733 16.519 45.896 1.00 55.92 652 PHE B CA 1
ATOM 10622 C C . PHE B 1 652 ? -18.593 17.747 46.147 1.00 55.92 652 PHE B C 1
ATOM 10623 O O . PHE B 1 652 ? -18.085 18.861 46.265 1.00 55.92 652 PHE B O 1
ATOM 10631 N N . THR B 1 653 ? -19.899 17.536 46.237 1.00 53.04 653 THR B N 1
ATOM 10632 C CA . THR B 1 653 ? -20.825 18.631 46.457 1.00 53.04 653 THR B CA 1
ATOM 10633 C C . THR B 1 653 ? -21.870 18.254 47.494 1.00 53.04 653 THR B C 1
ATOM 10634 O O . THR B 1 653 ? -22.516 17.209 47.386 1.00 53.04 653 THR B O 1
ATOM 10638 N N . VAL B 1 654 ? -22.024 19.104 48.506 1.00 33.42 654 VAL B N 1
ATOM 10639 C CA . VAL B 1 654 ? -23.006 18.860 49.550 1.00 33.42 654 VAL B CA 1
ATOM 10640 C C . VAL B 1 654 ? -24.102 19.903 49.411 1.00 33.42 654 VAL B C 1
ATOM 10641 O O . VAL B 1 654 ? -23.825 21.086 49.222 1.00 33.42 654 VAL B O 1
ATOM 10645 N N . ARG B 1 655 ? -25.349 19.458 49.497 1.00 39.48 655 ARG B N 1
ATOM 10646 C CA . ARG B 1 655 ? -26.484 20.356 49.378 1.00 39.48 655 ARG B CA 1
ATOM 10647 C C . ARG B 1 655 ? -27.395 20.223 50.594 1.00 39.48 655 ARG B C 1
ATOM 10648 O O . ARG B 1 655 ? -27.587 19.127 51.125 1.00 39.48 655 ARG B O 1
ATOM 10656 N N . PHE B 1 65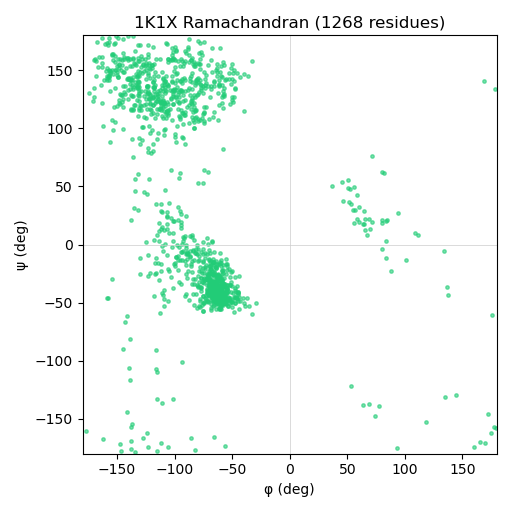6 ? -27.945 21.349 51.032 1.00 33.74 656 PHE B N 1
ATOM 10657 C CA . PHE B 1 656 ? -28.847 21.379 52.175 1.00 33.74 656 PHE B CA 1
ATOM 10658 C C . PHE B 1 656 ? -30.200 21.890 51.688 1.00 33.74 656 PHE B C 1
ATOM 10659 O O . PHE B 1 656 ? -30.320 23.044 51.278 1.00 33.74 656 PHE B O 1
ATOM 10667 N N . ARG B 1 657 ? -31.212 21.030 51.721 1.00 32.63 657 ARG B N 1
ATOM 10668 C CA . ARG B 1 657 ? -32.544 21.422 51.276 1.00 32.63 657 ARG B CA 1
ATOM 10669 C C . ARG B 1 657 ? -33.503 21.559 52.445 1.00 32.63 657 ARG B C 1
ATOM 10670 O O . ARG B 1 657 ? -33.528 20.716 53.338 1.00 32.63 657 ARG B O 1
ATOM 10678 N N . GLU B 1 658 ? -34.289 22.627 52.432 1.00 37.52 658 GLU B N 1
ATOM 10679 C CA . GLU B 1 658 ? -35.279 22.843 53.471 1.00 37.52 658 GLU B CA 1
ATOM 10680 C C . GLU B 1 658 ? -36.570 22.212 52.951 1.00 37.52 658 GLU B C 1
ATOM 10681 O O . GLU B 1 658 ? -36.849 22.262 51.752 1.00 37.52 658 GLU B O 1
ATOM 10687 N N . LEU B 1 659 ? -37.344 21.610 53.847 1.00 51.23 659 LEU B N 1
ATOM 10688 C CA . LEU B 1 659 ? -38.599 20.978 53.463 1.00 51.23 659 LEU B CA 1
ATOM 10689 C C . LEU B 1 659 ? -39.732 21.491 54.346 1.00 51.23 659 LEU B C 1
ATOM 10690 O O . LEU B 1 659 ? -39.452 22.347 55.211 1.00 51.23 659 LEU B O 1
#

B-factor: mean 35.41, std 22.49, range [0.9, 166.16]

Solvent-accessible surface area: 46098 Å² total; per-residue (Å²): 162,62,109,0,4,0,0,1,0,4,16,1,21,14,13,36,30,28,99,54,164,28,19,64,59,1,12,56,90,2,3,69,10,3,1,82,11,0,78,92,36,94,126,0,54,0,0,0,0,4,0,0,9,0,5,74,39,0,94,140,70,50,72,117,6,9,83,34,0,84,38,0,18,178,126,46,1,5,1,7,1,0,0,0,6,2,1,0,3,2,6,8,8,26,112,72,0,25,48,50,0,0,73,53,3,24,57,20,2,105,128,3,57,48,92,2,66,0,0,6,1,3,35,11,3,2,9,15,46,1,1,82,5,0,82,103,6,30,0,77,1,0,0,0,2,5,9,0,0,9,5,0,1,1,24,29,121,34,5,2,22,0,2,37,4,12,12,50,48,57,44,3,10,0,0,6,0,4,47,77,0,36,137,20,0,0,70,90,50,8,126,80,0,24,92,33,0,57,84,17,18,24,120,43,68,20,22,3,1,3,0,0,14,34,1,21,9,0,1,39,65,89,51,8,60,93,88,0,25,117,148,22,9,0,110,104,0,0,80,32,1,34,82,27,144,80,5,37,14,2,16,0,32,38,1,44,88,130,50,86,8,127,10,17,0,10,4,7,20,11,8,24,16,58,1,6,42,29,0,1,22,21,156,34,0,106,44,4,42,57,3,15,113,42,1,120,152,72,69,12,24,128,125,8,13,12,2,0,8,8,10,10,6,12,1,0,6,55,24,2,52,38,0,10,14,3,5,7,0,1,30,47,0,0,158,60,2,60,140,61,110,115,0,31,92,57,0,4,53,0,3,6,2,26,2,7,14,4,1,41,80,3,6,1,4,38,12,35,8,4,60,19,5,10,44,6,0,0,69,0,8,130,95,57,172,40,98,72,53,75,62,39,8,13,38,36,12,111,41,0,1,0,4,18,38,124,19,1,0,1,0,1,16,8,25,32,0,0,0,0,21,0,0,0,0,9,145,47,6,8,5,0,11,6,7,3,4,9,59,68,3,19,39,5,186,177,12,51,105,119,23,112,139,53,37,10,80,26,114,9,45,16,0,0,0,0,0,1,0,0,72,50,124,15,72,16,72,54,9,38,20,45,140,20,88,35,3,10,34,0,1,51,63,52,8,107,92,96,77,38,152,93,2,0,66,0,55,34,123,10,0,0,96,35,147,99,118,9,42,3,65,0,32,2,72,4,38,18,30,164,26,0,0,38,0,88,6,87,0,70,0,109,86,95,45,151,2,18,0,0,0,1,0,0,0,2,0,34,40,35,130,25,109,47,78,96,60,134,13,105,85,25,94,9,76,0,87,176,7,2,18,88,0,64,0,27,5,80,85,51,4,58,0,1,19,1,12,0,32,5,4,0,53,18,80,68,50,88,37,50,33,5,0,0,0,0,6,0,0,3,2,99,5,99,83,83,11,81,5,32,0,67,0,62,21,71,140,148,1,9,0,0,0,0,2,16,2,24,19,18,25,35,22,95,46,160,31,12,67,74,2,13,42,97,1,2,73,11,3,0,91,10,0,70,84,34,94,116,0,54,0,0,0,0,3,0,0,4,0,4,57,34,0,93,139,78,49,66,112,6,6,81,47,0,91,46,0,16,183,118,46,1,5,1,6,1,0,0,0,8,2,1,1,5,12,3,8,10,21,82,70,0,16,63,45,0,0,68,62,2,25,54,16,1,117,137,6,56,42,89,0,61,0,0,3,4,9,34,20,7,3,3,10,4,0,0,78,7,0,88,94,5,30,0,79,0,0,3,1,2,3,31,0,0,48,6,0,4,4,45,47,127,54,6,5,30,0,6,40,4,10,7,57,47,61,33,3,10,0,0,7,1,5,82,102,0,70,144,6,0,0,76,99,40,9,96,76,0,20,86,24,0,58,83,17,33,27,123,45,99,19,25,4,1,4,0,0,5,39,1,24,3,0,1,49,97,106,64,6,59,88,92,0,24,116,135,16,6,0,100,106,0,0,77,29,2,25,88,28,137,87,11,55,13,0,15,0,32,37,1,39,88,122,47,82,8,116,9,14,0,10,4,3,5,9,6,42,31,80,1,4,33,34,0,1,27,16,166,17,0,63,43,0,52,79,0,10,92,68,2,114,156,72,51,38,20,149,91,2,76,36,4,0,27,1,6,10,6,14,0,0,7,56,19,3,58,38,0,14,16,2,6,3,0,2,25,43,0,0,149,57,0,53,140,63,109,115,0,35,86,51,0,4,32,0,4,6,1,21,3,8,26,5,6,86,100,3,13,0,8,26,14,36,8,4,56,21,2,11,62,7,0,0,54,0,8,96,82,62,184,46,106,54,55,70,58,41,6,11,39,28,31,111,35,0,0,0,3,18,40,119,20,2,0,1,0,0,20,7,17,29,0,0,0,0,26,0,0,0,0,15,196,60,8,7,3,0,11,3,7,3,5,12,57,88,5,15,35,17,95,120,160,15,50,122,130,15,116,171,58,42,14,76,26,114,10,41,15,0,0,0,0,0,1,0,1,62,62,139,26,71,16,81,59,8,24,30,37,143,28,84,32,2,10,33,0,1,53,61,59,8,85,88,102,67,51,143,98,0,0,67,0,54,30,101,16,0,0,93,34,157,95,123,4,49,5,86,0,37,1,79,2,40,19,24,171,34,0,0,25,0,115,5,123,0,75,0,101,95,90,55,140,1,14,0,0,0,1,0,0,0,1,2,26,47,58,120,42,138,37,85,97,56,147,18,101,88,25,89,9,75,0,75,188,12,0,17,76,0,67,0,20,7,77,80,62,10,50,0,2,21,2,6,0,48,8,10,7,62,50,165,98,24,27,71,56,30,8,0,0,0,0,6,0,0,3,0,99,9,72,89,110,12,87,4,29,0,52,0,71,24,96

Secondary structure (DSSP, 8-state):
-PPEEEEEEEEE---TT--HHHHHHHIIIIIHHHHHHHTT-TT--EEEEE-HHHHHHHHHH-HHHHHHHHHHHHTT-EEEEB--TT---GGGS-HHHHHHHHHHHHHHHHHTT----EEE-GGG-B-TTHHHHHHHTT--EEEEEHHHHHHHT--GGG-SS-EEEEETTEEEEEEEE-HHHHHHTTTS-HHHHHHHHHTT--S-TT-EEEEEEEGGGTTTSTTHHIIIIIT-HHHHHHHHHHH-TTEEE--HHHHHHH-----B----SB--TTHHHHTS-HHHHHHHHHHHHHHHTTT-STTTGGGB----GGGHHHH-HHHHHHHHHHHHHHHHHTT-HHHHHHHHHHT-GGGG--SSS-GGG-HHHHHHHHHHHHHHHTTSPP--EEE-SSSSSS-EEEEE-SSEEEEEETTTTTEEEEEEETTTTEETT--------TT-----HHHHTT----SS---EEEEEEE-TT--HHHHHTT-S---BS-SSS--EEEEETTEEEEEEEEEEESSSEEEEEEEEEEEEETTEEEEEEEEEESS---EEEEEEEEE---S-----EEEEEEEEEEEETTTTEEEEEEEEEEEEEEEEEEEEEEEETTEEEEEEEEEEEEEEEEESSEEEEEEEEEE-/-BEEEEEEEEE---TT--HHHHHHHIIIIIHHHHHHHHH-TT--EEEEE-HHHHHHHHHH-HHHHHHHHHHHHTT-EEEEB--TT---GGGS-HHHHHHHHHHHHHHHHHHT----EEE-GGG---TTHHHHHHHTT--EEEEEHHHHHHHT--GGG-SS-EEEEETTEEEEEEEEPHHHHHHTTTS-HHHHHHHHHHH-BS-TT-EEEEEEEGGGTTTSTTHHIIIIIT-HHHHHHHHHTS-TTEEE--HHHHHHH-----B----S---HHHHHHTS-HHHHHHHHHHHHHHHHTT-HHHHGGGB----GGGHHHH-HHHHHHHHHHHHHHHHTTT-HHHHHHHHHTT-GGGG--SSS-GGG-HHHHHHHHHHHHHHHTTSPP--EEE-SSSSSS-EEEEE-SSEEEEEETTTTTEEEEEEETTTTEETT--------GGG-----STTGGG----SS---EEEEEEE-TT--HHHHHTT-S---BS-SSS--EEEE-SSEEEEEEE--EESSSEE-EEEEEEEEEETTEEEEEEEEEESS---EEEEEEEEE---SS----EEEEEEEEEEEETTTTEEEEEEEEEEEEEEEEEEEEEEE-SS-EEEEEEEEEEEEEEEESSEEEEEEEEEE-

Foldseek 3Di:
DAFAEEAAEAEEEDADLDDPVVLVQLCVFFVPVLLVLLVVQLQAAYEYEYAQVSVVNCVVPPVVSLVSLLVCVVSRRYAYAYAFNRLFQCVLADLVLRLVRGLVVQVVVVVSPHRHQEHERRLQFDDQVVQVSSVVNNHAEYEAAVLQVLLLPDDPLVQQFWEWEDDPNGIHIYHHAYVVLVVVPPPNALVVVVVVSLVSDDPDNLGYHYHYYHSCQCGPQPPNSCVCPVVPSSSVNSVVQSPDPSYHYDHPVVSVVPDPTPYYTYGDRAGPVLVLLFLAAQVVSLVLVVVQVVCVVVPNCVVCVSPRGGHHNVSQCVNFVLLLLLSLLLNVLCVVQVVPVVLNVLSSSLSNHQLNGDRFACRVVDLSSLQSSLLSSLSSCLPDDFDWDWADRSPPPFTWTWFDDNFWTWIFGQFFLRFTQFIAGSVVSGTFNSFFFAADHNPPPVPDPVVVLQHAGDPAGDGFFFKFKFAPPDDLSCVSHVNGDTFWDRRGGGWDWDDDVQWIKTKDFTFGHDPHTFTKMKIWTWGADPFGIKIKIKIFTPAFDKIKMKTKGWGQQFQDPDAWDKDKDQKDWDARVVHLGIKMKGKPDIFIKTKHFRWYWHHHSPDIDTGGRTMMIMTIDIDTGIDIMMITMGHD/DAAEEAAEAEEDDAALDPLVVLVQLVVQFVPVLLVLLVVQLLAAYEYEHAQRSVVSCCVPPVVSLVSLLVCVVSRRYAYAFAFRNLFQLVLADLLSRQVRGLVVQVVVVVSPHRHQEYEGRLQWDDQVVQVSSVVNRHAEYEHACLQVVLLPDDPLVQQFWEWEHDPRDIHIYHHADPVVQVVPPPNALVVVVVVRLVNFDPPPLGHHYHYYHRCCCGPPPPNSCVPPVVPSVNVNSVCQRPDPRYHYDHPVVSVVPDPTDYYGYTDGAGDALLLLQLAQQVVSLVLVVVCVVCVVVVNCVVCVSVHGHHHNVSLVVNAVLLLLLSLLLNVLCVVCVPPVVLNVLSSNLRNQQQSGDGQFGHVLDLSSLFSNLLSSLSSCLVDAFDWDWADRSPPPQTWTWFDDNFWTWIFGLFFLRFTAFIAGSVVSGTFNSFFFEADHNVCPDVDDDVCVLQHAGDPATAAFWFKFKFAPPDDLSCVSRVNGDTQWDSRGGGWDWDDDPQFIKTKDFTWGHDPDTWTKMKIWTWGADPFGIKIKIKIFTPAFDKIKIKTKGWGQQFQDDDAKDKDKAQKDKDARPVHLGIKMKGKPDIFIKIKHFRWYWGQDPVGIDTGRRTMMIMGIDIDTGIDIMMITMGRD

Organism: Thermococcus litoralis (strain ATCC 51850 / DSM 5473 / JCM 8560 / NS-C) (NCBI:txid523849)

Nearest PDB structures (foldseek):
  1k1x-assembly2_B  TM=1.002E+00  e=0.000E+00  Thermococcus litoralis
  1k1x-assembly1_A  TM=9.889E-01  e=0.000E+00  Thermococcus litoralis
  1k1w-assembly1_A  TM=9.747E-01  e=0.000E+00  Thermococcus litoralis
  6rrw-assembly1_A  TM=3.798E-01  e=7.803E-11  Drosophila melanogaster
  6rs0-assembly1_A  TM=3.887E-01  e=1.377E-09  Drosophila melanogaster

InterPro domains:
  IPR004300 Glycoside hydrolase family 57, N-terminal domain [PF03065] (7-268)
  IPR011013 Galactose mutarotase-like domain superfamily [SSF74650] (386-658)
  IPR011330 Glycoside hydrolase/deacetylase, beta/alpha-barrel [SSF88713] (1-309)
  IPR014718 Glycoside hydrolase-type carbohydrate-binding [G3DSA:2.70.98.10] (386-659)
  IPR015178 Alpha-amylase/4-alpha-glucanotransferase, central domain [PF09094] (311-383)
  IPR015179 Alpha-amylase/4-alpha-glucanotransferase, C-terminal [PF09095] (392-655)
  IPR028995 Glycoside hydrolase families 57/38, central domain superfamily [SSF88688] (311-384)
  IPR052046 Glycosyl hydrolase family 57 [PTHR36306] (3-618)

CATH classification: 3.20.110.20 (+1 more: 2.70.98.10)